Protein AF-0000000083166467 (afdb_homodimer)

Nearest PDB structures (foldseek):
  4i8d-assembly1_A  TM=9.258E-01  e=5.920E-82  Trichoderma reesei
  7ey2-assembly3_C  TM=8.945E-01  e=9.688E-78  Lentinula edodes
  6kj0-assembly1_A  TM=8.943E-01  e=7.332E-77  Lentinula edodes
  8gyy-assembly1_A  TM=9.068E-01  e=1.355E-75  Lentinula edodes
  4i3g-assembly2_B  TM=8.181E-01  e=1.938E-53  Streptomyces venezuelae

Foldseek 3Di:
DPPPPDDDPPDPPPPPPPPPVPCFLFACPPNADAVLLVVLLVVLLVLLVQDDPLQLLCLQQQHWHDGPSDTDHGAAEAFAQQAGPLFPQAFGFFALCLLLLLVALCLLLVSLLLRLLLCLQLAHAEYLDDEAPPQPQDLQAFALLRFNHFFLQSRQSSRLSSLLSNLQNLHAYAYDDQWDPNHQFQQDLDDPDDNDARFEEEEDPQLCPNTTCSSVLSNLVNHHAHYEYGLHHYNHHQRLLAQCRARPVPCFFLVHQAAYEYDDNSDDACLSNLVSHHLHDNDPRSDSVVVVVCDVVVSADPSSSSSSSSNSRSSNVSSPVVVVPGDHNHDRHDPDNSHPVCLVSLLVSLLSRKFWFFAQPCPQDDQWAEEEEEEQLQAADPDDDPPADDQVVDAFFDRHNFAFAHDSGGDDAPAADGQNNLVVVVCVVRVHHYHYDNHLQDDFDDDDPPDDADLVDPRHGDDLQSSLAPGQEYEYETETHGHNPRTHPDQEDPSSLVSQQNSLVRHQAYEYEYAYSGAHADLSPCPRNSDRIYMYRYRRTRCNNSSVNCPNNVVAWHAGFASFFHANDSVLADDDDDNDSYDYPPCRSQHGVLVCQQVVPDGPGHGLDHDTPFDKDKADKDKFADQEDAFFQDAGQYNSRRPQQFPQGIKIKIKMWGQTQAKHKAKKWKWKDAPVVLVGGRIGTQFIHIDTAGHGGMDMDMGTGGNNSQWGADSVVRGTTHDFFKMKMFIASGPPGTNDIDIDGYDYDD/DDDPDDDDPDDPPPPPPPPPVPCFLFACPPNADAVLLVVLLVVLLVLLVQDDPLQLLCLQQQQWHDGPSDTDHGAAEAFAQQAGPLFPQIFGFAALCLLLLLVALCLLLVSLLLRLLLCLQLAHAEYQDDEAPPQPQDLQAFALLRFNHFFLQSRQSSRLSSLLSNLQNLHAYEYDDQWDPNHQFQQDLDDPDPNDARFEEEEDPQLCPNTTCSSVLSNQVNHHAHYEYGLHHYNPHQRLLAQCRARPVPCFFLVHQAAYEYDDNSDDACLSNLVSHHLHDNDPRSDSVVVVVCPVVVSADPSSSSSSSSRSRSSNVSSPVVVVPRDHRHDRHDPDNSHPVCLVSLLVSLLSRKFWFFAQPCPQDDQWAEEEEEEQLQAADPDDDPPADPQDVPDFFDSHNFAFAHDSGGHDAPAADGQNNLVVVVCVVRVHHYHYDNHLQDDFDDDDPPDDADLVDPRHGDDLQSSLAPGQEYEYETETHGHNPRTHPDQEDPSSLVSQQNSLVRHQAYEYEYAYSGAHADLSPCPRNSDRIYMYRYRRTRCNNSSVNCPNNVVAWHAGFASFFHANDSVLADDDDDNDSYDYPPCRSQHGVLVCQQVVPDGPGHGLDHDTPFDKDKADKDKFADQEDAFFQDAGNYNSRRPQQFPQGIKIKIKMWGQTQAKHKAKKWKWKDAPVVLVGGRIGTLFIHIDTAGHGDMDMDMGTGGNNSQFGQDSVVRGTTHDFFKMKMFIASGPPGTNDIDIDGYDYDD

Organism: Aspergillus parasiticus (NCBI:txid5067)

Solvent-accessible surface area (backbone atoms only — not comparable to full-atom values): 73021 Å² total; per-residue (Å²): 136,79,77,72,82,72,85,80,83,75,78,76,74,75,74,71,73,74,76,73,81,69,60,69,40,39,81,62,36,96,61,36,42,54,70,90,44,45,66,17,45,51,53,24,46,56,49,54,71,65,48,52,71,70,46,39,45,26,46,28,38,61,36,58,35,84,50,97,77,48,70,45,76,47,81,46,79,41,45,31,65,18,14,55,50,36,26,47,53,38,48,22,36,36,28,36,39,14,44,51,10,29,56,34,73,65,59,41,24,50,50,24,25,51,43,19,39,35,35,26,65,40,28,38,40,30,37,52,17,42,37,49,35,19,37,42,72,23,69,43,27,9,43,30,33,48,3,42,30,54,46,30,55,62,22,9,52,52,32,14,38,29,16,34,14,14,35,75,34,40,17,28,15,19,34,24,33,40,57,74,43,47,54,42,62,49,33,40,32,66,78,92,38,87,72,39,73,36,23,18,34,34,62,54,69,45,30,41,51,67,38,68,43,36,24,51,35,32,20,36,53,37,54,35,21,27,35,26,20,18,42,30,17,44,65,76,32,46,33,29,37,21,36,67,56,35,17,44,42,41,26,45,53,28,20,43,70,35,24,30,34,59,34,87,79,15,69,88,46,44,66,50,16,53,72,8,45,38,26,38,38,77,44,86,64,38,30,64,68,56,54,48,50,31,45,74,72,55,75,40,47,70,68,55,51,50,41,26,33,28,17,69,36,24,28,49,46,62,31,53,56,77,71,71,72,65,45,72,64,58,60,36,64,48,96,58,78,52,38,85,71,48,64,58,55,25,23,53,47,31,32,34,12,25,13,29,77,43,66,75,68,66,64,51,46,75,66,51,63,29,38,21,40,32,15,16,31,24,25,73,44,57,52,27,60,41,44,52,59,50,38,62,85,41,59,60,57,57,76,13,44,70,32,60,52,23,48,65,46,24,34,15,48,32,50,71,43,28,42,47,53,42,49,50,56,48,23,76,72,59,67,24,26,45,38,37,30,47,40,54,80,70,73,62,70,90,55,33,81,74,54,74,62,34,80,62,30,45,32,30,64,53,39,61,53,52,50,20,38,87,28,62,33,32,40,37,28,45,56,42,50,42,13,58,77,15,46,43,92,62,50,64,52,73,55,54,50,50,44,52,46,48,30,28,74,36,14,74,36,18,32,39,38,38,34,29,40,53,57,59,52,47,64,92,46,62,80,40,84,18,43,32,29,30,42,39,33,32,31,22,10,34,32,32,9,52,12,52,50,30,38,48,49,45,79,37,51,30,39,2,25,37,57,53,42,28,42,58,46,80,82,72,55,89,47,74,87,57,89,54,56,70,36,71,49,80,61,54,76,44,53,61,53,30,31,31,58,66,65,71,50,80,52,68,41,45,26,33,36,44,40,49,84,40,45,73,45,80,44,72,78,42,79,48,64,53,64,59,46,63,24,56,77,80,43,58,45,18,47,34,14,42,53,45,41,70,36,71,57,30,38,40,32,35,33,43,29,25,76,33,86,41,59,37,44,46,54,52,33,32,29,38,21,63,28,76,91,53,73,60,56,68,45,42,70,58,39,69,48,61,46,78,33,46,49,68,33,70,48,76,48,75,34,66,30,29,41,52,70,60,35,42,65,36,74,86,77,68,43,58,28,39,63,52,38,57,30,38,38,33,34,18,54,27,80,77,44,64,76,43,78,52,70,52,56,33,44,50,48,132,140,76,80,76,80,73,85,82,82,74,79,76,72,74,76,73,72,74,76,74,80,69,61,69,39,41,81,61,39,96,62,36,42,53,69,89,44,44,67,18,42,52,52,23,46,54,49,53,70,66,48,52,71,67,46,40,46,28,46,29,40,61,34,60,35,82,50,99,79,47,71,44,77,48,80,46,80,40,45,30,68,20,13,57,49,37,26,47,53,37,47,22,38,37,29,39,40,15,44,52,10,30,58,33,71,66,61,42,24,52,50,25,26,52,42,18,38,34,35,25,65,40,28,37,41,31,37,52,16,40,36,49,34,18,35,43,73,24,72,44,24,9,44,30,32,49,2,40,30,56,45,33,56,61,21,9,52,51,32,15,36,28,17,34,15,15,35,76,34,39,17,28,15,19,34,26,34,40,58,74,46,46,55,43,62,49,34,40,33,66,78,93,38,89,70,42,73,36,22,18,36,30,63,54,69,48,30,39,50,68,35,70,43,37,23,50,36,33,20,34,53,37,54,34,19,27,35,26,19,17,42,29,18,44,66,79,31,46,32,29,37,21,36,66,58,35,17,45,43,42,26,44,53,26,20,43,71,35,23,30,35,59,34,88,78,16,71,90,44,42,65,50,16,53,71,7,45,37,27,38,38,76,44,86,65,38,31,64,68,56,53,50,51,32,45,74,71,54,76,41,46,70,68,56,52,50,42,25,33,28,18,67,36,22,29,48,45,61,32,53,55,77,70,71,73,66,45,73,65,56,61,37,63,48,96,58,77,52,38,84,70,48,65,58,56,24,23,51,48,27,32,34,11,26,13,28,76,43,68,75,68,67,63,52,47,75,66,50,63,30,37,21,42,33,15,17,32,23,25,72,44,59,53,27,60,40,45,53,59,48,38,62,83,41,58,62,57,56,76,12,46,72,32,60,52,22,51,66,50,23,33,14,46,33,49,70,43,27,42,46,53,41,50,51,56,48,24,76,71,58,68,24,27,46,36,38,32,47,39,54,80,70,72,63,70,88,57,31,82,73,51,75,63,33,84,61,30,45,32,29,62,54,39,60,53,54,50,19,41,88,27,62,32,31,40,38,27,45,56,40,50,43,13,58,77,15,46,41,93,62,50,64,52,73,55,56,51,50,44,52,46,48,28,28,76,37,14,75,35,20,33,39,39,38,34,29,39,54,58,59,52,47,62,92,45,62,79,40,85,20,44,32,30,30,41,40,34,32,30,24,10,32,31,33,8,52,12,52,51,31,39,48,48,44,80,36,51,31,41,2,25,36,57,54,42,28,41,59,47,80,82,71,56,90,46,72,88,57,90,54,57,71,35,71,49,80,62,53,75,42,51,61,53,30,32,30,58,67,64,71,53,81,53,68,41,44,26,33,36,43,40,50,85,40,44,72,46,79,45,74,78,43,80,49,63,52,63,58,46,64,26,57,77,80,42,58,45,18,48,33,14,43,54,44,42,70,36,70,56,30,40,40,33,35,34,42,30,25,76,32,84,42,60,39,43,48,53,52,32,31,30,38,21,62,31,75,90,52,72,60,55,68,46,43,70,58,38,69,51,59,46,78,31,47,49,69,32,68,49,75,47,74,35,66,31,29,41,50,69,63,35,40,65,36,72,89,77,69,42,59,28,39,64,52,38,57,31,39,37,34,35,19,54,27,80,75,43,64,76,42,78,52,69,52,55,33,43,48,49,132

InterPro domains:
  IPR001764 Glycoside hydrolase, family 3, N-terminal [PF00933] (92-265)
  IPR001764 Glycoside hydrolase, family 3, N-terminal [PR00133] (93-112)
  IPR001764 Glycoside hydrolase, family 3, N-terminal [PR00133] (140-156)
  IPR001764 Glycoside hydrolase, family 3, N-terminal [PR00133] (171-187)
  IPR001764 Glycoside hydrolase, family 3, N-terminal [PR00133] (249-267)
  IPR002772 Glycoside hydrolase family 3 C-terminal domain [PF01915] (355-613)
  IPR013783 Immunoglobulin-like fold [G3DSA:2.60.40.10] (616-746)
  IPR017853 Glycoside hydrolase superfamily [SSF51445] (35-353)
  IPR026891 Fibronectin type III-like domain [PF14310] (666-735)
  IPR026891 Fibronectin type III-like domain [SM01217] (666-735)
  IPR036881 Glycoside hydrolase family 3 C-terminal domain superfamily [G3DSA:3.40.50.1700] (339-615)
  IPR036881 Glycoside hydrolase family 3 C-terminal domain superfamily [SSF52279] (354-616)
  IPR036962 Glycoside hydrolase, family 3, N-terminal domain superfamily [G3DSA:3.20.20.300] (18-320)
  IPR050288 Cellulose-degrading glycosyl hydrolase 3 [PTHR42715] (30-744)

Secondary structure (DSSP, 8-state):
-----------------------TTSTTGGG-B-GGGHHHHHHHHHHHHT--HHHHHHHHTT--EEETTEEEPPP-EEE-BTB-TT-SS---PPPHHHHHTT--HHHHHHHHHHHHHHHHHTT--EEE--B--S--SSTT-TTGGGS--S-HHHHHHHHHHHHHHHHHHT-EEEEEEES----STT--SSSSS-SPPPPEEE--HHHIIIIISHHHHHHHHTT--EEEE-SSEETTEEGGG-HIIIIIIIIIIS---SEEEEPTT--S-HHHHHHHT-----SSTT-HHHHHHHHHTTSS-HHHHHHHHHHHHHHHHHTTGGGS-SPPPPPTT------TTHHHHHHHHHHHH-EEEEESS-PSP---SEEEEESGGGS--SEESS-----SS--S--SS---S-SGGG----S----HHHHHHHHHHHH--EEEEE--SS-------SSS---TTSS----SHHHHHTT-SEEEEEEEE--BTTB--S-SS-HHHHHHHHHHHHH-SSEEEEEEESS----TTTTT-TTEEEEEEE----TTHHHHHHHHHTTSS------SS-B-SSGGG-S-----SSEEE-TTTT--THHHHHHTT---SB-TT--B-SS-EEEEEEEEE--SEEESS--SPEETTEEGGGGSEEEEEEEEEEE-SSS-EEE--EEEEEPPGGG---S-EEEEE--EEE-TT-EEEEEEEEETGGGEEEETTTTEEEEPPEEEEEEEESSSS-EEEEEEEEEEEE-/-----------------------TTSTTGGG-B-GGGHHHHHHHHHHHHT--HHHHHHHHTT--EEETTEEEPPP-EEE-BTB-TT-SS------HHHHHTT--HHHHHHHHHHHHHHHHHHT--EEE--B--S--SSTT-TTGGGS--S-HHHHHHHHHHHHHHHHHHT-EEEEEEES----STT--SSSSS-SPPPPEEE--HHHIIIIISHHHHHHHHTT--EEEE-SSEETTEEGGG-HIIIIIIIIIIS---SEEEEPTT--S-HHHHHHHT-----SGGG-HHHHHHHHHTTSS-HHHHHHHHHHHHHHHHHTTGGGS-SPPPPPTT------TTHHHHHHHHHHHH-EEEEESS-PSP---SEEEEESGGGS--SEESS-----SS--S--SS---S-SGGG----S----HHHHHHHHHHHH--EEEEE--SS-------SSS---TTSS----SHHHHHTT-SEEEEEEE---BTTB--S-SS-HHHHHHHHHHHHH-S-EEEEEE-SS----TTTTT-TTEEEEEEE----TTHHHHHHHHHTTSS------SS-B-SSGGG-S-----SSEEE-TTTT--THHHHHHTT---SB-TT--B-SS-EEEEEEEEE--SEEESS--SPEETTEEGGGGSEEEEEEEEEEE-SSS-EEE--EEEEEPPGGG---S-EEEEE--EEE-TT-EEEEEEEEETGGGEEEETTTTEEEEPPEEEEEEEESSSS-EEEEEEEEEEEE-

Structure (mmCIF, N/CA/C/O backbone):
data_AF-0000000083166467-model_v1
#
loop_
_entity.id
_entity.type
_entity.pdbx_description
1 polymer 'Probable beta-glucosidase D'
#
loop_
_atom_site.group_PDB
_atom_site.id
_atom_site.type_symbol
_atom_site.label_atom_id
_atom_site.label_alt_id
_atom_site.label_comp_id
_atom_site.label_asym_id
_atom_site.label_entity_id
_atom_site.label_seq_id
_atom_site.pdbx_PDB_ins_code
_atom_site.Cartn_x
_atom_site.Cartn_y
_atom_site.Cartn_z
_atom_site.occupancy
_atom_site.B_iso_or_equiv
_atom_site.auth_seq_id
_atom_site.auth_comp_id
_atom_site.auth_asym_id
_atom_site.auth_atom_id
_atom_site.pdbx_PDB_model_num
ATOM 1 N N . MET A 1 1 ? -28.266 -46.938 -86.375 1 19.56 1 MET A N 1
ATOM 2 C CA . MET A 1 1 ? -27.062 -47.719 -86.188 1 19.56 1 MET A CA 1
ATOM 3 C C . MET A 1 1 ? -26.5 -47.531 -84.75 1 19.56 1 MET A C 1
ATOM 5 O O . MET A 1 1 ? -25.938 -46.5 -84.438 1 19.56 1 MET A O 1
ATOM 9 N N . ARG A 1 2 ? -27.469 -47.906 -83.938 1 22.45 2 ARG A N 1
ATOM 10 C CA . ARG A 1 2 ? -27.969 -47.844 -82.562 1 22.45 2 ARG A CA 1
ATOM 11 C C . ARG A 1 2 ? -26.969 -48.469 -81.562 1 22.45 2 ARG A C 1
ATOM 13 O O . ARG A 1 2 ? -26.734 -49.688 -81.625 1 22.45 2 ARG A O 1
ATOM 20 N N . PHE A 1 3 ? -25.672 -47.781 -81.5 1 20.52 3 PHE A N 1
ATOM 21 C CA . PHE A 1 3 ? -24.422 -48.219 -80.938 1 20.52 3 PHE A CA 1
ATOM 22 C C . PHE A 1 3 ? -24.609 -48.625 -79.438 1 20.52 3 PHE A C 1
ATOM 24 O O . PHE A 1 3 ? -24.891 -47.781 -78.625 1 20.52 3 PHE A O 1
ATOM 31 N N . VAL A 1 4 ? -25.359 -49.688 -79.312 1 26.12 4 VAL A N 1
ATOM 32 C CA . VAL A 1 4 ? -25.719 -50.156 -77.938 1 26.12 4 VAL A CA 1
ATOM 33 C C . VAL A 1 4 ? -24.453 -50.562 -77.188 1 26.12 4 VAL A C 1
ATOM 35 O O . VAL A 1 4 ? -23.672 -51.375 -77.625 1 26.12 4 VAL A O 1
ATOM 38 N N . SER A 1 5 ? -23.891 -49.562 -76.562 1 23.12 5 SER A N 1
ATOM 39 C CA . SER A 1 5 ? -22.719 -49.531 -75.688 1 23.12 5 SER A CA 1
ATOM 40 C C . SER A 1 5 ? -22.75 -50.656 -74.625 1 23.12 5 SER A C 1
ATOM 42 O O . SER A 1 5 ? -23.719 -50.781 -73.875 1 23.12 5 SER A O 1
ATOM 44 N N . LEU A 1 6 ? -22.094 -51.75 -75 1 22.7 6 LEU A N 1
ATOM 45 C CA . LEU A 1 6 ? -22.047 -53.062 -74.375 1 22.7 6 LEU A CA 1
ATOM 46 C C . LEU A 1 6 ? -21.703 -52.969 -72.938 1 22.7 6 LEU A C 1
ATOM 48 O O . LEU A 1 6 ? -22.359 -53.562 -72.062 1 22.7 6 LEU A O 1
ATOM 52 N N . ALA A 1 7 ? -20.391 -52.562 -72.562 1 21.91 7 ALA A N 1
ATOM 53 C CA . ALA A 1 7 ? -19.578 -53.594 -71.938 1 21.91 7 ALA A CA 1
ATOM 54 C C . ALA A 1 7 ? -20.016 -53.812 -70.5 1 21.91 7 ALA A C 1
ATOM 56 O O . ALA A 1 7 ? -20.719 -52.969 -69.938 1 21.91 7 ALA A O 1
ATOM 57 N N . VAL A 1 8 ? -19.016 -54.312 -69.562 1 21.34 8 VAL A N 1
ATOM 58 C CA . VAL A 1 8 ? -18.688 -55.375 -68.625 1 21.34 8 VAL A CA 1
ATOM 59 C C . VAL A 1 8 ? -19 -54.906 -67.188 1 21.34 8 VAL A C 1
ATOM 61 O O . VAL A 1 8 ? -18.562 -53.812 -66.812 1 21.34 8 VAL A O 1
ATOM 64 N N . ALA A 1 9 ? -20.031 -55.375 -66.75 1 23.66 9 ALA A N 1
ATOM 65 C CA . ALA A 1 9 ? -20.562 -55.375 -65.375 1 23.66 9 ALA A CA 1
ATOM 66 C C . ALA A 1 9 ? -19.531 -55.875 -64.375 1 23.66 9 ALA A C 1
ATOM 68 O O . ALA A 1 9 ? -19.219 -57.094 -64.375 1 23.66 9 ALA A O 1
ATOM 69 N N . ALA A 1 10 ? -18.266 -55.156 -64.375 1 23.27 10 ALA A N 1
ATOM 70 C CA . ALA A 1 10 ? -17.312 -55.625 -63.375 1 23.27 10 ALA A CA 1
ATOM 71 C C . ALA A 1 10 ? -17.984 -55.781 -62.031 1 23.27 10 ALA A C 1
ATOM 73 O O . ALA A 1 10 ? -18.781 -54.938 -61.625 1 23.27 10 ALA A O 1
ATOM 74 N N . ALA A 1 11 ? -18 -57.031 -61.5 1 26.05 11 ALA A N 1
ATOM 75 C CA . ALA A 1 11 ? -18.344 -57.656 -60.219 1 26.05 11 ALA A CA 1
ATOM 76 C C . ALA A 1 11 ? -17.75 -56.875 -59.062 1 26.05 11 ALA A C 1
ATOM 78 O O . ALA A 1 11 ? -16.531 -56.688 -59 1 26.05 11 ALA A O 1
ATOM 79 N N . LEU A 1 12 ? -18.516 -55.938 -58.625 1 24.64 12 LEU A N 1
ATOM 80 C CA . LEU A 1 12 ? -18.312 -55.188 -57.375 1 24.64 12 LEU A CA 1
ATOM 81 C C . LEU A 1 12 ? -18 -56.125 -56.219 1 24.64 12 LEU A C 1
ATOM 83 O O . LEU A 1 12 ? -18.844 -56.938 -55.812 1 24.64 12 LEU A O 1
ATOM 87 N N . LEU A 1 13 ? -16.766 -56.812 -56.281 1 25.53 13 LEU A N 1
ATOM 88 C CA . LEU A 1 13 ? -16.391 -57.594 -55.125 1 25.53 13 LEU A CA 1
ATOM 89 C C . LEU A 1 13 ? -16.609 -56.781 -53.844 1 25.53 13 LEU A C 1
ATOM 91 O O . LEU A 1 13 ? -16.188 -55.625 -53.75 1 25.53 13 LEU A O 1
ATOM 95 N N . GLY A 1 14 ? -17.656 -57.094 -53.156 1 25.47 14 GLY A N 1
ATOM 96 C CA . GLY A 1 14 ? -18.125 -56.688 -51.844 1 25.47 14 GLY A CA 1
ATOM 97 C C . GLY A 1 14 ? -17.047 -56.812 -50.781 1 25.47 14 GLY A C 1
ATOM 98 O O . GLY A 1 14 ? -16.703 -57.906 -50.375 1 25.47 14 GLY A O 1
ATOM 99 N N . CYS A 1 15 ? -15.867 -56.219 -51 1 27.38 15 CYS A N 1
ATOM 100 C CA . CYS A 1 15 ? -14.969 -56.281 -49.875 1 27.38 15 CYS A CA 1
ATOM 101 C C . CYS A 1 15 ? -15.633 -55.719 -48.625 1 27.38 15 CYS A C 1
ATOM 103 O O . CYS A 1 15 ? -15.953 -54.531 -48.562 1 27.38 15 CYS A O 1
ATOM 105 N N . ALA A 1 16 ? -16.484 -56.531 -48 1 33.28 16 ALA A N 1
ATOM 106 C CA . ALA A 1 16 ? -16.938 -56.312 -46.625 1 33.28 16 ALA A CA 1
ATOM 107 C C . ALA A 1 16 ? -15.758 -55.969 -45.719 1 33.28 16 ALA A C 1
ATOM 109 O O . ALA A 1 16 ? -14.805 -56.75 -45.594 1 33.28 16 ALA A O 1
ATOM 110 N N . GLY A 1 17 ? -15.383 -54.75 -45.781 1 26.7 17 GLY A N 1
ATOM 111 C CA . GLY A 1 17 ? -14.539 -54.219 -44.719 1 26.7 17 GLY A CA 1
ATOM 112 C C . GLY A 1 17 ? -14.883 -54.781 -43.344 1 26.7 17 GLY A C 1
ATOM 113 O O . GLY A 1 17 ? -15.984 -54.562 -42.844 1 26.7 17 GLY A O 1
ATOM 114 N N . ALA A 1 18 ? -14.562 -56.031 -43.094 1 39.47 18 ALA A N 1
ATOM 115 C CA . ALA A 1 18 ? -14.703 -56.625 -41.781 1 39.47 18 ALA A CA 1
ATOM 116 C C . ALA A 1 18 ? -14.344 -55.625 -40.688 1 39.47 18 ALA A C 1
ATOM 118 O O . ALA A 1 18 ? -13.211 -55.156 -40.625 1 39.47 18 ALA A O 1
ATOM 119 N N . SER A 1 19 ? -15.242 -54.688 -40.25 1 34.34 19 SER A N 1
ATOM 120 C CA . SER A 1 19 ? -15.125 -53.812 -39.094 1 34.34 19 SER A CA 1
ATOM 121 C C . SER A 1 19 ? -14.398 -54.5 -37.938 1 34.34 19 SER A C 1
ATOM 123 O O . SER A 1 19 ? -14.961 -55.375 -37.281 1 34.34 19 SER A O 1
ATOM 125 N N . HIS A 1 20 ? -13.328 -54.938 -37.938 1 38.69 20 HIS A N 1
ATOM 126 C CA . HIS A 1 20 ? -12.602 -55.469 -36.812 1 38.69 20 HIS A CA 1
ATOM 127 C C . HIS A 1 20 ? -12.711 -54.562 -35.594 1 38.69 20 HIS A C 1
ATOM 129 O O . HIS A 1 20 ? -12.242 -53.438 -35.625 1 38.69 20 HIS A O 1
ATOM 135 N N . SER A 1 21 ? -13.766 -54.594 -34.75 1 47.75 21 SER A N 1
ATOM 136 C CA . SER A 1 21 ? -14.078 -53.938 -33.5 1 47.75 21 SER A CA 1
ATOM 137 C C . SER A 1 21 ? -12.906 -54.031 -32.531 1 47.75 21 SER A C 1
ATOM 139 O O . SER A 1 21 ? -12.641 -55.094 -31.938 1 47.75 21 SER A O 1
ATOM 141 N N . SER A 1 22 ? -11.758 -53.438 -32.688 1 66.75 22 SER A N 1
ATOM 142 C CA . SER A 1 22 ? -10.578 -53.469 -31.828 1 66.75 22 SER A CA 1
ATOM 143 C C . SER A 1 22 ? -10.93 -53 -30.406 1 66.75 22 SER A C 1
ATOM 145 O O . SER A 1 22 ? -11.664 -52.031 -30.219 1 66.75 22 SER A O 1
ATOM 147 N N . ASN A 1 23 ? -10.945 -53.938 -29.391 1 81.38 23 ASN A N 1
ATOM 148 C CA . ASN A 1 23 ? -11.117 -53.656 -27.953 1 81.38 23 ASN A CA 1
ATOM 149 C C . ASN A 1 23 ? -10.016 -52.75 -27.422 1 81.38 23 ASN A C 1
ATOM 151 O O . ASN A 1 23 ? -9.938 -52.531 -26.203 1 81.38 23 ASN A O 1
ATOM 155 N N . LEU A 1 24 ? -9.336 -52.219 -28.328 1 87.38 24 LEU A N 1
ATOM 156 C CA . LEU A 1 24 ? -8.242 -51.344 -27.906 1 87.38 24 LEU A CA 1
ATOM 157 C C . LEU A 1 24 ? -8.773 -50.125 -27.156 1 87.38 24 LEU A C 1
ATOM 159 O O . LEU A 1 24 ? -9.68 -49.438 -27.641 1 87.38 24 LEU A O 1
ATOM 163 N N . GLY A 1 25 ? -8.242 -49.969 -25.969 1 91.44 25 GLY A N 1
ATOM 164 C CA . GLY A 1 25 ? -8.531 -48.75 -25.219 1 91.44 25 GLY A CA 1
ATOM 165 C C . GLY A 1 25 ? -9.766 -48.875 -24.344 1 91.44 25 GLY A C 1
ATOM 166 O O . GLY A 1 25 ? -10.008 -48 -23.484 1 91.44 25 GLY A O 1
ATOM 167 N N . LEU A 1 26 ? -10.578 -49.938 -24.562 1 91.38 26 LEU A N 1
ATOM 168 C CA . LEU A 1 26 ? -11.719 -50.125 -23.672 1 91.38 26 LEU A CA 1
ATOM 169 C C . LEU A 1 26 ? -11.25 -50.5 -22.266 1 91.38 26 LEU A C 1
ATOM 171 O O . LEU A 1 26 ? -10.258 -51.219 -22.109 1 91.38 26 LEU A O 1
ATOM 175 N N . LEU A 1 27 ? -11.891 -50.062 -21.312 1 91.69 27 LEU A N 1
ATOM 176 C CA . LEU A 1 27 ? -11.508 -50.25 -19.906 1 91.69 27 LEU A CA 1
ATOM 177 C C . LEU A 1 27 ? -11.352 -51.75 -19.609 1 91.69 27 LEU A C 1
ATOM 179 O O . LEU A 1 27 ? -12.234 -52.531 -19.938 1 91.69 27 LEU A O 1
ATOM 183 N N . LYS A 1 28 ? -10.266 -52.094 -19.047 1 81.75 28 LYS A N 1
ATOM 184 C CA . LYS A 1 28 ? -9.859 -53.438 -18.609 1 81.75 28 LYS A CA 1
ATOM 185 C C . LYS A 1 28 ? -9.539 -54.344 -19.812 1 81.75 28 LYS A C 1
ATOM 187 O O . LYS A 1 28 ? -9.094 -55.469 -19.625 1 81.75 28 LYS A O 1
ATOM 192 N N . ALA A 1 29 ? -9.766 -53.719 -20.859 1 81.69 29 ALA A N 1
ATOM 193 C CA . ALA A 1 29 ? -9.375 -54.5 -22.031 1 81.69 29 ALA A CA 1
ATOM 194 C C . ALA A 1 29 ? -7.859 -54.625 -22.125 1 81.69 29 ALA A C 1
ATOM 196 O O . ALA A 1 29 ? -7.129 -54 -21.375 1 81.69 29 ALA A O 1
ATOM 197 N N . ASN A 1 30 ? -7.41 -55.594 -22.75 1 78.56 30 ASN A N 1
ATOM 198 C CA . ASN A 1 30 ? -6 -55.75 -23.062 1 78.56 30 ASN A CA 1
ATOM 199 C C . ASN A 1 30 ? -5.172 -56.031 -21.812 1 78.56 30 ASN A C 1
ATOM 201 O O . ASN A 1 30 ? -3.986 -55.688 -21.766 1 78.56 30 ASN A O 1
ATOM 205 N N . GLY A 1 31 ? -5.754 -56.25 -20.688 1 85.5 31 GLY A N 1
ATOM 206 C CA . GLY A 1 31 ? -5.043 -56.781 -19.531 1 85.5 31 GLY A CA 1
ATOM 207 C C . GLY A 1 31 ? -4.645 -55.719 -18.531 1 85.5 31 GLY A C 1
ATOM 208 O O . GLY A 1 31 ? -3.773 -55.938 -17.688 1 85.5 31 GLY A O 1
ATOM 209 N N . VAL A 1 32 ? -5.141 -54.469 -18.594 1 91.12 32 VAL A N 1
ATOM 210 C CA . VAL A 1 32 ? -4.805 -53.438 -17.641 1 91.12 32 VAL A CA 1
ATOM 211 C C . VAL A 1 32 ? -5.426 -53.75 -16.281 1 91.12 32 VAL A C 1
ATOM 213 O O . VAL A 1 32 ? -6.648 -53.812 -16.156 1 91.12 32 VAL A O 1
ATOM 216 N N . ALA A 1 33 ? -4.578 -53.938 -15.289 1 94.69 33 ALA A N 1
ATOM 217 C CA . ALA A 1 33 ? -5.062 -54.094 -13.922 1 94.69 33 ALA A CA 1
ATOM 218 C C . ALA A 1 33 ? -5.383 -52.719 -13.297 1 94.69 33 ALA A C 1
ATOM 220 O O . ALA A 1 33 ? -4.52 -51.844 -13.234 1 94.69 33 ALA A O 1
ATOM 221 N N . LEU A 1 34 ? -6.508 -52.594 -12.789 1 96.44 34 LEU A N 1
ATOM 222 C CA . LEU A 1 34 ? -6.984 -51.281 -12.359 1 96.44 34 LEU A CA 1
ATOM 223 C C . LEU A 1 34 ? -6.531 -51 -10.93 1 96.44 34 LEU A C 1
ATOM 225 O O . LEU A 1 34 ? -6.57 -49.844 -10.484 1 96.44 34 LEU A O 1
ATOM 229 N N . GLY A 1 35 ? -6.102 -52.031 -10.156 1 95.44 35 GLY A N 1
ATOM 230 C CA . GLY A 1 35 ? -5.625 -51.812 -8.797 1 95.44 35 GLY A CA 1
ATOM 231 C C . GLY A 1 35 ? -6.609 -51.031 -7.938 1 95.44 35 GLY A C 1
ATOM 232 O O . GLY A 1 35 ? -7.777 -51.406 -7.824 1 95.44 35 GLY A O 1
ATOM 233 N N . ASN A 1 36 ? -6.289 -49.875 -7.438 1 95.69 36 ASN A N 1
ATOM 234 C CA . ASN A 1 36 ? -7.07 -49.031 -6.523 1 95.69 36 ASN A CA 1
ATOM 235 C C . ASN A 1 36 ? -8.328 -48.5 -7.195 1 95.69 36 ASN A C 1
ATOM 237 O O . ASN A 1 36 ? -9.227 -48 -6.523 1 95.69 36 ASN A O 1
ATOM 241 N N . TRP A 1 37 ? -8.453 -48.594 -8.508 1 97.88 37 TRP A N 1
ATOM 242 C CA . TRP A 1 37 ? -9.602 -48.094 -9.25 1 97.88 37 TRP A CA 1
ATOM 243 C C . TRP A 1 37 ? -10.695 -49.125 -9.352 1 97.88 37 TRP A C 1
ATOM 245 O O . TRP A 1 37 ? -11.797 -48.844 -9.828 1 97.88 37 TRP A O 1
ATOM 255 N N . GLU A 1 38 ? -10.398 -50.375 -8.906 1 97.38 38 GLU A N 1
ATOM 256 C CA . GLU A 1 38 ? -11.312 -51.5 -9.109 1 97.38 38 GLU A CA 1
ATOM 257 C C . GLU A 1 38 ? -12.664 -51.219 -8.445 1 97.38 38 GLU A C 1
ATOM 259 O O . GLU A 1 38 ? -13.711 -51.469 -9.047 1 97.38 38 GLU A O 1
ATOM 264 N N . ALA A 1 39 ? -12.609 -50.75 -7.234 1 97.94 39 ALA A N 1
ATOM 265 C CA . ALA A 1 39 ? -13.859 -50.5 -6.531 1 97.94 39 ALA A CA 1
ATOM 266 C C . ALA A 1 39 ? -14.68 -49.438 -7.258 1 97.94 39 ALA A C 1
ATOM 268 O O . ALA A 1 39 ? -15.906 -49.531 -7.359 1 97.94 39 ALA A O 1
ATOM 269 N N . ALA A 1 40 ? -14.047 -48.375 -7.68 1 98.44 40 ALA A N 1
ATOM 270 C CA . ALA A 1 40 ? -14.719 -47.312 -8.43 1 98.44 40 ALA A CA 1
ATOM 271 C C . ALA A 1 40 ? -15.297 -47.844 -9.734 1 98.44 40 ALA A C 1
ATOM 273 O O . ALA A 1 40 ? -16.406 -47.469 -10.133 1 98.44 40 ALA A O 1
ATOM 274 N N . TYR A 1 41 ? -14.555 -48.719 -10.359 1 97.56 41 TYR A N 1
ATOM 275 C CA . TYR A 1 41 ? -15.008 -49.344 -11.602 1 97.56 41 TYR A CA 1
ATOM 276 C C . TYR A 1 41 ? -16.266 -50.188 -11.367 1 97.56 41 TYR A C 1
ATOM 278 O O . TYR A 1 41 ? -17.203 -50.125 -12.156 1 97.56 41 TYR A O 1
ATOM 286 N N . GLU A 1 42 ? -16.25 -50.906 -10.352 1 97.5 42 GLU A N 1
ATOM 287 C CA . GLU A 1 42 ? -17.406 -51.75 -10.047 1 97.5 42 GLU A CA 1
ATOM 288 C C . GLU A 1 42 ? -18.656 -50.906 -9.781 1 97.5 42 GLU A C 1
ATOM 290 O O . GLU A 1 42 ? -19.734 -51.25 -10.281 1 97.5 42 GLU A O 1
ATOM 295 N N . LYS A 1 43 ? -18.453 -49.875 -9.062 1 97.31 43 LYS A N 1
ATOM 296 C CA . LYS A 1 43 ? -19.578 -49 -8.781 1 97.31 43 LYS A CA 1
ATOM 297 C C . LYS A 1 43 ? -20.109 -48.344 -10.062 1 97.31 43 LYS A C 1
ATOM 299 O O . LYS A 1 43 ? -21.312 -48.312 -10.305 1 97.31 43 LYS A O 1
ATOM 304 N N . ALA A 1 44 ? -19.188 -47.812 -10.828 1 97.81 44 ALA A N 1
ATOM 305 C CA . ALA A 1 44 ? -19.578 -47.156 -12.07 1 97.81 44 ALA A CA 1
ATOM 306 C C . ALA A 1 44 ? -20.25 -48.125 -13.031 1 97.81 44 ALA A C 1
ATOM 308 O O . ALA A 1 44 ? -21.266 -47.781 -13.641 1 97.81 44 ALA A O 1
ATOM 309 N N . SER A 1 45 ? -19.719 -49.344 -13.148 1 96.75 45 SER A N 1
ATOM 310 C CA . SER A 1 45 ? -20.25 -50.344 -14.047 1 96.75 45 SER A CA 1
ATOM 311 C C . SER A 1 45 ? -21.656 -50.781 -13.609 1 96.75 45 SER A C 1
ATOM 313 O O . SER A 1 45 ? -22.531 -50.969 -14.445 1 96.75 45 SER A O 1
ATOM 315 N N . ALA A 1 46 ? -21.75 -50.969 -12.359 1 97 46 ALA A N 1
ATOM 316 C CA . ALA A 1 46 ? -23.062 -51.344 -11.828 1 97 46 ALA A CA 1
ATOM 317 C C . ALA A 1 46 ? -24.109 -50.281 -12.117 1 97 46 ALA A C 1
ATOM 319 O O . ALA A 1 46 ? -25.25 -50.594 -12.484 1 97 46 ALA A O 1
ATOM 320 N N . PHE A 1 47 ? -23.781 -49.062 -11.883 1 97.19 47 PHE A N 1
ATOM 321 C CA . PHE A 1 47 ? -24.688 -47.969 -12.172 1 97.19 47 PHE A CA 1
ATOM 322 C C . PHE A 1 47 ? -25.062 -47.938 -13.648 1 97.19 47 PHE A C 1
ATOM 324 O O . PHE A 1 47 ? -26.25 -47.844 -14 1 97.19 47 PHE A O 1
ATOM 331 N N . VAL A 1 48 ? -24.062 -48.062 -14.531 1 97 48 VAL A N 1
ATOM 332 C CA . VAL A 1 48 ? -24.25 -47.969 -15.977 1 97 48 VAL A CA 1
ATOM 333 C C . VAL A 1 48 ? -25.094 -49.125 -16.484 1 97 48 VAL A C 1
ATOM 335 O O . VAL A 1 48 ? -25.891 -49 -17.406 1 97 48 VAL A O 1
ATOM 338 N N . ALA A 1 49 ? -24.922 -50.312 -15.883 1 95.56 49 ALA A N 1
ATOM 339 C CA . ALA A 1 49 ? -25.625 -51.531 -16.297 1 95.56 49 ALA A CA 1
ATOM 340 C C . ALA A 1 49 ? -27.141 -51.344 -16.141 1 95.56 49 ALA A C 1
ATOM 342 O O . ALA A 1 49 ? -27.922 -52 -16.844 1 95.56 49 ALA A O 1
ATOM 343 N N . GLY A 1 50 ? -27.516 -50.5 -15.266 1 95.19 50 GLY A N 1
ATOM 344 C CA . GLY A 1 50 ? -28.938 -50.25 -15.039 1 95.19 50 GLY A CA 1
ATOM 345 C C . GLY A 1 50 ? -29.5 -49.125 -15.859 1 95.19 50 GLY A C 1
ATOM 346 O O . GLY A 1 50 ? -30.672 -48.781 -15.727 1 95.19 50 GLY A O 1
ATOM 347 N N . LEU A 1 51 ? -28.766 -48.562 -16.781 1 97.19 51 LEU A N 1
ATOM 348 C CA . LEU A 1 51 ? -29.188 -47.375 -17.516 1 97.19 51 LEU A CA 1
ATOM 349 C C . LEU A 1 51 ? -29.688 -47.75 -18.906 1 97.19 51 LEU A C 1
ATOM 351 O O . LEU A 1 51 ? -29.188 -48.688 -19.516 1 97.19 51 LEU A O 1
ATOM 355 N N . THR A 1 52 ? -30.656 -46.969 -19.344 1 95.88 52 THR A N 1
ATOM 356 C CA . THR A 1 52 ? -31.078 -47.031 -20.75 1 95.88 52 THR A CA 1
ATOM 357 C C . THR A 1 52 ? -30.031 -46.375 -21.656 1 95.88 52 THR A C 1
ATOM 359 O O . THR A 1 52 ? -29.141 -45.688 -21.172 1 95.88 52 THR A O 1
ATOM 362 N N . THR A 1 53 ? -30.125 -46.688 -22.906 1 95.81 53 THR A N 1
ATOM 363 C CA . THR A 1 53 ? -29.25 -46.031 -23.875 1 95.81 53 THR A CA 1
ATOM 364 C C . THR A 1 53 ? -29.328 -44.531 -23.766 1 95.81 53 THR A C 1
ATOM 366 O O . THR A 1 53 ? -28.312 -43.844 -23.797 1 95.81 53 THR A O 1
ATOM 369 N N . ASP A 1 54 ? -30.547 -44.031 -23.578 1 95.31 54 ASP A N 1
ATOM 370 C CA . ASP A 1 54 ? -30.766 -42.594 -23.469 1 95.31 54 ASP A CA 1
ATOM 371 C C . ASP A 1 54 ? -30.047 -42.031 -22.25 1 95.31 54 ASP A C 1
ATOM 373 O O . ASP A 1 54 ? -29.469 -40.938 -22.297 1 95.31 54 ASP A O 1
ATOM 377 N N . GLN A 1 55 ? -30.094 -42.719 -21.219 1 96.44 55 GLN A N 1
ATOM 378 C CA . GLN A 1 55 ? -29.469 -42.281 -19.984 1 96.44 55 GLN A CA 1
ATOM 379 C C . GLN A 1 55 ? -27.938 -42.344 -20.094 1 96.44 55 GLN A C 1
ATOM 381 O O . GLN A 1 55 ? -27.234 -41.5 -19.547 1 96.44 55 GLN A O 1
ATOM 386 N N . LYS A 1 56 ? -27.422 -43.312 -20.781 1 97.12 56 LYS A N 1
ATOM 387 C CA . LYS A 1 56 ? -25.984 -43.375 -21.047 1 97.12 56 LYS A CA 1
ATOM 388 C C . LYS A 1 56 ? -25.547 -42.188 -21.906 1 97.12 56 LYS A C 1
ATOM 390 O O . LYS A 1 56 ? -24.484 -41.625 -21.672 1 97.12 56 LYS A O 1
ATOM 395 N N . LEU A 1 57 ? -26.297 -41.875 -22.891 1 96.19 57 LEU A N 1
ATOM 396 C CA . LEU A 1 57 ? -26.016 -40.719 -23.734 1 96.19 57 LEU A CA 1
ATOM 397 C C . LEU A 1 57 ? -26.047 -39.438 -22.922 1 96.19 57 LEU A C 1
ATOM 399 O O . LEU A 1 57 ? -25.25 -38.531 -23.172 1 96.19 57 LEU A O 1
ATOM 403 N N . ALA A 1 58 ? -26.922 -39.344 -21.969 1 95.44 58 ALA A N 1
ATOM 404 C CA . ALA A 1 58 ? -26.984 -38.188 -21.094 1 95.44 58 ALA A CA 1
ATOM 405 C C . ALA A 1 58 ? -25.688 -38 -20.312 1 95.44 58 ALA A C 1
ATOM 407 O O . ALA A 1 58 ? -25.188 -36.875 -20.141 1 95.44 58 ALA A O 1
ATOM 408 N N . LEU A 1 59 ? -25.094 -39.031 -19.875 1 95.62 59 LEU A N 1
ATOM 409 C CA . LEU A 1 59 ? -23.844 -39 -19.125 1 95.62 59 LEU A CA 1
ATOM 410 C C . LEU A 1 59 ? -22.719 -38.406 -19.984 1 95.62 59 LEU A C 1
ATOM 412 O O . LEU A 1 59 ? -21.984 -37.531 -19.547 1 95.62 59 LEU A O 1
ATOM 416 N N . ILE A 1 60 ? -22.578 -38.875 -21.25 1 96.56 60 ILE A N 1
ATOM 417 C CA . ILE A 1 60 ? -21.406 -38.531 -22.047 1 96.56 60 ILE A CA 1
ATOM 418 C C . ILE A 1 60 ? -21.609 -37.188 -22.703 1 96.56 60 ILE A C 1
ATOM 420 O O . ILE A 1 60 ? -20.719 -36.688 -23.391 1 96.56 60 ILE A O 1
ATOM 424 N N . THR A 1 61 ? -22.797 -36.562 -22.484 1 94.62 61 THR A N 1
ATOM 425 C CA . THR A 1 61 ? -23.062 -35.219 -22.984 1 94.62 61 THR A CA 1
ATOM 426 C C . THR A 1 61 ? -23.219 -34.219 -21.844 1 94.62 61 THR A C 1
ATOM 428 O O . THR A 1 61 ? -23.656 -33.094 -22.047 1 94.62 61 THR A O 1
ATOM 431 N N . GLY A 1 62 ? -22.969 -34.688 -20.625 1 93.19 62 GLY A N 1
ATOM 432 C CA . GLY A 1 62 ? -22.859 -33.781 -19.484 1 93.19 62 GLY A CA 1
ATOM 433 C C . GLY A 1 62 ? -24.188 -33.469 -18.844 1 93.19 62 GLY A C 1
ATOM 434 O O . GLY A 1 62 ? -24.375 -32.375 -18.297 1 93.19 62 GLY A O 1
ATOM 435 N N . SER A 1 63 ? -25.156 -34.344 -18.906 1 93.75 63 SER A N 1
ATOM 436 C CA . SER A 1 63 ? -26.469 -34.125 -18.328 1 93.75 63 SER A CA 1
ATOM 437 C C . SER A 1 63 ? -26.688 -34.969 -17.094 1 93.75 63 SER A C 1
ATOM 439 O O . SER A 1 63 ? -26.016 -36 -16.922 1 93.75 63 SER A O 1
ATOM 441 N N . ASN A 1 64 ? -27.594 -34.531 -16.297 1 95.38 64 ASN A N 1
ATOM 442 C CA . ASN A 1 64 ? -28.031 -35.344 -15.164 1 95.38 64 ASN A CA 1
ATOM 443 C C . ASN A 1 64 ? -28.719 -36.625 -15.617 1 95.38 64 ASN A C 1
ATOM 445 O O . ASN A 1 64 ? -29.266 -36.688 -16.719 1 95.38 64 ASN A O 1
ATOM 449 N N . VAL A 1 65 ? -28.609 -37.594 -14.773 1 96.31 65 VAL A N 1
ATOM 450 C CA . VAL A 1 65 ? -29.281 -38.844 -15.039 1 96.31 65 VAL A CA 1
ATOM 451 C C . VAL A 1 65 ? -30.156 -39.219 -13.844 1 96.31 65 VAL A C 1
ATOM 453 O O . VAL A 1 65 ? -29.688 -39.281 -12.711 1 96.31 65 VAL A O 1
ATOM 456 N N . GLU A 1 66 ? -31.406 -39.406 -14.086 1 94.19 66 GLU A N 1
ATOM 457 C CA . GLU A 1 66 ? -32.344 -40 -13.133 1 94.19 66 GLU A CA 1
ATOM 458 C C . GLU A 1 66 ? -32.75 -41.406 -13.539 1 94.19 66 GLU A C 1
ATOM 460 O O . GLU A 1 66 ? -33.188 -41.625 -14.656 1 94.19 66 GLU A O 1
ATOM 465 N N . SER A 1 67 ? -32.469 -42.312 -12.602 1 92.56 67 SER A N 1
ATOM 466 C CA . SER A 1 67 ? -32.75 -43.719 -12.93 1 92.56 67 SER A CA 1
ATOM 467 C C . SER A 1 67 ? -33.281 -44.469 -11.719 1 92.56 67 SER A C 1
ATOM 469 O O . SER A 1 67 ? -33.219 -43.969 -10.594 1 92.56 67 SER A O 1
ATOM 471 N N . THR A 1 68 ? -33.844 -45.656 -11.898 1 88 68 THR A N 1
ATOM 472 C CA . THR A 1 68 ? -34.312 -46.531 -10.828 1 88 68 THR A CA 1
ATOM 473 C C . THR A 1 68 ? -33.125 -47.031 -10 1 88 68 THR A C 1
ATOM 475 O O . THR A 1 68 ? -33.312 -47.469 -8.852 1 88 68 THR A O 1
ATOM 478 N N . ASN A 1 69 ? -31.938 -46.969 -10.617 1 86.06 69 ASN A N 1
ATOM 479 C CA . ASN A 1 69 ? -30.719 -47.438 -9.961 1 86.06 69 ASN A CA 1
ATOM 480 C C . ASN A 1 69 ? -29.969 -46.281 -9.281 1 86.06 69 ASN A C 1
ATOM 482 O O . ASN A 1 69 ? -28.828 -46.438 -8.852 1 86.06 69 ASN A O 1
ATOM 486 N N . GLY A 1 70 ? -30.703 -45.156 -9.188 1 90.69 70 GLY A N 1
ATOM 487 C CA . GLY A 1 70 ? -30.109 -43.969 -8.57 1 90.69 70 GLY A CA 1
ATOM 488 C C . GLY A 1 70 ? -30 -42.781 -9.508 1 90.69 70 GLY A C 1
ATOM 489 O O . GLY A 1 70 ? -30.297 -42.906 -10.695 1 90.69 70 GLY A O 1
ATOM 490 N N . ASN A 1 71 ? -29.641 -41.656 -8.945 1 93.69 71 ASN A N 1
ATOM 491 C CA . ASN A 1 71 ? -29.484 -40.438 -9.695 1 93.69 71 ASN A CA 1
ATOM 492 C C . ASN A 1 71 ? -28.031 -39.969 -9.727 1 93.69 71 ASN A C 1
ATOM 494 O O . ASN A 1 71 ? -27.266 -40.312 -8.828 1 93.69 71 ASN A O 1
ATOM 498 N N . PHE A 1 72 ? -27.672 -39.312 -10.781 1 95.69 72 PHE A N 1
ATOM 499 C CA . PHE A 1 72 ? -26.344 -38.75 -10.938 1 95.69 72 PHE A CA 1
ATOM 500 C C . PHE A 1 72 ? -26.438 -37.312 -11.445 1 95.69 72 PHE A C 1
ATOM 502 O O . PHE A 1 72 ? -27.109 -37.031 -12.445 1 95.69 72 PHE A O 1
ATOM 509 N N . THR A 1 73 ? -25.828 -36.406 -10.695 1 95.75 73 THR A N 1
ATOM 510 C CA . THR A 1 73 ? -25.703 -35.031 -11.133 1 95.75 73 THR A CA 1
ATOM 511 C C . THR A 1 73 ? -24.453 -34.844 -11.977 1 95.75 73 THR A C 1
ATOM 513 O O . THR A 1 73 ? -23.375 -35.281 -11.594 1 95.75 73 THR A O 1
ATOM 516 N N . ALA A 1 74 ? -24.594 -34.188 -13.102 1 95.19 74 ALA A N 1
ATOM 517 C CA . ALA A 1 74 ? -23.484 -33.969 -14.016 1 95.19 74 ALA A CA 1
ATOM 518 C C . ALA A 1 74 ? -22.328 -33.25 -13.305 1 95.19 74 ALA A C 1
ATOM 520 O O . ALA A 1 74 ? -22.547 -32.406 -12.453 1 95.19 74 ALA A O 1
ATOM 521 N N . LEU A 1 75 ? -21.141 -33.656 -13.672 1 96.5 75 LEU A N 1
ATOM 522 C CA . LEU A 1 75 ? -19.922 -33.062 -13.109 1 96.5 75 LEU A CA 1
ATOM 523 C C . LEU A 1 75 ? -19.734 -31.641 -13.648 1 96.5 75 LEU A C 1
ATOM 525 O O . LEU A 1 75 ? -20.094 -31.344 -14.789 1 96.5 75 LEU A O 1
ATOM 529 N N . TYR A 1 76 ? -19.203 -30.797 -12.797 1 96.31 76 TYR A N 1
ATOM 530 C CA . TYR A 1 76 ? -18.844 -29.438 -13.219 1 96.31 76 TYR A CA 1
ATOM 531 C C . TYR A 1 76 ? -17.328 -29.312 -13.328 1 96.31 76 TYR A C 1
ATOM 533 O O . TYR A 1 76 ? -16.594 -29.641 -12.391 1 96.31 76 TYR A O 1
ATOM 541 N N . PHE A 1 77 ? -16.828 -28.828 -14.555 1 95.44 77 PHE A N 1
ATOM 542 C CA . PHE A 1 77 ? -15.414 -28.609 -14.844 1 95.44 77 PHE A CA 1
ATOM 543 C C . PHE A 1 77 ? -15.039 -27.141 -14.695 1 95.44 77 PHE A C 1
ATOM 545 O O . PHE A 1 77 ? -15.758 -26.266 -15.18 1 95.44 77 PHE A O 1
ATOM 552 N N . LEU A 1 78 ? -13.984 -26.844 -13.992 1 95.25 78 LEU A N 1
ATOM 553 C CA . LEU A 1 78 ? -13.578 -25.453 -13.812 1 95.25 78 LEU A CA 1
ATOM 554 C C . LEU A 1 78 ? -12.062 -25.328 -13.867 1 95.25 78 LEU A C 1
ATOM 556 O O . LEU A 1 78 ? -11.344 -26.141 -13.297 1 95.25 78 LEU A O 1
ATOM 560 N N . ASP A 1 79 ? -11.602 -24.281 -14.555 1 91.81 79 ASP A N 1
ATOM 561 C CA . ASP A 1 79 ? -10.188 -23.938 -14.516 1 91.81 79 ASP A CA 1
ATOM 562 C C . ASP A 1 79 ? -9.766 -23.5 -13.117 1 91.81 79 ASP A C 1
ATOM 564 O O . ASP A 1 79 ? -10.547 -22.875 -12.391 1 91.81 79 ASP A O 1
ATOM 568 N N . GLY A 1 80 ? -8.406 -23.891 -12.828 1 85.56 80 GLY A N 1
ATOM 569 C CA . GLY A 1 80 ? -8.055 -23.469 -11.484 1 85.56 80 GLY A CA 1
ATOM 570 C C . GLY A 1 80 ? -6.703 -23.984 -11.023 1 85.56 80 GLY A C 1
ATOM 571 O O . GLY A 1 80 ? -6.586 -24.531 -9.93 1 85.56 80 GLY A O 1
ATOM 572 N N . ASP A 1 81 ? -5.625 -23.766 -11.719 1 80.56 81 ASP A N 1
ATOM 573 C CA . ASP A 1 81 ? -4.289 -24.141 -11.258 1 80.56 81 ASP A CA 1
ATOM 574 C C . ASP A 1 81 ? -3.891 -23.328 -10.031 1 80.56 81 ASP A C 1
ATOM 576 O O . ASP A 1 81 ? -3.154 -23.812 -9.172 1 80.56 81 ASP A O 1
ATOM 580 N N . MET A 1 82 ? -4.434 -22.125 -9.906 1 85.31 82 MET A N 1
ATOM 581 C CA . MET A 1 82 ? -4.086 -21.25 -8.789 1 85.31 82 MET A CA 1
ATOM 582 C C . MET A 1 82 ? -5.312 -20.953 -7.93 1 85.31 82 MET A C 1
ATOM 584 O O . MET A 1 82 ? -5.352 -19.938 -7.227 1 85.31 82 MET A O 1
ATOM 588 N N . GLY A 1 83 ? -6.254 -21.703 -8.102 1 93.88 83 GLY A N 1
ATOM 589 C CA . GLY A 1 83 ? -7.504 -21.469 -7.398 1 93.88 83 GLY A CA 1
ATOM 590 C C . GLY A 1 83 ? -8.688 -21.266 -8.328 1 93.88 83 GLY A C 1
ATOM 591 O O . GLY A 1 83 ? -8.508 -21 -9.516 1 93.88 83 GLY A O 1
ATOM 592 N N . LEU A 1 84 ? -9.875 -21.297 -7.777 1 95.69 84 LEU A N 1
ATOM 593 C CA . LEU A 1 84 ? -11.102 -21.234 -8.562 1 95.69 84 LEU A CA 1
ATOM 594 C C . LEU A 1 84 ? -11.172 -19.953 -9.383 1 95.69 84 LEU A C 1
ATOM 596 O O . LEU A 1 84 ? -11.047 -18.859 -8.828 1 95.69 84 LEU A O 1
ATOM 600 N N . GLN A 1 85 ? -11.375 -20.047 -10.648 1 92.12 85 GLN A N 1
ATOM 601 C CA . GLN A 1 85 ? -11.477 -18.906 -11.547 1 92.12 85 GLN A CA 1
ATOM 602 C C . GLN A 1 85 ? -12.836 -18.219 -11.406 1 92.12 85 GLN A C 1
ATOM 604 O O . GLN A 1 85 ? -13.875 -18.891 -11.398 1 92.12 85 GLN A O 1
ATOM 609 N N . ASP A 1 86 ? -12.836 -16.938 -11.18 1 90.62 86 ASP A N 1
ATOM 610 C CA . ASP A 1 86 ? -13.977 -16.031 -11.297 1 90.62 86 ASP A CA 1
ATOM 611 C C . ASP A 1 86 ? -14.906 -16.172 -10.086 1 90.62 86 ASP A C 1
ATOM 613 O O . ASP A 1 86 ? -16.078 -15.812 -10.164 1 90.62 86 ASP A O 1
ATOM 617 N N . TYR A 1 87 ? -14.461 -16.781 -9.008 1 94.38 87 TYR A N 1
ATOM 618 C CA . TYR A 1 87 ? -15.273 -16.969 -7.812 1 94.38 87 TYR A CA 1
ATOM 619 C C . TYR A 1 87 ? -14.914 -15.938 -6.746 1 94.38 87 TYR A C 1
ATOM 621 O O . TYR A 1 87 ? -13.734 -15.641 -6.539 1 94.38 87 TYR A O 1
ATOM 629 N N . TYR A 1 88 ? -15.898 -15.398 -6.086 1 94.88 88 TYR A N 1
ATOM 630 C CA . TYR A 1 88 ? -15.656 -14.641 -4.859 1 94.88 88 TYR A CA 1
ATOM 631 C C . TYR A 1 88 ? -15.305 -15.57 -3.705 1 94.88 88 TYR A C 1
ATOM 633 O O . TYR A 1 88 ? -15.695 -16.75 -3.701 1 94.88 88 TYR A O 1
ATOM 641 N N . TYR A 1 89 ? -14.555 -15.109 -2.738 1 97.12 89 TYR A N 1
ATOM 642 C CA . TYR A 1 89 ? -14.289 -15.727 -1.445 1 97.12 89 TYR A CA 1
ATOM 643 C C . TYR A 1 89 ? -13.477 -17 -1.609 1 97.12 89 TYR A C 1
ATOM 645 O O . TYR A 1 89 ? -13.758 -18.016 -0.968 1 97.12 89 TYR A O 1
ATOM 653 N N . VAL A 1 90 ? -12.602 -16.969 -2.523 1 97.81 90 VAL A N 1
ATOM 654 C CA . VAL A 1 90 ? -11.586 -17.984 -2.74 1 97.81 90 VAL A CA 1
ATOM 655 C C . VAL A 1 90 ? -10.195 -17.359 -2.662 1 97.81 90 VAL A C 1
ATOM 657 O O . VAL A 1 90 ? -10.062 -16.141 -2.607 1 97.81 90 VAL A O 1
ATOM 660 N N . SER A 1 91 ? -9.133 -18.188 -2.574 1 98.12 91 SER A N 1
ATOM 661 C CA . SER A 1 91 ? -7.754 -17.719 -2.506 1 98.12 91 SER A CA 1
ATOM 662 C C . SER A 1 91 ? -7.121 -17.672 -3.891 1 98.12 91 SER A C 1
ATOM 664 O O . SER A 1 91 ? -7.547 -18.375 -4.801 1 98.12 91 SER A O 1
ATOM 666 N N . ALA A 1 92 ? -6.188 -16.781 -4.043 1 97.69 92 ALA A N 1
ATOM 667 C CA . ALA A 1 92 ? -5.312 -16.781 -5.215 1 97.69 92 ALA A CA 1
ATOM 668 C C . ALA A 1 92 ? -3.932 -17.328 -4.867 1 97.69 92 ALA A C 1
ATOM 670 O O . ALA A 1 92 ? -3.078 -16.594 -4.355 1 97.69 92 ALA A O 1
ATOM 671 N N . PHE A 1 93 ? -3.721 -18.547 -5.191 1 98.12 93 PHE A N 1
ATOM 672 C CA . PHE A 1 93 ? -2.5 -19.266 -4.855 1 98.12 93 PHE A CA 1
ATOM 673 C C . PHE A 1 93 ? -1.396 -18.953 -5.859 1 98.12 93 PHE A C 1
ATOM 675 O O . PHE A 1 93 ? -1.633 -18.281 -6.863 1 98.12 93 PHE A O 1
ATOM 682 N N . SER A 1 94 ? -0.157 -19.453 -5.531 1 97.12 94 SER A N 1
ATOM 683 C CA . SER A 1 94 ? 0.944 -19.359 -6.484 1 97.12 94 SER A CA 1
ATOM 684 C C . SER A 1 94 ? 0.681 -20.219 -7.719 1 97.12 94 SER A C 1
ATOM 686 O O . SER A 1 94 ? 0.142 -21.312 -7.613 1 97.12 94 SER A O 1
ATOM 688 N N . LEU A 1 95 ? 1.046 -19.703 -8.875 1 95.75 95 LEU A N 1
ATOM 689 C CA . LEU A 1 95 ? 0.876 -20.484 -10.094 1 95.75 95 LEU A CA 1
ATOM 690 C C . LEU A 1 95 ? 1.86 -21.641 -10.133 1 95.75 95 LEU A C 1
ATOM 692 O O . LEU A 1 95 ? 2.836 -21.672 -9.383 1 95.75 95 LEU A O 1
ATOM 696 N N . SER A 1 96 ? 1.615 -22.578 -10.977 1 96.19 96 SER A N 1
ATOM 697 C CA . SER A 1 96 ? 2.395 -23.797 -11.07 1 96.19 96 SER A CA 1
ATOM 698 C C . SER A 1 96 ? 3.869 -23.5 -11.32 1 96.19 96 SER A C 1
ATOM 700 O O . SER A 1 96 ? 4.746 -24.172 -10.773 1 96.19 96 SER A O 1
ATOM 702 N N . SER A 1 97 ? 4.117 -22.531 -12.164 1 95.75 97 SER A N 1
ATOM 703 C CA . SER A 1 97 ? 5.504 -22.188 -12.477 1 95.75 97 SER A CA 1
ATOM 704 C C . SER A 1 97 ? 6.242 -21.688 -11.234 1 95.75 97 SER A C 1
ATOM 706 O O . SER A 1 97 ? 7.438 -21.953 -11.078 1 95.75 97 SER A O 1
ATOM 708 N N . ALA A 1 98 ? 5.551 -20.953 -10.391 1 97.5 98 ALA A N 1
ATOM 709 C CA . ALA A 1 98 ? 6.145 -20.531 -9.125 1 97.5 98 ALA A CA 1
ATOM 710 C C . ALA A 1 98 ? 6.262 -21.719 -8.156 1 97.5 98 ALA A C 1
ATOM 712 O O . ALA A 1 98 ? 7.297 -21.891 -7.516 1 97.5 98 ALA A O 1
ATOM 713 N N . LEU A 1 99 ? 5.27 -22.484 -8.078 1 97.75 99 LEU A N 1
ATOM 714 C CA . LEU A 1 99 ? 5.199 -23.578 -7.117 1 97.75 99 LEU A CA 1
ATOM 715 C C . LEU A 1 99 ? 6.328 -24.578 -7.355 1 97.75 99 LEU A C 1
ATOM 717 O O . LEU A 1 99 ? 6.969 -25.031 -6.406 1 97.75 99 LEU A O 1
ATOM 721 N N . VAL A 1 100 ? 6.582 -24.891 -8.586 1 98.25 100 VAL A N 1
ATOM 722 C CA . VAL A 1 100 ? 7.59 -25.891 -8.891 1 98.25 100 VAL A CA 1
ATOM 723 C C . VAL A 1 100 ? 8.984 -25.344 -8.578 1 98.25 100 VAL A C 1
ATOM 725 O O . VAL A 1 100 ? 9.914 -26.109 -8.328 1 98.25 100 VAL A O 1
ATOM 728 N N . MET A 1 101 ? 9.133 -24.078 -8.516 1 98.75 101 MET A N 1
ATOM 729 C CA . MET A 1 101 ? 10.422 -23.469 -8.195 1 98.75 101 MET A CA 1
ATOM 730 C C . MET A 1 101 ? 10.75 -23.625 -6.715 1 98.75 101 MET A C 1
ATOM 732 O O . MET A 1 101 ? 11.867 -23.328 -6.289 1 98.75 101 MET A O 1
ATOM 736 N N . THR A 1 102 ? 9.828 -24.078 -5.945 1 98.75 102 THR A N 1
ATOM 737 C CA . THR A 1 102 ? 10.125 -24.406 -4.551 1 98.75 102 THR A CA 1
ATOM 738 C C . THR A 1 102 ? 11.016 -25.641 -4.453 1 98.75 102 THR A C 1
ATOM 740 O O . THR A 1 102 ? 11.703 -25.844 -3.451 1 98.75 102 THR A O 1
ATOM 743 N N . TRP A 1 103 ? 10.875 -26.547 -5.465 1 98.75 103 TRP A N 1
ATOM 744 C CA . TRP A 1 103 ? 11.539 -27.844 -5.406 1 98.75 103 TRP A CA 1
ATOM 745 C C . TRP A 1 103 ? 11.25 -28.531 -4.082 1 98.75 103 TRP A C 1
ATOM 747 O O . TRP A 1 103 ? 12.156 -29.125 -3.477 1 98.75 103 TRP A O 1
ATOM 757 N N . ASP A 1 104 ? 10.094 -28.344 -3.611 1 98.75 104 ASP A N 1
ATOM 758 C CA . ASP A 1 104 ? 9.633 -28.875 -2.334 1 98.75 104 ASP A CA 1
ATOM 759 C C . ASP A 1 104 ? 8.391 -29.75 -2.518 1 98.75 104 ASP A C 1
ATOM 761 O O . ASP A 1 104 ? 7.289 -29.219 -2.701 1 98.75 104 ASP A O 1
ATOM 765 N N . ARG A 1 105 ? 8.586 -31.062 -2.369 1 98.44 105 ARG A N 1
ATOM 766 C CA . ARG A 1 105 ? 7.496 -32 -2.588 1 98.44 105 ARG A CA 1
ATOM 767 C C . ARG A 1 105 ? 6.324 -31.703 -1.656 1 98.44 105 ARG A C 1
ATOM 769 O O . ARG A 1 105 ? 5.164 -31.766 -2.072 1 98.44 105 ARG A O 1
ATOM 776 N N . ASP A 1 106 ? 6.602 -31.359 -0.432 1 98.44 106 ASP A N 1
ATOM 777 C CA . ASP A 1 106 ? 5.551 -31.078 0.544 1 98.44 106 ASP A CA 1
ATOM 778 C C . ASP A 1 106 ? 4.789 -29.812 0.18 1 98.44 106 ASP A C 1
ATOM 780 O O . ASP A 1 106 ? 3.568 -29.75 0.331 1 98.44 106 ASP A O 1
ATOM 784 N N . ALA A 1 107 ? 5.516 -28.781 -0.28 1 98.56 107 ALA A N 1
ATOM 785 C CA . ALA A 1 107 ? 4.875 -27.531 -0.669 1 98.56 107 ALA A CA 1
ATOM 786 C C . ALA A 1 107 ? 3.932 -27.734 -1.85 1 98.56 107 ALA A C 1
ATOM 788 O O . ALA A 1 107 ? 2.82 -27.203 -1.865 1 98.56 107 ALA A O 1
ATOM 789 N N . ILE A 1 108 ? 4.363 -28.516 -2.82 1 98.5 108 ILE A N 1
ATOM 790 C CA . ILE A 1 108 ? 3.572 -28.781 -4.016 1 98.5 108 ILE A CA 1
ATOM 791 C C . ILE A 1 108 ? 2.297 -29.531 -3.635 1 98.5 108 ILE A C 1
ATOM 793 O O . ILE A 1 108 ? 1.195 -29.125 -4.008 1 98.5 108 ILE A O 1
ATOM 797 N N . TYR A 1 109 ? 2.441 -30.531 -2.814 1 98.62 109 TYR A N 1
ATOM 798 C CA . TYR A 1 109 ? 1.301 -31.328 -2.371 1 98.62 109 TYR A CA 1
ATOM 799 C C . TYR A 1 109 ? 0.347 -30.5 -1.527 1 98.62 109 TYR A C 1
ATOM 801 O O . TYR A 1 109 ? -0.87 -30.547 -1.722 1 98.62 109 TYR A O 1
ATOM 809 N N . ALA A 1 110 ? 0.903 -29.719 -0.625 1 98.69 110 ALA A N 1
ATOM 810 C CA . ALA A 1 110 ? 0.084 -28.953 0.302 1 98.69 110 ALA A CA 1
ATOM 811 C C . ALA A 1 110 ? -0.762 -27.922 -0.442 1 98.69 110 ALA A C 1
ATOM 813 O O . ALA A 1 110 ? -1.93 -27.703 -0.107 1 98.69 110 ALA A O 1
ATOM 814 N N . GLN A 1 111 ? -0.193 -27.25 -1.388 1 98.44 111 GLN A N 1
ATOM 815 C CA . GLN A 1 111 ? -0.977 -26.281 -2.145 1 98.44 111 GLN A CA 1
ATOM 816 C C . GLN A 1 111 ? -2.066 -26.969 -2.959 1 98.44 111 GLN A C 1
ATOM 818 O O . GLN A 1 111 ? -3.191 -26.469 -3.047 1 98.44 111 GLN A O 1
ATOM 823 N N . ALA A 1 112 ? -1.713 -28.078 -3.555 1 98.31 112 ALA A N 1
ATOM 824 C CA . ALA A 1 112 ? -2.709 -28.812 -4.332 1 98.31 112 ALA A CA 1
ATOM 825 C C . ALA A 1 112 ? -3.893 -29.219 -3.461 1 98.31 112 ALA A C 1
ATOM 827 O O . ALA A 1 112 ? -5.047 -29.109 -3.877 1 98.31 112 ALA A O 1
ATOM 828 N N . LYS A 1 113 ? -3.58 -29.703 -2.314 1 98.56 113 LYS A N 1
ATOM 829 C CA . LYS A 1 113 ? -4.633 -30.094 -1.386 1 98.56 113 LYS A CA 1
ATOM 830 C C . LYS A 1 113 ? -5.492 -28.906 -0.979 1 98.56 113 LYS A C 1
ATOM 832 O O . LYS A 1 113 ? -6.715 -29.016 -0.874 1 98.56 113 LYS A O 1
ATOM 837 N N . ALA A 1 114 ? -4.871 -27.75 -0.791 1 98.62 114 ALA A N 1
ATOM 838 C CA . ALA A 1 114 ? -5.59 -26.531 -0.433 1 98.62 114 ALA A CA 1
ATOM 839 C C . ALA A 1 114 ? -6.5 -26.078 -1.57 1 98.62 114 ALA A C 1
ATOM 841 O O . ALA A 1 114 ? -7.668 -25.734 -1.346 1 98.62 114 ALA A O 1
ATOM 842 N N . VAL A 1 115 ? -5.996 -26.047 -2.777 1 98.31 115 VAL A N 1
ATOM 843 C CA . VAL A 1 115 ? -6.793 -25.688 -3.947 1 98.31 115 VAL A CA 1
ATOM 844 C C . VAL A 1 115 ? -7.969 -26.656 -4.082 1 98.31 115 VAL A C 1
ATOM 846 O O . VAL A 1 115 ? -9.117 -26.234 -4.242 1 98.31 115 VAL A O 1
ATOM 849 N N . GLY A 1 116 ? -7.684 -27.984 -3.973 1 98.38 116 GLY A N 1
ATOM 850 C CA . GLY A 1 116 ? -8.727 -28.984 -4.051 1 98.38 116 GLY A CA 1
ATOM 851 C C . GLY A 1 116 ? -9.805 -28.812 -2.996 1 98.38 116 GLY A C 1
ATOM 852 O O . GLY A 1 116 ? -10.992 -29 -3.277 1 98.38 116 GLY A O 1
ATOM 853 N N . SER A 1 117 ? -9.375 -28.406 -1.814 1 98.5 117 SER A N 1
ATOM 854 C CA . SER A 1 117 ? -10.336 -28.219 -0.732 1 98.5 117 SER A CA 1
ATOM 855 C C . SER A 1 117 ? -11.281 -27.062 -1.039 1 98.5 117 SER A C 1
ATOM 857 O O . SER A 1 117 ? -12.461 -27.109 -0.681 1 98.5 117 SER A O 1
ATOM 859 N N . GLU A 1 118 ? -10.766 -26.016 -1.646 1 98.56 118 GLU A N 1
ATOM 860 C CA . GLU A 1 118 ? -11.648 -24.906 -2.01 1 98.56 118 GLU A CA 1
ATOM 861 C C . GLU A 1 118 ? -12.625 -25.328 -3.113 1 98.56 118 GLU A C 1
ATOM 863 O O . GLU A 1 118 ? -13.797 -24.953 -3.08 1 98.56 118 GLU A O 1
ATOM 868 N N . PHE A 1 119 ? -12.172 -26.094 -4.086 1 98.44 119 PHE A N 1
ATOM 869 C CA . PHE A 1 119 ? -13.062 -26.656 -5.094 1 98.44 119 PHE A CA 1
ATOM 870 C C . PHE A 1 119 ? -14.148 -27.5 -4.449 1 98.44 119 PHE A C 1
ATOM 872 O O . PHE A 1 119 ? -15.336 -27.328 -4.742 1 98.44 119 PHE A O 1
ATOM 879 N N . TYR A 1 120 ? -13.742 -28.422 -3.566 1 98.62 120 TYR A N 1
ATOM 880 C CA . TYR A 1 120 ? -14.672 -29.312 -2.883 1 98.62 120 TYR A CA 1
ATOM 881 C C . TYR A 1 120 ? -15.742 -28.516 -2.146 1 98.62 120 TYR A C 1
ATOM 883 O O . TYR A 1 120 ? -16.938 -28.812 -2.275 1 98.62 120 TYR A O 1
ATOM 891 N N . ASN A 1 121 ? -15.328 -27.5 -1.507 1 98.56 121 ASN A N 1
ATOM 892 C CA . ASN A 1 121 ? -16.234 -26.766 -0.63 1 98.56 121 ASN A CA 1
ATOM 893 C C . ASN A 1 121 ? -17.109 -25.797 -1.417 1 98.56 121 ASN A C 1
ATOM 895 O O . ASN A 1 121 ? -18.141 -25.344 -0.914 1 98.56 121 ASN A O 1
ATOM 899 N N . LYS A 1 122 ? -16.75 -25.484 -2.639 1 98.19 122 LYS A N 1
ATOM 900 C CA . LYS A 1 122 ? -17.609 -24.719 -3.525 1 98.19 122 LYS A CA 1
ATOM 901 C C . LYS A 1 122 ? -18.516 -25.625 -4.344 1 98.19 122 LYS A C 1
ATOM 903 O O . LYS A 1 122 ? -19.344 -25.156 -5.137 1 98.19 122 LYS A O 1
ATOM 908 N N . GLY A 1 123 ? -18.406 -26.922 -4.191 1 98.31 123 GLY A N 1
ATOM 909 C CA . GLY A 1 123 ? -19.234 -27.906 -4.871 1 98.31 123 GLY A CA 1
ATOM 910 C C . GLY A 1 123 ? -18.781 -28.188 -6.289 1 98.31 123 GLY A C 1
ATOM 911 O O . GLY A 1 123 ? -19.562 -28.656 -7.113 1 98.31 123 GLY A O 1
ATOM 912 N N . VAL A 1 124 ? -17.562 -27.891 -6.605 1 98 124 VAL A N 1
ATOM 913 C CA . VAL A 1 124 ? -17 -28.156 -7.934 1 98 124 VAL A CA 1
ATOM 914 C C . VAL A 1 124 ? -16.234 -29.469 -7.926 1 98 124 VAL A C 1
ATOM 916 O O . VAL A 1 124 ? -15.398 -29.703 -7.051 1 98 124 VAL A O 1
ATOM 919 N N . GLN A 1 125 ? -16.469 -30.328 -8.906 1 98.12 125 GLN A N 1
ATOM 920 C CA . GLN A 1 125 ? -15.961 -31.703 -8.797 1 98.12 125 GLN A CA 1
ATOM 921 C C . GLN A 1 125 ? -14.656 -31.875 -9.57 1 98.12 125 GLN A C 1
ATOM 923 O O . GLN A 1 125 ? -13.797 -32.656 -9.172 1 98.12 125 GLN A O 1
ATOM 928 N N . VAL A 1 126 ? -14.516 -31.219 -10.727 1 97.75 126 VAL A N 1
ATOM 929 C CA . VAL A 1 126 ? -13.359 -31.484 -11.578 1 97.75 126 VAL A CA 1
ATOM 930 C C . VAL A 1 126 ? -12.508 -30.219 -11.688 1 97.75 126 VAL A C 1
ATOM 932 O O . VAL A 1 126 ? -12.992 -29.172 -12.102 1 97.75 126 VAL A O 1
ATOM 935 N N . VAL A 1 127 ? -11.281 -30.328 -11.352 1 97.44 127 VAL A N 1
ATOM 936 C CA . VAL A 1 127 ? -10.305 -29.266 -11.562 1 97.44 127 VAL A CA 1
ATOM 937 C C . VAL A 1 127 ? -9.656 -29.422 -12.938 1 97.44 127 VAL A C 1
ATOM 939 O O . VAL A 1 127 ? -9.086 -30.469 -13.242 1 97.44 127 VAL A O 1
ATOM 942 N N . ALA A 1 128 ? -9.773 -28.422 -13.758 1 96.25 128 ALA A N 1
ATOM 943 C CA . ALA A 1 128 ? -9.008 -28.453 -15 1 96.25 128 ALA A CA 1
ATOM 944 C C . ALA A 1 128 ? -7.527 -28.188 -14.734 1 96.25 128 ALA A C 1
ATOM 946 O O . ALA A 1 128 ? -6.992 -27.156 -15.141 1 96.25 128 ALA A O 1
ATOM 947 N N . GLY A 1 129 ? -6.887 -29.062 -14.102 1 93.94 129 GLY A N 1
ATOM 948 C CA . GLY A 1 129 ? -5.5 -29.125 -13.656 1 93.94 129 GLY A CA 1
ATOM 949 C C . GLY A 1 129 ? -5.129 -30.453 -13.023 1 93.94 129 GLY A C 1
ATOM 950 O O . GLY A 1 129 ? -6.008 -31.234 -12.664 1 93.94 129 GLY A O 1
ATOM 951 N N . PRO A 1 130 ? -3.904 -30.75 -12.922 1 96.44 130 PRO A N 1
ATOM 952 C CA . PRO A 1 130 ? -2.744 -29.875 -13.117 1 96.44 130 PRO A CA 1
ATOM 953 C C . PRO A 1 130 ? -2.438 -29.641 -14.594 1 96.44 130 PRO A C 1
ATOM 955 O O . PRO A 1 130 ? -2.824 -30.438 -15.453 1 96.44 130 PRO A O 1
ATOM 958 N N . THR A 1 131 ? -1.809 -28.547 -14.828 1 96.69 131 THR A N 1
ATOM 959 C CA . THR A 1 131 ? -1.359 -28.219 -16.172 1 96.69 131 THR A CA 1
ATOM 960 C C . THR A 1 131 ? 0.084 -28.672 -16.391 1 96.69 131 THR A C 1
ATOM 962 O O . THR A 1 131 ? 1.021 -27.969 -15.977 1 96.69 131 THR A O 1
ATOM 965 N N . SER A 1 132 ? 0.182 -29.703 -17.062 1 96.12 132 SER A N 1
ATOM 966 C CA . SER A 1 132 ? 1.51 -30.234 -17.359 1 96.12 132 SER A CA 1
ATOM 967 C C . SER A 1 132 ? 2.086 -29.609 -18.625 1 96.12 132 SER A C 1
ATOM 969 O O . SER A 1 132 ? 3.305 -29.484 -18.766 1 96.12 132 SER A O 1
ATOM 971 N N . GLN A 1 133 ? 1.192 -29.422 -19.578 1 95.12 133 GLN A N 1
ATOM 972 C CA . GLN A 1 133 ? 1.595 -28.828 -20.859 1 95.12 133 GLN A CA 1
ATOM 973 C C . GLN A 1 133 ? 0.814 -27.547 -21.141 1 95.12 133 GLN A C 1
ATOM 975 O O . GLN A 1 133 ? -0.376 -27.469 -20.828 1 95.12 133 GLN A O 1
ATOM 980 N N . PRO A 1 134 ? 1.521 -26.484 -21.625 1 95.5 134 PRO A N 1
ATOM 981 C CA . PRO A 1 134 ? 2.82 -26.594 -22.297 1 95.5 134 PRO A CA 1
ATOM 982 C C . PRO A 1 134 ? 3.949 -26.953 -21.344 1 95.5 134 PRO A C 1
ATOM 984 O O . PRO A 1 134 ? 3.961 -26.5 -20.188 1 95.5 134 PRO A O 1
ATOM 987 N N . LEU A 1 135 ? 4.797 -27.781 -21.875 1 96.38 135 LEU A N 1
ATOM 988 C CA . LEU A 1 135 ? 5.941 -28.234 -21.094 1 96.38 135 LEU A CA 1
ATOM 989 C C . LEU A 1 135 ? 7.035 -27.172 -21.078 1 96.38 135 LEU A C 1
ATOM 991 O O . LEU A 1 135 ? 7.805 -27.094 -20.109 1 96.38 135 LEU A O 1
ATOM 995 N N . GLY A 1 136 ? 7.125 -26.438 -22.031 1 96 136 GLY A N 1
ATOM 996 C CA . GLY A 1 136 ? 8.172 -25.422 -22.141 1 96 136 GLY A CA 1
ATOM 997 C C . GLY A 1 136 ? 9.125 -25.672 -23.297 1 96 136 GLY A C 1
ATOM 998 O O . GLY A 1 136 ? 10.336 -25.547 -23.141 1 96 136 GLY A O 1
ATOM 999 N N . ARG A 1 137 ? 8.57 -26.047 -24.422 1 97.31 137 ARG A N 1
ATOM 1000 C CA . ARG A 1 137 ? 9.352 -26.297 -25.625 1 97.31 137 ARG A CA 1
ATOM 1001 C C . ARG A 1 137 ? 10.156 -25.062 -26.031 1 97.31 137 ARG A C 1
ATOM 1003 O O . ARG A 1 137 ? 11.312 -25.188 -26.422 1 97.31 137 ARG A O 1
ATOM 1010 N N . THR A 1 138 ? 9.484 -23.969 -26 1 96.5 138 THR A N 1
ATOM 1011 C CA . THR A 1 138 ? 10.117 -22.703 -26.359 1 96.5 138 THR A CA 1
ATOM 1012 C C . THR A 1 138 ? 9.914 -21.672 -25.266 1 96.5 138 THR A C 1
ATOM 1014 O O . THR A 1 138 ? 8.852 -21.625 -24.641 1 96.5 138 THR A O 1
ATOM 1017 N N . PRO A 1 139 ? 10.953 -20.844 -25.031 1 95.69 139 PRO A N 1
ATOM 1018 C CA . PRO A 1 139 ? 10.805 -19.797 -24.016 1 95.69 139 PRO A CA 1
ATOM 1019 C C . PRO A 1 139 ? 9.812 -18.719 -24.406 1 95.69 139 PRO A C 1
ATOM 1021 O O . PRO A 1 139 ? 9.391 -17.922 -23.562 1 95.69 139 PRO A O 1
ATOM 1024 N N . TRP A 1 140 ? 9.383 -18.656 -25.641 1 94.62 140 TRP A N 1
ATOM 1025 C CA . TRP A 1 140 ? 8.438 -17.656 -26.125 1 94.62 140 TRP A CA 1
ATOM 1026 C C . TRP A 1 140 ? 7 -18.125 -25.938 1 94.62 140 TRP A C 1
ATOM 1028 O O . TRP A 1 140 ? 6.062 -17.328 -26.078 1 94.62 140 TRP A O 1
ATOM 1038 N N . GLY A 1 141 ? 6.785 -19.375 -25.578 1 93.62 141 GLY A N 1
ATOM 1039 C CA . GLY A 1 141 ? 5.438 -19.891 -25.391 1 93.62 141 GLY A CA 1
ATOM 1040 C C . GLY A 1 141 ? 4.641 -19.125 -24.344 1 93.62 141 GLY A C 1
ATOM 1041 O O . GLY A 1 141 ? 5.113 -18.906 -23.234 1 93.62 141 GLY A O 1
ATOM 1042 N N . GLY A 1 142 ? 3.494 -18.734 -24.688 1 90.5 142 GLY A N 1
ATOM 1043 C CA . GLY A 1 142 ? 2.699 -17.828 -23.875 1 90.5 142 GLY A CA 1
ATOM 1044 C C . GLY A 1 142 ? 2.152 -18.5 -22.625 1 90.5 142 GLY A C 1
ATOM 1045 O O . GLY A 1 142 ? 2.029 -17.844 -21.578 1 90.5 142 GLY A O 1
ATOM 1046 N N . ARG A 1 143 ? 1.812 -19.734 -22.641 1 92.5 143 ARG A N 1
ATOM 1047 C CA . ARG A 1 143 ? 1.134 -20.391 -21.531 1 92.5 143 ARG A CA 1
ATOM 1048 C C . ARG A 1 143 ? 2.107 -21.25 -20.734 1 92.5 143 ARG A C 1
ATOM 1050 O O . ARG A 1 143 ? 1.69 -22.047 -19.891 1 92.5 143 ARG A O 1
ATOM 1057 N N . GLY A 1 144 ? 3.4 -21.047 -21.016 1 92.5 144 GLY A N 1
ATOM 1058 C CA . GLY A 1 144 ? 4.395 -21.781 -20.25 1 92.5 144 GLY A CA 1
ATOM 1059 C C . GLY A 1 144 ? 4.277 -21.562 -18.75 1 92.5 144 GLY A C 1
ATOM 1060 O O . GLY A 1 144 ? 4.605 -22.453 -17.953 1 92.5 144 GLY A O 1
ATOM 1061 N N . VAL A 1 145 ? 3.693 -20.453 -18.375 1 92.38 145 VAL A N 1
ATOM 1062 C CA . VAL A 1 145 ? 3.576 -20.047 -16.969 1 92.38 145 VAL A CA 1
ATOM 1063 C C . VAL A 1 145 ? 2.621 -20.984 -16.25 1 92.38 145 VAL A C 1
ATOM 1065 O O . VAL A 1 145 ? 2.705 -21.141 -15.023 1 92.38 145 VAL A O 1
ATOM 1068 N N . GLU A 1 146 ? 1.801 -21.734 -16.953 1 94.31 146 GLU A N 1
ATOM 1069 C CA . GLU A 1 146 ? 0.796 -22.609 -16.344 1 94.31 146 GLU A CA 1
ATOM 1070 C C . GLU A 1 146 ? 1.379 -23.984 -16.031 1 94.31 146 GLU A C 1
ATOM 1072 O O . GLU A 1 146 ? 0.769 -24.766 -15.297 1 94.31 146 GLU A O 1
ATOM 1077 N N . GLY A 1 147 ? 2.562 -24.234 -16.531 1 94.94 147 GLY A N 1
ATOM 1078 C CA . GLY A 1 147 ? 3.133 -25.562 -16.375 1 94.94 147 GLY A CA 1
ATOM 1079 C C . GLY A 1 147 ? 4.215 -25.625 -15.312 1 94.94 147 GLY A C 1
ATOM 1080 O O . GLY A 1 147 ? 4.391 -24.672 -14.547 1 94.94 147 GLY A O 1
ATOM 1081 N N . PHE A 1 148 ? 4.941 -26.766 -15.273 1 97.44 148 PHE A N 1
ATOM 1082 C CA . PHE A 1 148 ? 5.93 -27.031 -14.234 1 97.44 148 PHE A CA 1
ATOM 1083 C C . PHE A 1 148 ? 7.34 -27 -14.812 1 97.44 148 PHE A C 1
ATOM 1085 O O . PHE A 1 148 ? 8.289 -27.453 -14.156 1 97.44 148 PHE A O 1
ATOM 1092 N N . GLY A 1 149 ? 7.504 -26.578 -16.047 1 96.81 149 GLY A N 1
ATOM 1093 C CA . GLY A 1 149 ? 8.828 -26.406 -16.625 1 96.81 149 GLY A CA 1
ATOM 1094 C C . GLY A 1 149 ? 9.203 -27.5 -17.609 1 96.81 149 GLY A C 1
ATOM 1095 O O . GLY A 1 149 ? 8.484 -28.484 -17.734 1 96.81 149 GLY A O 1
ATOM 1096 N N . PRO A 1 150 ? 10.328 -27.375 -18.234 1 97.75 150 PRO A N 1
ATOM 1097 C CA . PRO A 1 150 ? 10.656 -28.188 -19.406 1 97.75 150 PRO A CA 1
ATOM 1098 C C . PRO A 1 150 ? 11.312 -29.516 -19.031 1 97.75 150 PRO A C 1
ATOM 1100 O O . PRO A 1 150 ? 11.484 -30.391 -19.891 1 97.75 150 PRO A O 1
ATOM 1103 N N . ASP A 1 151 ? 11.75 -29.672 -17.844 1 98.56 151 ASP A N 1
ATOM 1104 C CA . ASP A 1 151 ? 12.336 -30.953 -17.453 1 98.56 151 ASP A CA 1
ATOM 1105 C C . ASP A 1 151 ? 11.25 -32 -17.188 1 98.56 151 ASP A C 1
ATOM 1107 O O . ASP A 1 151 ? 10.422 -31.828 -16.297 1 98.56 151 ASP A O 1
ATOM 1111 N N . PRO A 1 152 ? 11.258 -33.094 -17.922 1 98.19 152 PRO A N 1
ATOM 1112 C CA . PRO A 1 152 ? 10.156 -34.062 -17.812 1 98.19 152 PRO A CA 1
ATOM 1113 C C . PRO A 1 152 ? 10.086 -34.719 -16.438 1 98.19 152 PRO A C 1
ATOM 1115 O O . PRO A 1 152 ? 9 -35 -15.93 1 98.19 152 PRO A O 1
ATOM 1118 N N . TYR A 1 153 ? 11.211 -35 -15.797 1 98.5 153 TYR A N 1
ATOM 1119 C CA . TYR A 1 153 ? 11.227 -35.625 -14.477 1 98.5 153 TYR A CA 1
ATOM 1120 C C . TYR A 1 153 ? 10.594 -34.719 -13.438 1 98.5 153 TYR A C 1
ATOM 1122 O O . TYR A 1 153 ? 9.711 -35.125 -12.68 1 98.5 153 TYR A O 1
ATOM 1130 N N . LEU A 1 154 ? 11.062 -33.438 -13.406 1 98.69 154 LEU A N 1
ATOM 1131 C CA . LEU A 1 154 ? 10.539 -32.469 -12.461 1 98.69 154 LEU A CA 1
ATOM 1132 C C . LEU A 1 154 ? 9.062 -32.188 -12.734 1 98.69 154 LEU A C 1
ATOM 1134 O O . LEU A 1 154 ? 8.25 -32.156 -11.805 1 98.69 154 LEU A O 1
ATOM 1138 N N . ASN A 1 155 ? 8.75 -31.969 -14.008 1 98.56 155 ASN A N 1
ATOM 1139 C CA . ASN A 1 155 ? 7.359 -31.766 -14.406 1 98.56 155 ASN A CA 1
ATOM 1140 C C . ASN A 1 155 ? 6.48 -32.938 -14 1 98.56 155 ASN A C 1
ATOM 1142 O O . ASN A 1 155 ? 5.379 -32.75 -13.477 1 98.56 155 ASN A O 1
ATOM 1146 N N . GLY A 1 156 ? 6.98 -34.156 -14.234 1 98.62 156 GLY A N 1
ATOM 1147 C CA . GLY A 1 156 ? 6.23 -35.344 -13.875 1 98.62 156 GLY A CA 1
ATOM 1148 C C . GLY A 1 156 ? 5.98 -35.469 -12.383 1 98.62 156 GLY A C 1
ATOM 1149 O O . GLY A 1 156 ? 4.859 -35.75 -11.953 1 98.62 156 GLY A O 1
ATOM 1150 N N . LEU A 1 157 ? 7.02 -35.25 -11.641 1 98.19 157 LEU A N 1
ATOM 1151 C CA . LEU A 1 157 ? 6.887 -35.344 -10.188 1 98.19 157 LEU A CA 1
ATOM 1152 C C . LEU A 1 157 ? 5.879 -34.312 -9.688 1 98.19 157 LEU A C 1
ATOM 1154 O O . LEU A 1 157 ? 5.012 -34.625 -8.867 1 98.19 157 LEU A O 1
ATOM 1158 N N . ALA A 1 158 ? 5.992 -33.094 -10.164 1 98.44 158 ALA A N 1
ATOM 1159 C CA . ALA A 1 158 ? 5.09 -32 -9.742 1 98.44 158 ALA A CA 1
ATOM 1160 C C . ALA A 1 158 ? 3.656 -32.281 -10.188 1 98.44 158 ALA A C 1
ATOM 1162 O O . ALA A 1 158 ? 2.709 -32.094 -9.422 1 98.44 158 ALA A O 1
ATOM 1163 N N . THR A 1 159 ? 3.498 -32.75 -11.391 1 98.44 159 THR A N 1
ATOM 1164 C CA . THR A 1 159 ? 2.184 -33.125 -11.906 1 98.44 159 THR A CA 1
ATOM 1165 C C . THR A 1 159 ? 1.564 -34.25 -11.07 1 98.44 159 THR A C 1
ATOM 1167 O O . THR A 1 159 ? 0.382 -34.188 -10.727 1 98.44 159 THR A O 1
ATOM 1170 N N . GLY A 1 160 ? 2.355 -35.25 -10.75 1 98.62 160 GLY A N 1
ATOM 1171 C CA . GLY A 1 160 ? 1.884 -36.344 -9.93 1 98.62 160 GLY A CA 1
ATOM 1172 C C . GLY A 1 160 ? 1.465 -35.906 -8.531 1 98.62 160 GLY A C 1
ATOM 1173 O O . GLY A 1 160 ? 0.388 -36.281 -8.062 1 98.62 160 GLY A O 1
ATOM 1174 N N . LEU A 1 161 ? 2.318 -35.094 -7.875 1 98.56 161 LEU A N 1
ATOM 1175 C CA . LEU A 1 161 ? 2.045 -34.656 -6.516 1 98.56 161 LEU A CA 1
ATOM 1176 C C . LEU A 1 161 ? 0.814 -33.75 -6.48 1 98.56 161 LEU A C 1
ATOM 1178 O O . LEU A 1 161 ? 0.027 -33.812 -5.531 1 98.56 161 LEU A O 1
ATOM 1182 N N . THR A 1 162 ? 0.667 -32.875 -7.465 1 98.56 162 THR A N 1
ATOM 1183 C CA . THR A 1 162 ? -0.518 -32.031 -7.555 1 98.56 162 THR A CA 1
ATOM 1184 C C . THR A 1 162 ? -1.772 -32.875 -7.754 1 98.56 162 THR A C 1
ATOM 1186 O O . THR A 1 162 ? -2.803 -32.625 -7.121 1 98.56 162 THR A O 1
ATOM 1189 N N . THR A 1 163 ? -1.665 -33.875 -8.609 1 98.5 163 THR A N 1
ATOM 1190 C CA . THR A 1 163 ? -2.768 -34.812 -8.82 1 98.5 163 THR A CA 1
ATOM 1191 C C . THR A 1 163 ? -3.182 -35.469 -7.508 1 98.5 163 THR A C 1
ATOM 1193 O O . THR A 1 163 ? -4.363 -35.5 -7.16 1 98.5 163 THR A O 1
ATOM 1196 N N . LYS A 1 164 ? -2.223 -35.969 -6.812 1 98.69 164 LYS A N 1
ATOM 1197 C CA . LYS A 1 164 ? -2.488 -36.625 -5.539 1 98.69 164 LYS A CA 1
ATOM 1198 C C . LYS A 1 164 ? -3.158 -35.656 -4.555 1 98.69 164 LYS A C 1
ATOM 1200 O O . LYS A 1 164 ? -4.074 -36.062 -3.828 1 98.69 164 LYS A O 1
ATOM 1205 N N . GLY A 1 165 ? -2.65 -34.438 -4.504 1 98.38 165 GLY A N 1
ATOM 1206 C CA . GLY A 1 165 ? -3.26 -33.438 -3.631 1 98.38 165 GLY A CA 1
ATOM 1207 C C . GLY A 1 165 ? -4.73 -33.219 -3.922 1 98.38 165 GLY A C 1
ATOM 1208 O O . GLY A 1 165 ? -5.547 -33.125 -3 1 98.38 165 GLY A O 1
ATOM 1209 N N . TYR A 1 166 ? -5.094 -33.094 -5.16 1 98.44 166 TYR A N 1
ATOM 1210 C CA . TYR A 1 166 ? -6.488 -32.938 -5.559 1 98.44 166 TYR A CA 1
ATOM 1211 C C . TYR A 1 166 ? -7.312 -34.156 -5.129 1 98.44 166 TYR A C 1
ATOM 1213 O O . TYR A 1 166 ? -8.398 -34 -4.559 1 98.44 166 TYR A O 1
ATOM 1221 N N . VAL A 1 167 ? -6.812 -35.375 -5.402 1 98.69 167 VAL A N 1
ATOM 1222 C CA . VAL A 1 167 ? -7.512 -36.625 -5.059 1 98.69 167 VAL A CA 1
ATOM 1223 C C . VAL A 1 167 ? -7.766 -36.656 -3.553 1 98.69 167 VAL A C 1
ATOM 1225 O O . VAL A 1 167 ? -8.883 -36.969 -3.115 1 98.69 167 VAL A O 1
ATOM 1228 N N . ASP A 1 168 ? -6.699 -36.312 -2.812 1 98.69 168 ASP A N 1
ATOM 1229 C CA . ASP A 1 168 ? -6.797 -36.375 -1.356 1 98.69 168 ASP A CA 1
ATOM 1230 C C . ASP A 1 168 ? -7.762 -35.312 -0.823 1 98.69 168 ASP A C 1
ATOM 1232 O O . ASP A 1 168 ? -8.305 -35.469 0.275 1 98.69 168 ASP A O 1
ATOM 1236 N N . ALA A 1 169 ? -7.992 -34.281 -1.602 1 98.25 169 ALA A N 1
ATOM 1237 C CA . ALA A 1 169 ? -8.953 -33.25 -1.219 1 98.25 169 ALA A CA 1
ATOM 1238 C C . ALA A 1 169 ? -10.375 -33.625 -1.596 1 98.25 169 ALA A C 1
ATOM 1240 O O . ALA A 1 169 ? -11.336 -32.969 -1.202 1 98.25 169 ALA A O 1
ATOM 1241 N N . GLY A 1 170 ? -10.516 -34.688 -2.387 1 98.62 170 GLY A N 1
ATOM 1242 C CA . GLY A 1 170 ? -11.836 -35.188 -2.723 1 98.62 170 GLY A CA 1
ATOM 1243 C C . GLY A 1 170 ? -12.367 -34.656 -4.035 1 98.62 170 GLY A C 1
ATOM 1244 O O . GLY A 1 170 ? -13.586 -34.594 -4.238 1 98.62 170 GLY A O 1
ATOM 1245 N N . VAL A 1 171 ? -11.508 -34.219 -4.918 1 98.56 171 VAL A N 1
ATOM 1246 C CA . VAL A 1 171 ? -11.961 -33.719 -6.219 1 98.56 171 VAL A CA 1
ATOM 1247 C C . VAL A 1 171 ? -11.227 -34.469 -7.332 1 98.56 171 VAL A C 1
ATOM 1249 O O . VAL A 1 171 ? -10.242 -35.156 -7.074 1 98.56 171 VAL A O 1
ATOM 1252 N N . ILE A 1 172 ? -11.734 -34.406 -8.539 1 98.69 172 ILE A N 1
ATOM 1253 C CA . ILE A 1 172 ? -11.211 -35.156 -9.68 1 98.69 172 ILE A CA 1
ATOM 1254 C C . ILE A 1 172 ? -10.18 -34.312 -10.422 1 98.69 172 ILE A C 1
ATOM 1256 O O . ILE A 1 172 ? -10.508 -33.25 -10.977 1 98.69 172 ILE A O 1
ATOM 1260 N N . PRO A 1 173 ? -8.898 -34.75 -10.422 1 98.44 173 PRO A N 1
ATOM 1261 C CA . PRO A 1 173 ? -7.914 -34 -11.219 1 98.44 173 PRO A CA 1
ATOM 1262 C C . PRO A 1 173 ? -8.141 -34.156 -12.719 1 98.44 173 PRO A C 1
ATOM 1264 O O . PRO A 1 173 ? -8.352 -35.25 -13.211 1 98.44 173 PRO A O 1
ATOM 1267 N N . GLY A 1 174 ? -8.133 -33.031 -13.43 1 97.88 174 GLY A N 1
ATOM 1268 C CA . GLY A 1 174 ? -8.211 -33 -14.883 1 97.88 174 GLY A CA 1
ATOM 1269 C C . GLY A 1 174 ? -6.914 -32.562 -15.539 1 97.88 174 GLY A C 1
ATOM 1270 O O . GLY A 1 174 ? -6.754 -31.406 -15.898 1 97.88 174 GLY A O 1
ATOM 1271 N N . GLY A 1 175 ? -6.059 -33.5 -15.742 1 97.19 175 GLY A N 1
ATOM 1272 C CA . GLY A 1 175 ? -4.746 -33.188 -16.297 1 97.19 175 GLY A CA 1
ATOM 1273 C C . GLY A 1 175 ? -4.809 -32.594 -17.688 1 97.19 175 GLY A C 1
ATOM 1274 O O . GLY A 1 175 ? -5.594 -33.062 -18.531 1 97.19 175 GLY A O 1
ATOM 1275 N N . LYS A 1 176 ? -4.039 -31.547 -18 1 95.44 176 LYS A N 1
ATOM 1276 C CA . LYS A 1 176 ? -4.059 -30.875 -19.297 1 95.44 176 LYS A CA 1
ATOM 1277 C C . LYS A 1 176 ? -2.678 -30.328 -19.656 1 95.44 176 LYS A C 1
ATOM 1279 O O . LYS A 1 176 ? -1.834 -30.141 -18.766 1 95.44 176 LYS A O 1
ATOM 1284 N N . HIS A 1 177 ? -2.367 -30.062 -20.906 1 96 177 HIS A N 1
ATOM 1285 C CA . HIS A 1 177 ? -3.115 -30.5 -22.078 1 96 177 HIS A CA 1
ATOM 1286 C C . HIS A 1 177 ? -2.516 -31.766 -22.672 1 96 177 HIS A C 1
ATOM 1288 O O . HIS A 1 177 ? -1.295 -31.891 -22.797 1 96 177 HIS A O 1
ATOM 1294 N N . PHE A 1 178 ? -3.371 -32.562 -23.031 1 97.81 178 PHE A N 1
ATOM 1295 C CA . PHE A 1 178 ? -2.898 -33.812 -23.609 1 97.81 178 PHE A CA 1
ATOM 1296 C C . PHE A 1 178 ? -3.057 -33.812 -25.125 1 97.81 178 PHE A C 1
ATOM 1298 O O . PHE A 1 178 ? -4.18 -33.812 -25.625 1 97.81 178 PHE A O 1
ATOM 1305 N N . LEU A 1 179 ? -2.078 -33.781 -26 1 96.81 179 LEU A N 1
ATOM 1306 C CA . LEU A 1 179 ? -0.645 -33.719 -25.75 1 96.81 179 LEU A CA 1
ATOM 1307 C C . LEU A 1 179 ? 0.042 -32.781 -26.719 1 96.81 179 LEU A C 1
ATOM 1309 O O . LEU A 1 179 ? -0.534 -32.406 -27.75 1 96.81 179 LEU A O 1
ATOM 1313 N N . LEU A 1 180 ? 1.1 -32.25 -26.484 1 97.25 180 LEU A N 1
ATOM 1314 C CA . LEU A 1 180 ? 2.008 -31.516 -27.359 1 97.25 180 LEU A CA 1
ATOM 1315 C C . LEU A 1 180 ? 1.439 -30.141 -27.688 1 97.25 180 LEU A C 1
ATOM 1317 O O . LEU A 1 180 ? 1.558 -29.672 -28.812 1 97.25 180 LEU A O 1
ATOM 1321 N N . TYR A 1 181 ? 0.676 -29.594 -26.797 1 95.38 181 TYR A N 1
ATOM 1322 C CA . TYR A 1 181 ? 0.279 -28.188 -26.875 1 95.38 181 TYR A CA 1
ATOM 1323 C C . TYR A 1 181 ? 1.387 -27.281 -26.359 1 95.38 181 TYR A C 1
ATOM 1325 O O . TYR A 1 181 ? 1.557 -27.125 -25.141 1 95.38 181 TYR A O 1
ATOM 1333 N N . GLU A 1 182 ? 2.096 -26.578 -27.266 1 96.06 182 GLU A N 1
ATOM 1334 C CA . GLU A 1 182 ? 3.334 -25.969 -26.781 1 96.06 182 GLU A CA 1
ATOM 1335 C C . GLU A 1 182 ? 3.42 -24.5 -27.172 1 96.06 182 GLU A C 1
ATOM 1337 O O . GLU A 1 182 ? 4.379 -23.812 -26.812 1 96.06 182 GLU A O 1
ATOM 1342 N N . GLN A 1 183 ? 2.424 -23.922 -27.891 1 94.31 183 GLN A N 1
ATOM 1343 C CA . GLN A 1 183 ? 2.393 -22.5 -28.203 1 94.31 183 GLN A CA 1
ATOM 1344 C C . GLN A 1 183 ? 0.966 -22.016 -28.469 1 94.31 183 GLN A C 1
ATOM 1346 O O . GLN A 1 183 ? 0.074 -22.828 -28.719 1 94.31 183 GLN A O 1
ATOM 1351 N N . GLU A 1 184 ? 0.776 -20.734 -28.359 1 90.88 184 GLU A N 1
ATOM 1352 C CA . GLU A 1 184 ? -0.519 -20.109 -28.609 1 90.88 184 GLU A CA 1
ATOM 1353 C C . GLU A 1 184 ? -0.684 -19.75 -30.078 1 90.88 184 GLU A C 1
ATOM 1355 O O . GLU A 1 184 ? -1.794 -19.781 -30.625 1 90.88 184 GLU A O 1
ATOM 1360 N N . THR A 1 185 ? 0.415 -19.422 -30.703 1 90.5 185 THR A N 1
ATOM 1361 C CA . THR A 1 185 ? 0.386 -19.062 -32.125 1 90.5 185 THR A CA 1
ATOM 1362 C C . THR A 1 185 ? -0.208 -20.188 -32.969 1 90.5 185 THR A C 1
ATOM 1364 O O . THR A 1 185 ? 0.257 -21.328 -32.906 1 90.5 185 THR A O 1
ATOM 1367 N N . ASN A 1 186 ? -1.264 -19.953 -33.688 1 89.06 186 ASN A N 1
ATOM 1368 C CA . ASN A 1 186 ? -1.948 -20.875 -34.594 1 89.06 186 ASN A CA 1
ATOM 1369 C C . ASN A 1 186 ? -2.594 -22.031 -33.844 1 89.06 186 ASN A C 1
ATOM 1371 O O . ASN A 1 186 ? -2.734 -23.125 -34.406 1 89.06 186 ASN A O 1
ATOM 1375 N N . ARG A 1 187 ? -2.99 -21.844 -32.656 1 86.5 187 ARG A N 1
ATOM 1376 C CA . ARG A 1 187 ? -3.502 -22.953 -31.844 1 86.5 187 ARG A CA 1
ATOM 1377 C C . ARG A 1 187 ? -4.926 -23.312 -32.25 1 86.5 187 ARG A C 1
ATOM 1379 O O . ARG A 1 187 ? -5.402 -24.406 -31.953 1 86.5 187 ARG A O 1
ATOM 1386 N N . THR A 1 188 ? -5.766 -22.344 -32.656 1 76.75 188 THR A N 1
ATOM 1387 C CA . THR A 1 188 ? -7.133 -22.641 -33.062 1 76.75 188 THR A CA 1
ATOM 1388 C C . THR A 1 188 ? -7.438 -22.016 -34.438 1 76.75 188 THR A C 1
ATOM 1390 O O . THR A 1 188 ? -6.684 -21.172 -34.938 1 76.75 188 THR A O 1
ATOM 1393 N N . SER A 1 189 ? -8.383 -22.672 -3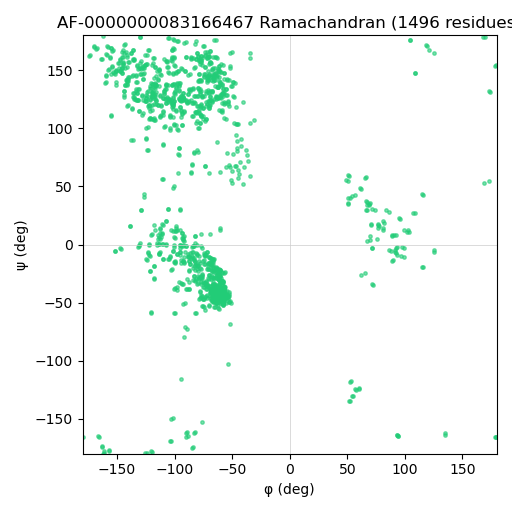5.219 1 57.72 189 SER A N 1
ATOM 1394 C CA . SER A 1 189 ? -8.859 -22.078 -36.469 1 57.72 189 SER A CA 1
ATOM 1395 C C . SER A 1 189 ? -9.531 -20.734 -36.219 1 57.72 189 SER A C 1
ATOM 1397 O O . SER A 1 189 ? -9.555 -19.859 -37.094 1 57.72 189 SER A O 1
ATOM 1399 N N . GLY A 1 190 ? -10.125 -20.609 -35.188 1 48.78 190 GLY A N 1
ATOM 1400 C CA . GLY A 1 190 ? -11.062 -19.516 -34.969 1 48.78 190 GLY A CA 1
ATOM 1401 C C . GLY A 1 190 ? -10.406 -18.281 -34.406 1 48.78 190 GLY A C 1
ATOM 1402 O O . GLY A 1 190 ? -10.523 -17.188 -34.969 1 48.78 190 GLY A O 1
ATOM 1403 N N . PHE A 1 191 ? -9.992 -18.297 -33.094 1 42 191 PHE A N 1
ATOM 1404 C CA . PHE A 1 191 ? -9.789 -17.062 -32.344 1 42 191 PHE A CA 1
ATOM 1405 C C . PHE A 1 191 ? -8.461 -16.406 -32.75 1 42 191 PHE A C 1
ATOM 1407 O O . PHE A 1 191 ? -7.402 -17.031 -32.625 1 42 191 PHE A O 1
ATOM 1414 N N . GLY A 1 192 ? -8.383 -15.18 -33.312 1 40.91 192 GLY A N 1
ATOM 1415 C CA . GLY A 1 192 ? -7.371 -14.242 -33.781 1 40.91 192 GLY A CA 1
ATOM 1416 C C . GLY A 1 192 ? -6.684 -14.68 -35.062 1 40.91 192 GLY A C 1
ATOM 1417 O O . GLY A 1 192 ? -5.855 -13.953 -35.594 1 40.91 192 GLY A O 1
ATOM 1418 N N . SER A 1 193 ? -6.512 -16.078 -35.188 1 42.56 193 SER A N 1
ATOM 1419 C CA . SER A 1 193 ? -5.727 -16.484 -36.344 1 42.56 193 SER A CA 1
ATOM 1420 C C . SER A 1 193 ? -6.562 -16.438 -37.625 1 42.56 193 SER A C 1
ATOM 1422 O O . SER A 1 193 ? -7.793 -16.484 -37.562 1 42.56 193 SER A O 1
ATOM 1424 N N . SER A 1 194 ? -5.965 -16.016 -38.688 1 40.72 194 SER A N 1
ATOM 1425 C CA . SER A 1 194 ? -6.336 -15.961 -40.125 1 40.72 194 SER A CA 1
ATOM 1426 C C . SER A 1 194 ? -6.977 -17.266 -40.562 1 40.72 194 SER A C 1
ATOM 1428 O O . SER A 1 194 ? -6.441 -17.953 -41.438 1 40.72 194 SER A O 1
ATOM 1430 N N . GLY A 1 195 ? -8.125 -17.766 -40.031 1 49.22 195 GLY A N 1
ATOM 1431 C CA . GLY A 1 195 ? -9.055 -18.703 -40.625 1 49.22 195 GLY A CA 1
ATOM 1432 C C . GLY A 1 195 ? -8.461 -20.094 -40.812 1 49.22 195 GLY A C 1
ATOM 1433 O O . GLY A 1 195 ? -9.055 -20.938 -41.5 1 49.22 195 GLY A O 1
ATOM 1434 N N . GLY A 1 196 ? -7.27 -20.375 -40.406 1 59.94 196 GLY A N 1
ATOM 1435 C CA . GLY A 1 196 ? -6.766 -21.672 -40.875 1 59.94 196 GLY A CA 1
ATOM 1436 C C . GLY A 1 196 ? -6.832 -22.75 -39.781 1 59.94 196 GLY A C 1
ATOM 1437 O O . GLY A 1 196 ? -7.219 -22.469 -38.656 1 59.94 196 GLY A O 1
ATOM 1438 N N . ALA A 1 197 ? -6.777 -24.047 -40.031 1 76.06 197 ALA A N 1
ATOM 1439 C CA . ALA A 1 197 ? -6.695 -25.25 -39.188 1 76.06 197 ALA A CA 1
ATOM 1440 C C . ALA A 1 197 ? -5.59 -25.109 -38.156 1 76.06 197 ALA A C 1
ATOM 1442 O O . ALA A 1 197 ? -4.57 -24.469 -38.406 1 76.06 197 ALA A O 1
ATOM 1443 N N . PRO A 1 198 ? -5.883 -25.609 -36.844 1 91.5 198 PRO A N 1
ATOM 1444 C CA . PRO A 1 198 ? -4.816 -25.594 -35.844 1 91.5 198 PRO A CA 1
ATOM 1445 C C . PRO A 1 198 ? -3.529 -26.25 -36.344 1 91.5 198 PRO A C 1
ATOM 1447 O O . PRO A 1 198 ? -3.568 -27.109 -37.219 1 91.5 198 PRO A O 1
ATOM 1450 N N . TYR A 1 199 ? -2.432 -25.812 -35.781 1 93.75 199 TYR A N 1
ATOM 1451 C CA . TYR A 1 199 ? -1.156 -26.391 -36.188 1 93.75 199 TYR A CA 1
ATOM 1452 C C . TYR A 1 199 ? -1.034 -27.844 -35.75 1 93.75 199 TYR A C 1
ATOM 1454 O O . TYR A 1 199 ? -1.788 -28.281 -34.875 1 93.75 199 TYR A O 1
ATOM 1462 N N . SER A 1 200 ? -0.176 -28.641 -36.438 1 96.81 200 SER A N 1
ATOM 1463 C CA . SER A 1 200 ? 0.161 -30 -36.031 1 96.81 200 SER A CA 1
ATOM 1464 C C . SER A 1 200 ? 1.525 -30.062 -35.344 1 96.81 200 SER A C 1
ATOM 1466 O O . SER A 1 200 ? 2.529 -29.641 -35.938 1 96.81 200 SER A O 1
ATOM 1468 N N . SER A 1 201 ? 1.545 -30.469 -34.188 1 97.69 201 SER A N 1
ATOM 1469 C CA . SER A 1 201 ? 2.797 -30.859 -33.562 1 97.69 201 SER A CA 1
ATOM 1470 C C . SER A 1 201 ? 3.24 -32.25 -34 1 97.69 201 SER A C 1
ATOM 1472 O O . SER A 1 201 ? 2.549 -33.25 -33.75 1 97.69 201 SER A O 1
ATOM 1474 N N . ASN A 1 202 ? 4.328 -32.281 -34.656 1 98.44 202 ASN A N 1
ATOM 1475 C CA . ASN A 1 202 ? 4.832 -33.531 -35.188 1 98.44 202 ASN A CA 1
ATOM 1476 C C . ASN A 1 202 ? 6.09 -33.969 -34.438 1 98.44 202 ASN A C 1
ATOM 1478 O O . ASN A 1 202 ? 7.141 -33.344 -34.562 1 98.44 202 ASN A O 1
ATOM 1482 N N . ALA A 1 203 ? 5.965 -35.094 -33.719 1 98.38 203 ALA A N 1
ATOM 1483 C CA . ALA A 1 203 ? 7.07 -35.594 -32.906 1 98.38 203 ALA A CA 1
ATOM 1484 C C . ALA A 1 203 ? 7.238 -37.094 -33.062 1 98.38 203 ALA A C 1
ATOM 1486 O O . ALA A 1 203 ? 6.262 -37.812 -33.312 1 98.38 203 ALA A O 1
ATOM 1487 N N . ASP A 1 204 ? 8.461 -37.562 -33 1 97.88 204 ASP A N 1
ATOM 1488 C CA . ASP A 1 204 ? 8.719 -39 -33.062 1 97.88 204 ASP A CA 1
ATOM 1489 C C . ASP A 1 204 ? 8.375 -39.688 -31.75 1 97.88 204 ASP A C 1
ATOM 1491 O O . ASP A 1 204 ? 8.117 -39 -30.75 1 97.88 204 ASP A O 1
ATOM 1495 N N . ASP A 1 205 ? 8.383 -40.969 -31.75 1 97.44 205 ASP A N 1
ATOM 1496 C CA . ASP A 1 205 ? 7.93 -41.781 -30.625 1 97.44 205 ASP A CA 1
ATOM 1497 C C . ASP A 1 205 ? 8.828 -41.594 -29.406 1 97.44 205 ASP A C 1
ATOM 1499 O O . ASP A 1 205 ? 8.344 -41.562 -28.281 1 97.44 205 ASP A O 1
ATOM 1503 N N . LYS A 1 206 ? 10.094 -41.531 -29.578 1 98.12 206 LYS A N 1
ATOM 1504 C CA . LYS A 1 206 ? 11.023 -41.312 -28.484 1 98.12 206 LYS A CA 1
ATOM 1505 C C . LYS A 1 206 ? 10.75 -39.969 -27.797 1 98.12 206 LYS A C 1
ATOM 1507 O O . LYS A 1 206 ? 10.68 -39.906 -26.562 1 98.12 206 LYS A O 1
ATOM 1512 N N . THR A 1 207 ? 10.664 -38.906 -28.609 1 98.44 207 THR A N 1
ATOM 1513 C CA . THR A 1 207 ? 10.367 -37.562 -28.109 1 98.44 207 THR A CA 1
ATOM 1514 C C . THR A 1 207 ? 9.062 -37.562 -27.312 1 98.44 207 THR A C 1
ATOM 1516 O O . THR A 1 207 ? 8.992 -37 -26.219 1 98.44 207 THR A O 1
ATOM 1519 N N . ILE A 1 208 ? 8.023 -38.188 -27.812 1 98.56 208 ILE A N 1
ATOM 1520 C CA . ILE A 1 208 ? 6.715 -38.219 -27.156 1 98.56 208 ILE A CA 1
ATOM 1521 C C . ILE A 1 208 ? 6.832 -38.906 -25.812 1 98.56 208 ILE A C 1
ATOM 1523 O O . ILE A 1 208 ? 6.398 -38.375 -24.781 1 98.56 208 ILE A O 1
ATOM 1527 N N . HIS A 1 209 ? 7.504 -40.094 -25.719 1 98.56 209 HIS A N 1
ATOM 1528 C CA . HIS A 1 209 ? 7.531 -40.875 -24.516 1 98.56 209 HIS A CA 1
ATOM 1529 C C . HIS A 1 209 ? 8.477 -40.281 -23.469 1 98.56 209 HIS A C 1
ATOM 1531 O O . HIS A 1 209 ? 8.125 -40.188 -22.297 1 98.56 209 HIS A O 1
ATOM 1537 N N . GLU A 1 210 ? 9.625 -39.875 -23.875 1 98.62 210 GLU A N 1
ATOM 1538 C CA . GLU A 1 210 ? 10.672 -39.469 -22.922 1 98.62 210 GLU A CA 1
ATOM 1539 C C . GLU A 1 210 ? 10.484 -38.031 -22.453 1 98.62 210 GLU A C 1
ATOM 1541 O O . GLU A 1 210 ? 11.07 -37.625 -21.438 1 98.62 210 GLU A O 1
ATOM 1546 N N . THR A 1 211 ? 9.695 -37.281 -23.203 1 98.38 211 THR A N 1
ATOM 1547 C CA . THR A 1 211 ? 9.594 -35.844 -22.859 1 98.38 211 THR A CA 1
ATOM 1548 C C . THR A 1 211 ? 8.148 -35.469 -22.547 1 98.38 211 THR A C 1
ATOM 1550 O O . THR A 1 211 ? 7.812 -35.188 -21.406 1 98.38 211 THR A O 1
ATOM 1553 N N . TYR A 1 212 ? 7.258 -35.656 -23.391 1 98.44 212 TYR A N 1
ATOM 1554 C CA . TYR A 1 212 ? 5.945 -35.031 -23.266 1 98.44 212 TYR A CA 1
ATOM 1555 C C . TYR A 1 212 ? 4.965 -35.938 -22.562 1 98.44 212 TYR A C 1
ATOM 1557 O O . TYR A 1 212 ? 4.062 -35.5 -21.859 1 98.44 212 TYR A O 1
ATOM 1565 N N . LEU A 1 213 ? 5.09 -37.25 -22.766 1 98.44 213 LEU A N 1
ATOM 1566 C CA . LEU A 1 213 ? 4.207 -38.219 -22.125 1 98.44 213 LEU A CA 1
ATOM 1567 C C . LEU A 1 213 ? 4.676 -38.562 -20.719 1 98.44 213 LEU A C 1
ATOM 1569 O O . LEU A 1 213 ? 3.887 -39 -19.891 1 98.44 213 LEU A O 1
ATOM 1573 N N . TRP A 1 214 ? 5.91 -38.312 -20.438 1 98.44 214 TRP A N 1
ATOM 1574 C CA . TRP A 1 214 ? 6.539 -38.656 -19.172 1 98.44 214 TRP A CA 1
ATOM 1575 C C . TRP A 1 214 ? 5.723 -38.156 -17.984 1 98.44 214 TRP A C 1
ATOM 1577 O O . TRP A 1 214 ? 5.398 -38.906 -17.078 1 98.44 214 TRP A O 1
ATOM 1587 N N . PRO A 1 215 ? 5.301 -36.844 -17.938 1 98.5 215 PRO A N 1
ATOM 1588 C CA . PRO A 1 215 ? 4.539 -36.344 -16.797 1 98.5 215 PRO A CA 1
ATOM 1589 C C . PRO A 1 215 ? 3.191 -37.031 -16.641 1 98.5 215 PRO A C 1
ATOM 1591 O O . PRO A 1 215 ? 2.697 -37.188 -15.516 1 98.5 215 PRO A O 1
ATOM 1594 N N . PHE A 1 216 ? 2.625 -37.469 -17.672 1 98.62 216 PHE A N 1
ATOM 1595 C CA . PHE A 1 216 ? 1.306 -38.094 -17.594 1 98.62 216 PHE A CA 1
ATOM 1596 C C . PHE A 1 216 ? 1.395 -39.5 -17.031 1 98.62 216 PHE A C 1
ATOM 1598 O O . PHE A 1 216 ? 0.42 -40.031 -16.484 1 98.62 216 PHE A O 1
ATOM 1605 N N . TYR A 1 217 ? 2.582 -40.188 -17.188 1 98.56 217 TYR A N 1
ATOM 1606 C CA . TYR A 1 217 ? 2.775 -41.406 -16.406 1 98.56 217 TYR A CA 1
ATOM 1607 C C . TYR A 1 217 ? 2.555 -41.156 -14.914 1 98.56 217 TYR A C 1
ATOM 1609 O O . TYR A 1 217 ? 1.863 -41.906 -14.242 1 98.56 217 TYR A O 1
ATOM 1617 N N . ASP A 1 218 ? 3.133 -40.062 -14.453 1 98.56 218 ASP A N 1
ATOM 1618 C CA . ASP A 1 218 ? 3.014 -39.688 -13.055 1 98.56 218 ASP A CA 1
ATOM 1619 C C . ASP A 1 218 ? 1.574 -39.312 -12.703 1 98.56 218 ASP A C 1
ATOM 1621 O O . ASP A 1 218 ? 1.07 -39.656 -11.641 1 98.56 218 ASP A O 1
ATOM 1625 N N . ALA A 1 219 ? 0.922 -38.531 -13.57 1 98.62 219 ALA A N 1
ATOM 1626 C CA . ALA A 1 219 ? -0.462 -38.125 -13.328 1 98.62 219 ALA A CA 1
ATOM 1627 C C . ALA A 1 219 ? -1.368 -39.375 -13.188 1 98.62 219 ALA A C 1
ATOM 1629 O O . ALA A 1 219 ? -2.146 -39.469 -12.234 1 98.62 219 ALA A O 1
ATOM 1630 N N . VAL A 1 220 ? -1.251 -40.281 -14.125 1 98.62 220 VAL A N 1
ATOM 1631 C CA . VAL A 1 220 ? -2.102 -41.469 -14.148 1 98.62 220 VAL A CA 1
ATOM 1632 C C . VAL A 1 220 ? -1.817 -42.344 -12.922 1 98.62 220 VAL A C 1
ATOM 1634 O O . VAL A 1 220 ? -2.744 -42.812 -12.25 1 98.62 220 VAL A O 1
ATOM 1637 N N . LYS A 1 221 ? -0.566 -42.5 -12.617 1 98.44 221 LYS A N 1
ATOM 1638 C CA . LYS A 1 221 ? -0.164 -43.281 -11.453 1 98.44 221 LYS A CA 1
ATOM 1639 C C . LYS A 1 221 ? -0.743 -42.719 -10.172 1 98.44 221 LYS A C 1
ATOM 1641 O O . LYS A 1 221 ? -1.07 -43.438 -9.242 1 98.44 221 LYS A O 1
ATOM 1646 N N . ASN A 1 222 ? -0.903 -41.375 -10.141 1 98.56 222 ASN A N 1
ATOM 1647 C CA . ASN A 1 222 ? -1.309 -40.719 -8.906 1 98.56 222 ASN A CA 1
ATOM 1648 C C . ASN A 1 222 ? -2.803 -40.406 -8.898 1 98.56 222 ASN A C 1
ATOM 1650 O O . ASN A 1 222 ? -3.297 -39.719 -8.008 1 98.56 222 ASN A O 1
ATOM 1654 N N . GLY A 1 223 ? -3.527 -40.844 -9.891 1 98.56 223 GLY A N 1
ATOM 1655 C CA . GLY A 1 223 ? -4.977 -40.875 -9.75 1 98.56 223 GLY A CA 1
ATOM 1656 C C . GLY A 1 223 ? -5.668 -39.812 -10.602 1 98.56 223 GLY A C 1
ATOM 1657 O O . GLY A 1 223 ? -6.781 -39.406 -10.289 1 98.56 223 GLY A O 1
ATOM 1658 N N . VAL A 1 224 ? -5.113 -39.375 -11.688 1 98.56 224 VAL A N 1
ATOM 1659 C CA . VAL A 1 224 ? -5.805 -38.438 -12.555 1 98.56 224 VAL A CA 1
ATOM 1660 C C . VAL A 1 224 ? -7.082 -39.094 -13.102 1 98.56 224 VAL A C 1
ATOM 1662 O O . VAL A 1 224 ? -7.051 -40.188 -13.633 1 98.56 224 VAL A O 1
ATOM 1665 N N . GLY A 1 225 ? -8.203 -38.375 -12.891 1 98.56 225 GLY A N 1
ATOM 1666 C CA . GLY A 1 225 ? -9.484 -38.969 -13.234 1 98.56 225 GLY A CA 1
ATOM 1667 C C . GLY A 1 225 ? -10.07 -38.406 -14.523 1 98.56 225 GLY A C 1
ATOM 1668 O O . GLY A 1 225 ? -11.078 -38.906 -15.023 1 98.56 225 GLY A O 1
ATOM 1669 N N . ALA A 1 226 ? -9.484 -37.375 -15.008 1 98.31 226 ALA A N 1
ATOM 1670 C CA . ALA A 1 226 ? -9.844 -36.75 -16.281 1 98.31 226 ALA A CA 1
ATOM 1671 C C . ALA A 1 226 ? -8.617 -36.188 -17 1 98.31 226 ALA A C 1
ATOM 1673 O O . ALA A 1 226 ? -7.648 -35.781 -16.344 1 98.31 226 ALA A O 1
ATOM 1674 N N . VAL A 1 227 ? -8.656 -36.219 -18.312 1 98.25 227 VAL A N 1
ATOM 1675 C CA . VAL A 1 227 ? -7.582 -35.656 -19.125 1 98.25 227 VAL A CA 1
ATOM 1676 C C . VAL A 1 227 ? -8.172 -34.812 -20.234 1 98.25 227 VAL A C 1
ATOM 1678 O O . VAL A 1 227 ? -9.094 -35.25 -20.938 1 98.25 227 VAL A O 1
ATOM 1681 N N . MET A 1 228 ? -7.629 -33.594 -20.406 1 97.62 228 MET A N 1
ATOM 1682 C CA . MET A 1 228 ? -8.078 -32.688 -21.453 1 97.62 228 MET A CA 1
ATOM 1683 C C . MET A 1 228 ? -7.227 -32.844 -22.719 1 97.62 228 MET A C 1
ATOM 1685 O O . MET A 1 228 ? -6.031 -32.562 -22.703 1 97.62 228 MET A O 1
ATOM 1689 N N . CYS A 1 229 ? -7.832 -33.344 -23.75 1 96.81 229 CYS A N 1
ATOM 1690 C CA . CYS A 1 229 ? -7.102 -33.406 -25.016 1 96.81 229 CYS A CA 1
ATOM 1691 C C . CYS A 1 229 ? -6.93 -32 -25.609 1 96.81 229 CYS A C 1
ATOM 1693 O O . CYS A 1 229 ? -7.824 -31.172 -25.5 1 96.81 229 CYS A O 1
ATOM 1695 N N . ALA A 1 230 ? -5.832 -31.766 -26.219 1 95.06 230 ALA A N 1
ATOM 1696 C CA . ALA A 1 230 ? -5.43 -30.438 -26.672 1 95.06 230 ALA A CA 1
ATOM 1697 C C . ALA A 1 230 ? -6.246 -30.016 -27.891 1 95.06 230 ALA A C 1
ATOM 1699 O O . ALA A 1 230 ? -6.891 -30.844 -28.531 1 95.06 230 ALA A O 1
ATOM 1700 N N . MET A 1 231 ? -6.18 -28.781 -28.203 1 91 231 MET A N 1
ATOM 1701 C CA . MET A 1 231 ? -6.949 -28.219 -29.297 1 91 231 MET A CA 1
ATOM 1702 C C . MET A 1 231 ? -6.195 -28.359 -30.625 1 91 231 MET A C 1
ATOM 1704 O O . MET A 1 231 ? -6.754 -28.125 -31.688 1 91 231 MET A O 1
ATOM 1708 N N . THR A 1 232 ? -4.965 -28.797 -30.547 1 93.75 232 THR A N 1
ATOM 1709 C CA . THR A 1 232 ? -4.121 -28.859 -31.75 1 93.75 232 THR A CA 1
ATOM 1710 C C . THR A 1 232 ? -4.039 -30.297 -32.281 1 93.75 232 THR A C 1
ATOM 1712 O O . THR A 1 232 ? -4.688 -31.203 -31.734 1 93.75 232 THR A O 1
ATOM 1715 N N . LYS A 1 233 ? -3.338 -30.375 -33.406 1 95.62 233 LYS A N 1
ATOM 1716 C CA . LYS A 1 233 ? -3.1 -31.688 -34 1 95.62 233 LYS A CA 1
ATOM 1717 C C . LYS A 1 233 ? -1.792 -32.281 -33.469 1 95.62 233 LYS A C 1
ATOM 1719 O O . LYS A 1 233 ? -0.863 -31.562 -33.125 1 95.62 233 LYS A O 1
ATOM 1724 N N . VAL A 1 234 ? -1.795 -33.594 -33.406 1 97.44 234 VAL A N 1
ATOM 1725 C CA . VAL A 1 234 ? -0.595 -34.375 -33.125 1 97.44 234 VAL A CA 1
ATOM 1726 C C . VAL A 1 234 ? -0.316 -35.344 -34.25 1 97.44 234 VAL A C 1
ATOM 1728 O O . VAL A 1 234 ? -1.117 -36.25 -34.531 1 97.44 234 VAL A O 1
ATOM 1731 N N . ASN A 1 235 ? 0.816 -35.094 -34.906 1 97.69 235 ASN A N 1
ATOM 1732 C CA . ASN A 1 235 ? 1.221 -35.906 -36.062 1 97.69 235 ASN A CA 1
ATOM 1733 C C . ASN A 1 235 ? 0.108 -36 -37.094 1 97.69 235 ASN A C 1
ATOM 1735 O O . ASN A 1 235 ? -0.222 -37.062 -37.562 1 97.69 235 ASN A O 1
ATOM 1739 N N . GLY A 1 236 ? -0.489 -34.938 -37.25 1 95.88 236 GLY A N 1
ATOM 1740 C CA . GLY A 1 236 ? -1.39 -34.75 -38.375 1 95.88 236 GLY A CA 1
ATOM 1741 C C . GLY A 1 236 ? -2.844 -35 -38 1 95.88 236 GLY A C 1
ATOM 1742 O O . GLY A 1 236 ? -3.738 -34.75 -38.812 1 95.88 236 GLY A O 1
ATOM 1743 N N . THR A 1 237 ? -3.104 -35.5 -36.875 1 96 237 THR A N 1
ATOM 1744 C CA . THR A 1 237 ? -4.461 -35.812 -36.438 1 96 237 THR A CA 1
ATOM 1745 C C . THR A 1 237 ? -4.855 -35 -35.219 1 96 237 THR A C 1
ATOM 1747 O O . THR A 1 237 ? -4.051 -34.812 -34.312 1 96 237 THR A O 1
ATOM 1750 N N . MET A 1 238 ? -6.102 -34.438 -35.25 1 95.31 238 MET A N 1
ATOM 1751 C CA . MET A 1 238 ? -6.559 -33.688 -34.094 1 95.31 238 MET A CA 1
ATOM 1752 C C . MET A 1 238 ? -6.359 -34.531 -32.812 1 95.31 238 MET A C 1
ATOM 1754 O O . MET A 1 238 ? -6.68 -35.719 -32.781 1 95.31 238 MET A O 1
ATOM 1758 N N . ALA A 1 239 ? -5.855 -33.875 -31.781 1 96.5 239 ALA A N 1
ATOM 1759 C CA . ALA A 1 239 ? -5.535 -34.562 -30.547 1 96.5 239 ALA A CA 1
ATOM 1760 C C . ALA A 1 239 ? -6.766 -35.281 -29.984 1 96.5 239 ALA A C 1
ATOM 1762 O O . ALA A 1 239 ? -6.668 -36.406 -29.469 1 96.5 239 ALA A O 1
ATOM 1763 N N . CYS A 1 240 ? -7.922 -34.688 -30.109 1 96 240 CYS A N 1
ATOM 1764 C CA . CYS A 1 240 ? -9.148 -35.219 -29.516 1 96 240 CYS A CA 1
ATOM 1765 C C . CYS A 1 240 ? -9.773 -36.281 -30.422 1 96 240 CYS A C 1
ATOM 1767 O O . CYS A 1 240 ? -10.773 -36.906 -30.047 1 96 240 CYS A O 1
ATOM 1769 N N . GLU A 1 241 ? -9.219 -36.562 -31.547 1 95.88 241 GLU A N 1
ATOM 1770 C CA . GLU A 1 241 ? -9.695 -37.531 -32.5 1 95.88 241 GLU A CA 1
ATOM 1771 C C . GLU A 1 241 ? -8.641 -38.625 -32.75 1 95.88 241 GLU A C 1
ATOM 1773 O O . GLU A 1 241 ? -8.805 -39.469 -33.625 1 95.88 241 GLU A O 1
ATOM 1778 N N . ASN A 1 242 ? -7.668 -38.625 -32.031 1 97.44 242 ASN A N 1
ATOM 1779 C CA . ASN A 1 242 ? -6.449 -39.375 -32.312 1 97.44 242 ASN A CA 1
ATOM 1780 C C . ASN A 1 242 ? -6.414 -40.719 -31.562 1 97.44 242 ASN A C 1
ATOM 1782 O O . ASN A 1 242 ? -5.918 -40.781 -30.438 1 97.44 242 ASN A O 1
ATOM 1786 N N . SER A 1 243 ? -6.758 -41.781 -32.219 1 96.88 243 SER A N 1
ATOM 1787 C CA . SER A 1 243 ? -6.855 -43.094 -31.578 1 96.88 243 SER A CA 1
ATOM 1788 C C . SER A 1 243 ? -5.492 -43.594 -31.109 1 96.88 243 SER A C 1
ATOM 1790 O O . SER A 1 243 ? -5.387 -44.25 -30.062 1 96.88 243 SER A O 1
ATOM 1792 N N . ASP A 1 244 ? -4.438 -43.281 -31.859 1 96.94 244 ASP A N 1
ATOM 1793 C CA . ASP A 1 244 ? -3.092 -43.688 -31.438 1 96.94 244 ASP A CA 1
ATOM 1794 C C . ASP A 1 244 ? -2.709 -43 -30.125 1 96.94 244 ASP A C 1
ATOM 1796 O O . ASP A 1 244 ? -2.105 -43.594 -29.25 1 96.94 244 ASP A O 1
ATOM 1800 N N . LEU A 1 245 ? -3.1 -41.781 -30.016 1 97.69 245 LEU A N 1
ATOM 1801 C CA . LEU A 1 245 ? -2.762 -40.969 -28.844 1 97.69 245 LEU A CA 1
ATOM 1802 C C . LEU A 1 245 ? -3.654 -41.344 -27.672 1 97.69 245 LEU A C 1
ATOM 1804 O O . LEU A 1 245 ? -3.162 -41.594 -26.562 1 97.69 245 LEU A O 1
ATOM 1808 N N . LEU A 1 246 ? -4.945 -41.469 -27.859 1 97.94 246 LEU A N 1
ATOM 1809 C CA . LEU A 1 246 ? -5.891 -41.594 -26.75 1 97.94 246 LEU A CA 1
ATOM 1810 C C . LEU A 1 246 ? -6.148 -43.062 -26.438 1 97.94 246 LEU A C 1
ATOM 1812 O O . LEU A 1 246 ? -5.977 -43.469 -25.297 1 97.94 246 LEU A O 1
ATOM 1816 N N . MET A 1 247 ? -6.48 -43.875 -27.406 1 97.19 247 MET A N 1
ATOM 1817 C CA . MET A 1 247 ? -6.836 -45.281 -27.156 1 97.19 247 MET A CA 1
ATOM 1818 C C . MET A 1 247 ? -5.59 -46.094 -26.875 1 97.19 247 MET A C 1
ATOM 1820 O O . MET A 1 247 ? -5.551 -46.875 -25.906 1 97.19 247 MET A O 1
ATOM 1824 N N . LYS A 1 248 ? -4.637 -45.906 -27.688 1 96.44 248 LYS A N 1
ATOM 1825 C CA . LYS A 1 248 ? -3.441 -46.75 -27.578 1 96.44 248 LYS A CA 1
ATOM 1826 C C . LYS A 1 248 ? -2.512 -46.25 -26.484 1 96.44 248 LYS A C 1
ATOM 1828 O O . LYS A 1 248 ? -2.223 -46.969 -25.516 1 96.44 248 LYS A O 1
ATOM 1833 N N . THR A 1 249 ? -2.057 -45.031 -26.594 1 97.38 249 THR A N 1
ATOM 1834 C CA . THR A 1 249 ? -1.031 -44.531 -25.703 1 97.38 249 THR A CA 1
ATOM 1835 C C . THR A 1 249 ? -1.621 -44.188 -24.328 1 97.38 249 THR A C 1
ATOM 1837 O O . THR A 1 249 ? -1.163 -44.719 -23.312 1 97.38 249 THR A O 1
ATOM 1840 N N . LEU A 1 250 ? -2.656 -43.406 -24.188 1 98.19 250 LEU A N 1
ATOM 1841 C CA . LEU A 1 250 ? -3.197 -42.938 -22.906 1 98.19 250 LEU A CA 1
ATOM 1842 C C . LEU A 1 250 ? -3.963 -44.062 -22.203 1 98.19 250 LEU A C 1
ATOM 1844 O O . LEU A 1 250 ? -3.611 -44.469 -21.094 1 98.19 250 LEU A O 1
ATOM 1848 N N . LYS A 1 251 ? -4.926 -44.719 -22.844 1 97.69 251 LYS A N 1
ATOM 1849 C CA . LYS A 1 251 ? -5.852 -45.625 -22.188 1 97.69 251 LYS A CA 1
ATOM 1850 C C . LYS A 1 251 ? -5.238 -47.031 -22.047 1 97.69 251 LYS A C 1
ATOM 1852 O O . LYS A 1 251 ? -5.516 -47.719 -21.062 1 97.69 251 LYS A O 1
ATOM 1857 N N . THR A 1 252 ? -4.391 -47.375 -23 1 96.56 252 THR A N 1
ATOM 1858 C CA . THR A 1 252 ? -3.842 -48.719 -22.938 1 96.56 252 THR A CA 1
ATOM 1859 C C . THR A 1 252 ? -2.436 -48.719 -22.344 1 96.56 252 THR A C 1
ATOM 1861 O O . THR A 1 252 ? -2.211 -49.25 -21.25 1 96.56 252 THR A O 1
ATOM 1864 N N . GLU A 1 253 ? -1.56 -48.031 -22.953 1 96.06 253 GLU A N 1
ATOM 1865 C CA . GLU A 1 253 ? -0.173 -48.031 -22.484 1 96.06 253 GLU A CA 1
ATOM 1866 C C . GLU A 1 253 ? -0.048 -47.469 -21.078 1 96.06 253 GLU A C 1
ATOM 1868 O O . GLU A 1 253 ? 0.594 -48.062 -20.219 1 96.06 253 GLU A O 1
ATOM 1873 N N . LEU A 1 254 ? -0.651 -46.312 -20.797 1 97.62 254 LEU A N 1
ATOM 1874 C CA . LEU A 1 254 ? -0.573 -45.688 -19.484 1 97.62 254 LEU A CA 1
ATOM 1875 C C . LEU A 1 254 ? -1.604 -46.312 -18.531 1 97.62 254 LEU A C 1
ATOM 1877 O O . LEU A 1 254 ? -1.549 -46.062 -17.328 1 97.62 254 LEU A O 1
ATOM 1881 N N . GLY A 1 255 ? -2.561 -47.062 -19.125 1 96.94 255 GLY A N 1
ATOM 1882 C CA . GLY A 1 255 ? -3.594 -47.688 -18.312 1 96.94 255 GLY A CA 1
ATOM 1883 C C . GLY A 1 255 ? -4.547 -46.688 -17.703 1 96.94 255 GLY A C 1
ATOM 1884 O O . GLY A 1 255 ? -5.004 -46.844 -16.562 1 96.94 255 GLY A O 1
ATOM 1885 N N . PHE A 1 256 ? -4.867 -45.594 -18.359 1 97.88 256 PHE A N 1
ATOM 1886 C CA . PHE A 1 256 ? -5.707 -44.531 -17.859 1 97.88 256 PHE A CA 1
ATOM 1887 C C . PHE A 1 256 ? -7.164 -44.969 -17.766 1 97.88 256 PHE A C 1
ATOM 1889 O O . PHE A 1 256 ? -7.781 -45.312 -18.766 1 97.88 256 PHE A O 1
ATOM 1896 N N . PRO A 1 257 ? -7.715 -44.844 -16.562 1 98 257 PRO A N 1
ATOM 1897 C CA . PRO A 1 257 ? -9.102 -45.281 -16.406 1 98 257 PRO A CA 1
ATOM 1898 C C . PRO A 1 257 ? -10.109 -44.156 -16.578 1 98 257 PRO A C 1
ATOM 1900 O O . PRO A 1 257 ? -11.297 -44.406 -16.781 1 98 257 PRO A O 1
ATOM 1903 N N . GLY A 1 258 ? -9.703 -42.969 -16.531 1 98.19 258 GLY A N 1
ATOM 1904 C CA . GLY A 1 258 ? -10.609 -41.844 -16.422 1 98.19 258 GLY A CA 1
ATOM 1905 C C . GLY A 1 258 ? -11.203 -41.406 -17.75 1 98.19 258 GLY A C 1
ATOM 1906 O O . GLY A 1 258 ? -11.25 -42.219 -18.688 1 98.19 258 GLY A O 1
ATOM 1907 N N . MET A 1 259 ? -11.703 -40.219 -17.797 1 97.94 259 MET A N 1
ATOM 1908 C CA . MET A 1 259 ? -12.383 -39.75 -19 1 97.94 259 MET A CA 1
ATOM 1909 C C . MET A 1 259 ? -11.516 -38.75 -19.75 1 97.94 259 MET A C 1
ATOM 1911 O O . MET A 1 259 ? -10.742 -38 -19.141 1 97.94 259 MET A O 1
ATOM 1915 N N . VAL A 1 260 ? -11.633 -38.719 -21.047 1 98.25 260 VAL A N 1
ATOM 1916 C CA . VAL A 1 260 ? -11.039 -37.688 -21.906 1 98.25 260 VAL A CA 1
ATOM 1917 C C . VAL A 1 260 ? -12.102 -36.688 -22.312 1 98.25 260 VAL A C 1
ATOM 1919 O O . VAL A 1 260 ? -13.148 -37.031 -22.859 1 98.25 260 VAL A O 1
ATOM 1922 N N . TRP A 1 261 ? -11.891 -35.438 -21.984 1 96.56 261 TRP A N 1
ATOM 1923 C CA . TRP A 1 261 ? -12.766 -34.375 -22.438 1 96.56 261 TRP A CA 1
ATOM 1924 C C . TRP A 1 261 ? -11.992 -33.344 -23.281 1 96.56 261 TRP A C 1
ATOM 1926 O O . TRP A 1 261 ? -10.773 -33.25 -23.156 1 96.56 261 TRP A O 1
ATOM 1936 N N . PRO A 1 262 ? -12.633 -32.625 -24.172 1 95.12 262 PRO A N 1
ATOM 1937 C CA . PRO A 1 262 ? -11.906 -31.719 -25.094 1 95.12 262 PRO A CA 1
ATOM 1938 C C . PRO A 1 262 ? -11.664 -30.344 -24.484 1 95.12 262 PRO A C 1
ATOM 1940 O O . PRO A 1 262 ? -12.5 -29.828 -23.75 1 95.12 262 PRO A O 1
ATOM 1943 N N . ASP A 1 263 ? -10.547 -29.781 -24.859 1 92.06 263 ASP A N 1
ATOM 1944 C CA . ASP A 1 263 ? -10.352 -28.359 -24.656 1 92.06 263 ASP A CA 1
ATOM 1945 C C . ASP A 1 263 ? -11.359 -27.547 -25.484 1 92.06 263 ASP A C 1
ATOM 1947 O O . ASP A 1 263 ? -11.992 -28.094 -26.406 1 92.06 263 ASP A O 1
ATOM 1951 N N . MET A 1 264 ? -11.477 -26.328 -25.031 1 82.56 264 MET A N 1
ATOM 1952 C CA . MET A 1 264 ? -12.359 -25.469 -25.797 1 82.56 264 MET A CA 1
ATOM 1953 C C . MET A 1 264 ? -11.961 -25.453 -27.266 1 82.56 264 MET A C 1
ATOM 1955 O O . MET A 1 264 ? -10.797 -25.234 -27.594 1 82.56 264 MET A O 1
ATOM 1959 N N . ASN A 1 265 ? -12.789 -25.828 -28.141 1 79.94 265 ASN A N 1
ATOM 1960 C CA . ASN A 1 265 ? -12.594 -25.844 -29.578 1 79.94 265 ASN A CA 1
ATOM 1961 C C . ASN A 1 265 ? -11.711 -27.016 -30.016 1 79.94 265 ASN A C 1
ATOM 1963 O O . ASN A 1 265 ? -11.156 -27 -31.109 1 79.94 265 ASN A O 1
ATOM 1967 N N . GLY A 1 266 ? -11.539 -27.953 -29.219 1 87.44 266 GLY A N 1
ATOM 1968 C CA . GLY A 1 266 ? -10.672 -29.094 -29.531 1 87.44 266 GLY A CA 1
ATOM 1969 C C . GLY A 1 266 ? -11.367 -30.172 -30.328 1 87.44 266 GLY A C 1
ATOM 1970 O O . GLY A 1 266 ? -10.719 -31.094 -30.844 1 87.44 266 GLY A O 1
ATOM 1971 N N . GLN A 1 267 ? -12.656 -30.016 -30.516 1 87 267 GLN A N 1
ATOM 1972 C CA . GLN A 1 267 ? -13.414 -31.016 -31.266 1 87 267 GLN A CA 1
ATOM 1973 C C . GLN A 1 267 ? -13.82 -30.484 -32.625 1 87 267 GLN A C 1
ATOM 1975 O O . GLN A 1 267 ? -14.312 -29.359 -32.75 1 87 267 GLN A O 1
ATOM 1980 N N . SER A 1 268 ? -13.609 -31.328 -33.625 1 86.69 268 SER A N 1
ATOM 1981 C CA . SER A 1 268 ? -14.039 -30.953 -34.969 1 86.69 268 SER A CA 1
ATOM 1982 C C . SER A 1 268 ? -15.023 -31.969 -35.531 1 86.69 268 SER A C 1
ATOM 1984 O O . SER A 1 268 ? -15.789 -31.641 -36.469 1 86.69 268 SER A O 1
ATOM 1986 N N . SER A 1 269 ? -15 -33.156 -35.031 1 92.19 269 SER A N 1
ATOM 1987 C CA . SER A 1 269 ? -15.875 -34.219 -35.5 1 92.19 269 SER A CA 1
ATOM 1988 C C . SER A 1 269 ? -16.312 -35.125 -34.344 1 92.19 269 SER A C 1
ATOM 1990 O O . SER A 1 269 ? -15.477 -35.656 -33.594 1 92.19 269 SER A O 1
ATOM 1992 N N . ALA A 1 270 ? -17.594 -35.281 -34.25 1 94.06 270 ALA A N 1
ATOM 1993 C CA . ALA A 1 270 ? -18.094 -36.156 -33.188 1 94.06 270 ALA A CA 1
ATOM 1994 C C . ALA A 1 270 ? -17.703 -37.625 -33.438 1 94.06 270 ALA A C 1
ATOM 1996 O O . ALA A 1 270 ? -17.359 -38.344 -32.531 1 94.06 270 ALA A O 1
ATOM 1997 N N . LYS A 1 271 ? -17.828 -38 -34.656 1 94.38 271 LYS A N 1
ATOM 1998 C CA . LYS A 1 271 ? -17.531 -39.406 -35.031 1 94.38 271 LYS A CA 1
ATOM 1999 C C . LYS A 1 271 ? -16.062 -39.719 -34.75 1 94.38 271 LYS A C 1
ATOM 2001 O O . LYS A 1 271 ? -15.781 -40.688 -34.031 1 94.38 271 LYS A O 1
ATOM 2006 N N . GLU A 1 272 ? -15.211 -38.906 -35.312 1 95.25 272 GLU A N 1
ATOM 2007 C CA . GLU A 1 272 ? -13.789 -39.188 -35.156 1 95.25 272 GLU A CA 1
ATOM 2008 C C . GLU A 1 272 ? -13.367 -39.062 -33.688 1 95.25 272 GLU A C 1
ATOM 2010 O O . GLU A 1 272 ? -12.469 -39.781 -33.219 1 95.25 272 GLU A O 1
ATOM 2015 N N . SER A 1 273 ? -13.977 -38.125 -32.969 1 96 273 SER A N 1
ATOM 2016 C CA . SER A 1 273 ? -13.68 -37.969 -31.547 1 96 273 SER A CA 1
ATOM 2017 C C . SER A 1 273 ? -14.117 -39.219 -30.75 1 96 273 SER A C 1
ATOM 2019 O O . SER A 1 273 ? -13.352 -39.719 -29.922 1 96 273 SER A O 1
ATOM 2021 N N . ALA A 1 274 ? -15.297 -39.719 -31 1 95.5 274 ALA A N 1
ATOM 2022 C CA . ALA A 1 274 ? -15.828 -40.875 -30.297 1 95.5 274 ALA A CA 1
ATOM 2023 C C . ALA A 1 274 ? -14.992 -42.125 -30.578 1 95.5 274 ALA A C 1
ATOM 2025 O O . ALA A 1 274 ? -14.703 -42.906 -29.672 1 95.5 274 ALA A O 1
ATOM 2026 N N . LEU A 1 275 ? -14.641 -42.25 -31.797 1 95.12 275 LEU A N 1
ATOM 2027 C CA . LEU A 1 275 ? -13.836 -43.406 -32.188 1 95.12 275 LEU A CA 1
ATOM 2028 C C . LEU A 1 275 ? -12.391 -43.219 -31.75 1 95.12 275 LEU A C 1
ATOM 2030 O O . LEU A 1 275 ? -11.688 -44.219 -31.516 1 95.12 275 LEU A O 1
ATOM 2034 N N . GLY A 1 276 ? -12 -41.969 -31.688 1 95.88 276 GLY A N 1
ATOM 2035 C CA . GLY A 1 276 ? -10.617 -41.656 -31.375 1 95.88 276 GLY A CA 1
ATOM 2036 C C . GLY A 1 276 ? -10.297 -41.75 -29.891 1 95.88 276 GLY A C 1
ATOM 2037 O O . GLY A 1 276 ? -9.133 -41.812 -29.5 1 95.88 276 GLY A O 1
ATOM 2038 N N . GLY A 1 277 ? -11.312 -41.812 -29.062 1 96.38 277 GLY A N 1
ATOM 2039 C CA . GLY A 1 277 ? -11.031 -42.031 -27.656 1 96.38 277 GLY A CA 1
ATOM 2040 C C . GLY A 1 277 ? -11.625 -41 -26.734 1 96.38 277 GLY A C 1
ATOM 2041 O O . GLY A 1 277 ? -11.523 -41.094 -25.516 1 96.38 277 GLY A O 1
ATOM 2042 N N . GLU A 1 278 ? -12.234 -39.906 -27.25 1 96.81 278 GLU A N 1
ATOM 2043 C CA . GLU A 1 278 ? -12.938 -38.938 -26.422 1 96.81 278 GLU A CA 1
ATOM 2044 C C . GLU A 1 278 ? -14.133 -39.562 -25.719 1 96.81 278 GLU A C 1
ATOM 2046 O O . GLU A 1 278 ? -14.781 -40.469 -26.266 1 96.81 278 GLU A O 1
ATOM 2051 N N . ASP A 1 279 ? -14.398 -39.156 -24.531 1 97.5 279 ASP A N 1
ATOM 2052 C CA . ASP A 1 279 ? -15.422 -39.812 -23.734 1 97.5 279 ASP A CA 1
ATOM 2053 C C . ASP A 1 279 ? -16.562 -38.844 -23.391 1 97.5 279 ASP A C 1
ATOM 2055 O O . ASP A 1 279 ? -17.641 -39.281 -22.953 1 97.5 279 ASP A O 1
ATOM 2059 N N . TYR A 1 280 ? -16.234 -37.594 -23.531 1 93.69 280 TYR A N 1
ATOM 2060 C CA . TYR A 1 280 ? -17.156 -36.531 -23.109 1 93.69 280 TYR A CA 1
ATOM 2061 C C . TYR A 1 280 ? -17.141 -35.375 -24.078 1 93.69 280 TYR A C 1
ATOM 2063 O O . TYR A 1 280 ? -16.078 -35 -24.594 1 93.69 280 TYR A O 1
ATOM 2071 N N . GLY A 1 281 ? -18.297 -34.812 -24.328 1 85.19 281 GLY A N 1
ATOM 2072 C CA . GLY A 1 281 ? -18.391 -33.562 -25.047 1 85.19 281 GLY A CA 1
ATOM 2073 C C . GLY A 1 281 ? -19.719 -32.844 -24.797 1 85.19 281 GLY A C 1
ATOM 2074 O O . GLY A 1 281 ? -20.719 -33.469 -24.5 1 85.19 281 GLY A O 1
ATOM 2075 N N . SER A 1 282 ? -19.609 -31.562 -24.797 1 71 282 SER A N 1
ATOM 2076 C CA . SER A 1 282 ? -20.859 -30.828 -24.594 1 71 282 SER A CA 1
ATOM 2077 C C . SER A 1 282 ? -21.047 -29.766 -25.672 1 71 282 SER A C 1
ATOM 2079 O O . SER A 1 282 ? -21.781 -28.797 -25.453 1 71 282 SER A O 1
ATOM 2081 N N . SER A 1 283 ? -20.547 -30.031 -26.734 1 78.69 283 SER A N 1
ATOM 2082 C CA . SER A 1 283 ? -20.688 -29.047 -27.812 1 78.69 283 SER A CA 1
ATOM 2083 C C . SER A 1 283 ? -21.781 -29.469 -28.781 1 78.69 283 SER A C 1
ATOM 2085 O O . SER A 1 283 ? -22.328 -30.562 -28.688 1 78.69 283 SER A O 1
ATOM 2087 N N . SER A 1 284 ? -22.141 -28.547 -29.656 1 81.06 284 SER A N 1
ATOM 2088 C CA . SER A 1 284 ? -23.125 -28.844 -30.703 1 81.06 284 SER A CA 1
ATOM 2089 C C . SER A 1 284 ? -22.641 -29.969 -31.609 1 81.06 284 SER A C 1
ATOM 2091 O O . SER A 1 284 ? -23.438 -30.656 -32.219 1 81.06 284 SER A O 1
ATOM 2093 N N . ILE A 1 285 ? -21.406 -30.172 -31.641 1 86.25 285 ILE A N 1
ATOM 2094 C CA . ILE A 1 285 ? -20.812 -31.219 -32.438 1 86.25 285 ILE A CA 1
ATOM 2095 C C . ILE A 1 285 ? -21.094 -32.594 -31.812 1 86.25 285 ILE A C 1
ATOM 2097 O O . ILE A 1 285 ? -21.359 -33.562 -32.5 1 86.25 285 ILE A O 1
ATOM 2101 N N . TRP A 1 286 ? -21.125 -32.625 -30.547 1 91.75 286 TRP A N 1
ATOM 2102 C CA . TRP A 1 286 ? -21.297 -33.844 -29.75 1 91.75 286 TRP A CA 1
ATOM 2103 C C . TRP A 1 286 ? -22.656 -33.844 -29.062 1 91.75 286 TRP A C 1
ATOM 2105 O O . TRP A 1 286 ? -22.75 -34.062 -27.844 1 91.75 286 TRP A O 1
ATOM 2115 N N . SER A 1 287 ? -23.719 -33.719 -29.859 1 91.69 287 SER A N 1
ATOM 2116 C CA . SER A 1 287 ? -25.062 -33.719 -29.297 1 91.69 287 SER A CA 1
ATOM 2117 C C . SER A 1 287 ? -25.594 -35.125 -29.078 1 91.69 287 SER A C 1
ATOM 2119 O O . SER A 1 287 ? -25.109 -36.062 -29.688 1 91.69 287 SER A O 1
ATOM 2121 N N . THR A 1 288 ? -26.578 -35.188 -28.234 1 92.25 288 THR A N 1
ATOM 2122 C CA . THR A 1 288 ? -27.234 -36.469 -27.984 1 92.25 288 THR A CA 1
ATOM 2123 C C . THR A 1 288 ? -27.75 -37.094 -29.281 1 92.25 288 THR A C 1
ATOM 2125 O O . THR A 1 288 ? -27.578 -38.281 -29.5 1 92.25 288 THR A O 1
ATOM 2128 N N . SER A 1 289 ? -28.328 -36.312 -30.094 1 93.25 289 SER A N 1
ATOM 2129 C CA . SER A 1 289 ? -28.891 -36.812 -31.344 1 93.25 289 SER A CA 1
ATOM 2130 C C . SER A 1 289 ? -27.812 -37.312 -32.281 1 93.25 289 SER A C 1
ATOM 2132 O O . SER A 1 289 ? -27.984 -38.344 -32.938 1 93.25 289 SER A O 1
ATOM 2134 N N . THR A 1 290 ? -26.734 -36.594 -32.312 1 94.69 290 THR A N 1
ATOM 2135 C CA . THR A 1 290 ? -25.625 -37 -33.156 1 94.69 290 THR A CA 1
ATOM 2136 C C . THR A 1 290 ? -25.078 -38.344 -32.688 1 94.69 290 THR A C 1
ATOM 2138 O O . THR A 1 290 ? -24.859 -39.25 -33.5 1 94.69 290 THR A O 1
ATOM 2141 N N . MET A 1 291 ? -24.875 -38.531 -31.453 1 94.62 291 MET A N 1
ATOM 2142 C CA . MET A 1 291 ? -24.312 -39.75 -30.891 1 94.62 291 MET A CA 1
ATOM 2143 C C . MET A 1 291 ? -25.297 -40.906 -31.062 1 94.62 291 MET A C 1
ATOM 2145 O O . MET A 1 291 ? -24.875 -42.062 -31.312 1 94.62 291 MET A O 1
ATOM 2149 N N . GLU A 1 292 ? -26.547 -40.656 -30.891 1 94.75 292 GLU A N 1
ATOM 2150 C CA . GLU A 1 292 ? -27.578 -41.656 -31.094 1 94.75 292 GLU A CA 1
ATOM 2151 C C . GLU A 1 292 ? -27.547 -42.219 -32.5 1 94.75 292 GLU A C 1
ATOM 2153 O O . GLU A 1 292 ? -27.734 -43.438 -32.719 1 94.75 292 GLU A O 1
ATOM 2158 N N . SER A 1 293 ? -27.375 -41.375 -33.406 1 95.81 293 SER A N 1
ATOM 2159 C CA . SER A 1 293 ? -27.312 -41.812 -34.781 1 95.81 293 SER A CA 1
ATOM 2160 C C . SER A 1 293 ? -26.141 -42.75 -35 1 95.81 293 SER A C 1
ATOM 2162 O O . SER A 1 293 ? -26.25 -43.719 -35.781 1 95.81 293 SER A O 1
ATOM 2164 N N . PHE A 1 294 ? -25.016 -42.5 -34.406 1 95.62 294 PHE A N 1
ATOM 2165 C CA . PHE A 1 294 ? -23.828 -43.344 -34.562 1 95.62 294 PHE A CA 1
ATOM 2166 C C . PHE A 1 294 ? -24.047 -44.719 -33.938 1 95.62 294 PHE A C 1
ATOM 2168 O O . PHE A 1 294 ? -23.516 -45.719 -34.375 1 95.62 294 PHE A O 1
ATOM 2175 N N . LEU A 1 295 ? -24.828 -44.781 -32.875 1 95.38 295 LEU A N 1
ATOM 2176 C CA . LEU A 1 295 ? -25.188 -46.031 -32.281 1 95.38 295 LEU A CA 1
ATOM 2177 C C . LEU A 1 295 ? -26.125 -46.844 -33.156 1 95.38 295 LEU A C 1
ATOM 2179 O O . LEU A 1 295 ? -25.953 -48.062 -33.344 1 95.38 295 LEU A O 1
ATOM 2183 N N . SER A 1 296 ? -27.094 -46.156 -33.688 1 95.19 296 SER A N 1
ATOM 2184 C CA . SER A 1 296 ? -28.125 -46.781 -34.5 1 95.19 296 SER A CA 1
ATOM 2185 C C . SER A 1 296 ? -27.531 -47.406 -35.781 1 95.19 296 SER A C 1
ATOM 2187 O O . SER A 1 296 ? -27.984 -48.438 -36.219 1 95.19 296 SER A O 1
ATOM 2189 N N . ASN A 1 297 ? -26.531 -46.719 -36.281 1 95.94 297 ASN A N 1
ATOM 2190 C CA . ASN A 1 297 ? -25.984 -47.188 -37.531 1 95.94 297 ASN A CA 1
ATOM 2191 C C . ASN A 1 297 ? -24.766 -48.094 -37.312 1 95.94 297 ASN A C 1
ATOM 2193 O O . ASN A 1 297 ? -24.078 -48.469 -38.25 1 95.94 297 ASN A O 1
ATOM 2197 N N . GLY A 1 298 ? -24.375 -48.25 -36.031 1 94.25 298 GLY A N 1
ATOM 2198 C CA . GLY A 1 298 ? -23.344 -49.219 -35.688 1 94.25 298 GLY A CA 1
ATOM 2199 C C . GLY A 1 298 ? -21.953 -48.625 -35.688 1 94.25 298 GLY A C 1
ATOM 2200 O O . GLY A 1 298 ? -20.969 -49.312 -35.438 1 94.25 298 GLY A O 1
ATOM 2201 N N . THR A 1 299 ? -21.844 -47.344 -36.094 1 94.75 299 THR A N 1
ATOM 2202 C CA . THR A 1 299 ? -20.547 -46.656 -36.062 1 94.75 299 THR A CA 1
ATOM 2203 C C . THR A 1 299 ? -19.922 -46.688 -34.688 1 94.75 299 THR A C 1
ATOM 2205 O O . THR A 1 299 ? -18.719 -46.906 -34.531 1 94.75 299 THR A O 1
ATOM 2208 N N . VAL A 1 300 ? -20.703 -46.406 -33.656 1 94.88 300 VAL A N 1
ATOM 2209 C CA . VAL A 1 300 ? -20.297 -46.562 -32.281 1 94.88 300 VAL A CA 1
ATOM 2210 C C . VAL A 1 300 ? -20.969 -47.812 -31.672 1 94.88 300 VAL A C 1
ATOM 2212 O O . VAL A 1 300 ? -22.188 -47.969 -31.766 1 94.88 300 VAL A O 1
ATOM 2215 N N . THR A 1 301 ? -20.172 -48.688 -31.141 1 94.5 301 THR A N 1
ATOM 2216 C CA . THR A 1 301 ? -20.703 -49.938 -30.578 1 94.5 301 THR A CA 1
ATOM 2217 C C . THR A 1 301 ? -21.281 -49.688 -29.188 1 94.5 301 THR A C 1
ATOM 2219 O O . THR A 1 301 ? -20.969 -48.688 -28.547 1 94.5 301 THR A O 1
ATOM 2222 N N . GLU A 1 302 ? -22.094 -50.594 -28.75 1 94.44 302 GLU A N 1
ATOM 2223 C CA . GLU A 1 302 ? -22.609 -50.562 -27.375 1 94.44 302 GLU A CA 1
ATOM 2224 C C . GLU A 1 302 ? -21.469 -50.656 -26.359 1 94.44 302 GLU A C 1
ATOM 2226 O O . GLU A 1 302 ? -21.547 -50.031 -25.297 1 94.44 302 GLU A O 1
ATOM 2231 N N . ALA A 1 303 ? -20.516 -51.438 -26.688 1 94.5 303 ALA A N 1
ATOM 2232 C CA . ALA A 1 303 ? -19.359 -51.562 -25.797 1 94.5 303 ALA A CA 1
ATOM 2233 C C . ALA A 1 303 ? -18.641 -50.25 -25.625 1 94.5 303 ALA A C 1
ATOM 2235 O O . ALA A 1 303 ? -18.219 -49.906 -24.516 1 94.5 303 ALA A O 1
ATOM 2236 N N . ARG A 1 304 ? -18.453 -49.531 -26.719 1 95.88 304 ARG A N 1
ATOM 2237 C CA . ARG A 1 304 ? -17.812 -48.219 -26.656 1 95.88 304 ARG A CA 1
ATOM 2238 C C . ARG A 1 304 ? -18.672 -47.219 -25.891 1 95.88 304 ARG A C 1
ATOM 2240 O O . ARG A 1 304 ? -18.156 -46.438 -25.109 1 95.88 304 ARG A O 1
ATOM 2247 N N . LEU A 1 305 ? -19.953 -47.219 -26.094 1 96.69 305 LEU A N 1
ATOM 2248 C CA . LEU A 1 305 ? -20.844 -46.344 -25.328 1 96.69 305 LEU A CA 1
ATOM 2249 C C . LEU A 1 305 ? -20.75 -46.656 -23.828 1 96.69 305 LEU A C 1
ATOM 2251 O O . LEU A 1 305 ? -20.672 -45.719 -23.016 1 96.69 305 LEU A O 1
ATOM 2255 N N . ASN A 1 306 ? -20.797 -47.938 -23.5 1 96.69 306 ASN A N 1
ATOM 2256 C CA . ASN A 1 306 ? -20.672 -48.312 -22.094 1 96.69 306 ASN A CA 1
ATOM 2257 C C . ASN A 1 306 ? -19.328 -47.844 -21.516 1 96.69 306 ASN A C 1
ATOM 2259 O O . ASN A 1 306 ? -19.281 -47.375 -20.375 1 96.69 306 ASN A O 1
ATOM 2263 N N . ASP A 1 307 ? -18.312 -48 -22.266 1 97.25 307 ASP A N 1
ATOM 2264 C CA . ASP A 1 307 ? -16.984 -47.562 -21.859 1 97.25 307 ASP A CA 1
ATOM 2265 C C . ASP A 1 307 ? -16.984 -46.062 -21.547 1 97.25 307 ASP A C 1
ATOM 2267 O O . ASP A 1 307 ? -16.5 -45.625 -20.5 1 97.25 307 ASP A O 1
ATOM 2271 N N . MET A 1 308 ? -17.484 -45.25 -22.469 1 97.62 308 MET A N 1
ATOM 2272 C CA . MET A 1 308 ? -17.562 -43.781 -22.266 1 97.62 308 MET A CA 1
ATOM 2273 C C . MET A 1 308 ? -18.391 -43.469 -21.031 1 97.62 308 MET A C 1
ATOM 2275 O O . MET A 1 308 ? -17.984 -42.625 -20.219 1 97.62 308 MET A O 1
ATOM 2279 N N . ALA A 1 309 ? -19.484 -44.094 -20.891 1 97.81 309 ALA A N 1
ATOM 2280 C CA . ALA A 1 309 ? -20.375 -43.844 -19.766 1 97.81 309 ALA A CA 1
ATOM 2281 C C . ALA A 1 309 ? -19.688 -44.156 -18.438 1 97.81 309 ALA A C 1
ATOM 2283 O O . ALA A 1 309 ? -19.75 -43.344 -17.5 1 97.81 309 ALA A O 1
ATOM 2284 N N . ILE A 1 310 ? -19.062 -45.281 -18.344 1 98 310 ILE A N 1
ATOM 2285 C CA . ILE A 1 310 ? -18.359 -45.688 -17.125 1 98 310 ILE A CA 1
ATOM 2286 C C . ILE A 1 310 ? -17.25 -44.656 -16.812 1 98 310 ILE A C 1
ATOM 2288 O O . ILE A 1 310 ? -17.109 -44.25 -15.664 1 98 310 ILE A O 1
ATOM 2292 N N . ARG A 1 311 ? -16.531 -44.219 -17.797 1 98.25 311 ARG A N 1
ATOM 2293 C CA . ARG A 1 311 ? -15.414 -43.312 -17.609 1 98.25 311 ARG A CA 1
ATOM 2294 C C . ARG A 1 311 ? -15.914 -41.938 -17.156 1 98.25 311 ARG A C 1
ATOM 2296 O O . ARG A 1 311 ? -15.18 -41.188 -16.5 1 98.25 311 ARG A O 1
ATOM 2303 N N . ASN A 1 312 ? -17.125 -41.562 -17.484 1 97.94 312 ASN A N 1
ATOM 2304 C CA . ASN A 1 312 ? -17.703 -40.312 -17 1 97.94 312 ASN A CA 1
ATOM 2305 C C . ASN A 1 312 ? -18.062 -40.375 -15.523 1 97.94 312 ASN A C 1
ATOM 2307 O O . ASN A 1 312 ? -18.328 -39.344 -14.898 1 97.94 312 ASN A O 1
ATOM 2311 N N . LEU A 1 313 ? -18 -41.594 -14.891 1 97.94 313 LEU A N 1
ATOM 2312 C CA . LEU A 1 313 ? -18.453 -41.781 -13.516 1 97.94 313 LEU A CA 1
ATOM 2313 C C . LEU A 1 313 ? -17.297 -42.219 -12.625 1 97.94 313 LEU A C 1
ATOM 2315 O O . LEU A 1 313 ? -17.297 -41.969 -11.422 1 97.94 313 LEU A O 1
ATOM 2319 N N . ILE A 1 314 ? -16.344 -42.906 -13.172 1 98.31 314 ILE A N 1
ATOM 2320 C CA . ILE A 1 314 ? -15.367 -43.656 -12.391 1 98.31 314 ILE A CA 1
ATOM 2321 C C . ILE A 1 314 ? -14.57 -42.719 -11.508 1 98.31 314 ILE A C 1
ATOM 2323 O O . ILE A 1 314 ? -14.25 -43.031 -10.359 1 98.31 314 ILE A O 1
ATOM 2327 N N . GLY A 1 315 ? -14.18 -41.531 -12.023 1 98.5 315 GLY A N 1
ATOM 2328 C CA . GLY A 1 315 ? -13.484 -40.562 -11.211 1 98.5 315 GLY A CA 1
ATOM 2329 C C . GLY A 1 315 ? -14.305 -40.094 -10.016 1 98.5 315 GLY A C 1
ATOM 2330 O O . GLY A 1 315 ? -13.758 -39.875 -8.93 1 98.5 315 GLY A O 1
ATOM 2331 N N . TYR A 1 316 ? -15.602 -39.875 -10.195 1 98.31 316 TYR A N 1
ATOM 2332 C CA . TYR A 1 316 ? -16.547 -39.5 -9.148 1 98.31 316 TYR A CA 1
ATOM 2333 C C . TYR A 1 316 ? -16.516 -40.469 -7.992 1 98.31 316 TYR A C 1
ATOM 2335 O O . TYR A 1 316 ? -16.422 -40.062 -6.828 1 98.31 316 TYR A O 1
ATOM 2343 N N . TYR A 1 317 ? -16.516 -41.719 -8.312 1 98.31 317 TYR A N 1
ATOM 2344 C CA . TYR A 1 317 ? -16.484 -42.75 -7.293 1 98.31 317 TYR A CA 1
ATOM 2345 C C . TYR A 1 317 ? -15.094 -42.875 -6.691 1 98.31 317 TYR A C 1
ATOM 2347 O O . TYR A 1 317 ? -14.953 -43.156 -5.492 1 98.31 317 TYR A O 1
ATOM 2355 N N . TYR A 1 318 ? -14.07 -42.719 -7.477 1 98.69 318 TYR A N 1
ATOM 2356 C CA . TYR A 1 318 ? -12.695 -42.906 -7.027 1 98.69 318 TYR A CA 1
ATOM 2357 C C . TYR A 1 318 ? -12.344 -41.938 -5.914 1 98.69 318 TYR A C 1
ATOM 2359 O O . TYR A 1 318 ? -11.664 -42.281 -4.953 1 98.69 318 TYR A O 1
ATOM 2367 N N . VAL A 1 319 ? -12.828 -40.656 -6.059 1 98.69 319 VAL A N 1
ATOM 2368 C CA . VAL A 1 319 ? -12.477 -39.656 -5.066 1 98.69 319 VAL A CA 1
ATOM 2369 C C . VAL A 1 319 ? -13.562 -39.594 -3.994 1 98.69 319 VAL A C 1
ATOM 2371 O O . VAL A 1 319 ? -13.625 -38.625 -3.217 1 98.69 319 VAL A O 1
ATOM 2374 N N . ASN A 1 320 ? -14.477 -40.5 -3.98 1 98.19 320 ASN A N 1
ATOM 2375 C CA . ASN A 1 320 ? -15.484 -40.719 -2.945 1 98.19 320 ASN A CA 1
ATOM 2376 C C . ASN A 1 320 ? -16.516 -39.594 -2.934 1 98.19 320 ASN A C 1
ATOM 2378 O O . ASN A 1 320 ? -16.953 -39.156 -1.867 1 98.19 320 ASN A O 1
ATOM 2382 N N . LEU A 1 321 ? -16.875 -39.062 -4.043 1 98.12 321 LEU A N 1
ATOM 2383 C CA . LEU A 1 321 ? -17.859 -37.969 -4.129 1 98.12 321 LEU A CA 1
ATOM 2384 C C . LEU A 1 321 ? -19.266 -38.5 -3.908 1 98.12 321 LEU A C 1
ATOM 2386 O O . LEU A 1 321 ? -20.203 -37.75 -3.686 1 98.12 321 LEU A O 1
ATOM 2390 N N . ASP A 1 322 ? -19.469 -39.812 -3.961 1 96.38 322 ASP A N 1
ATOM 2391 C CA . ASP A 1 322 ? -20.766 -40.406 -3.758 1 96.38 322 ASP A CA 1
ATOM 2392 C C . ASP A 1 322 ? -21.094 -40.562 -2.27 1 96.38 322 ASP A C 1
ATOM 2394 O O . ASP A 1 322 ? -22.141 -41.094 -1.898 1 96.38 322 ASP A O 1
ATOM 2398 N N . ASN A 1 323 ? -20.281 -40.031 -1.468 1 96.44 323 ASN A N 1
ATOM 2399 C CA . ASN A 1 323 ? -20.516 -40.125 -0.032 1 96.44 323 ASN A CA 1
ATOM 2400 C C . ASN A 1 323 ? -21.562 -39.125 0.435 1 96.44 323 ASN A C 1
ATOM 2402 O O . ASN A 1 323 ? -21.969 -39.125 1.599 1 96.44 323 ASN A O 1
ATOM 2406 N N . GLY A 1 324 ? -21.953 -38.25 -0.364 1 94.75 324 GLY A N 1
ATOM 2407 C CA . GLY A 1 324 ? -23.047 -37.344 -0.116 1 94.75 324 GLY A CA 1
ATOM 2408 C C . GLY A 1 324 ? -22.656 -36.156 0.736 1 94.75 324 GLY A C 1
ATOM 2409 O O . GLY A 1 324 ? -23.516 -35.375 1.159 1 94.75 324 GLY A O 1
ATOM 2410 N N . LEU A 1 325 ? -21.375 -35.906 0.919 1 97.06 325 LEU A N 1
ATOM 2411 C CA . LEU A 1 325 ? -20.953 -34.906 1.879 1 97.06 325 LEU A CA 1
ATOM 2412 C C . LEU A 1 325 ? -20.531 -33.625 1.166 1 97.06 325 LEU A C 1
ATOM 2414 O O . LEU A 1 325 ? -20.453 -32.562 1.788 1 97.06 325 LEU A O 1
ATOM 2418 N N . GLN A 1 326 ? -20.156 -33.656 -0.139 1 97.44 326 GLN A N 1
ATOM 2419 C CA . GLN A 1 326 ? -19.797 -32.406 -0.82 1 97.44 326 GLN A CA 1
ATOM 2420 C C . GLN A 1 326 ? -20.984 -31.453 -0.876 1 97.44 326 GLN A C 1
ATOM 2422 O O . GLN A 1 326 ? -22.094 -31.844 -1.211 1 97.44 326 GLN A O 1
ATOM 2427 N N . PRO A 1 327 ? -20.766 -30.156 -0.582 1 97.5 327 PRO A N 1
ATOM 2428 C CA . PRO A 1 327 ? -21.828 -29.172 -0.754 1 97.5 327 PRO A CA 1
ATOM 2429 C C . PRO A 1 327 ? -22.297 -29.047 -2.205 1 97.5 327 PRO A C 1
ATOM 2431 O O . PRO A 1 327 ? -21.547 -29.391 -3.125 1 97.5 327 PRO A O 1
ATOM 2434 N N . THR A 1 328 ? -23.578 -28.609 -2.371 1 96.56 328 THR A N 1
ATOM 2435 C CA . THR A 1 328 ? -24.062 -28.312 -3.717 1 96.56 328 THR A CA 1
ATOM 2436 C C . THR A 1 328 ? -23.219 -27.219 -4.367 1 96.56 328 THR A C 1
ATOM 2438 O O . THR A 1 328 ? -22.688 -26.344 -3.68 1 96.56 328 THR A O 1
ATOM 2441 N N . ARG A 1 329 ? -23.094 -27.297 -5.637 1 97.12 329 ARG A N 1
ATOM 2442 C CA . ARG A 1 329 ? -22.312 -26.312 -6.387 1 97.12 329 ARG A CA 1
ATOM 2443 C C . ARG A 1 329 ? -22.812 -24.891 -6.117 1 97.12 329 ARG A C 1
ATOM 2445 O O . ARG A 1 329 ? -24 -24.625 -6.242 1 97.12 329 ARG A O 1
ATOM 2452 N N . GLN A 1 330 ? -21.891 -24.031 -5.879 1 96.12 330 GLN A N 1
ATOM 2453 C CA . GLN A 1 330 ? -22.203 -22.641 -5.578 1 96.12 330 GLN A CA 1
ATOM 2454 C C . GLN A 1 330 ? -22.078 -21.766 -6.824 1 96.12 330 GLN A C 1
ATOM 2456 O O . GLN A 1 330 ? -21.266 -22.047 -7.707 1 96.12 330 GLN A O 1
ATOM 2461 N N . THR A 1 331 ? -22.891 -20.719 -6.871 1 94.69 331 THR A N 1
ATOM 2462 C CA . THR A 1 331 ? -22.672 -19.688 -7.883 1 94.69 331 THR A CA 1
ATOM 2463 C C . THR A 1 331 ? -21.438 -18.875 -7.555 1 94.69 331 THR A C 1
ATOM 2465 O O . THR A 1 331 ? -20.938 -18.891 -6.426 1 94.69 331 THR A O 1
ATOM 2468 N N . THR A 1 332 ? -20.906 -18.203 -8.555 1 94.06 332 THR A N 1
ATOM 2469 C CA . THR A 1 332 ? -19.625 -17.5 -8.43 1 94.06 332 THR A CA 1
ATOM 2470 C C . THR A 1 332 ? -19.719 -16.406 -7.359 1 94.06 332 THR A C 1
ATOM 2472 O O . THR A 1 332 ? -18.703 -16.062 -6.742 1 94.06 332 THR A O 1
ATOM 2475 N N . ASP A 1 333 ? -20.875 -15.891 -7.059 1 92.62 333 ASP A N 1
ATOM 2476 C CA . ASP A 1 333 ? -21.016 -14.758 -6.148 1 92.62 333 ASP A CA 1
ATOM 2477 C C . ASP A 1 333 ? -21.609 -15.203 -4.816 1 92.62 333 ASP A C 1
ATOM 2479 O O . ASP A 1 333 ? -21.844 -14.375 -3.926 1 92.62 333 ASP A O 1
ATOM 2483 N N . ALA A 1 334 ? -21.922 -16.516 -4.633 1 94.75 334 ALA A N 1
ATOM 2484 C CA . ALA A 1 334 ? -22.484 -16.984 -3.375 1 94.75 334 ALA A CA 1
ATOM 2485 C C . ALA A 1 334 ? -21.516 -16.75 -2.213 1 94.75 334 ALA A C 1
ATOM 2487 O O . ALA A 1 334 ? -20.312 -16.953 -2.35 1 94.75 334 ALA A O 1
ATOM 2488 N N . TYR A 1 335 ? -22.047 -16.359 -1.088 1 94.62 335 TYR A N 1
ATOM 2489 C CA . TYR A 1 335 ? -21.188 -16.109 0.07 1 94.62 335 TYR A CA 1
ATOM 2490 C C . TYR A 1 335 ? -20.891 -17.406 0.809 1 94.62 335 TYR A C 1
ATOM 2492 O O . TYR A 1 335 ? -21.469 -17.688 1.86 1 94.62 335 TYR A O 1
ATOM 2500 N N . VAL A 1 336 ? -20.031 -18.125 0.303 1 97.25 336 VAL A N 1
ATOM 2501 C CA . VAL A 1 336 ? -19.391 -19.297 0.895 1 97.25 336 VAL A CA 1
ATOM 2502 C C . VAL A 1 336 ? -17.875 -19.094 0.918 1 97.25 336 VAL A C 1
ATOM 2504 O O . VAL A 1 336 ? -17.203 -19.266 -0.103 1 97.25 336 VAL A O 1
ATOM 2507 N N . ASP A 1 337 ? -17.344 -18.734 2.094 1 97.62 337 ASP A N 1
ATOM 2508 C CA . ASP A 1 337 ? -15.93 -18.422 2.244 1 97.62 337 ASP A CA 1
ATOM 2509 C C . ASP A 1 337 ? -15.109 -19.688 2.473 1 97.62 337 ASP A C 1
ATOM 2511 O O . ASP A 1 337 ? -15.203 -20.312 3.533 1 97.62 337 ASP A O 1
ATOM 2515 N N . VAL A 1 338 ? -14.336 -20.016 1.473 1 98.38 338 VAL A N 1
ATOM 2516 C CA . VAL A 1 338 ? -13.594 -21.281 1.544 1 98.38 338 VAL A CA 1
ATOM 2517 C C . VAL A 1 338 ? -12.102 -20.984 1.702 1 98.38 338 VAL A C 1
ATOM 2519 O O . VAL A 1 338 ? -11.266 -21.891 1.55 1 98.38 338 VAL A O 1
ATOM 2522 N N . ARG A 1 339 ? -11.656 -19.875 2.068 1 97.94 339 ARG A N 1
ATOM 2523 C CA . ARG A 1 339 ? -10.273 -19.422 2.047 1 97.94 339 ARG A CA 1
ATOM 2524 C C . ARG A 1 339 ? -9.5 -19.953 3.246 1 97.94 339 ARG A C 1
ATOM 2526 O O . ARG A 1 339 ? -8.289 -20.188 3.16 1 97.94 339 ARG A O 1
ATOM 2533 N N . ALA A 1 340 ? -10.172 -20.078 4.328 1 97.06 340 ALA A N 1
ATOM 2534 C CA . ALA A 1 340 ? -9.516 -20.531 5.551 1 97.06 340 ALA A CA 1
ATOM 2535 C C . ALA A 1 340 ? -8.273 -19.703 5.852 1 97.06 340 ALA A C 1
ATOM 2537 O O . ALA A 1 340 ? -8.312 -18.484 5.82 1 97.06 340 ALA A O 1
ATOM 2538 N N . ASN A 1 341 ? -7.148 -20.359 6.215 1 97.06 341 ASN A N 1
ATOM 2539 C CA . ASN A 1 341 ? -5.891 -19.672 6.457 1 97.06 341 ASN A CA 1
ATOM 2540 C C . ASN A 1 341 ? -4.902 -19.891 5.312 1 97.06 341 ASN A C 1
ATOM 2542 O O . ASN A 1 341 ? -3.689 -19.875 5.523 1 97.06 341 ASN A O 1
ATOM 2546 N N . HIS A 1 342 ? -5.43 -20.062 4.121 1 98.62 342 HIS A N 1
ATOM 2547 C CA . HIS A 1 342 ? -4.59 -20.391 2.977 1 98.62 342 HIS A CA 1
ATOM 2548 C C . HIS A 1 342 ? -3.602 -19.281 2.676 1 98.62 342 HIS A C 1
ATOM 2550 O O . HIS A 1 342 ? -2.572 -19.5 2.033 1 98.62 342 HIS A O 1
ATOM 2556 N N . SER A 1 343 ? -3.885 -18.016 3.146 1 98.5 343 SER A N 1
ATOM 2557 C CA . SER A 1 343 ? -2.961 -16.906 2.932 1 98.5 343 SER A CA 1
ATOM 2558 C C . SER A 1 343 ? -1.588 -17.219 3.527 1 98.5 343 SER A C 1
ATOM 2560 O O . SER A 1 343 ? -0.564 -16.797 2.982 1 98.5 343 SER A O 1
ATOM 2562 N N . LYS A 1 344 ? -1.521 -17.938 4.574 1 98.5 344 LYS A N 1
ATOM 2563 C CA . LYS A 1 344 ? -0.252 -18.312 5.191 1 98.5 344 LYS A CA 1
ATOM 2564 C C . LYS A 1 344 ? 0.547 -19.25 4.273 1 98.5 344 LYS A C 1
ATOM 2566 O O . LYS A 1 344 ? 1.753 -19.062 4.098 1 98.5 344 LYS A O 1
ATOM 2571 N N . LEU A 1 345 ? -0.147 -20.219 3.734 1 98.69 345 LEU A N 1
ATOM 2572 C CA . LEU A 1 345 ? 0.482 -21.141 2.807 1 98.69 345 LEU A CA 1
ATOM 2573 C C . LEU A 1 345 ? 0.982 -20.422 1.562 1 98.69 345 LEU A C 1
ATOM 2575 O O . LEU A 1 345 ? 2.082 -20.703 1.076 1 98.69 345 LEU A O 1
ATOM 2579 N N . ILE A 1 346 ? 0.191 -19.516 1.035 1 98.75 346 ILE A N 1
ATOM 2580 C CA . ILE A 1 346 ? 0.535 -18.766 -0.164 1 98.75 346 ILE A CA 1
ATOM 2581 C C . ILE A 1 346 ? 1.792 -17.938 0.092 1 98.75 346 ILE A C 1
ATOM 2583 O O . ILE A 1 346 ? 2.707 -17.906 -0.735 1 98.75 346 ILE A O 1
ATOM 2587 N N . ARG A 1 347 ? 1.862 -17.25 1.229 1 98.81 347 ARG A N 1
ATOM 2588 C CA . ARG A 1 347 ? 3.029 -16.453 1.589 1 98.81 347 ARG A CA 1
ATOM 2589 C C . ARG A 1 347 ? 4.273 -17.328 1.716 1 98.81 347 ARG A C 1
ATOM 2591 O O . ARG A 1 347 ? 5.332 -16.984 1.189 1 98.81 347 ARG A O 1
ATOM 2598 N N . GLU A 1 348 ? 4.148 -18.438 2.371 1 98.69 348 GLU A N 1
ATOM 2599 C CA . GLU A 1 348 ? 5.273 -19.344 2.584 1 98.69 348 GLU A CA 1
ATOM 2600 C C . GLU A 1 348 ? 5.785 -19.922 1.262 1 98.69 348 GLU A C 1
ATOM 2602 O O . GLU A 1 348 ? 6.992 -19.938 1.013 1 98.69 348 GLU A O 1
ATOM 2607 N N . ASN A 1 349 ? 4.863 -20.375 0.416 1 98.69 349 ASN A N 1
ATOM 2608 C CA . ASN A 1 349 ? 5.262 -20.938 -0.872 1 98.69 349 ASN A CA 1
ATOM 2609 C C . ASN A 1 349 ? 5.871 -19.875 -1.781 1 98.69 349 ASN A C 1
ATOM 2611 O O . ASN A 1 349 ? 6.801 -20.156 -2.539 1 98.69 349 ASN A O 1
ATOM 2615 N N . GLY A 1 350 ? 5.246 -18.656 -1.69 1 98.75 350 GLY A N 1
ATOM 2616 C CA . GLY A 1 350 ? 5.828 -17.578 -2.463 1 98.75 350 GLY A CA 1
ATOM 2617 C C . GLY A 1 350 ? 7.285 -17.328 -2.135 1 98.75 350 GLY A C 1
ATOM 2618 O O . GLY A 1 350 ? 8.117 -17.219 -3.035 1 98.75 350 GLY A O 1
ATOM 2619 N N . ALA A 1 351 ? 7.621 -17.297 -0.891 1 98.75 351 ALA A N 1
ATOM 2620 C CA . ALA A 1 351 ? 9 -17.062 -0.462 1 98.75 351 ALA A CA 1
ATOM 2621 C C . ALA A 1 351 ? 9.891 -18.25 -0.834 1 98.75 351 ALA A C 1
ATOM 2623 O O . ALA A 1 351 ? 10.992 -18.078 -1.352 1 98.75 351 ALA A O 1
ATOM 2624 N N . LYS A 1 352 ? 9.398 -19.469 -0.708 1 98.56 352 LYS A N 1
ATOM 2625 C CA . LYS A 1 352 ? 10.148 -20.688 -1.005 1 98.56 352 LYS A CA 1
ATOM 2626 C C . LYS A 1 352 ? 10.453 -20.781 -2.496 1 98.56 352 LYS A C 1
ATOM 2628 O O . LYS A 1 352 ? 11.422 -21.438 -2.891 1 98.56 352 LYS A O 1
ATOM 2633 N N . SER A 1 353 ? 9.664 -20.109 -3.285 1 98.56 353 SER A N 1
ATOM 2634 C CA . SER A 1 353 ? 9.695 -20.359 -4.723 1 98.56 353 SER A CA 1
ATOM 2635 C C . SER A 1 353 ? 10.656 -19.406 -5.426 1 98.56 353 SER A C 1
ATOM 2637 O O . SER A 1 353 ? 11.008 -19.625 -6.586 1 98.56 353 SER A O 1
ATOM 2639 N N . MET A 1 354 ? 11.078 -18.391 -4.797 1 98.69 354 MET A N 1
ATOM 2640 C CA . MET A 1 354 ? 11.93 -17.422 -5.484 1 98.69 354 MET A CA 1
ATOM 2641 C C . MET A 1 354 ? 13.398 -17.828 -5.391 1 98.69 354 MET A C 1
ATOM 2643 O O . MET A 1 354 ? 13.875 -18.219 -4.316 1 98.69 354 MET A O 1
ATOM 2647 N N . ALA A 1 355 ? 14.133 -17.781 -6.473 1 98.88 355 ALA A N 1
ATOM 2648 C CA . ALA A 1 355 ? 15.555 -18.109 -6.531 1 98.88 355 ALA A CA 1
ATOM 2649 C C . ALA A 1 355 ? 16.406 -16.859 -6.379 1 98.88 355 ALA A C 1
ATOM 2651 O O . ALA A 1 355 ? 16.172 -15.836 -7.031 1 98.88 355 ALA A O 1
ATOM 2652 N N . LEU A 1 356 ? 17.344 -16.875 -5.453 1 98.88 356 LEU A N 1
ATOM 2653 C CA . LEU A 1 356 ? 18.406 -15.875 -5.414 1 98.88 356 LEU A CA 1
ATOM 2654 C C . LEU A 1 356 ? 19.484 -16.188 -6.457 1 98.88 356 LEU A C 1
ATOM 2656 O O . LEU A 1 356 ? 20.188 -17.188 -6.348 1 98.88 356 LEU A O 1
ATOM 2660 N N . LEU A 1 357 ? 19.578 -15.352 -7.453 1 98.88 357 LEU A N 1
ATOM 2661 C CA . LEU A 1 357 ? 20.484 -15.641 -8.562 1 98.88 357 LEU A CA 1
ATOM 2662 C C . LEU A 1 357 ? 21.875 -15.078 -8.297 1 98.88 357 LEU A C 1
ATOM 2664 O O . LEU A 1 357 ? 22.875 -15.648 -8.734 1 98.88 357 LEU A O 1
ATOM 2668 N N . LYS A 1 358 ? 21.891 -13.945 -7.715 1 98.69 358 LYS A N 1
ATOM 2669 C CA . LYS A 1 358 ? 23.094 -13.18 -7.438 1 98.69 358 LYS A CA 1
ATOM 2670 C C . LYS A 1 358 ? 22.984 -12.461 -6.094 1 98.69 358 LYS A C 1
ATOM 2672 O O . LYS A 1 358 ? 21.922 -11.945 -5.738 1 98.69 358 LYS A O 1
ATOM 2677 N N . ASN A 1 359 ? 24.047 -12.5 -5.355 1 98.69 359 ASN A N 1
ATOM 2678 C CA . ASN A 1 359 ? 24.125 -11.742 -4.113 1 98.69 359 ASN A CA 1
ATOM 2679 C C . ASN A 1 359 ? 25.562 -11.438 -3.736 1 98.69 359 ASN A C 1
ATOM 2681 O O . ASN A 1 359 ? 26.344 -12.352 -3.424 1 98.69 359 ASN A O 1
ATOM 2685 N N . GLU A 1 360 ? 25.969 -10.25 -3.799 1 98 360 GLU A N 1
ATOM 2686 C CA . GLU A 1 360 ? 27.312 -9.836 -3.443 1 98 360 GLU A CA 1
ATOM 2687 C C . GLU A 1 360 ? 27.375 -9.336 -2.002 1 98 360 GLU A C 1
ATOM 2689 O O . GLU A 1 360 ? 28.047 -8.344 -1.71 1 98 360 GLU A O 1
ATOM 2694 N N . GLY A 1 361 ? 26.5 -9.914 -1.191 1 96.5 361 GLY A N 1
ATOM 2695 C CA . GLY A 1 361 ? 26.562 -9.664 0.24 1 96.5 361 GLY A CA 1
ATOM 2696 C C . GLY A 1 361 ? 25.594 -8.602 0.706 1 96.5 361 GLY A C 1
ATOM 2697 O O . GLY A 1 361 ? 25.438 -8.375 1.908 1 96.5 361 GLY A O 1
ATOM 2698 N N . VAL A 1 362 ? 24.875 -8.016 -0.217 1 97.81 362 VAL A N 1
ATOM 2699 C CA . VAL A 1 362 ? 24 -6.902 0.141 1 97.81 362 VAL A CA 1
ATOM 2700 C C . VAL A 1 362 ? 22.75 -7.434 0.862 1 97.81 362 VAL A C 1
ATOM 2702 O O . VAL A 1 362 ? 22.188 -6.746 1.717 1 97.81 362 VAL A O 1
ATOM 2705 N N . LEU A 1 363 ? 22.234 -8.633 0.556 1 98.38 363 LEU A N 1
ATOM 2706 C CA . LEU A 1 363 ? 21.094 -9.258 1.219 1 98.38 363 LEU A CA 1
ATOM 2707 C C . LEU A 1 363 ? 21.562 -10.273 2.252 1 98.38 363 LEU A C 1
ATOM 2709 O O . LEU A 1 363 ? 22.594 -10.914 2.076 1 98.38 363 LEU A O 1
ATOM 2713 N N . PRO A 1 364 ? 20.797 -10.43 3.318 1 98.31 364 PRO A N 1
ATOM 2714 C CA . PRO A 1 364 ? 19.516 -9.766 3.607 1 98.31 364 PRO A CA 1
ATOM 2715 C C . PRO A 1 364 ? 19.703 -8.328 4.086 1 98.31 364 PRO A C 1
ATOM 2717 O O . PRO A 1 364 ? 20.75 -7.973 4.617 1 98.31 364 PRO A O 1
ATOM 2720 N N . LEU A 1 365 ? 18.641 -7.574 3.904 1 98.5 365 LEU A N 1
ATOM 2721 C CA . LEU A 1 365 ? 18.641 -6.18 4.332 1 98.5 365 LEU A CA 1
ATOM 2722 C C . LEU A 1 365 ? 18.547 -6.074 5.848 1 98.5 365 LEU A C 1
ATOM 2724 O O . LEU A 1 365 ? 17.906 -6.914 6.488 1 98.5 365 LEU A O 1
ATOM 2728 N N . SER A 1 366 ? 19.141 -5.129 6.379 1 96.88 366 SER A N 1
ATOM 2729 C CA . SER A 1 366 ? 19.047 -4.801 7.797 1 96.88 366 SER A CA 1
ATOM 2730 C C . SER A 1 366 ? 18.891 -3.299 8.008 1 96.88 366 SER A C 1
ATOM 2732 O O . SER A 1 366 ? 19.875 -2.596 8.227 1 96.88 366 SER A O 1
ATOM 2734 N N . LYS A 1 367 ? 17.75 -2.785 8.039 1 94.31 367 LYS A N 1
ATOM 2735 C CA . LYS A 1 367 ? 17.328 -1.421 8.359 1 94.31 367 LYS A CA 1
ATOM 2736 C C . LYS A 1 367 ? 18.141 -0.402 7.555 1 94.31 367 LYS A C 1
ATOM 2738 O O . LYS A 1 367 ? 18.797 0.471 8.125 1 94.31 367 LYS A O 1
ATOM 2743 N N . PRO A 1 368 ? 18.047 -0.515 6.227 1 97.56 368 PRO A N 1
ATOM 2744 C CA . PRO A 1 368 ? 18.703 0.555 5.473 1 97.56 368 PRO A CA 1
ATOM 2745 C C . PRO A 1 368 ? 18.188 1.942 5.844 1 97.56 368 PRO A C 1
ATOM 2747 O O . PRO A 1 368 ? 17.031 2.086 6.258 1 97.56 368 PRO A O 1
ATOM 2750 N N . ARG A 1 369 ? 19.109 2.967 5.777 1 96.94 369 ARG A N 1
ATOM 2751 C CA . ARG A 1 369 ? 18.688 4.32 6.117 1 96.94 369 ARG A CA 1
ATOM 2752 C C . ARG A 1 369 ? 17.75 4.879 5.059 1 96.94 369 ARG A C 1
ATOM 2754 O O . ARG A 1 369 ? 16.672 5.383 5.387 1 96.94 369 ARG A O 1
ATOM 2761 N N . VAL A 1 370 ? 18.141 4.828 3.775 1 96.75 370 VAL A N 1
ATOM 2762 C CA . VAL A 1 370 ? 17.328 5.285 2.654 1 96.75 370 VAL A CA 1
ATOM 2763 C C . VAL A 1 370 ? 17.172 4.16 1.634 1 96.75 370 VAL A C 1
ATOM 2765 O O . VAL A 1 370 ? 18.172 3.588 1.176 1 96.75 370 VAL A O 1
ATOM 2768 N N . MET A 1 371 ? 15.984 3.797 1.318 1 98.44 371 MET A N 1
ATOM 2769 C CA . MET A 1 371 ? 15.648 2.793 0.313 1 98.44 371 MET A CA 1
ATOM 2770 C C . MET A 1 371 ? 14.805 3.398 -0.802 1 98.44 371 MET A C 1
ATOM 2772 O O . MET A 1 371 ? 13.797 4.059 -0.535 1 98.44 371 MET A O 1
ATOM 2776 N N . SER A 1 372 ? 15.156 3.258 -2.039 1 98.31 372 SER A N 1
ATOM 2777 C CA . SER A 1 372 ? 14.375 3.701 -3.191 1 98.31 372 SER A CA 1
ATOM 2778 C C . SER A 1 372 ? 13.797 2.518 -3.957 1 98.31 372 SER A C 1
ATOM 2780 O O . SER A 1 372 ? 14.492 1.523 -4.188 1 98.31 372 SER A O 1
ATOM 2782 N N . ILE A 1 373 ? 12.523 2.582 -4.262 1 98.88 373 ILE A N 1
ATOM 2783 C CA . ILE A 1 373 ? 11.773 1.534 -4.953 1 98.88 373 ILE A CA 1
ATOM 2784 C C . ILE A 1 373 ? 11.438 1.992 -6.367 1 98.88 373 ILE A C 1
ATOM 2786 O O . ILE A 1 373 ? 10.891 3.08 -6.559 1 98.88 373 ILE A O 1
ATOM 2790 N N . PHE A 1 374 ? 11.719 1.163 -7.352 1 98.69 374 PHE A N 1
ATOM 2791 C CA . PHE A 1 374 ? 11.492 1.551 -8.742 1 98.69 374 PHE A CA 1
ATOM 2792 C C . PHE A 1 374 ? 10.711 0.474 -9.477 1 98.69 374 PHE A C 1
ATOM 2794 O O . PHE A 1 374 ? 10.867 -0.717 -9.203 1 98.69 374 PHE A O 1
ATOM 2801 N N . GLY A 1 375 ? 9.836 0.926 -10.477 1 98.25 375 GLY A N 1
ATOM 2802 C CA . GLY A 1 375 ? 9.195 0.042 -11.43 1 98.25 375 GLY A CA 1
ATOM 2803 C C . GLY A 1 375 ? 7.707 -0.127 -11.18 1 98.25 375 GLY A C 1
ATOM 2804 O O . GLY A 1 375 ? 7.27 -0.195 -10.031 1 98.25 375 GLY A O 1
ATOM 2805 N N . ALA A 1 376 ? 6.953 -0.309 -12.289 1 96.5 376 ALA A N 1
ATOM 2806 C CA . ALA A 1 376 ? 5.512 -0.51 -12.203 1 96.5 376 ALA A CA 1
ATOM 2807 C C . ALA A 1 376 ? 5.176 -1.776 -11.422 1 96.5 376 ALA A C 1
ATOM 2809 O O . ALA A 1 376 ? 4.16 -1.833 -10.719 1 96.5 376 ALA A O 1
ATOM 2810 N N . HIS A 1 377 ? 6.086 -2.746 -11.492 1 97.44 377 HIS A N 1
ATOM 2811 C CA . HIS A 1 377 ? 5.867 -4.055 -10.891 1 97.44 377 HIS A CA 1
ATOM 2812 C C . HIS A 1 377 ? 5.945 -3.982 -9.367 1 97.44 377 HIS A C 1
ATOM 2814 O O . HIS A 1 377 ? 5.625 -4.953 -8.68 1 97.44 377 HIS A O 1
ATOM 2820 N N . ALA A 1 378 ? 6.332 -2.809 -8.812 1 98.56 378 ALA A N 1
ATOM 2821 C CA . ALA A 1 378 ? 6.41 -2.668 -7.359 1 98.56 378 ALA A CA 1
ATOM 2822 C C . ALA A 1 378 ? 5.039 -2.354 -6.766 1 98.56 378 ALA A C 1
ATOM 2824 O O . ALA A 1 378 ? 4.785 -2.643 -5.594 1 98.56 378 ALA A O 1
ATOM 2825 N N . GLY A 1 379 ? 4.199 -1.749 -7.516 1 97.69 379 GLY A N 1
ATOM 2826 C CA . GLY A 1 379 ? 2.949 -1.227 -6.984 1 97.69 379 GLY A CA 1
ATOM 2827 C C . GLY A 1 379 ? 1.722 -1.83 -7.637 1 97.69 379 GLY A C 1
ATOM 2828 O O . GLY A 1 379 ? 1.836 -2.721 -8.484 1 97.69 379 GLY A O 1
ATOM 2829 N N . PRO A 1 380 ? 0.515 -1.366 -7.215 1 95.75 380 PRO A N 1
ATOM 2830 C CA . PRO A 1 380 ? -0.739 -1.878 -7.773 1 95.75 380 PRO A CA 1
ATOM 2831 C C . PRO A 1 380 ? -1.042 -1.309 -9.156 1 95.75 380 PRO A C 1
ATOM 2833 O O . PRO A 1 380 ? -0.565 -0.224 -9.5 1 95.75 380 PRO A O 1
ATOM 2836 N N . ILE A 1 381 ? -1.862 -2 -9.898 1 92.25 381 ILE A N 1
ATOM 2837 C CA . ILE A 1 381 ? -2.467 -1.425 -11.094 1 92.25 381 ILE A CA 1
ATOM 2838 C C . ILE A 1 381 ? -3.475 -0.349 -10.695 1 92.25 381 ILE A C 1
ATOM 2840 O O . ILE A 1 381 ? -3.99 -0.357 -9.57 1 92.25 381 ILE A O 1
ATOM 2844 N N . MET A 1 382 ? -3.787 0.61 -11.586 1 92.25 382 MET A N 1
ATOM 2845 C CA . MET A 1 382 ? -4.668 1.735 -11.289 1 92.25 382 MET A CA 1
ATOM 2846 C C . MET A 1 382 ? -6.09 1.256 -11.016 1 92.25 382 MET A C 1
ATOM 2848 O O . MET A 1 382 ? -6.781 1.804 -10.156 1 92.25 382 MET A O 1
ATOM 2852 N N . GLY A 1 383 ? -6.59 0.308 -11.781 1 92.69 383 GLY A N 1
ATOM 2853 C CA . GLY A 1 383 ? -7.871 -0.353 -11.586 1 92.69 383 GLY A CA 1
ATOM 2854 C C . GLY A 1 383 ? -7.75 -1.855 -11.414 1 92.69 383 GLY A C 1
ATOM 2855 O O . GLY A 1 383 ? -7.309 -2.553 -12.336 1 92.69 383 GLY A O 1
ATOM 2856 N N . GLY A 1 384 ? -7.992 -2.355 -10.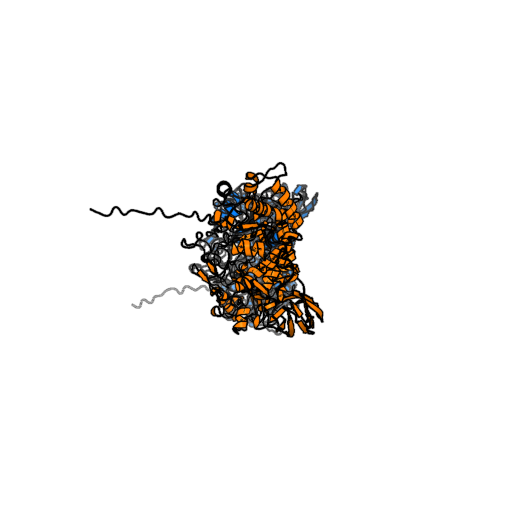156 1 91.38 384 GLY A N 1
ATOM 2857 C CA . GLY A 1 384 ? -7.859 -3.779 -9.891 1 91.38 384 GLY A CA 1
ATOM 2858 C C . GLY A 1 384 ? -8.547 -4.211 -8.602 1 91.38 384 GLY A C 1
ATOM 2859 O O . GLY A 1 384 ? -9.352 -3.471 -8.047 1 91.38 384 GLY A O 1
ATOM 2860 N N . PRO A 1 385 ? -8.43 -5.383 -8.18 1 89.56 385 PRO A N 1
ATOM 2861 C CA . PRO A 1 385 ? -7.723 -6.461 -8.867 1 89.56 385 PRO A CA 1
ATOM 2862 C C . PRO A 1 385 ? -8.594 -7.176 -9.898 1 89.56 385 PRO A C 1
ATOM 2864 O O . PRO A 1 385 ? -9.734 -6.77 -10.141 1 89.56 385 PRO A O 1
ATOM 2867 N N . ASN A 1 386 ? -8.086 -8.266 -10.531 1 87.06 386 ASN A N 1
ATOM 2868 C CA . ASN A 1 386 ? -8.797 -9.25 -11.352 1 87.06 386 ASN A CA 1
ATOM 2869 C C . ASN A 1 386 ? -9.234 -8.656 -12.688 1 87.06 386 ASN A C 1
ATOM 2871 O O . ASN A 1 386 ? -10.172 -9.156 -13.312 1 87.06 386 ASN A O 1
ATOM 2875 N N . SER A 1 387 ? -8.602 -7.492 -13.023 1 77.62 387 SER A N 1
ATOM 2876 C CA . SER A 1 387 ? -8.836 -7.016 -14.383 1 77.62 387 SER A CA 1
ATOM 2877 C C . SER A 1 387 ? -8.297 -8 -15.422 1 77.62 387 SER A C 1
ATOM 2879 O O . SER A 1 387 ? -7.242 -8.602 -15.219 1 77.62 387 SER A O 1
ATOM 2881 N N . ASN A 1 388 ? -9.133 -8.203 -16.422 1 71.5 388 ASN A N 1
ATOM 2882 C CA . ASN A 1 388 ? -8.672 -9.109 -17.469 1 71.5 388 ASN A CA 1
ATOM 2883 C C . ASN A 1 388 ? -7.387 -8.609 -18.125 1 71.5 388 ASN A C 1
ATOM 2885 O O . ASN A 1 388 ? -7.371 -7.52 -18.703 1 71.5 388 ASN A O 1
ATOM 2889 N N . VAL A 1 389 ? -6.348 -9.344 -17.953 1 65.94 389 VAL A N 1
ATOM 2890 C CA . VAL A 1 389 ? -5.043 -8.969 -18.484 1 65.94 389 VAL A CA 1
ATOM 2891 C C . VAL A 1 389 ? -5.012 -9.203 -19.984 1 65.94 389 VAL A C 1
ATOM 2893 O O . VAL A 1 389 ? -5.309 -10.305 -20.453 1 65.94 389 VAL A O 1
ATOM 2896 N N . ASP A 1 390 ? -4.973 -8.148 -20.766 1 62.81 390 ASP A N 1
ATOM 2897 C CA . ASP A 1 390 ? -4.859 -8.273 -22.219 1 62.81 390 ASP A CA 1
ATOM 2898 C C . ASP A 1 390 ? -3.439 -8.656 -22.625 1 62.81 390 ASP A C 1
ATOM 2900 O O . ASP A 1 390 ? -2.504 -7.871 -22.453 1 62.81 390 ASP A O 1
ATOM 2904 N N . VAL A 1 391 ? -3.295 -9.922 -23.062 1 64.31 391 VAL A N 1
ATOM 2905 C CA . VAL A 1 391 ? -1.968 -10.367 -23.469 1 64.31 391 VAL A CA 1
ATOM 2906 C C . VAL A 1 391 ? -1.818 -10.219 -24.984 1 64.31 391 VAL A C 1
ATOM 2908 O O . VAL A 1 391 ? -0.727 -10.406 -25.531 1 64.31 391 VAL A O 1
ATOM 2911 N N . THR A 1 392 ? -3.088 -9.883 -25.625 1 57.12 392 THR A N 1
ATOM 2912 C CA . THR A 1 392 ? -3.01 -9.781 -27.078 1 57.12 392 THR A CA 1
ATOM 2913 C C . THR A 1 392 ? -2.27 -8.516 -27.5 1 57.12 392 THR A C 1
ATOM 2915 O O . THR A 1 392 ? -2.66 -7.406 -27.125 1 57.12 392 THR A O 1
ATOM 2918 N N . GLY A 1 393 ? -1.418 -8.547 -28.312 1 49.5 393 GLY A N 1
ATOM 2919 C CA . GLY A 1 393 ? -0.665 -7.367 -28.719 1 49.5 393 GLY A CA 1
ATOM 2920 C C . GLY A 1 393 ? 0.119 -6.738 -27.578 1 49.5 393 GLY A C 1
ATOM 2921 O O . GLY A 1 393 ? 0.745 -5.691 -27.75 1 49.5 393 GLY A O 1
ATOM 2922 N N . SER A 1 394 ? -0.442 -7.012 -26.391 1 49.97 394 SER A N 1
ATOM 2923 C CA . SER A 1 394 ? 0.138 -6.402 -25.203 1 49.97 394 SER A CA 1
ATOM 2924 C C . SER A 1 394 ? 1.659 -6.508 -25.203 1 49.97 394 SER A C 1
ATOM 2926 O O . SER A 1 394 ? 2.215 -7.484 -25.719 1 49.97 394 SER A O 1
ATOM 2928 N N . GLY A 1 395 ? 2.094 -5.527 -25.469 1 55.59 395 GLY A N 1
ATOM 2929 C CA . GLY A 1 395 ? 3.514 -5.438 -25.156 1 55.59 395 GLY A CA 1
ATOM 2930 C C . GLY A 1 395 ? 3.904 -6.203 -23.906 1 55.59 395 GLY A C 1
ATOM 2931 O O . GLY A 1 395 ? 3.039 -6.656 -23.156 1 55.59 395 GLY A O 1
ATOM 2932 N N . PRO A 1 396 ? 5.145 -6.492 -23.625 1 63.72 396 PRO A N 1
ATOM 2933 C CA . PRO A 1 396 ? 5.914 -7.484 -22.875 1 63.72 396 PRO A CA 1
ATOM 2934 C C . PRO A 1 396 ? 5.883 -7.238 -21.359 1 63.72 396 PRO A C 1
ATOM 2936 O O . PRO A 1 396 ? 6.445 -8.023 -20.594 1 63.72 396 PRO A O 1
ATOM 2939 N N . THR A 1 397 ? 4.871 -6.137 -20.953 1 75.38 397 THR A N 1
ATOM 2940 C CA . THR A 1 397 ? 4.996 -5.914 -19.516 1 75.38 397 THR A CA 1
ATOM 2941 C C . THR A 1 397 ? 3.645 -5.559 -18.906 1 75.38 397 THR A C 1
ATOM 2943 O O . THR A 1 397 ? 2.709 -5.195 -19.625 1 75.38 397 THR A O 1
ATOM 2946 N N . TYR A 1 398 ? 3.334 -5.836 -17.703 1 84.81 398 TYR A N 1
ATOM 2947 C CA . TYR A 1 398 ? 2.166 -5.523 -16.891 1 84.81 398 TYR A CA 1
ATOM 2948 C C . TYR A 1 398 ? 2.408 -4.273 -16.047 1 84.81 398 TYR A C 1
ATOM 2950 O O . TYR A 1 398 ? 3.414 -4.176 -15.344 1 84.81 398 TYR A O 1
ATOM 2958 N N . GLN A 1 399 ? 1.539 -3.238 -16.156 1 87.56 399 GLN A N 1
ATOM 2959 C CA . GLN A 1 399 ? 1.713 -1.978 -15.445 1 87.56 399 GLN A CA 1
ATOM 2960 C C . GLN A 1 399 ? 1.113 -2.051 -14.047 1 87.56 399 GLN A C 1
ATOM 2962 O O . GLN A 1 399 ? 0.208 -1.284 -13.711 1 87.56 399 GLN A O 1
ATOM 2967 N N . GLY A 1 400 ? 1.556 -2.828 -13.25 1 93.44 400 GLY A N 1
ATOM 2968 C CA . GLY A 1 400 ? 1.191 -3.211 -11.898 1 93.44 400 GLY A CA 1
ATOM 2969 C C . GLY A 1 400 ? 1.906 -4.461 -11.422 1 93.44 400 GLY A C 1
ATOM 2970 O O . GLY A 1 400 ? 2.713 -5.039 -12.148 1 93.44 400 GLY A O 1
ATOM 2971 N N . HIS A 1 401 ? 1.661 -4.848 -10.227 1 96.12 401 HIS A N 1
ATOM 2972 C CA . HIS A 1 401 ? 2.311 -6.047 -9.703 1 96.12 401 HIS A CA 1
ATOM 2973 C C . HIS A 1 401 ? 1.679 -7.312 -10.281 1 96.12 401 HIS A C 1
ATOM 2975 O O . HIS A 1 401 ? 0.485 -7.555 -10.094 1 96.12 401 HIS A O 1
ATOM 2981 N N . LEU A 1 402 ? 2.418 -8.062 -10.992 1 94 402 LEU A N 1
ATOM 2982 C CA . LEU A 1 402 ? 1.972 -9.312 -11.602 1 94 402 LEU A CA 1
ATOM 2983 C C . LEU A 1 402 ? 1.912 -10.43 -10.562 1 94 402 LEU A C 1
ATOM 2985 O O . LEU A 1 402 ? 2.951 -10.906 -10.094 1 94 402 LEU A O 1
ATOM 2989 N N . ALA A 1 403 ? 0.615 -10.844 -10.258 1 94.31 403 ALA A N 1
ATOM 2990 C CA . ALA A 1 403 ? 0.454 -11.844 -9.203 1 94.31 403 ALA A CA 1
ATOM 2991 C C . ALA A 1 403 ? -0.461 -12.977 -9.648 1 94.31 403 ALA A C 1
ATOM 2993 O O . ALA A 1 403 ? -0.67 -13.945 -8.914 1 94.31 403 ALA A O 1
ATOM 2994 N N . THR A 1 404 ? -0.988 -12.914 -10.82 1 90.88 404 THR A N 1
ATOM 2995 C CA . THR A 1 404 ? -1.829 -13.953 -11.398 1 90.88 404 THR A CA 1
ATOM 2996 C C . THR A 1 404 ? -1.592 -14.062 -12.906 1 90.88 404 THR A C 1
ATOM 2998 O O . THR A 1 404 ? -0.924 -13.211 -13.492 1 90.88 404 THR A O 1
ATOM 3001 N N . GLY A 1 405 ? -2.127 -15.164 -13.438 1 87.12 405 GLY A N 1
ATOM 3002 C CA . GLY A 1 405 ? -2.002 -15.359 -14.875 1 87.12 405 GLY A CA 1
ATOM 3003 C C . GLY A 1 405 ? -3.152 -14.773 -15.664 1 87.12 405 GLY A C 1
ATOM 3004 O O . GLY A 1 405 ? -3.838 -13.859 -15.188 1 87.12 405 GLY A O 1
ATOM 3005 N N . SER A 1 406 ? -3.297 -15.148 -16.953 1 83.94 406 SER A N 1
ATOM 3006 C CA . SER A 1 406 ? -4.375 -14.727 -17.844 1 83.94 406 SER A CA 1
ATOM 3007 C C . SER A 1 406 ? -5.207 -15.914 -18.297 1 83.94 406 SER A C 1
ATOM 3009 O O . SER A 1 406 ? -4.77 -17.062 -18.188 1 83.94 406 SER A O 1
ATOM 3011 N N . GLY A 1 407 ? -6.402 -15.648 -18.75 1 83.56 407 GLY A N 1
ATOM 3012 C CA . GLY A 1 407 ? -7.246 -16.719 -19.266 1 83.56 407 GLY A CA 1
ATOM 3013 C C . GLY A 1 407 ? -7.492 -17.812 -18.25 1 83.56 407 GLY A C 1
ATOM 3014 O O . GLY A 1 407 ? -7.887 -17.547 -17.109 1 83.56 407 GLY A O 1
ATOM 3015 N N . SER A 1 408 ? -7.18 -19.016 -18.656 1 84.38 408 SER A N 1
ATOM 3016 C CA . SER A 1 408 ? -7.426 -20.172 -17.797 1 84.38 408 SER A CA 1
ATOM 3017 C C . SER A 1 408 ? -6.473 -20.188 -16.609 1 84.38 408 SER A C 1
ATOM 3019 O O . SER A 1 408 ? -6.699 -20.906 -15.625 1 84.38 408 SER A O 1
ATOM 3021 N N . GLY A 1 409 ? -5.402 -19.406 -16.672 1 85.06 409 GLY A N 1
ATOM 3022 C CA . GLY A 1 409 ? -4.445 -19.328 -15.578 1 85.06 409 GLY A CA 1
ATOM 3023 C C . GLY A 1 409 ? -4.742 -18.203 -14.602 1 85.06 409 GLY A C 1
ATOM 3024 O O . GLY A 1 409 ? -4.004 -18.016 -13.641 1 85.06 409 GLY A O 1
ATOM 3025 N N . MET A 1 410 ? -5.848 -17.531 -14.836 1 88 410 MET A N 1
ATOM 3026 C CA . MET A 1 410 ? -6.195 -16.406 -13.977 1 88 410 MET A CA 1
ATOM 3027 C C . MET A 1 410 ? -6.805 -16.891 -12.664 1 88 410 MET A C 1
ATOM 3029 O O . MET A 1 410 ? -7.641 -17.797 -12.656 1 88 410 MET A O 1
ATOM 3033 N N . ALA A 1 411 ? -6.332 -16.344 -11.578 1 90.5 411 ALA A N 1
ATOM 3034 C CA . ALA A 1 411 ? -6.926 -16.594 -10.266 1 90.5 411 ALA A CA 1
ATOM 3035 C C . ALA A 1 411 ? -7.793 -15.422 -9.82 1 90.5 411 ALA A C 1
ATOM 3037 O O . ALA A 1 411 ? -7.812 -14.375 -10.477 1 90.5 411 ALA A O 1
ATOM 3038 N N . SER A 1 412 ? -8.562 -15.695 -8.773 1 94.25 412 SER A N 1
ATOM 3039 C CA . SER A 1 412 ? -9.438 -14.672 -8.203 1 94.25 412 SER A CA 1
ATOM 3040 C C . SER A 1 412 ? -8.828 -14.055 -6.949 1 94.25 412 SER A C 1
ATOM 3042 O O . SER A 1 412 ? -8.914 -14.641 -5.867 1 94.25 412 SER A O 1
ATOM 3044 N N . LEU A 1 413 ? -8.32 -12.891 -7.082 1 96.25 413 LEU A N 1
ATOM 3045 C CA . LEU A 1 413 ? -7.676 -12.211 -5.965 1 96.25 413 LEU A CA 1
ATOM 3046 C C . LEU A 1 413 ? -8.711 -11.578 -5.039 1 96.25 413 LEU A C 1
ATOM 3048 O O . LEU A 1 413 ? -9.469 -10.703 -5.461 1 96.25 413 LEU A O 1
ATOM 3052 N N . PRO A 1 414 ? -8.734 -12.016 -3.729 1 97.38 414 PRO A N 1
ATOM 3053 C CA . PRO A 1 414 ? -9.57 -11.266 -2.793 1 97.38 414 PRO A CA 1
ATOM 3054 C C . PRO A 1 414 ? -8.969 -9.914 -2.412 1 97.38 414 PRO A C 1
ATOM 3056 O O . PRO A 1 414 ? -9.695 -8.984 -2.043 1 97.38 414 PRO A O 1
ATOM 3059 N N . TYR A 1 415 ? -7.684 -9.844 -2.352 1 97.81 415 TYR A N 1
ATOM 3060 C CA . TYR A 1 415 ? -6.809 -8.688 -2.18 1 97.81 415 TYR A CA 1
ATOM 3061 C C . TYR A 1 415 ? -5.426 -8.969 -2.756 1 97.81 415 TYR A C 1
ATOM 3063 O O . TYR A 1 415 ? -5.129 -10.086 -3.172 1 97.81 415 TYR A O 1
ATOM 3071 N N . LEU A 1 416 ? -4.602 -7.953 -2.869 1 98.12 416 LEU A N 1
ATOM 3072 C CA . LEU A 1 416 ? -3.23 -8.148 -3.326 1 98.12 416 LEU A CA 1
ATOM 3073 C C . LEU A 1 416 ? -2.256 -7.332 -2.486 1 98.12 416 LEU A C 1
ATOM 3075 O O . LEU A 1 416 ? -2.338 -6.102 -2.453 1 98.12 416 LEU A O 1
ATOM 3079 N N . ILE A 1 417 ? -1.354 -8.008 -1.784 1 98.69 417 ILE A N 1
ATOM 3080 C CA . ILE A 1 417 ? -0.222 -7.34 -1.146 1 98.69 417 ILE A CA 1
ATOM 3081 C C . ILE A 1 417 ? 0.889 -7.117 -2.17 1 98.69 417 ILE A C 1
ATOM 3083 O O . ILE A 1 417 ? 1.471 -8.078 -2.684 1 98.69 417 ILE A O 1
ATOM 3087 N N . THR A 1 418 ? 1.201 -5.879 -2.521 1 98.69 418 THR A N 1
ATOM 3088 C CA . THR A 1 418 ? 2.268 -5.551 -3.463 1 98.69 418 THR A CA 1
ATOM 3089 C C . THR A 1 418 ? 3.592 -5.355 -2.732 1 98.69 418 THR A C 1
ATOM 3091 O O . THR A 1 418 ? 3.613 -5.148 -1.517 1 98.69 418 THR A O 1
ATOM 3094 N N . PRO A 1 419 ? 4.73 -5.426 -3.457 1 98.81 419 PRO A N 1
ATOM 3095 C CA . PRO A 1 419 ? 6.02 -5.129 -2.826 1 98.81 419 PRO A CA 1
ATOM 3096 C C . PRO A 1 419 ? 6.078 -3.727 -2.229 1 98.81 419 PRO A C 1
ATOM 3098 O O . PRO A 1 419 ? 6.562 -3.547 -1.108 1 98.81 419 PRO A O 1
ATOM 3101 N N . TYR A 1 420 ? 5.531 -2.775 -2.953 1 98.69 420 TYR A N 1
ATOM 3102 C CA . TYR A 1 420 ? 5.5 -1.41 -2.439 1 98.69 420 TYR A CA 1
ATOM 3103 C C . TYR A 1 420 ? 4.77 -1.347 -1.104 1 98.69 420 TYR A C 1
ATOM 3105 O O . TYR A 1 420 ? 5.262 -0.743 -0.147 1 98.69 420 TYR A O 1
ATOM 3113 N N . GLY A 1 421 ? 3.588 -1.885 -1.051 1 98.5 421 GLY A N 1
ATOM 3114 C CA . GLY A 1 421 ? 2.818 -1.896 0.183 1 98.5 421 GLY A CA 1
ATOM 3115 C C . GLY A 1 421 ? 3.545 -2.566 1.333 1 98.5 421 GLY A C 1
ATOM 3116 O O . GLY A 1 421 ? 3.602 -2.023 2.439 1 98.5 421 GLY A O 1
ATOM 3117 N N . ALA A 1 422 ? 4.109 -3.766 1.088 1 98.75 422 ALA A N 1
ATOM 3118 C CA . ALA A 1 422 ? 4.801 -4.527 2.125 1 98.75 422 ALA A CA 1
ATOM 3119 C C . ALA A 1 422 ? 6.047 -3.793 2.607 1 98.75 422 ALA A C 1
ATOM 3121 O O . ALA A 1 422 ? 6.355 -3.799 3.801 1 98.75 422 ALA A O 1
ATOM 3122 N N . LEU A 1 423 ? 6.797 -3.17 1.716 1 98.81 423 LEU A N 1
ATOM 3123 C CA . LEU A 1 423 ? 8.008 -2.43 2.057 1 98.81 423 LEU A CA 1
ATOM 3124 C C . LEU A 1 423 ? 7.668 -1.167 2.844 1 98.81 423 LEU A C 1
ATOM 3126 O O . LEU A 1 423 ? 8.422 -0.761 3.73 1 98.81 423 LEU A O 1
ATOM 3130 N N . THR A 1 424 ? 6.562 -0.478 2.477 1 98.69 424 THR A N 1
ATOM 3131 C CA . THR A 1 424 ? 6.117 0.69 3.229 1 98.69 424 THR A CA 1
ATOM 3132 C C . THR A 1 424 ? 5.805 0.315 4.676 1 98.69 424 THR A C 1
ATOM 3134 O O . THR A 1 424 ? 6.184 1.032 5.602 1 98.69 424 THR A O 1
ATOM 3137 N N . ASN A 1 425 ? 5.105 -0.811 4.875 1 97.88 425 ASN A N 1
ATOM 3138 C CA . ASN A 1 425 ? 4.84 -1.303 6.223 1 97.88 425 ASN A CA 1
ATOM 3139 C C . ASN A 1 425 ? 6.133 -1.58 6.984 1 97.88 425 ASN A C 1
ATOM 3141 O O . ASN A 1 425 ? 6.246 -1.239 8.164 1 97.88 425 ASN A O 1
ATOM 3145 N N . LYS A 1 426 ? 7.074 -2.217 6.281 1 98.19 426 LYS A N 1
ATOM 3146 C CA . LYS A 1 426 ? 8.352 -2.518 6.918 1 98.19 426 LYS A CA 1
ATOM 3147 C C . LYS A 1 426 ? 9.102 -1.236 7.285 1 98.19 426 LYS A C 1
ATOM 3149 O O . LYS A 1 426 ? 9.695 -1.143 8.359 1 98.19 426 LYS A O 1
ATOM 3154 N N . ALA A 1 427 ? 9.102 -0.26 6.387 1 98 427 ALA A N 1
ATOM 3155 C CA . ALA A 1 427 ? 9.75 1.022 6.633 1 98 427 ALA A CA 1
ATOM 3156 C C . ALA A 1 427 ? 9.172 1.709 7.863 1 98 427 ALA A C 1
ATOM 3158 O O . ALA A 1 427 ? 9.898 2.307 8.656 1 98 427 ALA A O 1
ATOM 3159 N N . SER A 1 428 ? 7.879 1.681 8.055 1 97.44 428 SER A N 1
ATOM 3160 C CA . SER A 1 428 ? 7.219 2.285 9.203 1 97.44 428 SER A CA 1
ATOM 3161 C C . SER A 1 428 ? 7.641 1.605 10.5 1 97.44 428 SER A C 1
ATOM 3163 O O . SER A 1 428 ? 7.535 2.193 11.578 1 97.44 428 SER A O 1
ATOM 3165 N N . GLN A 1 429 ? 8.172 0.397 10.422 1 96.62 429 GLN A N 1
ATOM 3166 C CA . GLN A 1 429 ? 8.531 -0.375 11.602 1 96.62 429 GLN A CA 1
ATOM 3167 C C . GLN A 1 429 ? 10.016 -0.199 11.938 1 96.62 429 GLN A C 1
ATOM 3169 O O . GLN A 1 429 ? 10.391 -0.22 13.109 1 96.62 429 GLN A O 1
ATOM 3174 N N . ASP A 1 430 ? 10.867 -0.011 10.875 1 96.81 430 ASP A N 1
ATOM 3175 C CA . ASP A 1 430 ? 12.289 -0.128 11.18 1 96.81 430 ASP A CA 1
ATOM 3176 C C . ASP A 1 430 ? 13.008 1.202 10.969 1 96.81 430 ASP A C 1
ATOM 3178 O O . ASP A 1 430 ? 14.219 1.297 11.164 1 96.81 430 ASP A O 1
ATOM 3182 N N . GLY A 1 431 ? 12.344 2.213 10.57 1 96.69 431 GLY A N 1
ATOM 3183 C CA . GLY A 1 431 ? 12.906 3.551 10.508 1 96.69 431 GLY A CA 1
ATOM 3184 C C . GLY A 1 431 ? 13.516 3.879 9.156 1 96.69 431 GLY A C 1
ATOM 3185 O O . GLY A 1 431 ? 14.094 4.949 8.977 1 96.69 431 GLY A O 1
ATOM 3186 N N . THR A 1 432 ? 13.336 2.996 8.133 1 98.06 432 THR A N 1
ATOM 3187 C CA . THR A 1 432 ? 13.828 3.232 6.785 1 98.06 432 THR A CA 1
ATOM 3188 C C . THR A 1 432 ? 13.078 4.387 6.129 1 98.06 432 THR A C 1
ATOM 3190 O O . THR A 1 432 ? 11.852 4.492 6.258 1 98.06 432 THR A O 1
ATOM 3193 N N . VAL A 1 433 ? 13.844 5.359 5.5 1 97.5 433 VAL A N 1
ATOM 3194 C CA . VAL A 1 433 ? 13.234 6.395 4.676 1 97.5 433 VAL A CA 1
ATOM 3195 C C . VAL A 1 433 ? 13 5.863 3.264 1 97.5 433 VAL A C 1
ATOM 3197 O O . VAL A 1 433 ? 13.898 5.273 2.66 1 97.5 433 VAL A O 1
ATOM 3200 N N . LEU A 1 434 ? 11.812 6.121 2.734 1 97.75 434 LEU A N 1
ATOM 3201 C CA . LEU A 1 434 ? 11.445 5.516 1.457 1 97.75 434 LEU A CA 1
ATOM 3202 C C . LEU A 1 434 ? 11.281 6.582 0.377 1 97.75 434 LEU A C 1
ATOM 3204 O O . LEU A 1 434 ? 10.742 7.66 0.638 1 97.75 434 LEU A O 1
ATOM 3208 N N . ARG A 1 435 ? 11.711 6.258 -0.822 1 96.44 435 ARG A N 1
ATOM 3209 C CA . ARG A 1 435 ? 11.367 6.91 -2.08 1 96.44 435 ARG A CA 1
ATOM 3210 C C . ARG A 1 435 ? 10.852 5.902 -3.1 1 96.44 435 ARG A C 1
ATOM 3212 O O . ARG A 1 435 ? 11.148 4.711 -3.008 1 96.44 435 ARG A O 1
ATOM 3219 N N . TRP A 1 436 ? 9.977 6.398 -4.039 1 97.62 436 TRP A N 1
ATOM 3220 C CA . TRP A 1 436 ? 9.516 5.406 -5.004 1 97.62 436 TRP A CA 1
ATOM 3221 C C . TRP A 1 436 ? 9.18 6.059 -6.34 1 97.62 436 TRP A C 1
ATOM 3223 O O . TRP A 1 436 ? 8.852 7.25 -6.391 1 97.62 436 TRP A O 1
ATOM 3233 N N . ILE A 1 437 ? 9.344 5.371 -7.379 1 97.06 437 ILE A N 1
ATOM 3234 C CA . ILE A 1 437 ? 8.758 5.59 -8.695 1 97.06 437 ILE A CA 1
ATOM 3235 C C . ILE A 1 437 ? 8.086 4.309 -9.18 1 97.06 437 ILE A C 1
ATOM 3237 O O . ILE A 1 437 ? 8.766 3.328 -9.5 1 97.06 437 ILE A O 1
ATOM 3241 N N . LEU A 1 438 ? 6.75 4.277 -9.281 1 97.12 438 LEU A N 1
ATOM 3242 C CA . LEU A 1 438 ? 5.977 3.082 -9.594 1 97.12 438 LEU A CA 1
ATOM 3243 C C . LEU A 1 438 ? 5.57 3.061 -11.062 1 97.12 438 LEU A C 1
ATOM 3245 O O . LEU A 1 438 ? 4.402 2.83 -11.383 1 97.12 438 LEU A O 1
ATOM 3249 N N . ASN A 1 439 ? 6.57 3.275 -11.867 1 94.62 439 ASN A N 1
ATOM 3250 C CA . ASN A 1 439 ? 6.434 3.369 -13.312 1 94.62 439 ASN A CA 1
ATOM 3251 C C . ASN A 1 439 ? 7.734 3.02 -14.023 1 94.62 439 ASN A C 1
ATOM 3253 O O . ASN A 1 439 ? 8.82 3.377 -13.562 1 94.62 439 ASN A O 1
ATOM 3257 N N . ASP A 1 440 ? 7.66 2.4 -15.227 1 94.75 440 ASP A N 1
ATOM 3258 C CA . ASP A 1 440 ? 8.859 1.925 -15.906 1 94.75 440 ASP A CA 1
ATOM 3259 C C . ASP A 1 440 ? 9.477 3.025 -16.766 1 94.75 440 ASP A C 1
ATOM 3261 O O . ASP A 1 440 ? 10.641 2.932 -17.172 1 94.75 440 ASP A O 1
ATOM 3265 N N . THR A 1 441 ? 8.68 4.051 -17.172 1 93 441 THR A N 1
ATOM 3266 C CA . THR A 1 441 ? 9.125 5.102 -18.078 1 93 441 THR A CA 1
ATOM 3267 C C . THR A 1 441 ? 8.867 6.48 -17.484 1 93 441 THR A C 1
ATOM 3269 O O . THR A 1 441 ? 8.461 7.406 -18.188 1 93 441 THR A O 1
ATOM 3272 N N . TYR A 1 442 ? 9.086 6.68 -16.281 1 88.62 442 TYR A N 1
ATOM 3273 C CA . TYR A 1 442 ? 8.68 7.867 -15.539 1 88.62 442 TYR A CA 1
ATOM 3274 C C . TYR A 1 442 ? 9.5 9.086 -15.969 1 88.62 442 TYR A C 1
ATOM 3276 O O . TYR A 1 442 ? 10.719 9 -16.094 1 88.62 442 TYR A O 1
ATOM 3284 N N . SER A 1 443 ? 8.828 10.172 -16.266 1 78.94 443 SER A N 1
ATOM 3285 C CA . SER A 1 443 ? 9.406 11.5 -16.469 1 78.94 443 SER A CA 1
ATOM 3286 C C . SER A 1 443 ? 8.656 12.555 -15.656 1 78.94 443 SER A C 1
ATOM 3288 O O . SER A 1 443 ? 7.422 12.578 -15.648 1 78.94 443 SER A O 1
ATOM 3290 N N . SER A 1 444 ? 9.383 13.141 -14.68 1 70.75 444 SER A N 1
ATOM 3291 C CA . SER A 1 444 ? 8.711 14.117 -13.836 1 70.75 444 SER A CA 1
ATOM 3292 C C . SER A 1 444 ? 8.367 15.383 -14.609 1 70.75 444 SER A C 1
ATOM 3294 O O . SER A 1 444 ? 9.117 15.789 -15.516 1 70.75 444 SER A O 1
ATOM 3296 N N . GLY A 1 445 ? 7.145 15.773 -14.555 1 59.38 445 GLY A N 1
ATOM 3297 C CA . GLY A 1 445 ? 6.871 17.125 -15.016 1 59.38 445 GLY A CA 1
ATOM 3298 C C . GLY A 1 445 ? 7.398 18.188 -14.078 1 59.38 445 GLY A C 1
ATOM 3299 O O . GLY A 1 445 ? 7.734 17.906 -12.93 1 59.38 445 GLY A O 1
ATOM 3300 N N . GLY A 1 446 ? 7.922 19.297 -14.539 1 56.19 446 GLY A N 1
ATOM 3301 C CA . GLY A 1 446 ? 8.477 20.438 -13.812 1 56.19 446 GLY A CA 1
ATOM 3302 C C . GLY A 1 446 ? 7.754 20.719 -12.5 1 56.19 446 GLY A C 1
ATOM 3303 O O . GLY A 1 446 ? 6.523 20.688 -12.453 1 56.19 446 GLY A O 1
ATOM 3304 N N . GLY A 1 447 ? 8.258 20.406 -11.25 1 55.59 447 GLY A N 1
ATOM 3305 C CA . GLY A 1 447 ? 7.762 20.656 -9.906 1 55.59 447 GLY A CA 1
ATOM 3306 C C . GLY A 1 447 ? 7.727 22.141 -9.562 1 55.59 447 GLY A C 1
ATOM 3307 O O . GLY A 1 447 ? 8.039 22.984 -10.398 1 55.59 447 GLY A O 1
ATOM 3308 N N . SER A 1 448 ? 7.184 22.5 -8.328 1 58.66 448 SER A N 1
ATOM 3309 C CA . SER A 1 448 ? 7.105 23.844 -7.789 1 58.66 448 SER A CA 1
ATOM 3310 C C . SER A 1 448 ? 8.492 24.453 -7.625 1 58.66 448 SER A C 1
ATOM 3312 O O . SER A 1 448 ? 9.445 23.766 -7.277 1 58.66 448 SER A O 1
ATOM 3314 N N . SER A 1 449 ? 8.617 25.672 -7.957 1 57.31 449 SER A N 1
ATOM 3315 C CA . SER A 1 449 ? 9.844 26.438 -7.781 1 57.31 449 SER A CA 1
ATOM 3316 C C . SER A 1 449 ? 9.961 26.969 -6.355 1 57.31 449 SER A C 1
ATOM 3318 O O . SER A 1 449 ? 10.992 27.531 -5.98 1 57.31 449 SER A O 1
ATOM 3320 N N . LEU A 1 450 ? 9.07 26.688 -5.551 1 55.41 450 LEU A N 1
ATOM 3321 C CA . LEU A 1 450 ? 9.055 27.328 -4.242 1 55.41 450 LEU A CA 1
ATOM 3322 C C . LEU A 1 450 ? 10.016 26.625 -3.287 1 55.41 450 LEU A C 1
ATOM 3324 O O . LEU A 1 450 ? 10.539 27.266 -2.361 1 55.41 450 LEU A O 1
ATOM 3328 N N . VAL A 1 451 ? 10.203 25.391 -3.477 1 55.78 451 VAL A N 1
ATOM 3329 C CA . VAL A 1 451 ? 11.18 24.625 -2.709 1 55.78 451 VAL A CA 1
ATOM 3330 C C . VAL A 1 451 ? 12.258 24.078 -3.643 1 55.78 451 VAL A C 1
ATOM 3332 O O . VAL A 1 451 ? 11.977 23.234 -4.496 1 55.78 451 VAL A O 1
ATOM 3335 N N . PRO A 1 452 ? 13.43 24.719 -3.514 1 61.5 452 PRO A N 1
ATOM 3336 C CA . PRO A 1 452 ? 14.484 24.219 -4.402 1 61.5 452 PRO A CA 1
ATOM 3337 C C . PRO A 1 452 ? 14.773 22.734 -4.211 1 61.5 452 PRO A C 1
ATOM 3339 O O . PRO A 1 452 ? 14.867 22.266 -3.074 1 61.5 452 PRO A O 1
ATOM 3342 N N . SER A 1 453 ? 14.789 22.094 -5.266 1 69.44 453 SER A N 1
ATOM 3343 C CA . SER A 1 453 ? 15.086 20.656 -5.227 1 69.44 453 SER A CA 1
ATOM 3344 C C . SER A 1 453 ? 16.578 20.406 -5.062 1 69.44 453 SER A C 1
ATOM 3346 O O . SER A 1 453 ? 17.406 21.156 -5.594 1 69.44 453 SER A O 1
ATOM 3348 N N . SER A 1 454 ? 16.906 19.562 -4.078 1 70.25 454 SER A N 1
ATOM 3349 C CA . SER A 1 454 ? 18.281 19.141 -3.859 1 70.25 454 SER A CA 1
ATOM 3350 C C . SER A 1 454 ? 18.344 17.656 -3.473 1 70.25 454 SER A C 1
ATOM 3352 O O . SER A 1 454 ? 17.484 17.172 -2.742 1 70.25 454 SER A O 1
ATOM 3354 N N . THR A 1 455 ? 19.391 17.031 -3.996 1 66.75 455 THR A N 1
ATOM 3355 C CA . THR A 1 455 ? 19.578 15.625 -3.633 1 66.75 455 THR A CA 1
ATOM 3356 C C . THR A 1 455 ? 20.109 15.508 -2.205 1 66.75 455 THR A C 1
ATOM 3358 O O . THR A 1 455 ? 20.125 14.414 -1.634 1 66.75 455 THR A O 1
ATOM 3361 N N . SER A 1 456 ? 20.422 16.641 -1.671 1 73.5 456 SER A N 1
ATOM 3362 C CA . SER A 1 456 ? 20.922 16.641 -0.299 1 73.5 456 SER A CA 1
ATOM 3363 C C . SER A 1 456 ? 19.812 17 0.689 1 73.5 456 SER A C 1
ATOM 3365 O O . SER A 1 456 ? 20.094 17.422 1.812 1 73.5 456 SER A O 1
ATOM 3367 N N . SER A 1 457 ? 18.609 16.922 0.13 1 83.69 457 SER A N 1
ATOM 3368 C CA . SER A 1 457 ? 17.422 17.094 0.967 1 83.69 457 SER A CA 1
ATOM 3369 C C . SER A 1 457 ? 16.297 16.188 0.531 1 83.69 457 SER A C 1
ATOM 3371 O O . SER A 1 457 ? 16.422 15.453 -0.456 1 83.69 457 SER A O 1
ATOM 3373 N N . THR A 1 458 ? 15.234 16.141 1.296 1 85.25 458 THR A N 1
ATOM 3374 C CA . THR A 1 458 ? 14.102 15.297 0.924 1 85.25 458 THR A CA 1
ATOM 3375 C C . THR A 1 458 ? 13.328 15.922 -0.235 1 85.25 458 THR A C 1
ATOM 3377 O O . THR A 1 458 ? 12.508 15.25 -0.871 1 85.25 458 THR A O 1
ATOM 3380 N N . ALA A 1 459 ? 13.523 17.188 -0.512 1 81.88 459 ALA A N 1
ATOM 3381 C CA . ALA A 1 459 ? 12.883 17.844 -1.646 1 81.88 459 ALA A CA 1
ATOM 3382 C C . ALA A 1 459 ? 13.617 17.531 -2.947 1 81.88 459 ALA A C 1
ATOM 3384 O O . ALA A 1 459 ? 14.367 18.359 -3.457 1 81.88 459 ALA A O 1
ATOM 3385 N N . VAL A 1 460 ? 13.383 16.422 -3.477 1 81.75 460 VAL A N 1
ATOM 3386 C CA . VAL A 1 460 ? 14.07 15.938 -4.664 1 81.75 460 VAL A CA 1
ATOM 3387 C C . VAL A 1 460 ? 13.078 15.781 -5.816 1 81.75 460 VAL A C 1
ATOM 3389 O O . VAL A 1 460 ? 11.969 15.281 -5.625 1 81.75 460 VAL A O 1
ATOM 3392 N N . GLU A 1 461 ? 13.477 16.328 -6.961 1 84.56 461 GLU A N 1
ATOM 3393 C CA . GLU A 1 461 ? 12.648 16.062 -8.133 1 84.56 461 GLU A CA 1
ATOM 3394 C C . GLU A 1 461 ? 12.641 14.578 -8.484 1 84.56 461 GLU A C 1
ATOM 3396 O O . GLU A 1 461 ? 13.695 13.977 -8.672 1 84.56 461 GLU A O 1
ATOM 3401 N N . PRO A 1 462 ? 11.492 13.992 -8.625 1 89.5 462 PRO A N 1
ATOM 3402 C CA . PRO A 1 462 ? 11.445 12.555 -8.883 1 89.5 462 PRO A CA 1
ATOM 3403 C C . PRO A 1 462 ? 12 12.18 -10.25 1 89.5 462 PRO A C 1
ATOM 3405 O O . PRO A 1 462 ? 11.562 12.727 -11.266 1 89.5 462 PRO A O 1
ATOM 3408 N N . SER A 1 463 ? 12.883 11.43 -10.359 1 93.06 463 SER A N 1
ATOM 3409 C CA . SER A 1 463 ? 13.469 10.727 -11.5 1 93.06 463 SER A CA 1
ATOM 3410 C C . SER A 1 463 ? 14.242 9.492 -11.055 1 93.06 463 SER A C 1
ATOM 3412 O O . SER A 1 463 ? 14.547 9.344 -9.867 1 93.06 463 SER A O 1
ATOM 3414 N N . PHE A 1 464 ? 14.523 8.602 -11.992 1 96.62 464 PHE A N 1
ATOM 3415 C CA . PHE A 1 464 ? 15.289 7.414 -11.625 1 96.62 464 PHE A CA 1
ATOM 3416 C C . PHE A 1 464 ? 16.656 7.805 -11.055 1 96.62 464 PHE A C 1
ATOM 3418 O O . PHE A 1 464 ? 17.078 7.266 -10.031 1 96.62 464 PHE A O 1
ATOM 3425 N N . GLU A 1 465 ? 17.328 8.789 -11.672 1 95.31 465 GLU A N 1
ATOM 3426 C CA . GLU A 1 465 ? 18.641 9.234 -11.266 1 95.31 465 GLU A CA 1
ATOM 3427 C C . GLU A 1 465 ? 18.609 9.875 -9.875 1 95.31 465 GLU A C 1
ATOM 3429 O O . GLU A 1 465 ? 19.391 9.508 -8.992 1 95.31 465 GLU A O 1
ATOM 3434 N N . ASN A 1 466 ? 17.688 10.797 -9.664 1 92.81 466 ASN A N 1
ATOM 3435 C CA . ASN A 1 466 ? 17.641 11.578 -8.43 1 92.81 466 ASN A CA 1
ATOM 3436 C C . ASN A 1 466 ? 17.266 10.711 -7.23 1 92.81 466 ASN A C 1
ATOM 3438 O O . ASN A 1 466 ? 17.844 10.867 -6.148 1 92.81 466 ASN A O 1
ATOM 3442 N N . PHE A 1 467 ? 16.328 9.82 -7.406 1 94.94 467 PHE A N 1
ATOM 3443 C CA . PHE A 1 467 ? 15.891 8.984 -6.293 1 94.94 467 PHE A CA 1
ATOM 3444 C C . PHE A 1 467 ? 16.906 7.883 -6.012 1 94.94 467 PHE A C 1
ATOM 3446 O O . PHE A 1 467 ? 17.016 7.406 -4.879 1 94.94 467 PHE A O 1
ATOM 3453 N N . ALA A 1 468 ? 17.672 7.453 -7.027 1 96.81 468 ALA A N 1
ATOM 3454 C CA . ALA A 1 468 ? 18.719 6.461 -6.828 1 96.81 468 ALA A CA 1
ATOM 3455 C C . ALA A 1 468 ? 19.906 7.062 -6.082 1 96.81 468 ALA A C 1
ATOM 3457 O O . ALA A 1 468 ? 20.5 6.41 -5.219 1 96.81 468 ALA A O 1
ATOM 3458 N N . THR A 1 469 ? 20.234 8.297 -6.395 1 94.75 469 THR A N 1
ATOM 3459 C CA . THR A 1 469 ? 21.375 8.969 -5.801 1 94.75 469 THR A CA 1
ATOM 3460 C C . THR A 1 469 ? 21.188 9.141 -4.297 1 94.75 469 THR A C 1
ATOM 3462 O O . THR A 1 469 ? 20.156 9.625 -3.844 1 94.75 469 THR A O 1
ATOM 3465 N N . GLY A 1 470 ? 22.156 8.688 -3.537 1 91.44 470 GLY A N 1
ATOM 3466 C CA . GLY A 1 470 ? 22.125 8.867 -2.094 1 91.44 470 GLY A CA 1
ATOM 3467 C C . GLY A 1 470 ? 21.391 7.75 -1.372 1 91.44 470 GLY A C 1
ATOM 3468 O O . GLY A 1 470 ? 21.359 7.715 -0.141 1 91.44 470 GLY A O 1
ATOM 3469 N N . SER A 1 471 ? 20.781 6.828 -2.094 1 95.69 471 SER A N 1
ATOM 3470 C CA . SER A 1 471 ? 20.094 5.699 -1.469 1 95.69 471 SER A CA 1
ATOM 3471 C C . SER A 1 471 ? 21.094 4.617 -1.056 1 95.69 471 SER A C 1
ATOM 3473 O O . SER A 1 471 ? 22.062 4.348 -1.771 1 95.69 471 SER A O 1
ATOM 3475 N N . ASP A 1 472 ? 20.828 3.998 0.167 1 97.06 472 ASP A N 1
ATOM 3476 C CA . ASP A 1 472 ? 21.625 2.854 0.597 1 97.06 472 ASP A CA 1
ATOM 3477 C C . ASP A 1 472 ? 21.344 1.63 -0.27 1 97.06 472 ASP A C 1
ATOM 3479 O O . ASP A 1 472 ? 22.234 0.811 -0.508 1 97.06 472 ASP A O 1
ATOM 3483 N N . ILE A 1 473 ? 20.125 1.503 -0.663 1 98.5 473 ILE A N 1
ATOM 3484 C CA . ILE A 1 473 ? 19.672 0.353 -1.436 1 98.5 473 ILE A CA 1
ATOM 3485 C C . ILE A 1 473 ? 18.625 0.798 -2.455 1 98.5 473 ILE A C 1
ATOM 3487 O O . ILE A 1 473 ? 17.766 1.637 -2.154 1 98.5 473 ILE A O 1
ATOM 3491 N N . CYS A 1 474 ? 18.75 0.409 -3.648 1 98.88 474 CYS A N 1
ATOM 3492 C CA . CYS A 1 474 ? 17.766 0.597 -4.707 1 98.88 474 CYS A CA 1
ATOM 3493 C C . CYS A 1 474 ? 17.156 -0.734 -5.125 1 98.88 474 CYS A C 1
ATOM 3495 O O . CYS A 1 474 ? 17.875 -1.666 -5.488 1 98.88 474 CYS A O 1
ATOM 3497 N N . LEU A 1 475 ? 15.867 -0.864 -4.98 1 98.94 475 LEU A N 1
ATOM 3498 C CA . LEU A 1 475 ? 15.133 -2.041 -5.438 1 98.94 475 LEU A CA 1
ATOM 3499 C C . LEU A 1 475 ? 14.43 -1.768 -6.762 1 98.94 475 LEU A C 1
ATOM 3501 O O . LEU A 1 475 ? 13.641 -0.824 -6.867 1 98.94 475 LEU A O 1
ATOM 3505 N N . VAL A 1 476 ? 14.672 -2.512 -7.762 1 98.94 476 VAL A N 1
ATOM 3506 C CA . VAL A 1 476 ? 14.023 -2.381 -9.062 1 98.94 476 VAL A CA 1
ATOM 3507 C C . VAL A 1 476 ? 13.172 -3.617 -9.344 1 98.94 476 VAL A C 1
ATOM 3509 O O . VAL A 1 476 ? 13.688 -4.738 -9.391 1 98.94 476 VAL A O 1
ATOM 3512 N N . PHE A 1 477 ? 11.875 -3.381 -9.523 1 98.81 477 PHE A N 1
ATOM 3513 C CA . PHE A 1 477 ? 10.93 -4.461 -9.781 1 98.81 477 PHE A CA 1
ATOM 3514 C C . PHE A 1 477 ? 10.547 -4.504 -11.258 1 98.81 477 PHE A C 1
ATOM 3516 O O . PHE A 1 477 ? 10.023 -3.529 -11.797 1 98.81 477 PHE A O 1
ATOM 3523 N N . ILE A 1 478 ? 10.742 -5.637 -11.898 1 97.75 478 ILE A N 1
ATOM 3524 C CA . ILE A 1 478 ? 10.383 -5.777 -13.305 1 97.75 478 ILE A CA 1
ATOM 3525 C C . ILE A 1 478 ? 9.602 -7.078 -13.508 1 97.75 478 ILE A C 1
ATOM 3527 O O . ILE A 1 478 ? 9.664 -7.98 -12.672 1 97.75 478 ILE A O 1
ATOM 3531 N N . ASN A 1 479 ? 8.758 -7.125 -14.547 1 95 479 ASN A N 1
ATOM 3532 C CA . ASN A 1 479 ? 7.961 -8.305 -14.867 1 95 479 ASN A CA 1
ATOM 3533 C C . ASN A 1 479 ? 7.949 -8.578 -16.375 1 95 479 ASN A C 1
ATOM 3535 O O . ASN A 1 479 ? 8.469 -7.781 -17.156 1 95 479 ASN A O 1
ATOM 3539 N N . ALA A 1 480 ? 7.539 -9.75 -16.734 1 91.94 480 ALA A N 1
ATOM 3540 C CA . ALA A 1 480 ? 7.199 -10.148 -18.109 1 91.94 480 ALA A CA 1
ATOM 3541 C C . ALA A 1 480 ? 5.855 -10.867 -18.141 1 91.94 480 ALA A C 1
ATOM 3543 O O . ALA A 1 480 ? 5.578 -11.734 -17.312 1 91.94 480 ALA A O 1
ATOM 3544 N N . LEU A 1 481 ? 5.055 -10.422 -19.141 1 86.38 481 LEU A N 1
ATOM 3545 C CA . LEU A 1 481 ? 3.697 -10.953 -19.188 1 86.38 481 LEU A CA 1
ATOM 3546 C C . LEU A 1 481 ? 3.447 -11.68 -20.5 1 86.38 481 LEU A C 1
ATOM 3548 O O . LEU A 1 481 ? 3.818 -11.188 -21.562 1 86.38 481 LEU A O 1
ATOM 3552 N N . SER A 1 482 ? 2.916 -12.844 -20.375 1 86.25 482 SER A N 1
ATOM 3553 C CA . SER A 1 482 ? 2.262 -13.609 -21.438 1 86.25 482 SER A CA 1
ATOM 3554 C C . SER A 1 482 ? 1.232 -14.578 -20.859 1 86.25 482 SER A C 1
ATOM 3556 O O . SER A 1 482 ? 1.151 -14.75 -19.641 1 86.25 482 SER A O 1
ATOM 3558 N N . GLY A 1 483 ? 0.409 -15.102 -21.672 1 86.88 483 GLY A N 1
ATOM 3559 C CA . GLY A 1 483 ? -0.594 -16.062 -21.234 1 86.88 483 GLY A CA 1
ATOM 3560 C C . GLY A 1 483 ? -1.465 -16.562 -22.375 1 86.88 483 GLY A C 1
ATOM 3561 O O . GLY A 1 483 ? -1.07 -16.5 -23.547 1 86.88 483 GLY A O 1
ATOM 3562 N N . GLU A 1 484 ? -2.504 -17.156 -21.938 1 84.81 484 GLU A N 1
ATOM 3563 C CA . GLU A 1 484 ? -3.451 -17.656 -22.938 1 84.81 484 GLU A CA 1
ATOM 3564 C C . GLU A 1 484 ? -3.879 -16.562 -23.891 1 84.81 484 GLU A C 1
ATOM 3566 O O . GLU A 1 484 ? -4.289 -15.477 -23.469 1 84.81 484 GLU A O 1
ATOM 3571 N N . GLY A 1 485 ? -3.658 -16.844 -25.062 1 80.25 485 GLY A N 1
ATOM 3572 C CA . GLY A 1 485 ? -4.086 -15.898 -26.094 1 80.25 485 GLY A CA 1
ATOM 3573 C C . GLY A 1 485 ? -2.932 -15.297 -26.859 1 80.25 485 GLY A C 1
ATOM 3574 O O . GLY A 1 485 ? -3.119 -14.789 -27.969 1 80.25 485 GLY A O 1
ATOM 3575 N N . ALA A 1 486 ? -1.728 -15.383 -26.234 1 83.88 486 ALA A N 1
ATOM 3576 C CA . ALA A 1 486 ? -0.608 -14.797 -26.953 1 83.88 486 ALA A CA 1
ATOM 3577 C C . ALA A 1 486 ? 0.724 -15.336 -26.453 1 83.88 486 ALA A C 1
ATOM 3579 O O . ALA A 1 486 ? 0.92 -15.5 -25.25 1 83.88 486 ALA A O 1
ATOM 3580 N N . ASP A 1 487 ? 1.615 -15.586 -27.469 1 91.81 487 ASP A N 1
ATOM 3581 C CA . ASP A 1 487 ? 3.006 -15.898 -27.156 1 91.81 487 ASP A CA 1
ATOM 3582 C C . ASP A 1 487 ? 3.828 -14.617 -26.984 1 91.81 487 ASP A C 1
ATOM 3584 O O . ASP A 1 487 ? 3.385 -13.531 -27.359 1 91.81 487 ASP A O 1
ATOM 3588 N N . ARG A 1 488 ? 4.961 -14.75 -26.344 1 91.31 488 ARG A N 1
ATOM 3589 C CA . ARG A 1 488 ? 5.84 -13.609 -26.125 1 91.31 488 ARG A CA 1
ATOM 3590 C C . ARG A 1 488 ? 6.559 -13.219 -27.406 1 91.31 488 ARG A C 1
ATOM 3592 O O . ARG A 1 488 ? 6.969 -14.086 -28.188 1 91.31 488 ARG A O 1
ATOM 3599 N N . THR A 1 489 ? 6.758 -11.914 -27.578 1 88.56 489 THR A N 1
ATOM 3600 C CA . THR A 1 489 ? 7.457 -11.414 -28.766 1 88.56 489 THR A CA 1
ATOM 3601 C C . THR A 1 489 ? 8.914 -11.102 -28.422 1 88.56 489 THR A C 1
ATOM 3603 O O . THR A 1 489 ? 9.734 -10.922 -29.328 1 88.56 489 THR A O 1
ATOM 3606 N N . GLU A 1 490 ? 9.188 -11.039 -27.156 1 91.31 490 GLU A N 1
ATOM 3607 C CA . GLU A 1 490 ? 10.531 -10.734 -26.672 1 91.31 490 GLU A CA 1
ATOM 3608 C C . GLU A 1 490 ? 10.812 -11.422 -25.344 1 91.31 490 GLU A C 1
ATOM 3610 O O . GLU A 1 490 ? 9.883 -11.789 -24.609 1 91.31 490 GLU A O 1
ATOM 3615 N N . LEU A 1 491 ? 12.102 -11.609 -25.109 1 94.88 491 LEU A N 1
ATOM 3616 C CA . LEU A 1 491 ? 12.477 -12.234 -23.844 1 94.88 491 LEU A CA 1
ATOM 3617 C C . LEU A 1 491 ? 13.172 -11.234 -22.922 1 94.88 491 LEU A C 1
ATOM 3619 O O . LEU A 1 491 ? 13.695 -11.617 -21.875 1 94.88 491 LEU A O 1
ATOM 3623 N N . TYR A 1 492 ? 13.344 -10.008 -23.328 1 94.56 492 TYR A N 1
ATOM 3624 C CA . TYR A 1 492 ? 13.766 -8.859 -22.547 1 94.56 492 TYR A CA 1
ATOM 3625 C C . TYR A 1 492 ? 12.914 -7.633 -22.875 1 94.56 492 TYR A C 1
ATOM 3627 O O . TYR A 1 492 ? 12.078 -7.672 -23.781 1 94.56 492 TYR A O 1
ATOM 3635 N N . ASN A 1 493 ? 12.953 -6.562 -22.125 1 94.81 493 ASN A N 1
ATOM 3636 C CA . ASN A 1 493 ? 12.227 -5.332 -22.406 1 94.81 493 ASN A CA 1
ATOM 3637 C C . ASN A 1 493 ? 13.133 -4.109 -22.297 1 94.81 493 ASN A C 1
ATOM 3639 O O . ASN A 1 493 ? 13.734 -3.863 -21.25 1 94.81 493 ASN A O 1
ATOM 3643 N N . ALA A 1 494 ? 13.133 -3.393 -23.391 1 95.25 494 ALA A N 1
ATOM 3644 C CA . ALA A 1 494 ? 14.086 -2.291 -23.516 1 95.25 494 ALA A CA 1
ATOM 3645 C C . ALA A 1 494 ? 13.844 -1.239 -22.438 1 95.25 494 ALA A C 1
ATOM 3647 O O . ALA A 1 494 ? 14.797 -0.698 -21.859 1 95.25 494 ALA A O 1
ATOM 3648 N N . ASP A 1 495 ? 12.633 -0.879 -22.125 1 94.69 495 ASP A N 1
ATOM 3649 C CA . ASP A 1 495 ? 12.305 0.151 -21.141 1 94.69 495 ASP A CA 1
ATOM 3650 C C . ASP A 1 495 ? 12.703 -0.289 -19.734 1 94.69 495 ASP A C 1
ATOM 3652 O O . ASP A 1 495 ? 13.312 0.478 -18.984 1 94.69 495 ASP A O 1
ATOM 3656 N N . GLN A 1 496 ? 12.328 -1.459 -19.359 1 96.75 496 GLN A N 1
ATOM 3657 C CA . GLN A 1 496 ? 12.68 -1.99 -18.047 1 96.75 496 GLN A CA 1
ATOM 3658 C C . GLN A 1 496 ? 14.188 -2.094 -17.891 1 96.75 496 GLN A C 1
ATOM 3660 O O . GLN A 1 496 ? 14.727 -1.772 -16.828 1 96.75 496 GLN A O 1
ATOM 3665 N N . ASP A 1 497 ? 14.875 -2.572 -18.953 1 97.88 497 ASP A N 1
ATOM 3666 C CA . ASP A 1 497 ? 16.328 -2.725 -18.891 1 97.88 497 ASP A CA 1
ATOM 3667 C C . ASP A 1 497 ? 17.016 -1.367 -18.781 1 97.88 497 ASP A C 1
ATOM 3669 O O . ASP A 1 497 ? 18 -1.224 -18.047 1 97.88 497 ASP A O 1
ATOM 3673 N N . ALA A 1 498 ? 16.484 -0.394 -19.547 1 97.94 498 ALA A N 1
ATOM 3674 C CA . ALA A 1 498 ? 17 0.963 -19.422 1 97.94 498 ALA A CA 1
ATOM 3675 C C . ALA A 1 498 ? 16.844 1.495 -18 1 97.94 498 ALA A C 1
ATOM 3677 O O . ALA A 1 498 ? 17.719 2.166 -17.469 1 97.94 498 ALA A O 1
ATOM 3678 N N . MET A 1 499 ? 15.688 1.255 -17.375 1 97.88 499 MET A N 1
ATOM 3679 C CA . MET A 1 499 ? 15.438 1.65 -15.992 1 97.88 499 MET A CA 1
ATOM 3680 C C . MET A 1 499 ? 16.438 1.007 -15.047 1 97.88 499 MET A C 1
ATOM 3682 O O . MET A 1 499 ? 17.031 1.688 -14.211 1 97.88 499 MET A O 1
ATOM 3686 N N . VAL A 1 500 ? 16.719 -0.315 -15.172 1 98.75 500 VAL A N 1
ATOM 3687 C CA . VAL A 1 500 ? 17.672 -1.014 -14.312 1 98.75 500 VAL A CA 1
ATOM 3688 C C . VAL A 1 500 ? 19.047 -0.377 -14.445 1 98.75 500 VAL A C 1
ATOM 3690 O O . VAL A 1 500 ? 19.719 -0.091 -13.445 1 98.75 500 VAL A O 1
ATOM 3693 N N . ASN A 1 501 ? 19.469 -0.168 -15.672 1 98.81 501 ASN A N 1
ATOM 3694 C CA . ASN A 1 501 ? 20.797 0.404 -15.914 1 98.81 501 ASN A CA 1
ATOM 3695 C C . ASN A 1 501 ? 20.906 1.813 -15.336 1 98.81 501 ASN A C 1
ATOM 3697 O O . ASN A 1 501 ? 21.922 2.158 -14.719 1 98.81 501 ASN A O 1
ATOM 3701 N N . THR A 1 502 ? 19.906 2.678 -15.531 1 98.38 502 THR A N 1
ATOM 3702 C CA . THR A 1 502 ? 19.922 4.043 -15.016 1 98.38 502 THR A CA 1
ATOM 3703 C C . THR A 1 502 ? 20.016 4.047 -13.492 1 98.38 502 THR A C 1
ATOM 3705 O O . THR A 1 502 ? 20.781 4.816 -12.922 1 98.38 502 THR A O 1
ATOM 3708 N N . VAL A 1 503 ? 19.203 3.227 -12.852 1 98.69 503 VAL A N 1
ATOM 3709 C CA . VAL A 1 503 ? 19.234 3.125 -11.391 1 98.69 503 VAL A CA 1
ATOM 3710 C C . VAL A 1 503 ? 20.594 2.623 -10.93 1 98.69 503 VAL A C 1
ATOM 3712 O O . VAL A 1 503 ? 21.203 3.201 -10.023 1 98.69 503 VAL A O 1
ATOM 3715 N N . ALA A 1 504 ? 21.141 1.591 -11.547 1 98.88 504 ALA A N 1
ATOM 3716 C CA . ALA A 1 504 ? 22.422 1.008 -11.164 1 98.88 504 ALA A CA 1
ATOM 3717 C C . ALA A 1 504 ? 23.562 2.002 -11.375 1 98.88 504 ALA A C 1
ATOM 3719 O O . ALA A 1 504 ? 24.547 2.012 -10.617 1 98.88 504 ALA A O 1
ATOM 3720 N N . ASP A 1 505 ? 23.469 2.801 -12.414 1 98.75 505 ASP A N 1
ATOM 3721 C CA . ASP A 1 505 ? 24.484 3.824 -12.672 1 98.75 505 ASP A CA 1
ATOM 3722 C C . ASP A 1 505 ? 24.562 4.824 -11.523 1 98.75 505 ASP A C 1
ATOM 3724 O O . ASP A 1 505 ? 25.578 5.5 -11.352 1 98.75 505 ASP A O 1
ATOM 3728 N N . ASN A 1 506 ? 23.531 4.941 -10.727 1 98.19 506 ASN A N 1
ATOM 3729 C CA . ASN A 1 506 ? 23.438 6.023 -9.75 1 98.19 506 ASN A CA 1
ATOM 3730 C C . ASN A 1 506 ? 23.281 5.484 -8.328 1 98.19 506 ASN A C 1
ATOM 3732 O O . ASN A 1 506 ? 23.125 6.258 -7.383 1 98.19 506 ASN A O 1
ATOM 3736 N N . CYS A 1 507 ? 23.234 4.207 -8.109 1 98.19 507 CYS A N 1
ATOM 3737 C CA . CYS A 1 507 ? 23.094 3.547 -6.816 1 98.19 507 CYS A CA 1
ATOM 3738 C C . CYS A 1 507 ? 24.078 2.393 -6.684 1 98.19 507 CYS A C 1
ATOM 3740 O O . CYS A 1 507 ? 24.047 1.448 -7.477 1 98.19 507 CYS A O 1
ATOM 3742 N N . ASN A 1 508 ? 24.906 2.352 -5.645 1 97.94 508 ASN A N 1
ATOM 3743 C CA . ASN A 1 508 ? 25.984 1.375 -5.504 1 97.94 508 ASN A CA 1
ATOM 3744 C C . ASN A 1 508 ? 25.438 -0.027 -5.25 1 97.94 508 ASN A C 1
ATOM 3746 O O . ASN A 1 508 ? 26.094 -1.021 -5.551 1 97.94 508 ASN A O 1
ATOM 3750 N N . ASN A 1 509 ? 24.266 -0.137 -4.684 1 98.56 509 ASN A N 1
ATOM 3751 C CA . ASN A 1 509 ? 23.609 -1.411 -4.402 1 98.56 509 ASN A CA 1
ATOM 3752 C C . ASN A 1 509 ? 22.219 -1.474 -5.023 1 98.56 509 ASN A C 1
ATOM 3754 O O . ASN A 1 509 ? 21.234 -1.093 -4.387 1 98.56 509 ASN A O 1
ATOM 3758 N N . THR A 1 510 ? 22.172 -1.968 -6.191 1 98.88 510 THR A N 1
ATOM 3759 C CA . THR A 1 510 ? 20.906 -2.174 -6.902 1 98.88 510 THR A CA 1
ATOM 3760 C C . THR A 1 510 ? 20.5 -3.641 -6.848 1 98.88 510 THR A C 1
ATOM 3762 O O . THR A 1 510 ? 21.234 -4.52 -7.293 1 98.88 510 THR A O 1
ATOM 3765 N N . VAL A 1 511 ? 19.359 -3.914 -6.234 1 98.94 511 VAL A N 1
ATOM 3766 C CA . VAL A 1 511 ? 18.75 -5.238 -6.188 1 98.94 511 VAL A CA 1
ATOM 3767 C C . VAL A 1 511 ? 17.594 -5.316 -7.191 1 98.94 511 VAL A C 1
ATOM 3769 O O . VAL A 1 511 ? 16.672 -4.504 -7.148 1 98.94 511 VAL A O 1
ATOM 3772 N N . VAL A 1 512 ? 17.641 -6.203 -8.109 1 98.94 512 VAL A N 1
ATOM 3773 C CA . VAL A 1 512 ? 16.562 -6.379 -9.086 1 98.94 512 VAL A CA 1
ATOM 3774 C C . VAL A 1 512 ? 15.695 -7.57 -8.695 1 98.94 512 VAL A C 1
ATOM 3776 O O . VAL A 1 512 ? 16.203 -8.656 -8.406 1 98.94 512 VAL A O 1
ATOM 3779 N N . VAL A 1 513 ? 14.406 -7.363 -8.594 1 98.94 513 VAL A N 1
ATOM 3780 C CA . VAL A 1 513 ? 13.422 -8.414 -8.336 1 98.94 513 VAL A CA 1
ATOM 3781 C C . VAL A 1 513 ? 12.602 -8.672 -9.594 1 98.94 513 VAL A C 1
ATOM 3783 O O . VAL A 1 513 ? 11.961 -7.758 -10.125 1 98.94 513 VAL A O 1
ATOM 3786 N N . VAL A 1 514 ? 12.562 -9.875 -10.031 1 98.38 514 VAL A N 1
ATOM 3787 C CA . VAL A 1 514 ? 11.93 -10.242 -11.297 1 98.38 514 VAL A CA 1
ATOM 3788 C C . VAL A 1 514 ? 10.836 -11.281 -11.055 1 98.38 514 VAL A C 1
ATOM 3790 O O . VAL A 1 514 ? 11.102 -12.344 -10.492 1 98.38 514 VAL A O 1
ATOM 3793 N N . ASN A 1 515 ? 9.633 -11.008 -11.391 1 97.19 515 ASN A N 1
ATOM 3794 C CA . ASN A 1 515 ? 8.586 -12.008 -11.578 1 97.19 515 ASN A CA 1
ATOM 3795 C C . ASN A 1 515 ? 8.195 -12.148 -13.047 1 97.19 515 ASN A C 1
ATOM 3797 O O . ASN A 1 515 ? 7.828 -11.164 -13.688 1 97.19 515 ASN A O 1
ATOM 3801 N N . THR A 1 516 ? 8.258 -13.328 -13.508 1 93.69 516 THR A N 1
ATOM 3802 C CA . THR A 1 516 ? 8.117 -13.531 -14.945 1 93.69 516 THR A CA 1
ATOM 3803 C C . THR A 1 516 ? 7.305 -14.789 -15.234 1 93.69 516 THR A C 1
ATOM 3805 O O . THR A 1 516 ? 7.18 -15.664 -14.375 1 93.69 516 THR A O 1
ATOM 3808 N N . VAL A 1 517 ? 6.773 -14.93 -16.422 1 90.94 517 VAL A N 1
ATOM 3809 C CA . VAL A 1 517 ? 5.941 -16.047 -16.859 1 90.94 517 VAL A CA 1
ATOM 3810 C C . VAL A 1 517 ? 6.809 -17.094 -17.547 1 90.94 517 VAL A C 1
ATOM 3812 O O . VAL A 1 517 ? 6.305 -18.141 -17.984 1 90.94 517 VAL A O 1
ATOM 3815 N N . GLY A 1 518 ? 8.047 -16.953 -17.703 1 93.12 518 GLY A N 1
ATOM 3816 C CA . GLY A 1 518 ? 9.062 -17.781 -18.328 1 93.12 518 GLY A CA 1
ATOM 3817 C C . GLY A 1 518 ? 10.453 -17.172 -18.281 1 93.12 518 GLY A C 1
ATOM 3818 O O . GLY A 1 518 ? 10.672 -16.172 -17.578 1 93.12 518 GLY A O 1
ATOM 3819 N N . PRO A 1 519 ? 11.344 -17.703 -19.047 1 96.06 519 PRO A N 1
ATOM 3820 C CA . PRO A 1 519 ? 12.703 -17.141 -19.016 1 96.06 519 PRO A CA 1
ATOM 3821 C C . PRO A 1 519 ? 12.75 -15.672 -19.422 1 96.06 519 PRO A C 1
ATOM 3823 O O . PRO A 1 519 ? 12.164 -15.289 -20.438 1 96.06 519 PRO A O 1
ATOM 3826 N N . ARG A 1 520 ? 13.336 -14.898 -18.656 1 96.06 520 ARG A N 1
ATOM 3827 C CA . ARG A 1 520 ? 13.633 -13.492 -18.922 1 96.06 520 ARG A CA 1
ATOM 3828 C C . ARG A 1 520 ? 15.141 -13.242 -18.938 1 96.06 520 ARG A C 1
ATOM 3830 O O . ARG A 1 520 ? 15.844 -13.539 -17.969 1 96.06 520 ARG A O 1
ATOM 3837 N N . LEU A 1 521 ? 15.625 -12.719 -20.125 1 97.88 521 LEU A N 1
ATOM 3838 C CA . LEU A 1 521 ? 17.047 -12.461 -20.25 1 97.88 521 LEU A CA 1
ATOM 3839 C C . LEU A 1 521 ? 17.5 -11.344 -19.312 1 97.88 521 LEU A C 1
ATOM 3841 O O . LEU A 1 521 ? 16.766 -10.367 -19.125 1 97.88 521 LEU A O 1
ATOM 3845 N N . LEU A 1 522 ? 18.719 -11.5 -18.781 1 98.56 522 LEU A N 1
ATOM 3846 C CA . LEU A 1 522 ? 19.234 -10.578 -17.781 1 98.56 522 LEU A CA 1
ATOM 3847 C C . LEU A 1 522 ? 20.547 -9.953 -18.219 1 98.56 522 LEU A C 1
ATOM 3849 O O . LEU A 1 522 ? 21.062 -9.039 -17.562 1 98.56 522 LEU A O 1
ATOM 3853 N N . ASP A 1 523 ? 21.125 -10.367 -19.312 1 98.44 523 ASP A N 1
ATOM 3854 C CA . ASP A 1 523 ? 22.484 -10 -19.703 1 98.44 523 ASP A CA 1
ATOM 3855 C C . ASP A 1 523 ? 22.578 -8.516 -20.047 1 98.44 523 ASP A C 1
ATOM 3857 O O . ASP A 1 523 ? 23.672 -7.953 -20.125 1 98.44 523 ASP A O 1
ATOM 3861 N N . GLN A 1 524 ? 21.453 -7.898 -20.234 1 98 524 GLN A N 1
ATOM 3862 C CA . GLN A 1 524 ? 21.438 -6.469 -20.516 1 98 524 GLN A CA 1
ATOM 3863 C C . GLN A 1 524 ? 21.969 -5.664 -19.344 1 98 524 GLN A C 1
ATOM 3865 O O . GLN A 1 524 ? 22.375 -4.512 -19.5 1 98 524 GLN A O 1
ATOM 3870 N N . TRP A 1 525 ? 21.969 -6.25 -18.094 1 98.75 525 TRP A N 1
ATOM 3871 C CA . TRP A 1 525 ? 22.375 -5.449 -16.953 1 98.75 525 TRP A CA 1
ATOM 3872 C C . TRP A 1 525 ? 22.984 -6.324 -15.859 1 98.75 525 TRP A C 1
ATOM 3874 O O . TRP A 1 525 ? 23.516 -5.816 -14.867 1 98.75 525 TRP A O 1
ATOM 3884 N N . ILE A 1 526 ? 23.016 -7.656 -15.93 1 98.81 526 ILE A N 1
ATOM 3885 C CA . ILE A 1 526 ? 23.344 -8.578 -14.852 1 98.81 526 ILE A CA 1
ATOM 3886 C C . ILE A 1 526 ? 24.812 -8.406 -14.453 1 98.81 526 ILE A C 1
ATOM 3888 O O . ILE A 1 526 ? 25.188 -8.648 -13.305 1 98.81 526 ILE A O 1
ATOM 3892 N N . GLU A 1 527 ? 25.688 -8.008 -15.336 1 98.38 527 GLU A N 1
ATOM 3893 C CA . GLU A 1 527 ? 27.109 -7.875 -15.078 1 98.38 527 GLU A CA 1
ATOM 3894 C C . GLU A 1 527 ? 27.469 -6.457 -14.641 1 98.38 527 GLU A C 1
ATOM 3896 O O . GLU A 1 527 ? 28.641 -6.137 -14.445 1 98.38 527 GLU A O 1
ATOM 3901 N N . HIS A 1 528 ? 26.453 -5.562 -14.57 1 98.69 528 HIS A N 1
ATOM 3902 C CA . HIS A 1 528 ? 26.703 -4.23 -14.031 1 98.69 528 HIS A CA 1
ATOM 3903 C C . HIS A 1 528 ? 27.234 -4.301 -12.609 1 98.69 528 HIS A C 1
ATOM 3905 O O . HIS A 1 528 ? 26.656 -4.973 -11.758 1 98.69 528 HIS A O 1
ATOM 3911 N N . ASP A 1 529 ? 28.297 -3.619 -12.289 1 98.38 529 ASP A N 1
ATOM 3912 C CA . ASP A 1 529 ? 29 -3.736 -11.023 1 98.38 529 ASP A CA 1
ATOM 3913 C C . ASP A 1 529 ? 28.094 -3.369 -9.852 1 98.38 529 ASP A C 1
ATOM 3915 O O . ASP A 1 529 ? 28.25 -3.889 -8.742 1 98.38 529 ASP A O 1
ATOM 3919 N N . ASN A 1 530 ? 27.094 -2.504 -10.156 1 98.75 530 ASN A N 1
ATOM 3920 C CA . ASN A 1 530 ? 26.234 -2.012 -9.078 1 98.75 530 ASN A CA 1
ATOM 3921 C C . ASN A 1 530 ? 24.969 -2.834 -8.953 1 98.75 530 ASN A C 1
ATOM 3923 O O . ASN A 1 530 ? 24.125 -2.568 -8.078 1 98.75 530 ASN A O 1
ATOM 3927 N N . VAL A 1 531 ? 24.719 -3.758 -9.859 1 98.88 531 VAL A N 1
ATOM 3928 C CA . VAL A 1 531 ? 23.703 -4.777 -9.617 1 98.88 531 VAL A CA 1
ATOM 3929 C C . VAL A 1 531 ? 24.266 -5.852 -8.688 1 98.88 531 VAL A C 1
ATOM 3931 O O . VAL A 1 531 ? 25.031 -6.711 -9.117 1 98.88 531 VAL A O 1
ATOM 3934 N N . THR A 1 532 ? 23.844 -5.82 -7.445 1 98.81 532 THR A N 1
ATOM 3935 C CA . THR A 1 532 ? 24.578 -6.574 -6.438 1 98.81 532 THR A CA 1
ATOM 3936 C C . THR A 1 532 ? 23.766 -7.77 -5.949 1 98.81 532 THR A C 1
ATOM 3938 O O . THR A 1 532 ? 24.297 -8.664 -5.297 1 98.81 532 THR A O 1
ATOM 3941 N N . ALA A 1 533 ? 22.469 -7.828 -6.277 1 98.88 533 ALA A N 1
ATOM 3942 C CA . ALA A 1 533 ? 21.641 -9 -5.996 1 98.88 533 ALA A CA 1
ATOM 3943 C C . ALA A 1 533 ? 20.469 -9.102 -6.969 1 98.88 533 ALA A C 1
ATOM 3945 O O . ALA A 1 533 ? 20.016 -8.086 -7.496 1 98.88 533 ALA A O 1
ATOM 3946 N N . VAL A 1 534 ? 20 -10.258 -7.215 1 98.94 534 VAL A N 1
ATOM 3947 C CA . VAL A 1 534 ? 18.844 -10.508 -8.078 1 98.94 534 VAL A CA 1
ATOM 3948 C C . VAL A 1 534 ? 17.984 -11.617 -7.484 1 98.94 534 VAL A C 1
ATOM 3950 O O . VAL A 1 534 ? 18.469 -12.719 -7.227 1 98.94 534 VAL A O 1
ATOM 3953 N N . LEU A 1 535 ? 16.734 -11.312 -7.18 1 98.88 535 LEU A N 1
ATOM 3954 C CA . LEU A 1 535 ? 15.703 -12.297 -6.863 1 98.88 535 LEU A CA 1
ATOM 3955 C C . LEU A 1 535 ? 14.828 -12.57 -8.086 1 98.88 535 LEU A C 1
ATOM 3957 O O . LEU A 1 535 ? 14.414 -11.641 -8.781 1 98.88 535 LEU A O 1
ATOM 3961 N N . TYR A 1 536 ? 14.578 -13.828 -8.32 1 98.75 536 TYR A N 1
ATOM 3962 C CA . TYR A 1 536 ? 13.914 -14.266 -9.547 1 98.75 536 TYR A CA 1
ATOM 3963 C C . TYR A 1 536 ? 12.836 -15.305 -9.25 1 98.75 536 TYR A C 1
ATOM 3965 O O . TYR A 1 536 ? 13.094 -16.281 -8.555 1 98.75 536 TYR A O 1
ATOM 3973 N N . GLY A 1 537 ? 11.648 -15.055 -9.719 1 97.88 537 GLY A N 1
ATOM 3974 C CA . GLY A 1 537 ? 10.562 -16 -9.547 1 97.88 537 GLY A CA 1
ATOM 3975 C C . GLY A 1 537 ? 9.406 -15.773 -10.5 1 97.88 537 GLY A C 1
ATOM 3976 O O . GLY A 1 537 ? 9.5 -14.922 -11.391 1 97.88 537 GLY A O 1
ATOM 3977 N N . SER A 1 538 ? 8.406 -16.578 -10.375 1 97.25 538 SER A N 1
ATOM 3978 C CA . SER A 1 538 ? 7.211 -16.469 -11.203 1 97.25 538 SER A CA 1
ATOM 3979 C C . SER A 1 538 ? 6.074 -15.789 -10.461 1 97.25 538 SER A C 1
ATOM 3981 O O . SER A 1 538 ? 6.305 -14.852 -9.688 1 97.25 538 SER A O 1
ATOM 3983 N N . VAL A 1 539 ? 4.84 -16.125 -10.742 1 95.56 539 VAL A N 1
ATOM 3984 C CA . VAL A 1 539 ? 3.646 -15.453 -10.234 1 95.56 539 VAL A CA 1
ATOM 3985 C C . VAL A 1 539 ? 3.277 -16.016 -8.867 1 95.56 539 VAL A C 1
ATOM 3987 O O . VAL A 1 539 ? 2.893 -17.188 -8.75 1 95.56 539 VAL A O 1
ATOM 3990 N N . LEU A 1 540 ? 3.205 -15.156 -7.766 1 98.12 540 LEU A N 1
ATOM 3991 C CA . LEU A 1 540 ? 3.301 -15.656 -6.398 1 98.12 540 LEU A CA 1
ATOM 3992 C C . LEU A 1 540 ? 1.936 -15.648 -5.719 1 98.12 540 LEU A C 1
ATOM 3994 O O . LEU A 1 540 ? 1.778 -16.203 -4.625 1 98.12 540 LEU A O 1
ATOM 3998 N N . GLY A 1 541 ? 0.926 -15.008 -6.27 1 97.62 541 GLY A N 1
ATOM 3999 C CA . GLY A 1 541 ? -0.393 -14.992 -5.656 1 97.62 541 GLY A CA 1
ATOM 4000 C C . GLY A 1 541 ? -0.624 -13.781 -4.777 1 97.62 541 GLY A C 1
ATOM 4001 O O . GLY A 1 541 ? 0.106 -12.789 -4.871 1 97.62 541 GLY A O 1
ATOM 4002 N N . GLN A 1 542 ? -1.694 -13.859 -3.924 1 98.31 542 GLN A N 1
ATOM 4003 C CA . GLN A 1 542 ? -2.264 -12.695 -3.262 1 98.31 542 GLN A CA 1
ATOM 4004 C C . GLN A 1 542 ? -1.312 -12.148 -2.201 1 98.31 542 GLN A C 1
ATOM 4006 O O . GLN A 1 542 ? -1.429 -10.984 -1.797 1 98.31 542 GLN A O 1
ATOM 4011 N N . GLU A 1 543 ? -0.287 -12.922 -1.761 1 98.69 543 GLU A N 1
ATOM 4012 C CA . GLU A 1 543 ? 0.627 -12.531 -0.694 1 98.69 543 GLU A CA 1
ATOM 4013 C C . GLU A 1 543 ? 2.006 -12.18 -1.25 1 98.69 543 GLU A C 1
ATOM 4015 O O . GLU A 1 543 ? 2.986 -12.133 -0.504 1 98.69 543 GLU A O 1
ATOM 4020 N N . SER A 1 544 ? 2.09 -11.883 -2.51 1 98.62 544 SER A N 1
ATOM 4021 C CA . SER A 1 544 ? 3.34 -11.734 -3.246 1 98.62 544 SER A CA 1
ATOM 4022 C C . SER A 1 544 ? 4.273 -10.75 -2.551 1 98.62 544 SER A C 1
ATOM 4024 O O . SER A 1 544 ? 5.449 -11.055 -2.324 1 98.62 544 SER A O 1
ATOM 4026 N N . GLY A 1 545 ? 3.77 -9.578 -2.193 1 98.81 545 GLY A N 1
ATOM 4027 C CA . GLY A 1 545 ? 4.594 -8.57 -1.543 1 98.81 545 GLY A CA 1
ATOM 4028 C C . GLY A 1 545 ? 5.215 -9.055 -0.245 1 98.81 545 GLY A C 1
ATOM 4029 O O . GLY A 1 545 ? 6.395 -8.82 0.012 1 98.81 545 GLY A O 1
ATOM 4030 N N . ASN A 1 546 ? 4.457 -9.727 0.588 1 98.81 546 ASN A N 1
ATOM 4031 C CA . ASN A 1 546 ? 4.957 -10.266 1.849 1 98.81 546 ASN A CA 1
ATOM 4032 C C . ASN A 1 546 ? 6.039 -11.32 1.62 1 98.81 546 ASN A C 1
ATOM 4034 O O . ASN A 1 546 ? 7.039 -11.352 2.338 1 98.81 546 ASN A O 1
ATOM 4038 N N . SER A 1 547 ? 5.797 -12.18 0.629 1 98.88 547 SER A N 1
ATOM 4039 C CA . SER A 1 547 ? 6.777 -13.211 0.304 1 98.88 547 SER A CA 1
ATOM 4040 C C . SER A 1 547 ? 8.125 -12.594 -0.07 1 98.88 547 SER A C 1
ATOM 4042 O O . SER A 1 547 ? 9.172 -13.039 0.402 1 98.88 547 SER A O 1
ATOM 4044 N N . ILE A 1 548 ? 8.102 -11.609 -0.869 1 98.94 548 ILE A N 1
ATOM 4045 C CA . ILE A 1 548 ? 9.312 -10.961 -1.373 1 98.94 548 ILE A CA 1
ATOM 4046 C C . ILE A 1 548 ? 10.031 -10.258 -0.229 1 98.94 548 ILE A C 1
ATOM 4048 O O . ILE A 1 548 ? 11.258 -10.359 -0.101 1 98.94 548 ILE A O 1
ATOM 4052 N N . VAL A 1 549 ? 9.297 -9.547 0.622 1 98.88 549 VAL A N 1
ATOM 4053 C CA . VAL A 1 549 ? 9.898 -8.805 1.725 1 98.88 549 VAL A CA 1
ATOM 4054 C C . VAL A 1 549 ? 10.5 -9.773 2.736 1 98.88 549 VAL A C 1
ATOM 4056 O O . VAL A 1 549 ? 11.539 -9.484 3.336 1 98.88 549 VAL A O 1
ATOM 4059 N N . ASP A 1 550 ? 9.867 -10.961 2.945 1 98.75 550 ASP A N 1
ATOM 4060 C CA . ASP A 1 550 ? 10.438 -11.984 3.816 1 98.75 550 ASP A CA 1
ATOM 4061 C C . ASP A 1 550 ? 11.836 -12.383 3.348 1 98.75 550 ASP A C 1
ATOM 4063 O O . ASP A 1 550 ? 12.727 -12.625 4.168 1 98.75 550 ASP A O 1
ATOM 4067 N N . LEU A 1 551 ? 12.016 -12.453 2.074 1 98.88 551 LEU A N 1
ATOM 4068 C CA . LEU A 1 551 ? 13.312 -12.82 1.514 1 98.88 551 LEU A CA 1
ATOM 4069 C C . LEU A 1 551 ? 14.297 -11.656 1.619 1 98.88 551 LEU A C 1
ATOM 4071 O O . LEU A 1 551 ? 15.438 -11.844 2.051 1 98.88 551 LEU A O 1
ATOM 4075 N N . LEU A 1 552 ? 13.852 -10.445 1.226 1 98.88 552 LEU A N 1
ATOM 4076 C CA . LEU A 1 552 ? 14.727 -9.281 1.212 1 98.88 552 LEU A CA 1
ATOM 4077 C C . LEU A 1 552 ? 15.32 -9.031 2.596 1 98.88 552 LEU A C 1
ATOM 4079 O O . LEU A 1 552 ? 16.484 -8.656 2.717 1 98.88 552 LEU A O 1
ATOM 4083 N N . TYR A 1 553 ? 14.562 -9.266 3.629 1 98.62 553 TYR A N 1
ATOM 4084 C CA . TYR A 1 553 ? 15 -8.93 4.98 1 98.62 553 TYR A CA 1
ATOM 4085 C C . TYR A 1 553 ? 15.5 -10.164 5.715 1 98.62 553 TYR A C 1
ATOM 4087 O O . TYR A 1 553 ? 15.945 -10.078 6.863 1 98.62 553 TYR A O 1
ATOM 4095 N N . GLY A 1 554 ? 15.391 -11.391 5.152 1 98.44 554 GLY A N 1
ATOM 4096 C CA . GLY A 1 554 ? 16.016 -12.586 5.691 1 98.44 554 GLY A CA 1
ATOM 4097 C C . GLY A 1 554 ? 15.141 -13.32 6.695 1 98.44 554 GLY A C 1
ATOM 4098 O O . GLY A 1 554 ? 15.609 -14.219 7.387 1 98.44 554 GLY A O 1
ATOM 4099 N N . ASN A 1 555 ? 13.867 -12.836 6.789 1 98 555 ASN A N 1
ATOM 4100 C CA . ASN A 1 555 ? 12.953 -13.648 7.582 1 98 555 ASN A CA 1
ATOM 4101 C C . ASN A 1 555 ? 12.844 -15.07 7.027 1 98 555 ASN A C 1
ATOM 4103 O O . ASN A 1 555 ? 12.578 -16.016 7.773 1 98 555 ASN A O 1
ATOM 4107 N N . VAL A 1 556 ? 12.977 -15.18 5.742 1 98.56 556 VAL A N 1
ATOM 4108 C CA . VAL A 1 556 ? 13.109 -16.469 5.051 1 98.56 556 VAL A CA 1
ATOM 4109 C C . VAL A 1 556 ? 14.422 -16.5 4.27 1 98.56 556 VAL A C 1
ATOM 4111 O O . VAL A 1 556 ? 14.75 -15.547 3.559 1 98.56 556 VAL A O 1
ATOM 4114 N N . ASN A 1 557 ? 15.227 -17.5 4.523 1 98.75 557 ASN A N 1
ATOM 4115 C CA . ASN A 1 557 ? 16.406 -17.75 3.707 1 98.75 557 ASN A CA 1
ATOM 4116 C C . ASN A 1 557 ? 16.047 -18.297 2.336 1 98.75 557 ASN A C 1
ATOM 4118 O O . ASN A 1 557 ? 15.352 -19.312 2.24 1 98.75 557 ASN A O 1
ATOM 4122 N N . PRO A 1 558 ? 16.422 -17.625 1.247 1 98.75 558 PRO A N 1
ATOM 4123 C CA . PRO A 1 558 ? 16.062 -18.109 -0.085 1 98.75 558 PRO A CA 1
ATOM 4124 C C . PRO A 1 558 ? 16.469 -19.562 -0.326 1 98.75 558 PRO A C 1
ATOM 4126 O O . PRO A 1 558 ? 17.562 -19.969 0.096 1 98.75 558 PRO A O 1
ATOM 4129 N N . SER A 1 559 ? 15.625 -20.281 -1.001 1 98.69 559 SER A N 1
ATOM 4130 C CA . SER A 1 559 ? 15.891 -21.688 -1.277 1 98.69 559 SER A CA 1
ATOM 4131 C C . SER A 1 559 ? 15.312 -22.109 -2.625 1 98.69 559 SER A C 1
ATOM 4133 O O . SER A 1 559 ? 15.43 -23.266 -3.021 1 98.69 559 SER A O 1
ATOM 4135 N N . GLY A 1 560 ? 14.594 -21.203 -3.344 1 98.81 560 GLY A N 1
ATOM 4136 C CA . GLY A 1 560 ? 14.047 -21.531 -4.652 1 98.81 560 GLY A CA 1
ATOM 4137 C C . GLY A 1 560 ? 15.109 -21.859 -5.676 1 98.81 560 GLY A C 1
ATOM 4138 O O . GLY A 1 560 ? 16.25 -21.438 -5.559 1 98.81 560 GLY A O 1
ATOM 4139 N N . ARG A 1 561 ? 14.789 -22.688 -6.633 1 98.88 561 ARG A N 1
ATOM 4140 C CA . ARG A 1 561 ? 15.68 -23.062 -7.723 1 98.88 561 ARG A CA 1
ATOM 4141 C C . ARG A 1 561 ? 15.008 -22.859 -9.078 1 98.88 561 ARG A C 1
ATOM 4143 O O . ARG A 1 561 ? 13.797 -23.031 -9.211 1 98.88 561 ARG A O 1
ATOM 4150 N N . LEU A 1 562 ? 15.789 -22.516 -10.031 1 98.81 562 LEU A N 1
ATOM 4151 C CA . LEU A 1 562 ? 15.281 -22.328 -11.391 1 98.81 562 LEU A CA 1
ATOM 4152 C C . LEU A 1 562 ? 14.742 -23.641 -11.953 1 98.81 562 LEU A C 1
ATOM 4154 O O . LEU A 1 562 ? 15.305 -24.703 -11.711 1 98.81 562 LEU A O 1
ATOM 4158 N N . VAL A 1 563 ? 13.734 -23.516 -12.773 1 98.62 563 VAL A N 1
ATOM 4159 C CA . VAL A 1 563 ? 13.148 -24.672 -13.422 1 98.62 563 VAL A CA 1
ATOM 4160 C C . VAL A 1 563 ? 13.391 -24.609 -14.93 1 98.62 563 VAL A C 1
ATOM 4162 O O . VAL A 1 563 ? 12.922 -25.469 -15.68 1 98.62 563 VAL A O 1
ATOM 4165 N N . HIS A 1 564 ? 14.047 -23.609 -15.375 1 98.44 564 HIS A N 1
ATOM 4166 C CA . HIS A 1 564 ? 14.516 -23.422 -16.734 1 98.44 564 HIS A CA 1
ATOM 4167 C C . HIS A 1 564 ? 15.867 -22.703 -16.766 1 98.44 564 HIS A C 1
ATOM 4169 O O . HIS A 1 564 ? 16.25 -22.062 -15.789 1 98.44 564 HIS A O 1
ATOM 4175 N N . THR A 1 565 ? 16.562 -22.922 -17.844 1 98.56 565 THR A N 1
ATOM 4176 C CA . THR A 1 565 ? 17.844 -22.25 -18.078 1 98.56 565 THR A CA 1
ATOM 4177 C C . THR A 1 565 ? 17.609 -20.797 -18.531 1 98.56 565 THR A C 1
ATOM 4179 O O . THR A 1 565 ? 16.734 -20.531 -19.344 1 98.56 565 THR A O 1
ATOM 4182 N N . ILE A 1 566 ? 18.312 -19.859 -17.922 1 98.69 566 ILE A N 1
ATOM 4183 C CA . ILE A 1 566 ? 18.344 -18.5 -18.438 1 98.69 566 ILE A CA 1
ATOM 4184 C C . ILE A 1 566 ? 19.562 -18.312 -19.344 1 98.69 566 ILE A C 1
ATOM 4186 O O . ILE A 1 566 ? 20.703 -18.406 -18.875 1 98.69 566 ILE A O 1
ATOM 4190 N N . ALA A 1 567 ? 19.312 -18.078 -20.578 1 98.69 567 ALA A N 1
ATOM 4191 C CA . ALA A 1 567 ? 20.375 -17.922 -21.562 1 98.69 567 ALA A CA 1
ATOM 4192 C C . ALA A 1 567 ? 20.969 -16.516 -21.5 1 98.69 567 ALA A C 1
ATOM 4194 O O . ALA A 1 567 ? 20.406 -15.617 -20.891 1 98.69 567 ALA A O 1
ATOM 4195 N N . LYS A 1 568 ? 22.141 -16.391 -22.125 1 98.44 568 LYS A N 1
ATOM 4196 C CA . LYS A 1 568 ? 22.734 -15.062 -22.266 1 98.44 568 LYS A CA 1
ATOM 4197 C C . LYS A 1 568 ? 22.047 -14.281 -23.391 1 98.44 568 LYS A C 1
ATOM 4199 O O . LYS A 1 568 ? 21.828 -13.078 -23.266 1 98.44 568 LYS A O 1
ATOM 4204 N N . ASN A 1 569 ? 21.766 -14.992 -24.469 1 97.5 569 ASN A N 1
ATOM 4205 C CA . ASN A 1 569 ? 21.156 -14.398 -25.656 1 97.5 569 ASN A CA 1
ATOM 4206 C C . ASN A 1 569 ? 19.953 -15.195 -26.141 1 97.5 569 ASN A C 1
ATOM 4208 O O . ASN A 1 569 ? 19.859 -16.406 -25.891 1 97.5 569 ASN A O 1
ATOM 4212 N N . GLU A 1 570 ? 19.047 -14.484 -26.781 1 96.62 570 GLU A N 1
ATOM 4213 C CA . GLU A 1 570 ? 17.891 -15.164 -27.359 1 96.62 570 GLU A CA 1
ATOM 4214 C C . GLU A 1 570 ? 18.328 -16.266 -28.312 1 96.62 570 GLU A C 1
ATOM 4216 O O . GLU A 1 570 ? 17.719 -17.344 -28.359 1 96.62 570 GLU A O 1
ATOM 4221 N N . SER A 1 571 ? 19.422 -16.016 -29.047 1 97.19 571 SER A N 1
ATOM 4222 C CA . SER A 1 571 ? 19.875 -16.922 -30.094 1 97.19 571 SER A CA 1
ATOM 4223 C C . SER A 1 571 ? 20.422 -18.219 -29.5 1 97.19 571 SER A C 1
ATOM 4225 O O . SER A 1 571 ? 20.625 -19.203 -30.219 1 97.19 571 SER A O 1
ATOM 4227 N N . ASP A 1 572 ? 20.609 -18.234 -28.188 1 98.12 572 ASP A N 1
ATOM 4228 C CA . ASP A 1 572 ? 21.141 -19.438 -27.547 1 98.12 572 ASP A CA 1
ATOM 4229 C C . ASP A 1 572 ? 20.062 -20.516 -27.406 1 98.12 572 ASP A C 1
ATOM 4231 O O . ASP A 1 572 ? 20.375 -21.688 -27.188 1 98.12 572 ASP A O 1
ATOM 4235 N N . TYR A 1 573 ? 18.859 -20.125 -27.453 1 97.94 573 TYR A N 1
ATOM 4236 C CA . TYR A 1 573 ? 17.781 -21.094 -27.391 1 97.94 573 TYR A CA 1
ATOM 4237 C C . TYR A 1 573 ? 17.578 -21.766 -28.75 1 97.94 573 TYR A C 1
ATOM 4239 O O . TYR A 1 573 ? 17.719 -21.125 -29.797 1 97.94 573 TYR A O 1
ATOM 4247 N N . ASN A 1 574 ? 17.203 -23 -28.797 1 97 574 ASN A N 1
ATOM 4248 C CA . ASN A 1 574 ? 17.219 -23.766 -30.031 1 97 574 ASN A CA 1
ATOM 4249 C C . ASN A 1 574 ? 15.836 -23.844 -30.672 1 97 574 ASN A C 1
ATOM 4251 O O . ASN A 1 574 ? 15.703 -24.266 -31.828 1 97 574 ASN A O 1
ATOM 4255 N N . VAL A 1 575 ? 14.789 -23.531 -29.969 1 97.19 575 VAL A N 1
ATOM 4256 C CA . VAL A 1 575 ? 13.453 -23.703 -30.531 1 97.19 575 VAL A CA 1
ATOM 4257 C C . VAL A 1 575 ? 12.719 -22.359 -30.484 1 97.19 575 VAL A C 1
ATOM 4259 O O . VAL A 1 575 ? 12.477 -21.797 -29.406 1 97.19 575 VAL A O 1
ATOM 4262 N N . GLU A 1 576 ? 12.336 -21.828 -31.578 1 95.31 576 GLU A N 1
ATOM 4263 C CA . GLU A 1 576 ? 11.531 -20.625 -31.719 1 95.31 576 GLU A CA 1
ATOM 4264 C C . GLU A 1 576 ? 10.055 -20.969 -31.938 1 95.31 576 GLU A C 1
ATOM 4266 O O . GLU A 1 576 ? 9.688 -22.141 -31.969 1 95.31 576 GLU A O 1
ATOM 4271 N N . LEU A 1 577 ? 9.227 -20 -31.984 1 95 577 LEU A N 1
ATOM 4272 C CA . LEU A 1 577 ? 7.82 -20.219 -32.281 1 95 577 LEU A CA 1
ATOM 4273 C C . LEU A 1 577 ? 7.656 -20.734 -33.719 1 95 577 LEU A C 1
ATOM 4275 O O . LEU A 1 577 ? 8.398 -20.328 -34.625 1 95 577 LEU A O 1
ATOM 4279 N N . CYS A 1 578 ? 6.746 -21.609 -33.812 1 95.62 578 CYS A N 1
ATOM 4280 C CA . CYS A 1 578 ? 6.355 -22.109 -35.125 1 95.62 578 CYS A CA 1
ATOM 4281 C C . CYS A 1 578 ? 5.195 -21.312 -35.688 1 95.62 578 CYS A C 1
ATOM 4283 O O . CYS A 1 578 ? 4.141 -21.203 -35.062 1 95.62 578 CYS A O 1
ATOM 4285 N N . TYR A 1 579 ? 5.34 -20.875 -36.938 1 92.94 579 TYR A N 1
ATOM 4286 C CA . TYR A 1 579 ? 4.312 -20.031 -37.5 1 92.94 579 TYR A CA 1
ATOM 4287 C C . TYR A 1 579 ? 3.594 -20.734 -38.656 1 92.94 579 TYR A C 1
ATOM 4289 O O . TYR A 1 579 ? 2.691 -20.172 -39.281 1 92.94 579 TYR A O 1
ATOM 4297 N N . THR A 1 580 ? 3.953 -21.953 -38.844 1 92.75 580 THR A N 1
ATOM 4298 C CA . THR A 1 580 ? 3.332 -22.719 -39.938 1 92.75 580 THR A CA 1
ATOM 4299 C C . THR A 1 580 ? 2.324 -23.719 -39.375 1 92.75 580 THR A C 1
ATOM 4301 O O . THR A 1 580 ? 2.191 -23.859 -38.156 1 92.75 580 THR A O 1
ATOM 4304 N N . SER A 1 581 ? 1.666 -24.438 -40.312 1 93.25 581 SER A N 1
ATOM 4305 C CA . SER A 1 581 ? 0.663 -25.422 -39.906 1 93.25 581 SER A CA 1
ATOM 4306 C C . SER A 1 581 ? 1.313 -26.719 -39.469 1 93.25 581 SER A C 1
ATOM 4308 O O . SER A 1 581 ? 0.667 -27.562 -38.844 1 93.25 581 SER A O 1
ATOM 4310 N N . GLN A 1 582 ? 2.506 -26.906 -39.906 1 95.88 582 GLN A N 1
ATOM 4311 C CA . GLN A 1 582 ? 3.271 -28.078 -39.5 1 95.88 582 GLN A CA 1
ATOM 4312 C C . GLN A 1 582 ? 4.445 -27.688 -38.625 1 95.88 582 GLN A C 1
ATOM 4314 O O . GLN A 1 582 ? 5.391 -27.047 -39.062 1 95.88 582 GLN A O 1
ATOM 4319 N N . CYS A 1 583 ? 4.422 -28.016 -37.406 1 97.31 583 CYS A N 1
ATOM 4320 C CA . CYS A 1 583 ? 5.484 -27.734 -36.438 1 97.31 583 CYS A CA 1
ATOM 4321 C C . CYS A 1 583 ? 6.219 -29.016 -36.062 1 97.31 583 CYS A C 1
ATOM 4323 O O . CYS A 1 583 ? 5.723 -29.797 -35.25 1 97.31 583 CYS A O 1
ATOM 4325 N N . ASN A 1 584 ? 7.367 -29.188 -36.625 1 98.12 584 ASN A N 1
ATOM 4326 C CA . ASN A 1 584 ? 8.156 -30.406 -36.406 1 98.12 584 ASN A CA 1
ATOM 4327 C C . ASN A 1 584 ? 9.039 -30.281 -35.188 1 98.12 584 ASN A C 1
ATOM 4329 O O . ASN A 1 584 ? 9.82 -29.328 -35.062 1 98.12 584 ASN A O 1
ATOM 4333 N N . PHE A 1 585 ? 8.859 -31.203 -34.281 1 98.19 585 PHE A N 1
ATOM 4334 C CA . PHE A 1 585 ? 9.641 -31.234 -33.062 1 98.19 585 PHE A CA 1
ATOM 4335 C C . PHE A 1 585 ? 10.969 -31.953 -33.281 1 98.19 585 PHE A C 1
ATOM 4337 O O . PHE A 1 585 ? 11.25 -32.969 -32.656 1 98.19 585 PHE A O 1
ATOM 4344 N N . THR A 1 586 ? 11.836 -31.359 -34.031 1 97.25 586 THR A N 1
ATOM 4345 C CA . THR A 1 586 ? 13.07 -31.984 -34.469 1 97.25 586 THR A CA 1
ATOM 4346 C C . THR A 1 586 ? 14.125 -31.953 -33.375 1 97.25 586 THR A C 1
ATOM 4348 O O . THR A 1 586 ? 15.102 -32.719 -33.406 1 97.25 586 THR A O 1
ATOM 4351 N N . GLU A 1 587 ? 13.961 -31.094 -32.344 1 97.56 587 GLU A N 1
ATOM 4352 C CA . GLU A 1 587 ? 14.898 -31.016 -31.234 1 97.56 587 GLU A CA 1
ATOM 4353 C C . GLU A 1 587 ? 14.836 -32.281 -30.375 1 97.56 587 GLU A C 1
ATOM 4355 O O . GLU A 1 587 ? 15.734 -32.531 -29.562 1 97.56 587 GLU A O 1
ATOM 4360 N N . GLY A 1 588 ? 13.789 -33.094 -30.531 1 97.62 588 GLY A N 1
ATOM 4361 C CA . GLY A 1 588 ? 13.664 -34.344 -29.797 1 97.62 588 GLY A CA 1
ATOM 4362 C C . GLY A 1 588 ? 13.641 -34.156 -28.281 1 97.62 588 GLY A C 1
ATOM 4363 O O . GLY A 1 588 ? 12.867 -33.344 -27.781 1 97.62 588 GLY A O 1
ATOM 4364 N N . VAL A 1 589 ? 14.602 -34.844 -27.625 1 97.94 589 VAL A N 1
ATOM 4365 C CA . VAL A 1 589 ? 14.617 -34.812 -26.172 1 97.94 589 VAL A CA 1
ATOM 4366 C C . VAL A 1 589 ? 15.531 -33.719 -25.672 1 97.94 589 VAL A C 1
ATOM 4368 O O . VAL A 1 589 ? 15.766 -33.562 -24.469 1 97.94 589 VAL A O 1
ATOM 4371 N N . TYR A 1 590 ? 16.078 -32.906 -26.562 1 98.25 590 TYR A N 1
ATOM 4372 C CA . TYR A 1 590 ? 17.062 -31.875 -26.234 1 98.25 590 TYR A CA 1
ATOM 4373 C C . TYR A 1 590 ? 16.391 -30.516 -26.047 1 98.25 590 TYR A C 1
ATOM 4375 O O . TYR A 1 590 ? 16.531 -29.625 -26.906 1 98.25 590 TYR A O 1
ATOM 4383 N N . LEU A 1 591 ? 15.789 -30.375 -24.938 1 97.31 591 LEU A N 1
ATOM 4384 C CA . LEU A 1 591 ? 15.195 -29.109 -24.516 1 97.31 591 LEU A CA 1
ATOM 4385 C C . LEU A 1 591 ? 15.961 -28.516 -23.328 1 97.31 591 LEU A C 1
ATOM 4387 O O . LEU A 1 591 ? 16.484 -29.266 -22.5 1 97.31 591 LEU A O 1
ATOM 4391 N N . ASP A 1 592 ? 16.031 -27.203 -23.281 1 97.94 592 ASP A N 1
ATOM 4392 C CA . ASP A 1 592 ? 16.578 -26.484 -22.141 1 97.94 592 ASP A CA 1
ATOM 4393 C C . ASP A 1 592 ? 17.984 -26.953 -21.812 1 97.94 592 ASP A C 1
ATOM 4395 O O . ASP A 1 592 ? 18.844 -27.016 -22.703 1 97.94 592 ASP A O 1
ATOM 4399 N N . TYR A 1 593 ? 18.312 -27.297 -20.484 1 98.44 593 TYR A N 1
ATOM 4400 C CA . TYR A 1 593 ? 19.688 -27.578 -20.109 1 98.44 593 TYR A CA 1
ATOM 4401 C C . TYR A 1 593 ? 20.219 -28.797 -20.844 1 98.44 593 TYR A C 1
ATOM 4403 O O . TYR A 1 593 ? 21.422 -28.922 -21.078 1 98.44 593 TYR A O 1
ATOM 4411 N N . ARG A 1 594 ? 19.328 -29.719 -21.25 1 98.56 594 ARG A N 1
ATOM 4412 C CA . ARG A 1 594 ? 19.766 -30.906 -21.984 1 98.56 594 ARG A CA 1
ATOM 4413 C C . ARG A 1 594 ? 20.328 -30.516 -23.359 1 98.56 594 ARG A C 1
ATOM 4415 O O . ARG A 1 594 ? 21.312 -31.109 -23.812 1 98.56 594 ARG A O 1
ATOM 4422 N N . TYR A 1 595 ? 19.688 -29.562 -23.984 1 98.25 595 TYR A N 1
ATOM 4423 C CA . TYR A 1 595 ? 20.234 -29.016 -25.234 1 98.25 595 TYR A CA 1
ATOM 4424 C C . TYR A 1 595 ? 21.516 -28.25 -24.969 1 98.25 595 TYR A C 1
ATOM 4426 O O . TYR A 1 595 ? 22.516 -28.438 -25.672 1 98.25 595 TYR A O 1
ATOM 4434 N N . PHE A 1 596 ? 21.484 -27.359 -23.953 1 98.62 596 PHE A N 1
ATOM 4435 C CA . PHE A 1 596 ? 22.656 -26.531 -23.641 1 98.62 596 PHE A CA 1
ATOM 4436 C C . PHE A 1 596 ? 23.859 -27.391 -23.344 1 98.62 596 PHE A C 1
ATOM 4438 O O . PHE A 1 596 ? 24.969 -27.109 -23.812 1 98.62 596 PHE A O 1
ATOM 4445 N N . ASP A 1 597 ? 23.672 -28.438 -22.609 1 97.88 597 ASP A N 1
ATOM 4446 C CA . ASP A 1 597 ? 24.766 -29.344 -22.266 1 97.88 597 ASP A CA 1
ATOM 4447 C C . ASP A 1 597 ? 25.266 -30.094 -23.516 1 97.88 597 ASP A C 1
ATOM 4449 O O . ASP A 1 597 ? 26.469 -30.219 -23.719 1 97.88 597 ASP A O 1
ATOM 4453 N N . ALA A 1 598 ? 24.344 -30.609 -24.281 1 97.81 598 ALA A N 1
ATOM 4454 C CA . ALA A 1 598 ? 24.688 -31.375 -25.469 1 97.81 598 ALA A CA 1
ATOM 4455 C C . ALA A 1 598 ? 25.5 -30.531 -26.453 1 97.81 598 ALA A C 1
ATOM 4457 O O . ALA A 1 598 ? 26.344 -31.062 -27.188 1 97.81 598 ALA A O 1
ATOM 4458 N N . HIS A 1 599 ? 25.281 -29.25 -26.422 1 97.94 599 HIS A N 1
ATOM 4459 C CA . HIS A 1 599 ? 25.938 -28.375 -27.406 1 97.94 599 HIS A CA 1
ATOM 4460 C C . HIS A 1 599 ? 26.969 -27.484 -26.734 1 97.94 599 HIS A C 1
ATOM 4462 O O . HIS A 1 599 ? 27.453 -26.516 -27.344 1 97.94 599 HIS A O 1
ATOM 4468 N N . ASN A 1 600 ? 27.234 -27.672 -25.516 1 97.25 600 ASN A N 1
ATOM 4469 C CA . ASN A 1 600 ? 28.25 -26.953 -24.75 1 97.25 600 ASN A CA 1
ATOM 4470 C C . ASN A 1 600 ? 28.031 -25.438 -24.781 1 97.25 600 ASN A C 1
ATOM 4472 O O . ASN A 1 600 ? 28.969 -24.688 -25.047 1 97.25 600 ASN A O 1
ATOM 4476 N N . ILE A 1 601 ? 26.781 -25.016 -24.641 1 98.31 601 ILE A N 1
ATOM 4477 C CA . ILE A 1 601 ? 26.438 -23.594 -24.562 1 98.31 601 ILE A CA 1
ATOM 4478 C C . ILE A 1 601 ? 26.422 -23.156 -23.109 1 98.31 601 ILE A C 1
ATOM 4480 O O . ILE A 1 601 ? 25.734 -23.766 -22.281 1 98.31 601 ILE A O 1
ATOM 4484 N N . THR A 1 602 ? 27.172 -22.141 -22.797 1 98.06 602 THR A N 1
ATOM 4485 C CA . THR A 1 602 ? 27.219 -21.641 -21.422 1 98.06 602 THR A CA 1
ATOM 4486 C C . THR A 1 602 ? 26.031 -20.719 -21.141 1 98.06 602 THR A C 1
ATOM 4488 O O . THR A 1 602 ? 25.906 -19.656 -21.75 1 98.06 602 THR A O 1
ATOM 4491 N N . PRO A 1 603 ? 25.141 -21.125 -20.266 1 98.44 603 PRO A N 1
ATOM 4492 C CA . PRO A 1 603 ? 24.016 -20.25 -19.922 1 98.44 603 PRO A CA 1
ATOM 4493 C C . PRO A 1 603 ? 24.406 -19.125 -18.969 1 98.44 603 PRO A C 1
ATOM 4495 O O . PRO A 1 603 ? 25.5 -19.141 -18.406 1 98.44 603 PRO A O 1
ATOM 4498 N N . ARG A 1 604 ? 23.594 -18.078 -18.859 1 98.69 604 ARG A N 1
ATOM 4499 C CA . ARG A 1 604 ? 23.734 -17.109 -17.781 1 98.69 604 ARG A CA 1
ATOM 4500 C C . ARG A 1 604 ? 23.516 -17.766 -16.422 1 98.69 604 ARG A C 1
ATOM 4502 O O . ARG A 1 604 ? 24.344 -17.625 -15.516 1 98.69 604 ARG A O 1
ATOM 4509 N N . TYR A 1 605 ? 22.438 -18.469 -16.25 1 98.81 605 TYR A N 1
ATOM 4510 C CA . TYR A 1 605 ? 22.156 -19.297 -15.07 1 98.81 605 TYR A CA 1
ATOM 4511 C C . TYR A 1 605 ? 21.594 -20.656 -15.477 1 98.81 605 TYR A C 1
ATOM 4513 O O . TYR A 1 605 ? 20.672 -20.734 -16.281 1 98.81 605 TYR A O 1
ATOM 4521 N N . PRO A 1 606 ? 22.156 -21.734 -14.945 1 98.75 606 PRO A N 1
ATOM 4522 C CA . PRO A 1 606 ? 21.734 -23.078 -15.352 1 98.75 606 PRO A CA 1
ATOM 4523 C C . PRO A 1 606 ? 20.469 -23.547 -14.648 1 98.75 606 PRO A C 1
ATOM 4525 O O . PRO A 1 606 ? 20.094 -23 -13.609 1 98.75 606 PRO A O 1
ATOM 4528 N N . PHE A 1 607 ? 19.828 -24.516 -15.242 1 98.62 607 PHE A N 1
ATOM 4529 C CA . PHE A 1 607 ? 18.719 -25.234 -14.625 1 98.62 607 PHE A CA 1
ATOM 4530 C C . PHE A 1 607 ? 19.094 -25.688 -13.219 1 98.62 607 PHE A C 1
ATOM 4532 O O . PHE A 1 607 ? 20.188 -26.203 -12.992 1 98.62 607 PHE A O 1
ATOM 4539 N N . GLY A 1 608 ? 18.219 -25.344 -12.242 1 98.75 608 GLY A N 1
ATOM 4540 C CA . GLY A 1 608 ? 18.406 -25.781 -10.875 1 98.75 608 GLY A CA 1
ATOM 4541 C C . GLY A 1 608 ? 19.172 -24.797 -10.023 1 98.75 608 GLY A C 1
ATOM 4542 O O . GLY A 1 608 ? 19.328 -25 -8.812 1 98.75 608 GLY A O 1
ATOM 4543 N N . HIS A 1 609 ? 19.609 -23.719 -10.625 1 98.81 609 HIS A N 1
ATOM 4544 C CA . HIS A 1 609 ? 20.406 -22.734 -9.906 1 98.81 609 HIS A CA 1
ATOM 4545 C C . HIS A 1 609 ? 19.578 -21.969 -8.883 1 98.81 609 HIS A C 1
ATOM 4547 O O . HIS A 1 609 ? 18.406 -21.656 -9.133 1 98.81 609 HIS A O 1
ATOM 4553 N N . GLY A 1 610 ? 20.125 -21.594 -7.766 1 98.81 610 GLY A N 1
ATOM 4554 C CA . GLY A 1 610 ? 19.609 -20.75 -6.699 1 98.81 610 GLY A CA 1
ATOM 4555 C C . GLY A 1 610 ? 20.531 -20.688 -5.492 1 98.81 610 GLY A C 1
ATOM 4556 O O . GLY A 1 610 ? 20.984 -21.719 -4.996 1 98.81 610 GLY A O 1
ATOM 4557 N N . LEU A 1 611 ? 20.781 -19.516 -5.059 1 98.56 611 LEU A N 1
ATOM 4558 C CA . LEU A 1 611 ? 21.688 -19.297 -3.934 1 98.56 611 LEU A CA 1
ATOM 4559 C C . LEU A 1 611 ? 20.922 -19.312 -2.613 1 98.56 611 LEU A C 1
ATOM 4561 O O . LEU A 1 611 ? 19.719 -19.547 -2.59 1 98.56 611 LEU A O 1
ATOM 4565 N N . SER A 1 612 ? 21.641 -19.25 -1.559 1 98.5 612 SER A N 1
ATOM 4566 C CA . SER A 1 612 ? 21.188 -19.141 -0.177 1 98.5 612 SER A CA 1
ATOM 4567 C C . SER A 1 612 ? 22.016 -18.109 0.592 1 98.5 612 SER A C 1
ATOM 4569 O O . SER A 1 612 ? 23.078 -17.703 0.133 1 98.5 612 SER A O 1
ATOM 4571 N N . TYR A 1 613 ? 21.469 -17.578 1.726 1 98.31 613 TYR A N 1
ATOM 4572 C CA . TYR A 1 613 ? 22.234 -16.672 2.576 1 98.31 613 TYR A CA 1
ATOM 4573 C C . TYR A 1 613 ? 23.25 -17.453 3.416 1 98.31 613 TYR A C 1
ATOM 4575 O O . TYR A 1 613 ? 24.062 -16.875 4.133 1 98.31 613 TYR A O 1
ATOM 4583 N N . THR A 1 614 ? 23.234 -18.781 3.295 1 97.94 614 THR A N 1
ATOM 4584 C CA . THR A 1 614 ? 24.219 -19.656 3.93 1 97.94 614 THR A CA 1
ATOM 4585 C C . THR A 1 614 ? 24.906 -20.547 2.896 1 97.94 614 THR A C 1
ATOM 4587 O O . THR A 1 614 ? 24.734 -20.344 1.69 1 97.94 614 THR A O 1
ATOM 4590 N N . THR A 1 615 ? 25.812 -21.391 3.336 1 97.69 615 THR A N 1
ATOM 4591 C CA . THR A 1 615 ? 26.562 -22.25 2.426 1 97.69 615 THR A CA 1
ATOM 4592 C C . THR A 1 615 ? 26.406 -23.719 2.818 1 97.69 615 THR A C 1
ATOM 4594 O O . THR A 1 615 ? 26.141 -24.031 3.98 1 97.69 615 THR A O 1
ATOM 4597 N N . PHE A 1 616 ? 26.578 -24.578 1.876 1 98.5 616 PHE A N 1
ATOM 4598 C CA . PHE A 1 616 ? 26.422 -26 2.098 1 98.5 616 PHE A CA 1
ATOM 4599 C C . PHE A 1 616 ? 27.578 -26.781 1.494 1 98.5 616 PHE A C 1
ATOM 4601 O O . PHE A 1 616 ? 28.125 -26.391 0.457 1 98.5 616 PHE A O 1
ATOM 4608 N N . HIS A 1 617 ? 27.906 -27.797 2.135 1 98.5 617 HIS A N 1
ATOM 4609 C CA . HIS A 1 617 ? 28.969 -28.703 1.69 1 98.5 617 HIS A CA 1
ATOM 4610 C C . HIS A 1 617 ? 28.422 -30.094 1.405 1 98.5 617 HIS A C 1
ATOM 4612 O O . HIS A 1 617 ? 27.594 -30.609 2.158 1 98.5 617 HIS A O 1
ATOM 4618 N N . TYR A 1 618 ? 28.859 -30.734 0.261 1 98.69 618 TYR A N 1
ATOM 4619 C CA . TYR A 1 618 ? 28.453 -32.062 -0.161 1 98.69 618 TYR A CA 1
ATOM 4620 C C . TYR A 1 618 ? 29.594 -33.062 0.045 1 98.69 618 TYR A C 1
ATOM 4622 O O . TYR A 1 618 ? 30.75 -32.781 -0.237 1 98.69 618 TYR A O 1
ATOM 4630 N N . SER A 1 619 ? 29.219 -34.219 0.551 1 98.44 619 SER A N 1
ATOM 4631 C CA . SER A 1 619 ? 30.234 -35.25 0.714 1 98.44 619 SER A CA 1
ATOM 4632 C C . SER A 1 619 ? 29.609 -36.656 0.785 1 98.44 619 SER A C 1
ATOM 4634 O O . SER A 1 619 ? 28.391 -36.781 0.77 1 98.44 619 SER A O 1
ATOM 4636 N N . SER A 1 620 ? 30.406 -37.75 0.735 1 98 620 SER A N 1
ATOM 4637 C CA . SER A 1 620 ? 30.062 -39.125 1.06 1 98 620 SER A CA 1
ATOM 4638 C C . SER A 1 620 ? 29.031 -39.688 0.078 1 98 620 SER A C 1
ATOM 4640 O O . SER A 1 620 ? 27.984 -40.188 0.488 1 98 620 SER A O 1
ATOM 4642 N N . LEU A 1 621 ? 29.422 -39.656 -1.2 1 98.56 621 LEU A N 1
ATOM 4643 C CA . LEU A 1 621 ? 28.547 -40.219 -2.215 1 98.56 621 LEU A CA 1
ATOM 4644 C C . LEU A 1 621 ? 28.484 -41.75 -2.068 1 98.56 621 LEU A C 1
ATOM 4646 O O . LEU A 1 621 ? 29.516 -42.406 -1.988 1 98.56 621 LEU A O 1
ATOM 4650 N N . ALA A 1 622 ? 27.266 -42.25 -1.927 1 98.56 622 ALA A N 1
ATOM 4651 C CA . ALA A 1 622 ? 27.031 -43.688 -1.884 1 98.56 622 ALA A CA 1
ATOM 4652 C C . ALA A 1 622 ? 26.031 -44.094 -2.945 1 98.56 622 ALA A C 1
ATOM 4654 O O . ALA A 1 622 ? 24.953 -43.5 -3.074 1 98.56 622 ALA A O 1
ATOM 4655 N N . ILE A 1 623 ? 26.406 -45.094 -3.754 1 98.31 623 ILE A N 1
ATOM 4656 C CA . ILE A 1 623 ? 25.547 -45.625 -4.824 1 98.31 623 ILE A CA 1
ATOM 4657 C C . ILE A 1 623 ? 25.266 -47.094 -4.59 1 98.31 623 ILE A C 1
ATOM 4659 O O . ILE A 1 623 ? 26.188 -47.906 -4.465 1 98.31 623 ILE A O 1
ATOM 4663 N N . LYS A 1 624 ? 24.031 -47.406 -4.457 1 97.62 624 LYS A N 1
ATOM 4664 C CA . LYS A 1 624 ? 23.594 -48.781 -4.324 1 97.62 624 LYS A CA 1
ATOM 4665 C C . LYS A 1 624 ? 22.672 -49.188 -5.465 1 97.62 624 LYS A C 1
ATOM 4667 O O . LYS A 1 624 ? 21.547 -48.688 -5.555 1 97.62 624 LYS A O 1
ATOM 4672 N N . THR A 1 625 ? 23.078 -50 -6.383 1 93.31 625 THR A N 1
ATOM 4673 C CA . THR A 1 625 ? 22.297 -50.531 -7.504 1 93.31 625 THR A CA 1
ATOM 4674 C C . THR A 1 625 ? 22.516 -52.031 -7.68 1 93.31 625 THR A C 1
ATOM 4676 O O . THR A 1 625 ? 23.5 -52.562 -7.18 1 93.31 625 THR A O 1
ATOM 4679 N N . PRO A 1 626 ? 21.562 -52.656 -8.344 1 88.56 626 PRO A N 1
ATOM 4680 C CA . PRO A 1 626 ? 21.859 -54.062 -8.648 1 88.56 626 PRO A CA 1
ATOM 4681 C C . PRO A 1 626 ? 22.953 -54.219 -9.703 1 88.56 626 PRO A C 1
ATOM 4683 O O . PRO A 1 626 ? 23.266 -53.281 -10.422 1 88.56 626 PRO A O 1
ATOM 4686 N N . SER A 1 627 ? 23.438 -55.438 -9.648 1 89 627 SER A N 1
ATOM 4687 C CA . SER A 1 627 ? 24.453 -55.719 -10.664 1 89 627 SER A CA 1
ATOM 4688 C C . SER A 1 627 ? 23.812 -56.031 -12.008 1 89 627 SER A C 1
ATOM 4690 O O . SER A 1 627 ? 24.422 -55.812 -13.062 1 89 627 SER A O 1
ATOM 4692 N N . SER A 1 628 ? 22.594 -56.531 -11.844 1 93.19 628 SER A N 1
ATOM 4693 C CA . SER A 1 628 ? 21.891 -56.875 -13.07 1 93.19 628 SER A CA 1
ATOM 4694 C C . SER A 1 628 ? 20.406 -56.531 -12.961 1 93.19 628 SER A C 1
ATOM 4696 O O . SER A 1 628 ? 19.844 -56.531 -11.859 1 93.19 628 SER A O 1
ATOM 4698 N N . ILE A 1 629 ? 19.875 -56.281 -14.086 1 94.75 629 ILE A N 1
ATOM 4699 C CA . ILE A 1 629 ? 18.453 -55.969 -14.18 1 94.75 629 ILE A CA 1
ATOM 4700 C C . ILE A 1 629 ? 17.922 -56.375 -15.555 1 94.75 629 ILE A C 1
ATOM 4702 O O . ILE A 1 629 ? 18.688 -56.469 -16.516 1 94.75 629 ILE A O 1
ATOM 4706 N N . THR A 1 630 ? 16.672 -56.781 -15.641 1 95.44 630 THR A N 1
ATOM 4707 C CA . THR A 1 630 ? 16.094 -57.156 -16.922 1 95.44 630 THR A CA 1
ATOM 4708 C C . THR A 1 630 ? 16.062 -55.969 -17.875 1 95.44 630 THR A C 1
ATOM 4710 O O . THR A 1 630 ? 15.828 -54.844 -17.453 1 95.44 630 THR A O 1
ATOM 4713 N N . LYS A 1 631 ? 16.25 -56.25 -19.125 1 96.12 631 LYS A N 1
ATOM 4714 C CA . LYS A 1 631 ? 16.266 -55.188 -20.141 1 96.12 631 LYS A CA 1
ATOM 4715 C C . LYS A 1 631 ? 14.898 -54.531 -20.266 1 96.12 631 LYS A C 1
ATOM 4717 O O . LYS A 1 631 ? 14.789 -53.281 -20.219 1 96.12 631 LYS A O 1
ATOM 4722 N N . ALA A 1 632 ? 13.859 -55.344 -20.484 1 96.56 632 ALA A N 1
ATOM 4723 C CA . ALA A 1 632 ? 12.492 -54.844 -20.625 1 96.56 632 ALA A CA 1
ATOM 4724 C C . ALA A 1 632 ? 11.711 -55.031 -19.312 1 96.56 632 ALA A C 1
ATOM 4726 O O . ALA A 1 632 ? 12.07 -55.844 -18.469 1 96.56 632 ALA A O 1
ATOM 4727 N N . PRO A 1 633 ? 10.719 -54.188 -19.156 1 95.94 633 PRO A N 1
ATOM 4728 C CA . PRO A 1 633 ? 9.867 -54.406 -17.984 1 95.94 633 PRO A CA 1
ATOM 4729 C C . PRO A 1 633 ? 9.164 -55.781 -18.016 1 95.94 633 PRO A C 1
ATOM 4731 O O . PRO A 1 633 ? 8.797 -56.25 -19.078 1 95.94 633 PRO A O 1
ATOM 4734 N N . LYS A 1 634 ? 8.906 -56.344 -16.828 1 95 634 LYS A N 1
ATOM 4735 C CA . LYS A 1 634 ? 8.25 -57.625 -16.719 1 95 634 LYS A CA 1
ATOM 4736 C C . LYS A 1 634 ? 6.965 -57.531 -15.906 1 95 634 LYS A C 1
ATOM 4738 O O . LYS A 1 634 ? 6.195 -58.5 -15.828 1 95 634 LYS A O 1
ATOM 4743 N N . GLY A 1 635 ? 6.812 -56.406 -15.305 1 95.19 635 GLY A N 1
ATOM 4744 C CA . GLY A 1 635 ? 5.609 -56.219 -14.508 1 95.19 635 GLY A CA 1
ATOM 4745 C C . GLY A 1 635 ? 4.34 -56.219 -15.344 1 95.19 635 GLY A C 1
ATOM 4746 O O . GLY A 1 635 ? 4.383 -55.969 -16.547 1 95.19 635 GLY A O 1
ATOM 4747 N N . ASN A 1 636 ? 3.219 -56.438 -14.672 1 95 636 ASN A N 1
ATOM 4748 C CA . ASN A 1 636 ? 1.919 -56.375 -15.336 1 95 636 ASN A CA 1
ATOM 4749 C C . ASN A 1 636 ? 1.577 -54.969 -15.773 1 95 636 ASN A C 1
ATOM 4751 O O . ASN A 1 636 ? 2.1 -54 -15.219 1 95 636 ASN A O 1
ATOM 4755 N N . LEU A 1 637 ? 0.809 -54.875 -16.812 1 95.06 637 LEU A N 1
ATOM 4756 C CA . LEU A 1 637 ? 0.268 -53.562 -17.203 1 95.06 637 LEU A CA 1
ATOM 4757 C C . LEU A 1 637 ? -0.782 -53.094 -16.203 1 95.06 637 LEU A C 1
ATOM 4759 O O . LEU A 1 637 ? -1.762 -53.812 -15.945 1 95.06 637 LEU A O 1
ATOM 4763 N N . THR A 1 638 ? -0.575 -52 -15.586 1 96.38 638 THR A N 1
ATOM 4764 C CA . THR A 1 638 ? -1.436 -51.406 -14.57 1 96.38 638 THR A CA 1
ATOM 4765 C C . THR A 1 638 ? -1.711 -49.938 -14.875 1 96.38 638 THR A C 1
ATOM 4767 O O . THR A 1 638 ? -1.284 -49.406 -15.914 1 96.38 638 THR A O 1
ATOM 4770 N N . VAL A 1 639 ? -2.543 -49.25 -14.023 1 97.44 639 VAL A N 1
ATOM 4771 C CA . VAL A 1 639 ? -2.68 -47.812 -14.062 1 97.44 639 VAL A CA 1
ATOM 4772 C C . VAL A 1 639 ? -1.321 -47.156 -13.82 1 97.44 639 VAL A C 1
ATOM 4774 O O . VAL A 1 639 ? -0.721 -47.344 -12.758 1 97.44 639 VAL A O 1
ATOM 4777 N N . GLY A 1 640 ? -0.797 -46.438 -14.805 1 97.25 640 GLY A N 1
ATOM 4778 C CA . GLY A 1 640 ? 0.527 -45.844 -14.75 1 97.25 640 GLY A CA 1
ATOM 4779 C C . GLY A 1 640 ? 1.566 -46.625 -15.539 1 97.25 640 GLY A C 1
ATOM 4780 O O . GLY A 1 640 ? 2.766 -46.375 -15.414 1 97.25 640 GLY A O 1
ATOM 4781 N N . GLY A 1 641 ? 1.122 -47.594 -16.344 1 97 641 GLY A N 1
ATOM 4782 C CA . GLY A 1 641 ? 2.035 -48.406 -17.125 1 97 641 GLY A CA 1
ATOM 4783 C C . GLY A 1 641 ? 2.447 -49.688 -16.422 1 97 641 GLY A C 1
ATOM 4784 O O . GLY A 1 641 ? 1.781 -50.125 -15.484 1 97 641 GLY A O 1
ATOM 4785 N N . HIS A 1 642 ? 3.529 -50.312 -16.922 1 97.25 642 HIS A N 1
ATOM 4786 C CA . HIS A 1 642 ? 4.02 -51.531 -16.281 1 97.25 642 HIS A CA 1
ATOM 4787 C C . HIS A 1 642 ? 4.371 -51.281 -14.82 1 97.25 642 HIS A C 1
ATOM 4789 O O . HIS A 1 642 ? 5.039 -50.281 -14.492 1 97.25 642 HIS A O 1
ATOM 4795 N N . SER A 1 643 ? 3.932 -52.156 -13.969 1 97.56 643 SER A N 1
ATOM 4796 C CA . SER A 1 643 ? 4.016 -51.969 -12.531 1 97.56 643 SER A CA 1
ATOM 4797 C C . SER A 1 643 ? 5.465 -51.781 -12.078 1 97.56 643 SER A C 1
ATOM 4799 O O . SER A 1 643 ? 5.75 -51 -11.172 1 97.56 643 SER A O 1
ATOM 4801 N N . ASP A 1 644 ? 6.379 -52.438 -12.711 1 97.62 644 ASP A N 1
ATOM 4802 C CA . ASP A 1 644 ? 7.758 -52.438 -12.242 1 97.62 644 ASP A CA 1
ATOM 4803 C C . ASP A 1 644 ? 8.5 -51.188 -12.688 1 97.62 644 ASP A C 1
ATOM 4805 O O . ASP A 1 644 ? 9.625 -50.938 -12.258 1 97.62 644 ASP A O 1
ATOM 4809 N N . LEU A 1 645 ? 7.895 -50.344 -13.555 1 98.12 645 LEU A N 1
ATOM 4810 C CA . LEU A 1 645 ? 8.461 -49.031 -13.852 1 98.12 645 LEU A CA 1
ATOM 4811 C C . LEU A 1 645 ? 8.594 -48.188 -12.578 1 98.12 645 LEU A C 1
ATOM 4813 O O . LEU A 1 645 ? 9.422 -47.281 -12.516 1 98.12 645 LEU A O 1
ATOM 4817 N N . TRP A 1 646 ? 7.785 -48.5 -11.602 1 98.12 646 TRP A N 1
ATOM 4818 C CA . TRP A 1 646 ? 7.699 -47.688 -10.391 1 98.12 646 TRP A CA 1
ATOM 4819 C C . TRP A 1 646 ? 8.5 -48.312 -9.258 1 98.12 646 TRP A C 1
ATOM 4821 O O . TRP A 1 646 ? 8.586 -47.75 -8.164 1 98.12 646 TRP A O 1
ATOM 4831 N N . ASP A 1 647 ? 9.141 -49.469 -9.484 1 97.94 647 ASP A N 1
ATOM 4832 C CA . ASP A 1 647 ? 9.953 -50.125 -8.469 1 97.94 647 ASP A CA 1
ATOM 4833 C C . ASP A 1 647 ? 11.25 -49.344 -8.219 1 97.94 647 ASP A C 1
ATOM 4835 O O . ASP A 1 647 ? 11.898 -48.906 -9.172 1 97.94 647 ASP A O 1
ATOM 4839 N N . VAL A 1 648 ? 11.539 -49.156 -6.969 1 98.06 648 VAL A N 1
ATOM 4840 C CA . VAL A 1 648 ? 12.852 -48.625 -6.637 1 98.06 648 VAL A CA 1
ATOM 4841 C C . VAL A 1 648 ? 13.914 -49.688 -6.848 1 98.06 648 VAL A C 1
ATOM 4843 O O . VAL A 1 648 ? 13.891 -50.75 -6.195 1 98.06 648 VAL A O 1
ATOM 4846 N N . VAL A 1 649 ? 14.828 -49.438 -7.711 1 97.5 649 VAL A N 1
ATOM 4847 C CA . VAL A 1 649 ? 15.781 -50.469 -8.078 1 97.5 649 VAL A CA 1
ATOM 4848 C C . VAL A 1 649 ? 17.172 -50.094 -7.586 1 97.5 649 VAL A C 1
ATOM 4850 O O . VAL A 1 649 ? 18.109 -50.875 -7.684 1 97.5 649 VAL A O 1
ATOM 4853 N N . GLY A 1 650 ? 17.297 -48.906 -7.066 1 97.81 650 GLY A N 1
ATOM 4854 C CA . GLY A 1 650 ? 18.562 -48.438 -6.535 1 97.81 650 GLY A CA 1
ATOM 4855 C C . GLY A 1 650 ? 18.422 -47.125 -5.762 1 97.81 650 GLY A C 1
ATOM 4856 O O . GLY A 1 650 ? 17.344 -46.531 -5.746 1 97.81 650 GLY A O 1
ATOM 4857 N N . THR A 1 651 ? 19.516 -46.812 -5.098 1 98.44 651 THR A N 1
ATOM 4858 C CA . THR A 1 651 ? 19.531 -45.562 -4.348 1 98.44 651 THR A CA 1
ATOM 4859 C C . THR A 1 651 ? 20.875 -44.844 -4.488 1 98.44 651 THR A C 1
ATOM 4861 O O . THR A 1 651 ? 21.906 -45.5 -4.695 1 98.44 651 THR A O 1
ATOM 4864 N N . VAL A 1 652 ? 20.859 -43.562 -4.527 1 98.62 652 VAL A N 1
ATOM 4865 C CA . VAL A 1 652 ? 22.047 -42.719 -4.438 1 98.62 652 VAL A CA 1
ATOM 4866 C C . VAL A 1 652 ? 21.938 -41.812 -3.211 1 98.62 652 VAL A C 1
ATOM 4868 O O . VAL A 1 652 ? 20.891 -41.188 -2.977 1 98.62 652 VAL A O 1
ATOM 4871 N N . SER A 1 653 ? 22.953 -41.75 -2.398 1 98.56 653 SER A N 1
ATOM 4872 C CA . SER A 1 653 ? 22.906 -40.906 -1.208 1 98.56 653 SER A CA 1
ATOM 4873 C C . SER A 1 653 ? 24.125 -40 -1.132 1 98.56 653 SER A C 1
ATOM 4875 O O . SER A 1 653 ? 25.188 -40.312 -1.68 1 98.56 653 SER A O 1
ATOM 4877 N N . ALA A 1 654 ? 23.969 -38.906 -0.503 1 98.75 654 ALA A N 1
ATOM 4878 C CA . ALA A 1 654 ? 25.031 -37.938 -0.248 1 98.75 654 ALA A CA 1
ATOM 4879 C C . ALA A 1 654 ? 24.812 -37.219 1.089 1 98.75 654 ALA A C 1
ATOM 4881 O O . ALA A 1 654 ? 23.672 -37.062 1.533 1 98.75 654 ALA A O 1
ATOM 4882 N N . ARG A 1 655 ? 25.844 -36.844 1.721 1 98.62 655 ARG A N 1
ATOM 4883 C CA . ARG A 1 655 ? 25.781 -36.062 2.949 1 98.62 655 ARG A CA 1
ATOM 4884 C C . ARG A 1 655 ? 25.859 -34.562 2.648 1 98.62 655 ARG A C 1
ATOM 4886 O O . ARG A 1 655 ? 26.75 -34.125 1.925 1 98.62 655 ARG A O 1
ATOM 4893 N N . ILE A 1 656 ? 24.906 -33.844 3.152 1 98.75 656 ILE A N 1
ATOM 4894 C CA . ILE A 1 656 ? 24.844 -32.375 2.996 1 98.75 656 ILE A CA 1
ATOM 4895 C C . ILE A 1 656 ? 25.062 -31.703 4.348 1 98.75 656 ILE A C 1
ATOM 4897 O O . ILE A 1 656 ? 24.391 -32.031 5.328 1 98.75 656 ILE A O 1
ATOM 4901 N N . ALA A 1 657 ? 25.938 -30.781 4.441 1 98.69 657 ALA A N 1
ATOM 4902 C CA . ALA A 1 657 ? 26.219 -30.047 5.672 1 98.69 657 ALA A CA 1
ATOM 4903 C C . ALA A 1 657 ? 26.062 -28.547 5.457 1 98.69 657 ALA A C 1
ATOM 4905 O O . ALA A 1 657 ? 26.516 -28.016 4.441 1 98.69 657 ALA A O 1
ATOM 4906 N N . ASN A 1 658 ? 25.328 -27.906 6.375 1 98.62 658 ASN A N 1
ATOM 4907 C CA . ASN A 1 658 ? 25.328 -26.438 6.41 1 98.62 658 ASN A CA 1
ATOM 4908 C C . ASN A 1 658 ? 26.578 -25.891 7.094 1 98.62 658 ASN A C 1
ATOM 4910 O O . ASN A 1 658 ? 26.641 -25.828 8.328 1 98.62 658 ASN A O 1
ATOM 4914 N N . ASN A 1 659 ? 27.469 -25.5 6.367 1 98.19 659 ASN A N 1
ATOM 4915 C CA . ASN A 1 659 ? 28.719 -25.016 6.938 1 98.19 659 ASN A CA 1
ATOM 4916 C C . ASN A 1 659 ? 28.75 -23.484 7 1 98.19 659 ASN A C 1
ATOM 4918 O O . ASN A 1 659 ? 29.828 -22.891 7.098 1 98.19 659 ASN A O 1
ATOM 4922 N N . GLY A 1 660 ? 27.641 -22.875 6.773 1 97.56 660 GLY A N 1
ATOM 4923 C CA . GLY A 1 660 ? 27.5 -21.438 6.969 1 97.56 660 GLY A CA 1
ATOM 4924 C C . GLY A 1 660 ? 27.062 -21.062 8.367 1 97.56 660 GLY A C 1
ATOM 4925 O O . GLY A 1 660 ? 27.234 -21.844 9.312 1 97.56 660 GLY A O 1
ATOM 4926 N N . THR A 1 661 ? 26.516 -19.797 8.617 1 96.69 661 THR A N 1
ATOM 4927 C CA . THR A 1 661 ? 26.234 -19.266 9.953 1 96.69 661 THR A CA 1
ATOM 4928 C C . THR A 1 661 ? 24.734 -19.109 10.156 1 96.69 661 THR A C 1
ATOM 4930 O O . THR A 1 661 ? 24.281 -18.797 11.266 1 96.69 661 THR A O 1
ATOM 4933 N N . LEU A 1 662 ? 23.953 -19.297 9.078 1 97.94 662 LEU A N 1
ATOM 4934 C CA . LEU A 1 662 ? 22.5 -19.141 9.164 1 97.94 662 LEU A CA 1
ATOM 4935 C C . LEU A 1 662 ? 21.797 -20.469 8.852 1 97.94 662 LEU A C 1
ATOM 4937 O O . LEU A 1 662 ? 22.359 -21.328 8.18 1 97.94 662 LEU A O 1
ATOM 4941 N N . SER A 1 663 ? 20.562 -20.594 9.453 1 98.25 663 SER A N 1
ATOM 4942 C CA . SER A 1 663 ? 19.719 -21.703 9.016 1 98.25 663 SER A CA 1
ATOM 4943 C C . SER A 1 663 ? 19.266 -21.516 7.574 1 98.25 663 SER A C 1
ATOM 4945 O O . SER A 1 663 ? 19.109 -20.375 7.113 1 98.25 663 SER A O 1
ATOM 4947 N N . GLY A 1 664 ? 19.125 -22.547 6.816 1 98.31 664 GLY A N 1
ATOM 4948 C CA . GLY A 1 664 ? 18.656 -22.484 5.441 1 98.31 664 GLY A CA 1
ATOM 4949 C C . GLY A 1 664 ? 18.312 -23.844 4.875 1 98.31 664 GLY A C 1
ATOM 4950 O O . GLY A 1 664 ? 18.547 -24.875 5.512 1 98.31 664 GLY A O 1
ATOM 4951 N N . ALA A 1 665 ? 17.688 -23.812 3.766 1 98.69 665 ALA A N 1
ATOM 4952 C CA . ALA A 1 665 ? 17.328 -25.047 3.059 1 98.69 665 ALA A CA 1
ATOM 4953 C C . ALA A 1 665 ? 18.203 -25.234 1.82 1 98.69 665 ALA A C 1
ATOM 4955 O O . ALA A 1 665 ? 18.516 -24.266 1.117 1 98.69 665 ALA A O 1
ATOM 4956 N N . GLU A 1 666 ? 18.641 -26.484 1.631 1 98.56 666 GLU A N 1
ATOM 4957 C CA . GLU A 1 666 ? 19.359 -26.891 0.429 1 98.56 666 GLU A CA 1
ATOM 4958 C C . GLU A 1 666 ? 18.547 -27.875 -0.398 1 98.56 666 GLU A C 1
ATOM 4960 O O . GLU A 1 666 ? 17.656 -28.547 0.131 1 98.56 666 GLU A O 1
ATOM 4965 N N . VAL A 1 667 ? 18.781 -27.828 -1.762 1 98.75 667 VAL A N 1
ATOM 4966 C CA . VAL A 1 667 ? 18.109 -28.766 -2.664 1 98.75 667 VAL A CA 1
ATOM 4967 C C . VAL A 1 667 ? 19.141 -29.547 -3.459 1 98.75 667 VAL A C 1
ATOM 4969 O O . VAL A 1 667 ? 19.422 -29.234 -4.621 1 98.75 667 VAL A O 1
ATOM 4972 N N . PRO A 1 668 ? 19.703 -30.609 -2.82 1 98.81 668 PRO A N 1
ATOM 4973 C CA . PRO A 1 668 ? 20.562 -31.484 -3.631 1 98.81 668 PRO A CA 1
ATOM 4974 C C . PRO A 1 668 ? 19.812 -32.094 -4.812 1 98.81 668 PRO A C 1
ATOM 4976 O O . PRO A 1 668 ? 18.672 -32.531 -4.668 1 98.81 668 PRO A O 1
ATOM 4979 N N . GLN A 1 669 ? 20.5 -32.125 -5.961 1 98.88 669 GLN A N 1
ATOM 4980 C CA . GLN A 1 669 ? 19.953 -32.625 -7.215 1 98.88 669 GLN A CA 1
ATOM 4981 C C . GLN A 1 669 ? 20.781 -33.781 -7.766 1 98.88 669 GLN A C 1
ATOM 4983 O O . GLN A 1 669 ? 22.016 -33.688 -7.789 1 98.88 669 GLN A O 1
ATOM 4988 N N . LEU A 1 670 ? 20.141 -34.812 -8.195 1 98.88 670 LEU A N 1
ATOM 4989 C CA . LEU A 1 670 ? 20.781 -35.969 -8.805 1 98.88 670 LEU A CA 1
ATOM 4990 C C . LEU A 1 670 ? 20.578 -36 -10.32 1 98.88 670 LEU A C 1
ATOM 4992 O O . LEU A 1 670 ? 19.453 -35.938 -10.797 1 98.88 670 LEU A O 1
ATOM 4996 N N . TYR A 1 671 ? 21.656 -36.031 -11.055 1 98.81 671 TYR A N 1
ATOM 4997 C CA . TYR A 1 671 ? 21.641 -36.188 -12.508 1 98.81 671 TYR A CA 1
ATOM 4998 C C . TYR A 1 671 ? 22.312 -37.469 -12.945 1 98.81 671 TYR A C 1
ATOM 5000 O O . TYR A 1 671 ? 23.312 -37.875 -12.352 1 98.81 671 TYR A O 1
ATOM 5008 N N . LEU A 1 672 ? 21.812 -38.094 -14 1 98.69 672 LEU A N 1
ATOM 5009 C CA . LEU A 1 672 ? 22.375 -39.344 -14.523 1 98.69 672 LEU A CA 1
ATOM 5010 C C . LEU A 1 672 ? 22.812 -39.156 -15.977 1 98.69 672 LEU A C 1
ATOM 5012 O O . LEU A 1 672 ? 22.125 -38.469 -16.75 1 98.69 672 LEU A O 1
ATOM 5016 N N . GLY A 1 673 ? 23.906 -39.688 -16.297 1 98.38 673 GLY A N 1
ATOM 5017 C CA . GLY A 1 673 ? 24.312 -39.969 -17.672 1 98.38 673 GLY A CA 1
ATOM 5018 C C . GLY A 1 673 ? 24.156 -41.438 -18.047 1 98.38 673 GLY A C 1
ATOM 5019 O O . GLY A 1 673 ? 24.469 -42.312 -17.234 1 98.38 673 GLY A O 1
ATOM 5020 N N . PHE A 1 674 ? 23.672 -41.688 -19.188 1 98.19 674 PHE A N 1
ATOM 5021 C CA . PHE A 1 674 ? 23.344 -43.062 -19.625 1 98.19 674 PHE A CA 1
ATOM 5022 C C . PHE A 1 674 ? 24.438 -43.625 -20.531 1 98.19 674 PHE A C 1
ATOM 5024 O O . PHE A 1 674 ? 25.234 -42.844 -21.078 1 98.19 674 PHE A O 1
ATOM 5031 N N . PRO A 1 675 ? 24.438 -44.938 -20.641 1 97 675 PRO A N 1
ATOM 5032 C CA . PRO A 1 675 ? 25.297 -45.5 -21.688 1 97 675 PRO A CA 1
ATOM 5033 C C . PRO A 1 675 ? 24.969 -45 -23.078 1 97 675 PRO A C 1
ATOM 5035 O O . PRO A 1 675 ? 23.797 -44.688 -23.359 1 97 675 PRO A O 1
ATOM 5038 N N . ASP A 1 676 ? 25.906 -45 -23.984 1 95.69 676 ASP A N 1
ATOM 5039 C CA . ASP A 1 676 ? 25.75 -44.438 -25.328 1 95.69 676 ASP A CA 1
ATOM 5040 C C . ASP A 1 676 ? 24.641 -45.156 -26.094 1 95.69 676 ASP A C 1
ATOM 5042 O O . ASP A 1 676 ? 23.969 -44.531 -26.922 1 95.69 676 ASP A O 1
ATOM 5046 N N . SER A 1 677 ? 24.453 -46.375 -25.781 1 94.5 677 SER A N 1
ATOM 5047 C CA . SER A 1 677 ? 23.469 -47.156 -26.516 1 94.5 677 SER A CA 1
ATOM 5048 C C . SER A 1 677 ? 22.062 -46.656 -26.266 1 94.5 677 SER A C 1
ATOM 5050 O O . SER A 1 677 ? 21.141 -46.938 -27.047 1 94.5 677 SER A O 1
ATOM 5052 N N . ALA A 1 678 ? 21.875 -45.938 -25.219 1 95.81 678 ALA A N 1
ATOM 5053 C CA . ALA A 1 678 ? 20.562 -45.375 -24.891 1 95.81 678 ALA A CA 1
ATOM 5054 C C . ALA A 1 678 ? 20.297 -44.094 -25.641 1 95.81 678 ALA A C 1
ATOM 5056 O O . ALA A 1 678 ? 19.156 -43.625 -25.719 1 95.81 678 ALA A O 1
ATOM 5057 N N . ASP A 1 679 ? 21.25 -43.438 -26.234 1 95.5 679 ASP A N 1
ATOM 5058 C CA . ASP A 1 679 ? 21.141 -42.188 -26.984 1 95.5 679 ASP A CA 1
ATOM 5059 C C . ASP A 1 679 ? 20.391 -41.125 -26.172 1 95.5 679 ASP A C 1
ATOM 5061 O O . ASP A 1 679 ? 19.375 -40.594 -26.641 1 95.5 679 ASP A O 1
ATOM 5065 N N . GLN A 1 680 ? 20.891 -40.875 -24.953 1 97.25 680 GLN A N 1
ATOM 5066 C CA . GLN A 1 680 ? 20.297 -39.938 -24.031 1 97.25 680 GLN A CA 1
ATOM 5067 C C . GLN A 1 680 ? 21.125 -38.656 -23.922 1 97.25 680 GLN A C 1
ATOM 5069 O O . GLN A 1 680 ? 22.297 -38.656 -24.297 1 97.25 680 GLN A O 1
ATOM 5074 N N . PRO A 1 681 ? 20.547 -37.5 -23.484 1 97.56 681 PRO A N 1
ATOM 5075 C CA . PRO A 1 681 ? 21.312 -36.281 -23.203 1 97.56 681 PRO A CA 1
ATOM 5076 C C . PRO A 1 681 ? 22.484 -36.531 -22.266 1 97.56 681 PRO A C 1
ATOM 5078 O O . PRO A 1 681 ? 22.531 -37.562 -21.578 1 97.56 681 PRO A O 1
ATOM 5081 N N . VAL A 1 682 ? 23.438 -35.562 -22.188 1 97.69 682 VAL A N 1
ATOM 5082 C CA . VAL A 1 682 ? 24.672 -35.656 -21.422 1 97.69 682 VAL A CA 1
ATOM 5083 C C . VAL A 1 682 ? 24.359 -36.031 -19.969 1 97.69 682 VAL A C 1
ATOM 5085 O O . VAL A 1 682 ? 25.031 -36.875 -19.375 1 97.69 682 VAL A O 1
ATOM 5088 N N . ARG A 1 683 ? 23.406 -35.469 -19.422 1 97.31 683 ARG A N 1
ATOM 5089 C CA . ARG A 1 683 ? 22.875 -35.75 -18.094 1 97.31 683 ARG A CA 1
ATOM 5090 C C . ARG A 1 683 ? 21.438 -35.281 -17.953 1 97.31 683 ARG A C 1
ATOM 5092 O O . ARG A 1 683 ? 21.016 -34.375 -18.641 1 97.31 683 ARG A O 1
ATOM 5099 N N . GLN A 1 684 ? 20.672 -35.938 -17.125 1 97.56 684 GLN A N 1
ATOM 5100 C CA . GLN A 1 684 ? 19.266 -35.594 -16.891 1 97.56 684 GLN A CA 1
ATOM 5101 C C . GLN A 1 684 ? 18.891 -35.75 -15.422 1 97.56 684 GLN A C 1
ATOM 5103 O O . GLN A 1 684 ? 19.359 -36.656 -14.75 1 97.56 684 GLN A O 1
ATOM 5108 N N . LEU A 1 685 ? 18.078 -34.812 -14.898 1 98.81 685 LEU A N 1
ATOM 5109 C CA . LEU A 1 685 ? 17.594 -34.844 -13.523 1 98.81 685 LEU A CA 1
ATOM 5110 C C . LEU A 1 685 ? 16.828 -36.125 -13.234 1 98.81 685 LEU A C 1
ATOM 5112 O O . LEU A 1 685 ? 15.93 -36.5 -14 1 98.81 685 LEU A O 1
ATOM 5116 N N . ARG A 1 686 ? 17.172 -36.844 -12.172 1 98.62 686 ARG A N 1
ATOM 5117 C CA . ARG A 1 686 ? 16.469 -38.094 -11.797 1 98.62 686 ARG A CA 1
ATOM 5118 C C . ARG A 1 686 ? 16.281 -38.156 -10.289 1 98.62 686 ARG A C 1
ATOM 5120 O O . ARG A 1 686 ? 15.984 -39.25 -9.75 1 98.62 686 ARG A O 1
ATOM 5127 N N . GLY A 1 687 ? 16.453 -37.031 -9.633 1 98.56 687 GLY A N 1
ATOM 5128 C CA . GLY A 1 687 ? 16.188 -36.969 -8.203 1 98.56 687 GLY A CA 1
ATOM 5129 C C . GLY A 1 687 ? 16.453 -35.594 -7.602 1 98.56 687 GLY A C 1
ATOM 5130 O O . GLY A 1 687 ? 17.297 -34.844 -8.109 1 98.56 687 GLY A O 1
ATOM 5131 N N . PHE A 1 688 ? 15.82 -35.25 -6.535 1 98.5 688 PHE A N 1
ATOM 5132 C CA . PHE A 1 688 ? 16.094 -34.094 -5.688 1 98.5 688 PHE A CA 1
ATOM 5133 C C . PHE A 1 688 ? 15.406 -34.25 -4.336 1 98.5 688 PHE A C 1
ATOM 5135 O O . PHE A 1 688 ? 14.492 -35.062 -4.18 1 98.5 688 PHE A O 1
ATOM 5142 N N . ASP A 1 689 ? 15.891 -33.531 -3.432 1 97.62 689 ASP A N 1
ATOM 5143 C CA . ASP A 1 689 ? 15.258 -33.406 -2.123 1 97.62 689 ASP A CA 1
ATOM 5144 C C . ASP A 1 689 ? 15.539 -32.062 -1.492 1 97.62 689 ASP A C 1
ATOM 5146 O O . ASP A 1 689 ? 16.609 -31.484 -1.686 1 97.62 689 ASP A O 1
ATOM 5150 N N . ARG A 1 690 ? 14.562 -31.484 -0.869 1 98.12 690 ARG A N 1
ATOM 5151 C CA . ARG A 1 690 ? 14.766 -30.25 -0.113 1 98.12 690 ARG A CA 1
ATOM 5152 C C . ARG A 1 690 ? 15 -30.547 1.365 1 98.12 690 ARG A C 1
ATOM 5154 O O . ARG A 1 690 ? 14.172 -31.188 2.012 1 98.12 690 ARG A O 1
ATOM 5161 N N . VAL A 1 691 ? 16.078 -30.078 1.942 1 98.31 691 VAL A N 1
ATOM 5162 C CA . VAL A 1 691 ? 16.406 -30.359 3.338 1 98.31 691 VAL A CA 1
ATOM 5163 C C . VAL A 1 691 ? 16.703 -29.047 4.07 1 98.31 691 VAL A C 1
ATOM 5165 O O . VAL A 1 691 ? 17.438 -28.203 3.559 1 98.31 691 VAL A O 1
ATOM 5168 N N . GLU A 1 692 ? 16.062 -28.828 5.172 1 98.25 692 GLU A N 1
ATOM 5169 C CA . GLU A 1 692 ? 16.328 -27.672 6.027 1 98.25 692 GLU A CA 1
ATOM 5170 C C . GLU A 1 692 ? 17.344 -28 7.105 1 98.25 692 GLU A C 1
ATOM 5172 O O . GLU A 1 692 ? 17.188 -28.984 7.844 1 98.25 692 GLU A O 1
ATOM 5177 N N . LEU A 1 693 ? 18.406 -27.188 7.191 1 98.69 693 LEU A N 1
ATOM 5178 C CA . LEU A 1 693 ? 19.5 -27.453 8.125 1 98.69 693 LEU A CA 1
ATOM 5179 C C . LEU A 1 693 ? 19.875 -26.203 8.898 1 98.69 693 LEU A C 1
ATOM 5181 O O . LEU A 1 693 ? 20.047 -25.125 8.312 1 98.69 693 LEU A O 1
ATOM 5185 N N . SER A 1 694 ? 19.969 -26.312 10.148 1 98.38 694 SER A N 1
ATOM 5186 C CA . SER A 1 694 ? 20.547 -25.234 10.945 1 98.38 694 SER A CA 1
ATOM 5187 C C . SER A 1 694 ? 22.047 -25.094 10.695 1 98.38 694 SER A C 1
ATOM 5189 O O . SER A 1 694 ? 22.672 -26 10.125 1 98.38 694 SER A O 1
ATOM 5191 N N . ALA A 1 695 ? 22.578 -23.984 11.148 1 98 695 ALA A N 1
ATOM 5192 C CA . ALA A 1 695 ? 24.031 -23.797 11.039 1 98 695 ALA A CA 1
ATOM 5193 C C . ALA A 1 695 ? 24.781 -24.938 11.711 1 98 695 ALA A C 1
ATOM 5195 O O . ALA A 1 695 ? 24.516 -25.266 12.875 1 98 695 ALA A O 1
ATOM 5196 N N . GLY A 1 696 ? 25.562 -25.594 11.008 1 98.12 696 GLY A N 1
ATOM 5197 C CA . GLY A 1 696 ? 26.391 -26.656 11.562 1 98.12 696 GLY A CA 1
ATOM 5198 C C . GLY A 1 696 ? 25.766 -28.031 11.469 1 98.12 696 GLY A C 1
ATOM 5199 O O . GLY A 1 696 ? 26.422 -29.047 11.672 1 98.12 696 GLY A O 1
ATOM 5200 N N . GLN A 1 697 ? 24.562 -28.078 11.094 1 98.56 697 GLN A N 1
ATOM 5201 C CA . GLN A 1 697 ? 23.844 -29.344 11.023 1 98.56 697 GLN A CA 1
ATOM 5202 C C . GLN A 1 697 ? 24.141 -30.078 9.719 1 98.56 697 GLN A C 1
ATOM 5204 O O . GLN A 1 697 ? 24.469 -29.453 8.711 1 98.56 697 GLN A O 1
ATOM 5209 N N . GLU A 1 698 ? 24.047 -31.406 9.727 1 98.19 698 GLU A N 1
ATOM 5210 C CA . GLU A 1 698 ? 24.203 -32.25 8.539 1 98.19 698 GLU A CA 1
ATOM 5211 C C . GLU A 1 698 ? 23.047 -33.219 8.406 1 98.19 698 GLU A C 1
ATOM 5213 O O . GLU A 1 698 ? 22.359 -33.531 9.383 1 98.19 698 GLU A O 1
ATOM 5218 N N . ALA A 1 699 ? 22.844 -33.688 7.219 1 98.44 699 ALA A N 1
ATOM 5219 C CA . ALA A 1 699 ? 21.828 -34.688 6.926 1 98.44 699 ALA A CA 1
ATOM 5220 C C . ALA A 1 699 ? 22.25 -35.562 5.727 1 98.44 699 ALA A C 1
ATOM 5222 O O . ALA A 1 699 ? 23 -35.094 4.871 1 98.44 699 ALA A O 1
ATOM 5223 N N . VAL A 1 700 ? 21.812 -36.75 5.727 1 98.56 700 VAL A N 1
ATOM 5224 C CA . VAL A 1 700 ? 21.984 -37.594 4.559 1 98.56 700 VAL A CA 1
ATOM 5225 C C . VAL A 1 700 ? 20.734 -37.531 3.68 1 98.56 700 VAL A C 1
ATOM 5227 O O . VAL A 1 700 ? 19.625 -37.75 4.156 1 98.56 700 VAL A O 1
ATOM 5230 N N . VAL A 1 701 ? 20.953 -37.188 2.467 1 98.5 701 VAL A N 1
ATOM 5231 C CA . VAL A 1 701 ? 19.891 -37.188 1.477 1 98.5 701 VAL A CA 1
ATOM 5232 C C . VAL A 1 701 ? 19.969 -38.438 0.618 1 98.5 701 VAL A C 1
ATOM 5234 O O . VAL A 1 701 ? 21.047 -38.781 0.112 1 98.5 701 VAL A O 1
ATOM 5237 N N . THR A 1 702 ? 18.859 -39.094 0.483 1 98.62 702 THR A N 1
ATOM 5238 C CA . THR A 1 702 ? 18.797 -40.312 -0.321 1 98.62 702 THR A CA 1
ATOM 5239 C C . THR A 1 702 ? 17.812 -40.125 -1.485 1 98.62 702 THR A C 1
ATOM 5241 O O . THR A 1 702 ? 16.656 -39.781 -1.283 1 98.62 702 THR A O 1
ATOM 5244 N N . PHE A 1 703 ? 18.328 -40.438 -2.674 1 98.5 703 PHE A N 1
ATOM 5245 C CA . PHE A 1 703 ? 17.516 -40.438 -3.887 1 98.5 703 PHE A CA 1
ATOM 5246 C C . PHE A 1 703 ? 17.141 -41.844 -4.289 1 98.5 703 PHE A C 1
ATOM 5248 O O . PHE A 1 703 ? 18.016 -42.688 -4.504 1 98.5 703 PHE A O 1
ATOM 5255 N N . ASN A 1 704 ? 15.891 -42.125 -4.363 1 98.25 704 ASN A N 1
ATOM 5256 C CA . ASN A 1 704 ? 15.406 -43.406 -4.867 1 98.25 704 ASN A CA 1
ATOM 5257 C C . ASN A 1 704 ? 15.352 -43.438 -6.395 1 98.25 704 ASN A C 1
ATOM 5259 O O . ASN A 1 704 ? 14.781 -42.531 -7.008 1 98.25 704 ASN A O 1
ATOM 5263 N N . LEU A 1 705 ? 15.938 -44.406 -6.98 1 98.25 705 LEU A N 1
ATOM 5264 C CA . LEU A 1 705 ? 15.891 -44.594 -8.43 1 98.25 705 LEU A CA 1
ATOM 5265 C C . LEU A 1 705 ? 14.852 -45.625 -8.805 1 98.25 705 LEU A C 1
ATOM 5267 O O . LEU A 1 705 ? 15.039 -46.812 -8.523 1 98.25 705 LEU A O 1
ATOM 5271 N N . ARG A 1 706 ? 13.836 -45.25 -9.477 1 98.38 706 ARG A N 1
ATOM 5272 C CA . ARG A 1 706 ? 12.875 -46.188 -10.039 1 98.38 706 ARG A CA 1
ATOM 5273 C C . ARG A 1 706 ? 13.422 -46.812 -11.305 1 98.38 706 ARG A C 1
ATOM 5275 O O . ARG A 1 706 ? 14.344 -46.281 -11.93 1 98.38 706 ARG A O 1
ATOM 5282 N N . ARG A 1 707 ? 12.859 -47.938 -11.641 1 98.12 707 ARG A N 1
ATOM 5283 C CA . ARG A 1 707 ? 13.242 -48.562 -12.906 1 98.12 707 ARG A CA 1
ATOM 5284 C C . ARG A 1 707 ? 13.094 -47.562 -14.062 1 98.12 707 ARG A C 1
ATOM 5286 O O . ARG A 1 707 ? 13.953 -47.5 -14.938 1 98.12 707 ARG A O 1
ATOM 5293 N N . ARG A 1 708 ? 11.953 -46.812 -14.078 1 98.12 708 ARG A N 1
ATOM 5294 C CA . ARG A 1 708 ? 11.68 -45.844 -15.148 1 98.12 708 ARG A CA 1
ATOM 5295 C C . ARG A 1 708 ? 12.781 -44.781 -15.227 1 98.12 708 ARG A C 1
ATOM 5297 O O . ARG A 1 708 ? 13.125 -44.344 -16.312 1 98.12 708 ARG A O 1
ATOM 5304 N N . ASP A 1 709 ? 13.406 -44.438 -14.102 1 97.94 709 ASP A N 1
ATOM 5305 C CA . ASP A 1 709 ? 14.391 -43.375 -14.016 1 97.94 709 ASP A CA 1
ATOM 5306 C C . ASP A 1 709 ? 15.695 -43.781 -14.703 1 97.94 709 ASP A C 1
ATOM 5308 O O . ASP A 1 709 ? 16.484 -42.906 -15.102 1 97.94 709 ASP A O 1
ATOM 5312 N N . ILE A 1 710 ? 15.93 -45.031 -14.883 1 97.69 710 ILE A N 1
ATOM 5313 C CA . ILE A 1 710 ? 17.156 -45.5 -15.531 1 97.69 710 ILE A CA 1
ATOM 5314 C C . ILE A 1 710 ? 16.828 -46.125 -16.875 1 97.69 710 ILE A C 1
ATOM 5316 O O . ILE A 1 710 ? 17.625 -46.875 -17.438 1 97.69 710 ILE A O 1
ATOM 5320 N N . SER A 1 711 ? 15.617 -45.906 -17.344 1 98 711 SER A N 1
ATOM 5321 C CA . SER A 1 711 ? 15.172 -46.469 -18.609 1 98 711 SER A CA 1
ATOM 5322 C C . SER A 1 711 ? 15.18 -45.438 -19.734 1 98 711 SER A C 1
ATOM 5324 O O . SER A 1 711 ? 15.203 -44.219 -19.453 1 98 711 SER A O 1
ATOM 5326 N N . TYR A 1 712 ? 15.234 -45.812 -20.969 1 98.06 712 TYR A N 1
ATOM 5327 C CA . TYR A 1 712 ? 15.008 -45.062 -22.188 1 98.06 712 TYR A CA 1
ATOM 5328 C C . TYR A 1 712 ? 13.961 -45.719 -23.078 1 98.06 712 TYR A C 1
ATOM 5330 O O . TYR A 1 712 ? 13.695 -46.906 -22.938 1 98.06 712 TYR A O 1
ATOM 5338 N N . TRP A 1 713 ? 13.297 -45 -23.906 1 98.19 713 TRP A N 1
ATOM 5339 C CA . TRP A 1 713 ? 12.281 -45.531 -24.797 1 98.19 713 TRP A CA 1
ATOM 5340 C C . TRP A 1 713 ? 12.914 -46.125 -26.047 1 98.19 713 TRP A C 1
ATOM 5342 O O . TRP A 1 713 ? 13.57 -45.438 -26.812 1 98.19 713 TRP A O 1
ATOM 5352 N N . ASN A 1 714 ? 12.648 -47.344 -26.25 1 97.44 714 ASN A N 1
ATOM 5353 C CA . ASN A 1 714 ? 13.109 -48 -27.469 1 97.44 714 ASN A CA 1
ATOM 5354 C C . ASN A 1 714 ? 12.023 -48 -28.547 1 97.44 714 ASN A C 1
ATOM 5356 O O . ASN A 1 714 ? 10.977 -48.625 -28.375 1 97.44 714 ASN A O 1
ATOM 5360 N N . VAL A 1 715 ? 12.281 -47.406 -29.609 1 96.38 715 VAL A N 1
ATOM 5361 C CA . VAL A 1 715 ? 11.281 -47.156 -30.656 1 96.38 715 VAL A CA 1
ATOM 5362 C C . VAL A 1 715 ? 10.969 -48.469 -31.359 1 96.38 715 VAL A C 1
ATOM 5364 O O . VAL A 1 715 ? 9.836 -48.719 -31.781 1 96.38 715 VAL A O 1
ATOM 5367 N N . LYS A 1 716 ? 11.883 -49.344 -31.484 1 95.81 716 LYS A N 1
ATOM 5368 C CA . LYS A 1 716 ? 11.703 -50.594 -32.188 1 95.81 716 LYS A CA 1
ATOM 5369 C C . LYS A 1 716 ? 10.805 -51.562 -31.422 1 95.81 716 LYS A C 1
ATOM 5371 O O . LYS A 1 716 ? 9.867 -52.125 -31.984 1 95.81 716 LYS A O 1
ATOM 5376 N N . THR A 1 717 ? 11.047 -51.688 -30.172 1 95.19 717 THR A N 1
ATOM 5377 C CA . THR A 1 717 ? 10.297 -52.625 -29.359 1 95.19 717 THR A CA 1
ATOM 5378 C C . THR A 1 717 ? 9.086 -51.969 -28.719 1 95.19 717 THR A C 1
ATOM 5380 O O . THR A 1 717 ? 8.219 -52.656 -28.172 1 95.19 717 THR A O 1
ATOM 5383 N N . GLN A 1 718 ? 9.086 -50.656 -28.734 1 95.5 718 GLN A N 1
ATOM 5384 C CA . GLN A 1 718 ? 8 -49.875 -28.141 1 95.5 718 GLN A CA 1
ATOM 5385 C C . GLN A 1 718 ? 7.879 -50.156 -26.641 1 95.5 718 GLN A C 1
ATOM 5387 O O . GLN A 1 718 ? 6.785 -50.438 -26.156 1 95.5 718 GLN A O 1
ATOM 5392 N N . GLN A 1 719 ? 9.055 -50.094 -25.938 1 96.38 719 GLN A N 1
ATOM 5393 C CA . GLN A 1 719 ? 9.109 -50.375 -24.5 1 96.38 719 GLN A CA 1
ATOM 5394 C C . GLN A 1 719 ? 10.164 -49.5 -23.812 1 96.38 719 GLN A C 1
ATOM 5396 O O . GLN A 1 719 ? 11.102 -49.031 -24.469 1 96.38 719 GLN A O 1
ATOM 5401 N N . TRP A 1 720 ? 9.922 -49.25 -22.578 1 98 720 TRP A N 1
ATOM 5402 C CA . TRP A 1 720 ? 10.953 -48.656 -21.734 1 98 720 TRP A CA 1
ATOM 5403 C C . TRP A 1 720 ? 12.039 -49.688 -21.406 1 98 720 TRP A C 1
ATOM 5405 O O . TRP A 1 720 ? 11.828 -50.562 -20.578 1 98 720 TRP A O 1
ATOM 5415 N N . LEU A 1 721 ? 13.195 -49.531 -22 1 97.81 721 LEU A N 1
ATOM 5416 C CA . LEU A 1 721 ? 14.273 -50.469 -21.781 1 97.81 721 LEU A CA 1
ATOM 5417 C C . LEU A 1 721 ? 15.359 -49.875 -20.875 1 97.81 721 LEU A C 1
ATOM 5419 O O . LEU A 1 721 ? 15.508 -48.656 -20.812 1 97.81 721 LEU A O 1
ATOM 5423 N N . VAL A 1 722 ? 16.078 -50.75 -20.156 1 97.44 722 VAL A N 1
ATOM 5424 C CA . VAL A 1 722 ? 17.281 -50.375 -19.422 1 97.44 722 VAL A CA 1
ATOM 5425 C C . VAL A 1 722 ? 18.516 -50.688 -20.281 1 97.44 722 VAL A C 1
ATOM 5427 O O . VAL A 1 722 ? 18.625 -51.781 -20.844 1 97.44 722 VAL A O 1
ATOM 5430 N N . ALA A 1 723 ? 19.328 -49.688 -20.469 1 97.06 723 ALA A N 1
ATOM 5431 C CA . ALA A 1 723 ? 20.562 -49.906 -21.234 1 97.06 723 ALA A CA 1
ATOM 5432 C C . ALA A 1 723 ? 21.625 -50.562 -20.359 1 97.06 723 ALA A C 1
ATOM 5434 O O . ALA A 1 723 ? 21.812 -50.156 -19.203 1 97.06 723 ALA A O 1
ATOM 5435 N N . GLY A 1 724 ? 22.25 -51.531 -20.906 1 95.94 724 GLY A N 1
ATOM 5436 C CA . GLY A 1 724 ? 23.422 -52.062 -20.234 1 95.94 724 GLY A CA 1
ATOM 5437 C C . GLY A 1 724 ? 24.656 -51.188 -20.391 1 95.94 724 GLY A C 1
ATOM 5438 O O . GLY A 1 724 ? 24.875 -50.625 -21.453 1 95.94 724 GLY A O 1
ATOM 5439 N N . GLY A 1 725 ? 25.406 -51.125 -19.297 1 96.75 725 GLY A N 1
ATOM 5440 C CA . GLY A 1 725 ? 26.641 -50.344 -19.375 1 96.75 725 GLY A CA 1
ATOM 5441 C C . GLY A 1 725 ? 26.844 -49.438 -18.188 1 96.75 725 GLY A C 1
ATOM 5442 O O . GLY A 1 725 ? 26.281 -49.656 -17.109 1 96.75 725 GLY A O 1
ATOM 5443 N N . LYS A 1 726 ? 27.75 -48.531 -18.422 1 97.31 726 LYS A N 1
ATOM 5444 C CA . LYS A 1 726 ? 28.172 -47.625 -17.359 1 97.31 726 LYS A CA 1
ATOM 5445 C C . LYS A 1 726 ? 27.281 -46.375 -17.297 1 97.31 726 LYS A C 1
ATOM 5447 O O . LYS A 1 726 ? 27.141 -45.688 -18.297 1 97.31 726 LYS A O 1
ATOM 5452 N N . TYR A 1 727 ? 26.688 -46.125 -16.203 1 98.06 727 TYR A N 1
ATOM 5453 C CA . TYR A 1 727 ? 25.953 -44.906 -15.914 1 98.06 727 TYR A CA 1
ATOM 5454 C C . TYR A 1 727 ? 26.812 -43.938 -15.117 1 98.06 727 TYR A C 1
ATOM 5456 O O . TYR A 1 727 ? 27.562 -44.344 -14.242 1 98.06 727 TYR A O 1
ATOM 5464 N N . LYS A 1 728 ? 26.734 -42.719 -15.445 1 98.5 728 LYS A N 1
ATOM 5465 C CA . LYS A 1 728 ? 27.375 -41.656 -14.672 1 98.5 728 LYS A CA 1
ATOM 5466 C C . LYS A 1 728 ? 26.406 -41 -13.688 1 98.5 728 LYS A C 1
ATOM 5468 O O . LYS A 1 728 ? 25.219 -40.844 -13.992 1 98.5 728 LYS A O 1
ATOM 5473 N N . VAL A 1 729 ? 26.891 -40.75 -12.477 1 98.62 729 VAL A N 1
ATOM 5474 C CA . VAL A 1 729 ? 26.094 -40.188 -11.398 1 98.62 729 VAL A CA 1
ATOM 5475 C C . VAL A 1 729 ? 26.688 -38.812 -11 1 98.62 729 VAL A C 1
ATOM 5477 O O . VAL A 1 729 ? 27.875 -38.719 -10.719 1 98.62 729 VAL A O 1
ATOM 5480 N N . PHE A 1 730 ? 25.875 -37.781 -11.016 1 98.75 730 PHE A N 1
ATOM 5481 C CA . PHE A 1 730 ? 26.266 -36.469 -10.562 1 98.75 730 PHE A CA 1
ATOM 5482 C C . PHE A 1 730 ? 25.312 -35.938 -9.492 1 98.75 730 PHE A C 1
ATOM 5484 O O . PHE A 1 730 ? 24.094 -36 -9.656 1 98.75 730 PHE A O 1
ATOM 5491 N N . VAL A 1 731 ? 25.797 -35.531 -8.328 1 98.81 731 VAL A N 1
ATOM 5492 C CA . VAL A 1 731 ? 25 -34.875 -7.305 1 98.81 731 VAL A CA 1
ATOM 5493 C C . VAL A 1 731 ? 25.531 -33.469 -7.074 1 98.81 731 VAL A C 1
ATOM 5495 O O . VAL A 1 731 ? 26.734 -33.25 -6.934 1 98.81 731 VAL A O 1
ATOM 5498 N N . GLY A 1 732 ? 24.672 -32.5 -7.133 1 98.5 732 GLY A N 1
ATOM 5499 C CA . GLY A 1 732 ? 25.094 -31.109 -6.953 1 98.5 732 GLY A CA 1
ATOM 5500 C C . GLY A 1 732 ? 23.938 -30.156 -6.707 1 98.5 732 GLY A C 1
ATOM 5501 O O . GLY A 1 732 ? 22.859 -30.594 -6.285 1 98.5 732 GLY A O 1
ATOM 5502 N N . GLY A 1 733 ? 24.266 -28.875 -6.844 1 98.19 733 GLY A N 1
ATOM 5503 C CA . GLY A 1 733 ? 23.281 -27.859 -6.523 1 98.19 733 GLY A CA 1
ATOM 5504 C C . GLY A 1 733 ? 22.547 -27.328 -7.746 1 98.19 733 GLY A C 1
ATOM 5505 O O . GLY A 1 733 ? 21.609 -26.547 -7.621 1 98.19 733 GLY A O 1
ATOM 5506 N N . SER A 1 734 ? 22.969 -27.688 -8.969 1 98.56 734 SER A N 1
ATOM 5507 C CA . SER A 1 734 ? 22.328 -27.375 -10.242 1 98.56 734 SER A CA 1
ATOM 5508 C C . SER A 1 734 ? 22.828 -28.281 -11.352 1 98.56 734 SER A C 1
ATOM 5510 O O . SER A 1 734 ? 23.656 -29.172 -11.117 1 98.56 734 SER A O 1
ATOM 5512 N N . SER A 1 735 ? 22.281 -28.047 -12.555 1 98.5 735 SER A N 1
ATOM 5513 C CA . SER A 1 735 ? 22.672 -28.859 -13.695 1 98.5 735 SER A CA 1
ATOM 5514 C C . SER A 1 735 ? 24.125 -28.625 -14.07 1 98.5 735 SER A C 1
ATOM 5516 O O . SER A 1 735 ? 24.719 -29.406 -14.812 1 98.5 735 SER A O 1
ATOM 5518 N N . ARG A 1 736 ? 24.766 -27.547 -13.492 1 97.62 736 ARG A N 1
ATOM 5519 C CA . ARG A 1 736 ? 26.156 -27.25 -13.828 1 97.62 736 ARG A CA 1
ATOM 5520 C C . ARG A 1 736 ? 27.031 -27.172 -12.578 1 97.62 736 ARG A C 1
ATOM 5522 O O . ARG A 1 736 ? 28.25 -27.016 -12.672 1 97.62 736 ARG A O 1
ATOM 5529 N N . ASP A 1 737 ? 26.438 -27.125 -11.43 1 98.06 737 ASP A N 1
ATOM 5530 C CA . ASP A 1 737 ? 27.156 -27.219 -10.164 1 98.06 737 ASP A CA 1
ATOM 5531 C C . ASP A 1 737 ? 27.141 -28.656 -9.633 1 98.06 737 ASP A C 1
ATOM 5533 O O . ASP A 1 737 ? 26.344 -28.984 -8.758 1 98.06 737 ASP A O 1
ATOM 5537 N N . LEU A 1 738 ? 28.031 -29.453 -10.109 1 98.25 738 LEU A N 1
ATOM 5538 C CA . LEU A 1 738 ? 28.125 -30.875 -9.805 1 98.25 738 LEU A CA 1
ATOM 5539 C C . LEU A 1 738 ? 29.266 -31.156 -8.82 1 98.25 738 LEU A C 1
ATOM 5541 O O . LEU A 1 738 ? 30.438 -31.141 -9.195 1 98.25 738 LEU A O 1
ATOM 5545 N N . ARG A 1 739 ? 28.969 -31.5 -7.648 1 98.38 739 ARG A N 1
ATOM 5546 C CA . ARG A 1 739 ? 29.906 -31.531 -6.535 1 98.38 739 ARG A CA 1
ATOM 5547 C C . ARG A 1 739 ? 30.438 -32.938 -6.305 1 98.38 739 ARG A C 1
ATOM 5549 O O . ARG A 1 739 ? 31.547 -33.125 -5.816 1 98.38 739 ARG A O 1
ATOM 5556 N N . LEU A 1 740 ? 29.562 -33.875 -6.445 1 98.75 740 LEU A N 1
ATOM 5557 C CA . LEU A 1 740 ? 29.922 -35.281 -6.293 1 98.75 740 LEU A CA 1
ATOM 5558 C C . LEU A 1 740 ? 29.703 -36.031 -7.594 1 98.75 740 LEU A C 1
ATOM 5560 O O . LEU A 1 740 ? 28.719 -35.812 -8.297 1 98.75 740 LEU A O 1
ATOM 5564 N N . ASN A 1 741 ? 30.656 -36.938 -7.945 1 98.19 741 ASN A N 1
ATOM 5565 C CA . ASN A 1 741 ? 30.578 -37.719 -9.164 1 98.19 741 ASN A CA 1
ATOM 5566 C C . ASN A 1 741 ? 30.891 -39.188 -8.898 1 98.19 741 ASN A C 1
ATOM 5568 O O . ASN A 1 741 ? 31.75 -39.5 -8.078 1 98.19 741 ASN A O 1
ATOM 5572 N N . GLY A 1 742 ? 30.141 -40.062 -9.547 1 98.31 742 GLY A N 1
ATOM 5573 C CA . GLY A 1 742 ? 30.328 -41.5 -9.477 1 98.31 742 GLY A CA 1
ATOM 5574 C C . GLY A 1 742 ? 29.766 -42.25 -10.664 1 98.31 742 GLY A C 1
ATOM 5575 O O . GLY A 1 742 ? 29.406 -41.625 -11.672 1 98.31 742 GLY A O 1
ATOM 5576 N N . THR A 1 743 ? 29.875 -43.531 -10.594 1 97.94 743 THR A N 1
ATOM 5577 C CA . THR A 1 743 ? 29.328 -44.375 -11.656 1 97.94 743 THR A CA 1
ATOM 5578 C C . THR A 1 743 ? 28.781 -45.688 -11.086 1 97.94 743 THR A C 1
ATOM 5580 O O . THR A 1 743 ? 29.109 -46.062 -9.961 1 97.94 743 THR A O 1
ATOM 5583 N N . PHE A 1 744 ? 27.984 -46.281 -11.836 1 97.31 744 PHE A N 1
ATOM 5584 C CA . PHE A 1 744 ? 27.594 -47.688 -11.617 1 97.31 744 PHE A CA 1
ATOM 5585 C C . PHE A 1 744 ? 27.391 -48.406 -12.938 1 97.31 744 PHE A C 1
ATOM 5587 O O . PHE A 1 744 ? 27.234 -47.781 -13.984 1 97.31 744 PHE A O 1
ATOM 5594 N N . PHE A 1 745 ? 27.562 -49.656 -12.891 1 96.62 745 PHE A N 1
ATOM 5595 C CA . PHE A 1 745 ? 27.453 -50.5 -14.086 1 96.62 745 PHE A CA 1
ATOM 5596 C C . PHE A 1 745 ? 26.266 -51.438 -13.969 1 96.62 745 PHE A C 1
ATOM 5598 O O . PHE A 1 745 ? 26.062 -52.062 -12.922 1 96.62 745 PHE A O 1
ATOM 5605 N N . LEU A 1 746 ? 25.484 -51.594 -15.023 1 96.25 746 LEU A N 1
ATOM 5606 C CA . LEU A 1 746 ? 24.375 -52.531 -15.07 1 96.25 746 LEU A CA 1
ATOM 5607 C C . LEU A 1 746 ? 24.578 -53.562 -16.188 1 96.25 746 LEU A C 1
ATOM 5609 O O . LEU A 1 746 ? 24.797 -53.188 -17.344 1 96.25 746 LEU A O 1
ATOM 5613 N N . TRP A 1 747 ? 24.469 -54.812 -15.797 1 94.44 747 TRP A N 1
ATOM 5614 C CA . TRP A 1 747 ? 24.344 -55.875 -16.781 1 94.44 747 TRP A CA 1
ATOM 5615 C C . TRP A 1 747 ? 22.875 -56.094 -17.141 1 94.44 747 TRP A C 1
ATOM 5617 O O . TRP A 1 747 ? 22.016 -56.094 -16.266 1 94.44 747 TRP A O 1
ATOM 5627 N N . VAL A 1 748 ? 22.672 -56.094 -18.438 1 90.06 748 VAL A N 1
ATOM 5628 C CA . VAL A 1 748 ? 21.281 -56.281 -18.812 1 90.06 748 VAL A CA 1
ATOM 5629 C C . VAL A 1 748 ? 21.109 -57.625 -19.5 1 90.06 748 VAL A C 1
ATOM 5631 O O . VAL A 1 748 ? 21.891 -58 -20.391 1 90.06 748 VAL A O 1
ATOM 5634 N N . GLY A 1 749 ? 20.438 -58.562 -18.844 1 76.69 749 GLY A N 1
ATOM 5635 C CA . GLY A 1 749 ? 20.109 -59.844 -19.422 1 76.69 749 GLY A CA 1
ATOM 5636 C C . GLY A 1 749 ? 18.938 -59.812 -20.375 1 76.69 749 GLY A C 1
ATOM 5637 O O . GLY A 1 749 ? 18.234 -58.781 -20.453 1 76.69 749 GLY A O 1
ATOM 5638 N N . SER A 1 750 ? 18.781 -60.844 -21.375 1 65.44 750 SER A N 1
ATOM 5639 C CA . SER A 1 750 ? 17.672 -60.938 -22.312 1 65.44 750 SER A CA 1
ATOM 5640 C C . SER A 1 750 ? 16.328 -60.969 -21.578 1 65.44 750 SER A C 1
ATOM 5642 O O . SER A 1 750 ? 16.25 -61.406 -20.438 1 65.44 750 SER A O 1
ATOM 5644 N N . MET B 1 1 ? 15.219 97.312 -21.078 1 17.22 1 MET B N 1
ATOM 5645 C CA . MET B 1 1 ? 14.422 97.688 -19.922 1 17.22 1 MET B CA 1
ATOM 5646 C C . MET B 1 1 ? 14.82 96.938 -18.688 1 17.22 1 MET B C 1
ATOM 5648 O O . MET B 1 1 ? 15.516 95.875 -18.797 1 17.22 1 MET B O 1
ATOM 5652 N N . ARG B 1 2 ? 13.711 96.625 -17.953 1 18.16 2 ARG B N 1
ATOM 5653 C CA . ARG B 1 2 ? 13.25 97.125 -16.672 1 18.16 2 ARG B CA 1
ATOM 5654 C C . ARG B 1 2 ? 13.766 96.25 -15.523 1 18.16 2 ARG B C 1
ATOM 5656 O O . ARG B 1 2 ? 14.312 96.812 -14.547 1 18.16 2 ARG B O 1
ATOM 5663 N N . PHE B 1 3 ? 13.25 95.188 -15.227 1 19 3 PHE B N 1
ATOM 5664 C CA . PHE B 1 3 ? 12.625 95 -13.914 1 19 3 PHE B CA 1
ATOM 5665 C C . PHE B 1 3 ? 13.578 94.312 -12.953 1 19 3 PHE B C 1
ATOM 5667 O O . PHE B 1 3 ? 13.844 93.125 -13.094 1 19 3 PHE B O 1
ATOM 5674 N N . VAL B 1 4 ? 14.695 94.875 -12.633 1 26.44 4 VAL B N 1
ATOM 5675 C CA . VAL B 1 4 ? 15.625 94 -11.875 1 26.44 4 VAL B CA 1
ATOM 5676 C C . VAL B 1 4 ? 15.078 93.75 -10.469 1 26.44 4 VAL B C 1
ATOM 5678 O O . VAL B 1 4 ? 14.984 94.688 -9.664 1 26.44 4 VAL B O 1
ATOM 5681 N N . SER B 1 5 ? 13.898 93.125 -10.445 1 22.5 5 SER B N 1
ATOM 5682 C CA . SER B 1 5 ? 13.18 92.938 -9.195 1 22.5 5 SER B CA 1
ATOM 5683 C C . SER B 1 5 ? 14.125 92.562 -8.07 1 22.5 5 SER B C 1
ATOM 5685 O O . SER B 1 5 ? 15.023 91.688 -8.273 1 22.5 5 SER B O 1
ATOM 5687 N N . LEU B 1 6 ? 14.102 93.312 -7.094 1 23.34 6 LEU B N 1
ATOM 5688 C CA . LEU B 1 6 ? 14.805 93.562 -5.832 1 23.34 6 LEU B CA 1
ATOM 5689 C C . LEU B 1 6 ? 14.875 92.312 -5.016 1 23.34 6 LEU B C 1
ATOM 5691 O O . LEU B 1 6 ? 15.961 91.875 -4.594 1 23.34 6 LEU B O 1
ATOM 5695 N N . ALA B 1 7 ? 13.992 92.188 -3.934 1 21.14 7 ALA B N 1
ATOM 5696 C CA . ALA B 1 7 ? 14.305 92.375 -2.516 1 21.14 7 ALA B CA 1
ATOM 5697 C C . ALA B 1 7 ? 14.633 91 -1.876 1 21.14 7 ALA B C 1
ATOM 5699 O O . ALA B 1 7 ? 15.695 90.438 -2.117 1 21.14 7 ALA B O 1
ATOM 5700 N N . VAL B 1 8 ? 13.766 90.562 -0.889 1 22.7 8 VAL B N 1
ATOM 5701 C CA . VAL B 1 8 ? 13.945 90.312 0.541 1 22.7 8 VAL B CA 1
ATOM 5702 C C . VAL B 1 8 ? 14.25 88.875 0.793 1 22.7 8 VAL B C 1
ATOM 5704 O O . VAL B 1 8 ? 13.562 88 0.272 1 22.7 8 VAL B O 1
ATOM 5707 N N . ALA B 1 9 ? 15.422 88.688 1.165 1 24.12 9 ALA B N 1
ATOM 5708 C CA . ALA B 1 9 ? 16.094 87.5 1.708 1 24.12 9 ALA B CA 1
ATOM 5709 C C . ALA B 1 9 ? 15.305 86.938 2.887 1 24.12 9 ALA B C 1
ATOM 5711 O O . ALA B 1 9 ? 15.25 87.5 3.959 1 24.12 9 ALA B O 1
ATOM 5712 N N . ALA B 1 10 ? 14.008 86.375 2.58 1 22.41 10 ALA B N 1
ATOM 5713 C CA . ALA B 1 10 ? 13.25 85.812 3.689 1 22.41 10 ALA B CA 1
ATOM 5714 C C . ALA B 1 10 ? 14.117 84.875 4.496 1 22.41 10 ALA B C 1
ATOM 5716 O O . ALA B 1 10 ? 15.008 84.188 3.951 1 22.41 10 ALA B O 1
ATOM 5717 N N . ALA B 1 11 ? 13.953 84.938 5.867 1 24.92 11 ALA B N 1
ATOM 5718 C CA . ALA B 1 11 ? 14.336 84.312 7.133 1 24.92 11 ALA B CA 1
ATOM 5719 C C . ALA B 1 11 ? 14.07 82.812 7.113 1 24.92 11 ALA B C 1
ATOM 5721 O O . ALA B 1 11 ? 12.914 82.375 7.078 1 24.92 11 ALA B O 1
ATOM 5722 N N . LEU B 1 12 ? 14.844 82.125 6.309 1 25.27 12 LEU B N 1
ATOM 5723 C CA . LEU B 1 12 ? 14.703 80.688 6.348 1 25.27 12 LEU B CA 1
ATOM 5724 C C . LEU B 1 12 ? 14.766 80.188 7.781 1 25.27 12 LEU B C 1
ATOM 5726 O O . LEU B 1 12 ? 15.82 80.25 8.422 1 25.27 12 LEU B O 1
ATOM 5730 N N . LEU B 1 13 ? 13.75 80.625 8.617 1 25.03 13 LEU B N 1
ATOM 5731 C CA . LEU B 1 13 ? 13.805 80 9.938 1 25.03 13 LEU B CA 1
ATOM 5732 C C . LEU B 1 13 ? 13.953 78.5 9.82 1 25.03 13 LEU B C 1
ATOM 5734 O O . LEU B 1 13 ? 13.242 77.875 9.039 1 25.03 13 LEU B O 1
ATOM 5738 N N . GLY B 1 14 ? 15.109 78.062 10.07 1 25.83 14 GLY B N 1
ATOM 5739 C CA . GLY B 1 14 ? 15.57 76.688 10.273 1 25.83 14 GLY B CA 1
ATOM 5740 C C . GLY B 1 14 ? 14.664 75.875 11.18 1 25.83 14 GLY B C 1
ATOM 5741 O O . GLY B 1 14 ? 14.562 76.188 12.375 1 25.83 14 GLY B O 1
ATOM 5742 N N . CYS B 1 15 ? 13.391 75.625 10.773 1 25.84 15 CYS B N 1
ATOM 5743 C CA . CYS B 1 15 ? 12.617 74.688 11.609 1 25.84 15 CYS B CA 1
ATOM 5744 C C . CYS B 1 15 ? 13.398 73.438 11.891 1 25.84 15 CYS B C 1
ATOM 5746 O O . CYS B 1 15 ? 13.711 72.688 10.961 1 25.84 15 CYS B O 1
ATOM 5748 N N . ALA B 1 16 ? 14.336 73.5 12.828 1 32.66 16 ALA B N 1
ATOM 5749 C CA . ALA B 1 16 ? 14.922 72.312 13.492 1 32.66 16 ALA B CA 1
ATOM 5750 C C . ALA B 1 16 ? 13.852 71.312 13.852 1 32.66 16 ALA B C 1
ATOM 5752 O O . ALA B 1 16 ? 12.984 71.562 14.688 1 32.66 16 ALA B O 1
ATOM 5753 N N . GLY B 1 17 ? 13.312 70.688 12.875 1 30 17 GLY B N 1
ATOM 5754 C CA . GLY B 1 17 ? 12.477 69.562 13.227 1 30 17 GLY B CA 1
ATOM 5755 C C . GLY B 1 17 ? 13.062 68.688 14.336 1 30 17 GLY B C 1
ATOM 5756 O O . GLY B 1 17 ? 14.195 68.188 14.227 1 30 17 GLY B O 1
ATOM 5757 N N . ALA B 1 18 ? 12.781 68.938 15.594 1 33 18 ALA B N 1
ATOM 5758 C CA . ALA B 1 18 ? 13.055 68.125 16.781 1 33 18 ALA B CA 1
ATOM 5759 C C . ALA B 1 18 ? 12.758 66.625 16.516 1 33 18 ALA B C 1
ATOM 5761 O O . ALA B 1 18 ? 11.633 66.312 16.141 1 33 18 ALA B O 1
ATOM 5762 N N . SER B 1 19 ? 13.688 66 15.984 1 35.28 19 SER B N 1
ATOM 5763 C CA . SER B 1 19 ? 13.641 64.5 15.945 1 35.28 19 SER B CA 1
ATOM 5764 C C . SER B 1 19 ? 13.117 63.938 17.266 1 35.28 19 SER B C 1
ATOM 5766 O O . SER B 1 19 ? 13.812 64 18.281 1 35.28 19 SER B O 1
ATOM 5768 N N . HIS B 1 20 ? 12.031 64.312 17.812 1 37.72 20 HIS B N 1
ATOM 5769 C CA . HIS B 1 20 ? 11.477 63.656 19 1 37.72 20 HIS B CA 1
ATOM 5770 C C . HIS B 1 20 ? 11.695 62.156 18.984 1 37.72 20 HIS B C 1
ATOM 5772 O O . HIS B 1 20 ? 11.164 61.438 18.109 1 37.72 20 HIS B O 1
ATOM 5778 N N . SER B 1 21 ? 12.875 61.594 19.281 1 47.12 21 SER B N 1
ATOM 5779 C CA . SER B 1 21 ? 13.305 60.188 19.5 1 47.12 21 SER B CA 1
ATOM 5780 C C . SER B 1 21 ? 12.258 59.406 20.297 1 47.12 21 SER B C 1
ATOM 5782 O O . SER B 1 21 ? 12.148 59.594 21.516 1 47.12 21 SER B O 1
ATOM 5784 N N . SER B 1 22 ? 11.086 59.125 19.844 1 66.44 22 SER B N 1
ATOM 5785 C CA . SER B 1 22 ? 10.016 58.406 20.516 1 66.44 22 SER B CA 1
ATOM 5786 C C . SER B 1 22 ? 10.508 57.031 21 1 66.44 22 SER B C 1
ATOM 5788 O O . SER B 1 22 ? 11.203 56.344 20.281 1 66.44 22 SER B O 1
ATOM 5790 N N . ASN B 1 23 ? 10.695 56.812 22.297 1 81.19 23 ASN B N 1
ATOM 5791 C CA . ASN B 1 23 ? 11.016 55.562 22.953 1 81.19 23 ASN B CA 1
ATOM 5792 C C . ASN B 1 23 ? 9.938 54.5 22.734 1 81.19 23 ASN B C 1
ATOM 5794 O O . ASN B 1 23 ? 9.977 53.406 23.312 1 81.19 23 ASN B O 1
ATOM 5798 N N . LEU B 1 24 ? 9.133 54.812 21.797 1 87.12 24 LEU B N 1
ATOM 5799 C CA . LEU B 1 24 ? 8.047 53.875 21.516 1 87.12 24 LEU B CA 1
ATOM 5800 C C . LEU B 1 24 ? 8.594 52.562 20.984 1 87.12 24 LEU B C 1
ATOM 5802 O O . LEU B 1 24 ? 9.391 52.562 20.031 1 87.12 24 LEU B O 1
ATOM 5806 N N . GLY B 1 25 ? 8.195 51.531 21.656 1 91.44 25 GLY B N 1
ATOM 5807 C CA . GLY B 1 25 ? 8.492 50.188 21.141 1 91.44 25 GLY B CA 1
ATOM 5808 C C . GLY B 1 25 ? 9.828 49.656 21.625 1 91.44 25 GLY B C 1
ATOM 5809 O O . GLY B 1 25 ? 10.117 48.469 21.469 1 91.44 25 GLY B O 1
ATOM 5810 N N . LEU B 1 26 ? 10.68 50.531 22.188 1 91.38 26 LEU B N 1
ATOM 5811 C CA . LEU B 1 26 ? 11.922 50.031 22.766 1 91.38 26 LEU B CA 1
ATOM 5812 C C . LEU B 1 26 ? 11.641 49.156 23.984 1 91.38 26 LEU B C 1
ATOM 5814 O O . LEU B 1 26 ? 10.727 49.438 24.766 1 91.38 26 LEU B O 1
ATOM 5818 N N . LEU B 1 27 ? 12.359 48.156 24.141 1 91.62 27 LEU B N 1
ATOM 5819 C CA . LEU B 1 27 ? 12.156 47.188 25.219 1 91.62 27 LEU B CA 1
ATOM 5820 C C . LEU B 1 27 ? 12.133 47.875 26.578 1 91.62 27 LEU B C 1
ATOM 5822 O O . LEU B 1 27 ? 13.016 48.688 26.891 1 91.62 27 LEU B O 1
ATOM 5826 N N . LYS B 1 28 ? 11.133 47.594 27.328 1 81.88 28 LYS B N 1
ATOM 5827 C CA . LYS B 1 28 ? 10.875 48.094 28.672 1 81.88 28 LYS B CA 1
ATOM 5828 C C . LYS B 1 28 ? 10.477 49.562 28.672 1 81.88 28 LYS B C 1
ATOM 5830 O O . LYS B 1 28 ? 10.102 50.094 29.719 1 81.88 28 LYS B O 1
ATOM 5835 N N . ALA B 1 29 ? 10.539 50 27.484 1 80.56 29 ALA B N 1
ATOM 5836 C CA . ALA B 1 29 ? 10.078 51.375 27.422 1 80.56 29 ALA B CA 1
ATOM 5837 C C . ALA B 1 29 ? 8.57 51.469 27.625 1 80.56 29 ALA B C 1
ATOM 5839 O O . ALA B 1 29 ? 7.875 50.438 27.625 1 80.56 29 ALA B O 1
ATOM 5840 N N . ASN B 1 30 ? 8.125 52.469 28.141 1 78.94 30 ASN B N 1
ATOM 5841 C CA . ASN B 1 30 ? 6.703 52.75 28.25 1 78.94 30 ASN B CA 1
ATOM 5842 C C . ASN B 1 30 ? 6.043 51.906 29.359 1 78.94 30 ASN B C 1
ATOM 5844 O O . ASN B 1 30 ? 4.844 51.656 29.297 1 78.94 30 ASN B O 1
ATOM 5848 N N . GLY B 1 31 ? 6.766 51.156 30.094 1 85.44 31 GLY B N 1
ATOM 5849 C CA . GLY B 1 31 ? 6.227 50.562 31.312 1 85.44 31 GLY B CA 1
ATOM 5850 C C . GLY B 1 31 ? 5.875 49.094 31.141 1 85.44 31 GLY B C 1
ATOM 5851 O O . GLY B 1 31 ? 5.125 48.531 31.953 1 85.44 31 GLY B O 1
ATOM 5852 N N . VAL B 1 32 ? 6.285 48.406 30.078 1 91.12 32 VAL B N 1
ATOM 5853 C CA . VAL B 1 32 ? 5.996 46.969 29.906 1 91.12 32 VAL B CA 1
ATOM 5854 C C . VAL B 1 32 ? 6.789 46.156 30.906 1 91.12 32 VAL B C 1
ATOM 5856 O O . VAL B 1 32 ? 8.023 46.188 30.906 1 91.12 32 VAL B O 1
ATOM 5859 N N . ALA B 1 33 ? 6.074 45.469 31.781 1 94.69 33 ALA B N 1
ATOM 5860 C CA . ALA B 1 33 ? 6.727 44.531 32.688 1 94.69 33 ALA B CA 1
ATOM 5861 C C . ALA B 1 33 ? 7.035 43.219 31.984 1 94.69 33 ALA B C 1
ATOM 5863 O O . ALA B 1 33 ? 6.137 42.562 31.438 1 94.69 33 ALA B O 1
ATOM 5864 N N . LEU B 1 34 ? 8.211 42.812 32.062 1 96.5 34 LEU B N 1
ATOM 5865 C CA . LEU B 1 34 ? 8.656 41.688 31.234 1 96.5 34 LEU B CA 1
ATOM 5866 C C . LEU B 1 34 ? 8.359 40.344 31.938 1 96.5 34 LEU B C 1
ATOM 5868 O O . LEU B 1 34 ? 8.391 39.281 31.312 1 96.5 34 LEU B O 1
ATOM 5872 N N . GLY B 1 35 ? 8.094 40.375 33.281 1 95.5 35 GLY B N 1
ATOM 5873 C CA . GLY B 1 35 ? 7.777 39.156 34 1 95.5 35 GLY B CA 1
ATOM 5874 C C . GLY B 1 35 ? 8.812 38.062 33.812 1 95.5 35 GLY B C 1
ATOM 5875 O O . GLY B 1 35 ? 10 38.281 34.031 1 95.5 35 GLY B O 1
ATOM 5876 N N . ASN B 1 36 ? 8.477 36.938 33.25 1 95.69 36 ASN B N 1
ATOM 5877 C CA . ASN B 1 36 ? 9.32 35.75 33.062 1 95.69 36 ASN B CA 1
ATOM 5878 C C . ASN B 1 36 ? 10.445 36 32.062 1 95.69 36 ASN B C 1
ATOM 5880 O O . ASN B 1 36 ? 11.398 35.219 31.984 1 95.69 36 ASN B O 1
ATOM 5884 N N . TRP B 1 37 ? 10.422 37.094 31.328 1 97.88 37 TRP B N 1
ATOM 5885 C CA . TRP B 1 37 ? 11.438 37.406 30.328 1 97.88 37 TRP B CA 1
ATOM 5886 C C . TRP B 1 37 ? 12.57 38.219 30.953 1 97.88 37 TRP B C 1
ATOM 5888 O O . TRP B 1 37 ? 13.586 38.469 30.312 1 97.88 37 TRP B O 1
ATOM 5898 N N . GLU B 1 38 ? 12.398 38.625 32.219 1 97.38 38 GLU B N 1
ATOM 5899 C CA . GLU B 1 38 ? 13.344 39.531 32.875 1 97.38 38 GLU B CA 1
ATOM 5900 C C . GLU B 1 38 ? 14.75 38.938 32.906 1 97.38 38 GLU B C 1
ATOM 5902 O O . GLU B 1 38 ? 15.734 39.625 32.594 1 97.38 38 GLU B O 1
ATOM 5907 N N . ALA B 1 39 ? 14.812 37.688 33.312 1 97.94 39 ALA B N 1
ATOM 5908 C CA . ALA B 1 39 ? 16.125 37.062 33.375 1 97.94 39 ALA B CA 1
ATOM 5909 C C . ALA B 1 39 ? 16.781 37 32 1 97.94 39 ALA B C 1
ATOM 5911 O O . ALA B 1 39 ? 18 37.219 31.875 1 97.94 39 ALA B O 1
ATOM 5912 N N . ALA B 1 40 ? 16.047 36.625 30.984 1 98.44 40 ALA B N 1
ATOM 5913 C CA . ALA B 1 40 ? 16.562 36.594 29.609 1 98.44 40 ALA B CA 1
ATOM 5914 C C . ALA B 1 40 ? 17 37.969 29.156 1 98.44 40 ALA B C 1
ATOM 5916 O O . ALA B 1 40 ? 18.031 38.094 28.484 1 98.44 40 ALA B O 1
ATOM 5917 N N . TYR B 1 41 ? 16.25 38.969 29.547 1 97.56 41 TYR B N 1
ATOM 5918 C CA . TYR B 1 41 ? 16.578 40.344 29.203 1 97.56 41 TYR B CA 1
ATOM 5919 C C . TYR B 1 41 ? 17.906 40.75 29.844 1 97.56 41 TYR B C 1
ATOM 5921 O O . TYR B 1 41 ? 18.734 41.375 29.203 1 97.56 41 TYR B O 1
ATOM 5929 N N . GLU B 1 42 ? 18.062 40.438 31.047 1 97.56 42 GLU B N 1
ATOM 5930 C CA . GLU B 1 42 ? 19.281 40.781 31.766 1 97.56 42 GLU B CA 1
ATOM 5931 C C . GLU B 1 42 ? 20.516 40.125 31.125 1 97.56 42 GLU B C 1
ATOM 5933 O O . GLU B 1 42 ? 21.547 40.781 30.938 1 97.56 42 GLU B O 1
ATOM 5938 N N . LYS B 1 43 ? 20.328 38.906 30.766 1 97.38 43 LYS B N 1
ATOM 5939 C CA . LYS B 1 43 ? 21.438 38.188 30.125 1 97.38 43 LYS B CA 1
ATOM 5940 C C . LYS B 1 43 ? 21.766 38.812 28.766 1 97.38 43 LYS B C 1
ATOM 5942 O O . LYS B 1 43 ? 22.922 39.062 28.453 1 97.38 43 LYS B O 1
ATOM 5947 N N . ALA B 1 44 ? 20.734 39.031 28 1 97.88 44 ALA B N 1
ATOM 5948 C CA . ALA B 1 44 ? 20.922 39.594 26.672 1 97.88 44 ALA B CA 1
ATOM 5949 C C . ALA B 1 44 ? 21.547 41 26.75 1 97.88 44 ALA B C 1
ATOM 5951 O O . ALA B 1 44 ? 22.453 41.312 25.984 1 97.88 44 ALA B O 1
ATOM 5952 N N . SER B 1 45 ? 21.078 41.812 27.688 1 96.75 45 SER B N 1
ATOM 5953 C CA . SER B 1 45 ? 21.562 43.188 27.859 1 96.75 45 SER B CA 1
ATOM 5954 C C . SER B 1 45 ? 23.016 43.188 28.297 1 96.75 45 SER B C 1
ATOM 5956 O O . SER B 1 45 ? 23.812 44 27.828 1 96.75 45 SER B O 1
ATOM 5958 N N . ALA B 1 46 ? 23.281 42.344 29.203 1 96.94 46 ALA B N 1
ATOM 5959 C CA . ALA B 1 46 ? 24.656 42.25 29.672 1 96.94 46 ALA B CA 1
ATOM 5960 C C . ALA B 1 46 ? 25.609 41.875 28.531 1 96.94 46 ALA B C 1
ATOM 5962 O O . ALA B 1 46 ? 26.703 42.406 28.422 1 96.94 46 ALA B O 1
ATOM 5963 N N . PHE B 1 47 ? 25.25 40.906 27.766 1 97.12 47 PHE B N 1
ATOM 5964 C CA . PHE B 1 47 ? 26.047 40.5 26.625 1 97.12 47 PHE B CA 1
ATOM 5965 C C . PHE B 1 47 ? 26.234 41.656 25.656 1 97.12 47 PHE B C 1
ATOM 5967 O O . PHE B 1 47 ? 27.359 41.938 25.219 1 97.12 47 PHE B O 1
ATOM 5974 N N . VAL B 1 48 ? 25.125 42.344 25.312 1 97.06 48 VAL B N 1
ATOM 5975 C CA . VAL B 1 48 ? 25.141 43.406 24.312 1 97.06 48 VAL B CA 1
ATOM 5976 C C . VAL B 1 48 ? 25.969 44.594 24.828 1 97.06 48 VAL B C 1
ATOM 5978 O O . VAL B 1 48 ? 26.641 45.25 24.047 1 97.06 48 VAL B O 1
ATOM 5981 N N . ALA B 1 49 ? 25.938 44.844 26.141 1 95.5 49 ALA B N 1
ATOM 5982 C CA . ALA B 1 49 ? 26.672 45.969 26.734 1 95.5 49 ALA B CA 1
ATOM 5983 C C . ALA B 1 49 ? 28.172 45.812 26.516 1 95.5 49 ALA B C 1
ATOM 5985 O O . ALA B 1 49 ? 28.906 46.812 26.5 1 95.5 49 ALA B O 1
ATOM 5986 N N . GLY B 1 50 ? 28.609 44.625 26.344 1 95.25 50 GLY B N 1
ATOM 5987 C CA . GLY B 1 50 ? 30.031 44.375 26.141 1 95.25 50 GLY B CA 1
ATOM 5988 C C . GLY B 1 50 ? 30.422 44.344 24.672 1 95.25 50 GLY B C 1
ATOM 5989 O O . GLY B 1 50 ? 31.578 44.094 24.344 1 95.25 50 GLY B O 1
ATOM 5990 N N . LEU B 1 51 ? 29.547 44.656 23.75 1 97.19 51 LEU B N 1
ATOM 5991 C CA . LEU B 1 51 ? 29.812 44.5 22.328 1 97.19 51 LEU B CA 1
ATOM 5992 C C . LEU B 1 51 ? 30.172 45.844 21.703 1 97.19 51 LEU B C 1
ATOM 5994 O O . LEU B 1 51 ? 29.656 46.906 22.109 1 97.19 51 LEU B O 1
ATOM 5998 N N . THR B 1 52 ? 31.047 45.781 20.703 1 95.88 52 THR B N 1
ATOM 5999 C CA . THR B 1 52 ? 31.281 46.938 19.844 1 95.88 52 THR B CA 1
ATOM 6000 C C . THR B 1 52 ? 30.109 47.156 18.906 1 95.88 52 THR B C 1
ATOM 6002 O O . THR B 1 52 ? 29.234 46.281 18.766 1 95.88 52 THR B O 1
ATOM 6005 N N . THR B 1 53 ? 30.062 48.312 18.359 1 95.88 53 THR B N 1
ATOM 6006 C CA . THR B 1 53 ? 29.031 48.625 17.375 1 95.88 53 THR B CA 1
ATOM 6007 C C . THR B 1 53 ? 29.047 47.594 16.234 1 95.88 53 THR B C 1
ATOM 6009 O O . THR B 1 53 ? 27.984 47.125 15.812 1 95.88 53 THR B O 1
ATOM 6012 N N . ASP B 1 54 ? 30.25 47.219 15.844 1 95.31 54 ASP B N 1
ATOM 6013 C CA . ASP B 1 54 ? 30.375 46.25 14.766 1 95.31 54 ASP B CA 1
ATOM 6014 C C . ASP B 1 54 ? 29.781 44.906 15.164 1 95.31 54 ASP B C 1
ATOM 6016 O O . ASP B 1 54 ? 29.156 44.219 14.344 1 95.31 54 ASP B O 1
ATOM 6020 N N . GLN B 1 55 ? 30 44.562 16.328 1 96.44 55 GLN B N 1
ATOM 6021 C CA . GLN B 1 55 ? 29.5 43.281 16.828 1 96.44 55 GLN B CA 1
ATOM 6022 C C . GLN B 1 55 ? 27.984 43.312 16.984 1 96.44 55 GLN B C 1
ATOM 6024 O O . GLN B 1 55 ? 27.312 42.312 16.734 1 96.44 55 GLN B O 1
ATOM 6029 N N . LYS B 1 56 ? 27.453 44.406 17.375 1 97.12 56 LYS B N 1
ATOM 6030 C CA . LYS B 1 56 ? 26 44.594 17.422 1 97.12 56 LYS B CA 1
ATOM 6031 C C . LYS B 1 56 ? 25.391 44.5 16.031 1 97.12 56 LYS B C 1
ATOM 6033 O O . LYS B 1 56 ? 24.328 43.875 15.852 1 97.12 56 LYS B O 1
ATOM 6038 N N . LEU B 1 57 ? 26 45.094 15.078 1 96.25 57 LEU B N 1
ATOM 6039 C CA . LEU B 1 57 ? 25.547 45.031 13.695 1 96.25 57 LEU B CA 1
ATOM 6040 C C . LEU B 1 57 ? 25.609 43.594 13.188 1 96.25 57 LEU B C 1
ATOM 6042 O O . LEU B 1 57 ? 24.734 43.156 12.422 1 96.25 57 LEU B O 1
ATOM 6046 N N . ALA B 1 58 ? 26.578 42.812 13.602 1 95.5 58 ALA B N 1
ATOM 6047 C CA . ALA B 1 58 ? 26.672 41.406 13.227 1 95.5 58 ALA B CA 1
ATOM 6048 C C . ALA B 1 58 ? 25.469 40.625 13.742 1 95.5 58 ALA B C 1
ATOM 6050 O O . ALA B 1 58 ? 24.938 39.75 13.031 1 95.5 58 ALA B O 1
ATOM 6051 N N . LEU B 1 59 ? 25 40.906 14.875 1 95.69 59 LEU B N 1
ATOM 6052 C CA . LEU B 1 59 ? 23.844 40.219 15.453 1 95.69 59 LEU B CA 1
ATOM 6053 C C . LEU B 1 59 ? 22.594 40.469 14.609 1 95.69 59 LEU B C 1
ATOM 6055 O O . LEU B 1 59 ? 21.859 39.531 14.289 1 95.69 59 LEU B O 1
ATOM 6059 N N . ILE B 1 60 ? 22.344 41.719 14.211 1 96.62 60 ILE B N 1
ATOM 6060 C CA . ILE B 1 60 ? 21.062 42.062 13.586 1 96.62 60 ILE B CA 1
ATOM 6061 C C . ILE B 1 60 ? 21.109 41.75 12.102 1 96.62 60 ILE B C 1
ATOM 6063 O O . ILE B 1 60 ? 20.109 41.906 11.391 1 96.62 60 ILE B O 1
ATOM 6067 N N . THR B 1 61 ? 22.281 41.25 11.602 1 94.69 61 THR B N 1
ATOM 6068 C CA . THR B 1 61 ? 22.406 40.812 10.219 1 94.69 61 THR B CA 1
ATOM 6069 C C . THR B 1 61 ? 22.656 39.312 10.141 1 94.69 61 THR B C 1
ATOM 6071 O O . THR B 1 61 ? 23 38.781 9.078 1 94.69 61 THR B O 1
ATOM 6074 N N . GLY B 1 62 ? 22.547 38.625 11.273 1 93.31 62 GLY B N 1
ATOM 6075 C CA . GLY B 1 62 ? 22.516 37.188 11.297 1 93.31 62 GLY B CA 1
ATOM 6076 C C . GLY B 1 62 ? 23.906 36.562 11.273 1 93.31 62 GLY B C 1
ATOM 6077 O O . GLY B 1 62 ? 24.094 35.469 10.758 1 93.31 62 GLY B O 1
ATOM 6078 N N . SER B 1 63 ? 24.891 37.219 11.812 1 93.75 63 SER B N 1
ATOM 6079 C CA . SER B 1 63 ? 26.266 36.688 11.844 1 93.75 63 SER B CA 1
ATOM 6080 C C . SER B 1 63 ? 26.672 36.281 13.258 1 93.75 63 SER B C 1
ATOM 6082 O O . SER B 1 63 ? 26.078 36.75 14.234 1 93.75 63 SER B O 1
ATOM 6084 N N . ASN B 1 64 ? 27.641 35.469 13.297 1 95.38 64 ASN B N 1
ATOM 6085 C CA . ASN B 1 64 ? 28.25 35.094 14.57 1 95.38 64 ASN B CA 1
ATOM 6086 C C . ASN B 1 64 ? 28.953 36.312 15.203 1 95.38 64 ASN B C 1
ATOM 6088 O O . ASN B 1 64 ? 29.375 37.219 14.5 1 95.38 64 ASN B O 1
ATOM 6092 N N . VAL B 1 65 ? 28.984 36.219 16.5 1 96.38 65 VAL B N 1
ATOM 6093 C CA . VAL B 1 65 ? 29.703 37.281 17.219 1 96.38 65 VAL B CA 1
ATOM 6094 C C . VAL B 1 65 ? 30.734 36.625 18.156 1 96.38 65 VAL B C 1
ATOM 6096 O O . VAL B 1 65 ? 30.406 35.75 18.953 1 96.38 65 VAL B O 1
ATOM 6099 N N . GLU B 1 66 ? 31.953 37 18 1 94.19 66 GLU B N 1
ATOM 6100 C CA . GLU B 1 66 ? 33.031 36.688 18.922 1 94.19 66 GLU B CA 1
ATOM 6101 C C . GLU B 1 66 ? 33.469 37.906 19.719 1 94.19 66 GLU B C 1
ATOM 6103 O O . GLU B 1 66 ? 33.812 38.938 19.156 1 94.19 66 GLU B O 1
ATOM 6108 N N . SER B 1 67 ? 33.375 37.75 21.047 1 92.5 67 SER B N 1
ATOM 6109 C CA . SER B 1 67 ? 33.688 38.875 21.891 1 92.5 67 SER B CA 1
ATOM 6110 C C . SER B 1 67 ? 34.375 38.438 23.172 1 92.5 67 SER B C 1
ATOM 6112 O O . SER B 1 67 ? 34.438 37.25 23.469 1 92.5 67 SER B O 1
ATOM 6114 N N . THR B 1 68 ? 35 39.375 23.906 1 87.94 68 THR B N 1
ATOM 6115 C CA . THR B 1 68 ? 35.625 39.094 25.188 1 87.94 68 THR B CA 1
ATOM 6116 C C . THR B 1 68 ? 34.625 38.719 26.25 1 87.94 68 THR B C 1
ATOM 6118 O O . THR B 1 68 ? 34.969 38.094 27.25 1 87.94 68 THR B O 1
ATOM 6121 N N . ASN B 1 69 ? 33.344 39.062 25.953 1 85.88 69 ASN B N 1
ATOM 6122 C CA . ASN B 1 69 ? 32.25 38.781 26.875 1 85.88 69 ASN B CA 1
ATOM 6123 C C . ASN B 1 69 ? 31.531 37.5 26.484 1 85.88 69 ASN B C 1
ATOM 6125 O O . ASN B 1 69 ? 30.469 37.188 27.031 1 85.88 69 ASN B O 1
ATOM 6129 N N . GLY B 1 70 ? 32.188 36.75 25.562 1 90.62 70 GLY B N 1
ATOM 6130 C CA . GLY B 1 70 ? 31.594 35.5 25.109 1 90.62 70 GLY B CA 1
ATOM 6131 C C . GLY B 1 70 ? 31.312 35.469 23.625 1 90.62 70 GLY B C 1
ATOM 6132 O O . GLY B 1 70 ? 31.469 36.5 22.938 1 90.62 70 GLY B O 1
ATOM 6133 N N . ASN B 1 71 ? 30.953 34.312 23.141 1 93.69 71 ASN B N 1
ATOM 6134 C CA . ASN B 1 71 ? 30.641 34.125 21.734 1 93.69 71 ASN B CA 1
ATOM 6135 C C . ASN B 1 71 ? 29.172 33.75 21.531 1 93.69 71 ASN B C 1
ATOM 6137 O O . ASN B 1 71 ? 28.531 33.219 22.438 1 93.69 71 ASN B O 1
ATOM 6141 N N . PHE B 1 72 ? 28.656 34.156 20.422 1 95.75 72 PHE B N 1
ATOM 6142 C CA . PHE B 1 72 ? 27.281 33.844 20.031 1 95.75 72 PHE B CA 1
ATOM 6143 C C . PHE B 1 72 ? 27.234 33.344 18.594 1 95.75 72 PHE B C 1
ATOM 6145 O O . PHE B 1 72 ? 27.766 34 17.688 1 95.75 72 PHE B O 1
ATOM 6152 N N . THR B 1 73 ? 26.672 32.156 18.422 1 95.81 73 THR B N 1
ATOM 6153 C CA . THR B 1 73 ? 26.406 31.625 17.078 1 95.81 73 THR B CA 1
ATOM 6154 C C . THR B 1 73 ? 25.047 32.094 16.562 1 95.81 73 THR B C 1
ATOM 6156 O O . THR B 1 73 ? 24.047 32 17.281 1 95.81 73 THR B O 1
ATOM 6159 N N . ALA B 1 74 ? 25.031 32.562 15.359 1 95.25 74 ALA B N 1
ATOM 6160 C CA . ALA B 1 74 ? 23.812 33.062 14.742 1 95.25 74 ALA B CA 1
ATOM 6161 C C . ALA B 1 74 ? 22.703 32 14.789 1 95.25 74 ALA B C 1
ATOM 6163 O O . ALA B 1 74 ? 22.969 30.828 14.609 1 95.25 74 ALA B O 1
ATOM 6164 N N . LEU B 1 75 ? 21.5 32.469 15.008 1 96.5 75 LEU B N 1
ATOM 6165 C CA . LEU B 1 75 ? 20.328 31.594 15.023 1 96.5 75 LEU B CA 1
ATOM 6166 C C . LEU B 1 75 ? 20 31.109 13.617 1 96.5 75 LEU B C 1
ATOM 6168 O O . LEU B 1 75 ? 20.219 31.828 12.641 1 96.5 75 LEU B O 1
ATOM 6172 N N . TYR B 1 76 ? 19.531 29.891 13.547 1 96.38 76 TYR B N 1
ATOM 6173 C CA . TYR B 1 76 ? 19.047 29.344 12.281 1 96.38 76 TYR B CA 1
ATOM 6174 C C . TYR B 1 76 ? 17.516 29.266 12.289 1 96.38 76 TYR B C 1
ATOM 6176 O O . TYR B 1 76 ? 16.938 28.688 13.211 1 96.38 76 TYR B O 1
ATOM 6184 N N . PHE B 1 77 ? 16.859 29.891 11.219 1 95.5 77 PHE B N 1
ATOM 6185 C CA . PHE B 1 77 ? 15.414 29.906 11.047 1 95.5 77 PHE B CA 1
ATOM 6186 C C . PHE B 1 77 ? 14.992 28.844 10.031 1 95.5 77 PHE B C 1
ATOM 6188 O O . PHE B 1 77 ? 15.594 28.734 8.961 1 95.5 77 PHE B O 1
ATOM 6195 N N . LEU B 1 78 ? 14 28.047 10.359 1 95.38 78 LEU B N 1
ATOM 6196 C CA . LEU B 1 78 ? 13.547 27.016 9.438 1 95.38 78 LEU B CA 1
ATOM 6197 C C . LEU B 1 78 ? 12.023 26.875 9.477 1 95.38 78 LEU B C 1
ATOM 6199 O O . LEU B 1 78 ? 11.422 26.906 10.555 1 95.38 78 LEU B O 1
ATOM 6203 N N . ASP B 1 79 ? 11.438 26.734 8.281 1 92 79 ASP B N 1
ATOM 6204 C CA . ASP B 1 79 ? 10.023 26.406 8.203 1 92 79 ASP B CA 1
ATOM 6205 C C . ASP B 1 79 ? 9.758 25 8.766 1 92 79 ASP B C 1
ATOM 6207 O O . ASP B 1 79 ? 10.586 24.109 8.625 1 92 79 ASP B O 1
ATOM 6211 N N . GLY B 1 80 ? 8.531 24.906 9.414 1 87 80 GLY B N 1
ATOM 6212 C CA . GLY B 1 80 ? 8.312 23.547 9.914 1 87 80 GLY B CA 1
ATOM 6213 C C . GLY B 1 80 ? 7.125 23.453 10.852 1 87 80 GLY B C 1
ATOM 6214 O O . GLY B 1 80 ? 7.234 22.875 11.938 1 87 80 GLY B O 1
ATOM 6215 N N . ASP B 1 81 ? 5.926 23.922 10.453 1 83.25 81 ASP B N 1
ATOM 6216 C CA . ASP B 1 81 ? 4.727 23.766 11.273 1 83.25 81 ASP B CA 1
ATOM 6217 C C . ASP B 1 81 ? 4.371 22.297 11.445 1 83.25 81 ASP B C 1
ATOM 6219 O O . ASP B 1 81 ? 3.779 21.906 12.453 1 83.25 81 ASP B O 1
ATOM 6223 N N . MET B 1 82 ? 4.797 21.469 10.516 1 87.38 82 MET B N 1
ATOM 6224 C CA . MET B 1 82 ? 4.465 20.047 10.508 1 87.38 82 MET B CA 1
ATOM 6225 C C . MET B 1 82 ? 5.723 19.188 10.648 1 87.38 82 MET B C 1
ATOM 6227 O O . MET B 1 82 ? 5.688 17.984 10.391 1 87.38 82 MET B O 1
ATOM 6231 N N . GLY B 1 83 ? 6.777 19.828 10.992 1 94.12 83 GLY B N 1
ATOM 6232 C CA . GLY B 1 83 ? 8.07 19.156 11.023 1 94.12 83 GLY B CA 1
ATOM 6233 C C . GLY B 1 83 ? 9.125 19.859 10.18 1 94.12 83 GLY B C 1
ATOM 6234 O O . GLY B 1 83 ? 8.789 20.672 9.312 1 94.12 83 GLY B O 1
ATOM 6235 N N . LEU B 1 84 ? 10.367 19.5 10.391 1 96.06 84 LEU B N 1
ATOM 6236 C CA . LEU B 1 84 ? 11.484 20.156 9.711 1 96.06 84 LEU B CA 1
ATOM 6237 C C . LEU B 1 84 ? 11.367 19.984 8.203 1 96.06 84 LEU B C 1
ATOM 6239 O O . LEU B 1 84 ? 11.242 18.859 7.703 1 96.06 84 LEU B O 1
ATOM 6243 N N . GLN B 1 85 ? 11.422 21.047 7.484 1 92.56 85 GLN B N 1
ATOM 6244 C CA . GLN B 1 85 ? 11.352 21.031 6.027 1 92.56 85 GLN B CA 1
ATOM 6245 C C . GLN B 1 85 ? 12.672 20.578 5.418 1 92.56 85 GLN B C 1
ATOM 6247 O O . GLN B 1 85 ? 13.742 21.031 5.824 1 92.56 85 GLN B O 1
ATOM 6252 N N . ASP B 1 86 ? 12.617 19.609 4.547 1 91.06 86 ASP B N 1
ATOM 6253 C CA . ASP B 1 86 ? 13.688 19.203 3.639 1 91.06 86 ASP B CA 1
ATOM 6254 C C . ASP B 1 86 ? 14.758 18.391 4.375 1 91.06 86 ASP B C 1
ATOM 6256 O O . ASP B 1 86 ? 15.891 18.281 3.904 1 91.06 86 ASP B O 1
ATOM 6260 N N . TYR B 1 87 ? 14.484 17.906 5.582 1 94.75 87 TYR B N 1
ATOM 6261 C CA . TYR B 1 87 ? 15.445 17.141 6.359 1 94.75 87 TYR B CA 1
ATOM 6262 C C . TYR B 1 87 ? 15.148 15.641 6.266 1 94.75 87 TYR B C 1
ATOM 6264 O O . TYR B 1 87 ? 13.984 15.234 6.305 1 94.75 87 TYR B O 1
ATOM 6272 N N . TYR B 1 88 ? 16.172 14.844 6.129 1 95.06 88 TYR B N 1
ATOM 6273 C CA . TYR B 1 88 ? 16.031 13.398 6.32 1 95.06 88 TYR B CA 1
ATOM 6274 C C . TYR B 1 88 ? 15.875 13.062 7.797 1 95.06 88 TYR B C 1
ATOM 6276 O O . TYR B 1 88 ? 16.328 13.812 8.664 1 95.06 88 TYR B O 1
ATOM 6284 N N . TYR B 1 89 ? 15.219 11.977 8.117 1 97.19 89 TYR B N 1
ATOM 6285 C CA . TYR B 1 89 ? 15.141 11.344 9.43 1 97.19 89 TYR B CA 1
ATOM 6286 C C . TYR B 1 89 ? 14.398 12.227 10.422 1 97.19 89 TYR B C 1
ATOM 6288 O O . TYR B 1 89 ? 14.82 12.375 11.57 1 97.19 89 TYR B O 1
ATOM 6296 N N . VAL B 1 90 ? 13.414 12.859 9.93 1 97.88 90 VAL B N 1
ATOM 6297 C CA . VAL B 1 90 ? 12.445 13.617 10.711 1 97.88 90 VAL B CA 1
ATOM 6298 C C . VAL B 1 90 ? 11.039 13.086 10.438 1 97.88 90 VAL B C 1
ATOM 6300 O O . VAL B 1 90 ? 10.844 12.266 9.539 1 97.88 90 VAL B O 1
ATOM 6303 N N . SER B 1 91 ? 10.055 13.484 11.258 1 98.19 91 SER B N 1
ATOM 6304 C CA . SER B 1 91 ? 8.664 13.055 11.102 1 98.19 91 SER B CA 1
ATOM 6305 C C . SER B 1 91 ? 7.863 14.062 10.289 1 98.19 91 SER B C 1
ATOM 6307 O O . SER B 1 91 ? 8.219 15.242 10.227 1 98.19 91 SER B O 1
ATOM 6309 N N . ALA B 1 92 ? 6.863 13.578 9.617 1 97.75 92 ALA B N 1
ATOM 6310 C CA . ALA B 1 92 ? 5.848 14.43 9 1 97.75 92 ALA B CA 1
ATOM 6311 C C . ALA B 1 92 ? 4.555 14.414 9.812 1 97.75 92 ALA B C 1
ATOM 6313 O O . ALA B 1 92 ? 3.725 13.516 9.648 1 97.75 92 ALA B O 1
ATOM 6314 N N . PHE B 1 93 ? 4.375 15.406 10.609 1 98.31 93 PHE B N 1
ATOM 6315 C CA . PHE B 1 93 ? 3.246 15.516 11.523 1 98.31 93 PHE B CA 1
ATOM 6316 C C . PHE B 1 93 ? 2.008 16.031 10.797 1 98.31 93 PHE B C 1
ATOM 6318 O O . PHE B 1 93 ? 2.059 16.328 9.602 1 98.31 93 PHE B O 1
ATOM 6325 N N . SER B 1 94 ? 0.865 16.062 11.547 1 97.38 94 SER B N 1
ATOM 6326 C CA . SER B 1 94 ? -0.346 16.672 11.008 1 97.38 94 SER B CA 1
ATOM 6327 C C . SER B 1 94 ? -0.186 18.172 10.859 1 97.38 94 SER B C 1
ATOM 6329 O O . SER B 1 94 ? 0.426 18.828 11.711 1 97.38 94 SER B O 1
ATOM 6331 N N . LEU B 1 95 ? -0.722 18.703 9.789 1 96 95 LEU B N 1
ATOM 6332 C CA . LEU B 1 95 ? -0.655 20.156 9.594 1 96 95 LEU B CA 1
ATOM 6333 C C . LEU B 1 95 ? -1.567 20.875 10.586 1 96 95 LEU B C 1
ATOM 6335 O O . LEU B 1 95 ? -2.449 20.266 11.188 1 96 95 LEU B O 1
ATOM 6339 N N . SER B 1 96 ? -1.346 22.109 10.773 1 96.25 96 SER B N 1
ATOM 6340 C CA . SER B 1 96 ? -2.055 22.922 11.766 1 96.25 96 SER B CA 1
ATOM 6341 C C . SER B 1 96 ? -3.564 22.859 11.555 1 96.25 96 SER B C 1
ATOM 6343 O O . SER B 1 96 ? -4.332 22.797 12.516 1 96.25 96 SER B O 1
ATOM 6345 N N . SER B 1 97 ? -3.971 22.891 10.305 1 95.81 97 SER B N 1
ATOM 6346 C CA . SER B 1 97 ? -5.398 22.844 10.008 1 95.81 97 SER B CA 1
ATOM 6347 C C . SER B 1 97 ? -6.016 21.531 10.469 1 95.81 97 SER B C 1
ATOM 6349 O O . SER B 1 97 ? -7.168 21.5 10.906 1 95.81 97 SER B O 1
ATOM 6351 N N . ALA B 1 98 ? -5.27 20.453 10.344 1 97.62 98 ALA B N 1
ATOM 6352 C CA . ALA B 1 98 ? -5.734 19.172 10.867 1 97.62 98 ALA B CA 1
ATOM 6353 C C . ALA B 1 98 ? -5.668 19.141 12.391 1 97.62 98 ALA B C 1
ATOM 6355 O O . ALA B 1 98 ? -6.605 18.703 13.055 1 97.62 98 ALA B O 1
ATOM 6356 N N . LEU B 1 99 ? -4.625 19.609 12.914 1 97.75 99 LEU B N 1
ATOM 6357 C CA . LEU B 1 99 ? -4.379 19.562 14.344 1 97.75 99 LEU B CA 1
ATOM 6358 C C . LEU B 1 99 ? -5.469 20.312 15.109 1 97.75 99 LEU B C 1
ATOM 6360 O O . LEU B 1 99 ? -5.965 19.812 16.125 1 97.75 99 LEU B O 1
ATOM 6364 N N . VAL B 1 100 ? -5.855 21.438 14.641 1 98.31 100 VAL B N 1
ATOM 6365 C CA . VAL B 1 100 ? -6.832 22.25 15.359 1 98.31 100 VAL B CA 1
ATOM 6366 C C . VAL B 1 100 ? -8.211 21.594 15.281 1 98.31 100 VAL B C 1
ATOM 6368 O O . VAL B 1 100 ? -9.062 21.828 16.141 1 98.31 100 VAL B O 1
ATOM 6371 N N . MET B 1 101 ? -8.43 20.734 14.359 1 98.75 101 MET B N 1
ATOM 6372 C CA . MET B 1 101 ? -9.703 20.031 14.227 1 98.75 101 MET B CA 1
ATOM 6373 C C . MET B 1 101 ? -9.844 18.953 15.305 1 98.75 101 MET B C 1
ATOM 6375 O O . MET B 1 101 ? -10.922 18.406 15.492 1 98.75 101 MET B O 1
ATOM 6379 N N . THR B 1 102 ? -8.805 18.703 16.031 1 98.75 102 THR B N 1
ATOM 6380 C CA . THR B 1 102 ? -8.914 17.797 17.172 1 98.75 102 THR B CA 1
ATOM 6381 C C . THR B 1 102 ? -9.711 18.453 18.297 1 98.75 102 THR B C 1
ATOM 6383 O O . THR B 1 102 ? -10.258 17.75 19.156 1 98.75 102 THR B O 1
ATOM 6386 N N . TRP B 1 103 ? -9.641 19.812 18.359 1 98.69 103 TRP B N 1
ATOM 6387 C CA . TRP B 1 103 ? -10.211 20.547 19.484 1 98.69 103 TRP B CA 1
ATOM 6388 C C . TRP B 1 103 ? -9.734 19.969 20.812 1 98.69 103 TRP B C 1
ATOM 6390 O O . TRP B 1 103 ? -10.523 19.812 21.75 1 98.69 103 TRP B O 1
ATOM 6400 N N . ASP B 1 104 ? -8.539 19.531 20.812 1 98.75 104 ASP B N 1
ATOM 6401 C CA . ASP B 1 104 ? -7.902 18.906 21.953 1 98.75 104 ASP B CA 1
ATOM 6402 C C . ASP B 1 104 ? -6.641 19.672 22.375 1 98.75 104 ASP B C 1
ATOM 6404 O O . ASP B 1 104 ? -5.602 19.547 21.719 1 98.75 104 ASP B O 1
ATOM 6408 N N . ARG B 1 105 ? -6.75 20.359 23.5 1 98.5 105 ARG B N 1
ATOM 6409 C CA . ARG B 1 105 ? -5.645 21.188 23.969 1 98.5 105 ARG B CA 1
ATOM 6410 C C . ARG B 1 105 ? -4.387 20.344 24.188 1 98.5 105 ARG B C 1
ATOM 6412 O O . ARG B 1 105 ? -3.285 20.781 23.828 1 98.5 105 ARG B O 1
ATOM 6419 N N . ASP B 1 106 ? -4.539 19.172 24.703 1 98.44 106 ASP B N 1
ATOM 6420 C CA . ASP B 1 106 ? -3.398 18.297 24.969 1 98.44 106 ASP B CA 1
ATOM 6421 C C . ASP B 1 106 ? -2.758 17.828 23.672 1 98.44 106 ASP B C 1
ATOM 6423 O O . ASP B 1 106 ? -1.531 17.734 23.562 1 98.44 106 ASP B O 1
ATOM 6427 N N . ALA B 1 107 ? -3.588 17.484 22.672 1 98.56 107 ALA B N 1
ATOM 6428 C CA . ALA B 1 107 ? -3.07 17.047 21.375 1 98.56 107 ALA B CA 1
ATOM 6429 C C . ALA B 1 107 ? -2.262 18.141 20.703 1 98.56 107 ALA B C 1
ATOM 6431 O O . ALA B 1 107 ? -1.194 17.891 20.141 1 98.56 107 ALA B O 1
ATOM 6432 N N . ILE B 1 108 ? -2.76 19.375 20.75 1 98.56 108 ILE B N 1
ATOM 6433 C CA . ILE B 1 108 ? -2.1 20.516 20.125 1 98.56 108 ILE B CA 1
ATOM 6434 C C . ILE B 1 108 ? -0.75 20.75 20.797 1 98.56 108 ILE B C 1
ATOM 6436 O O . ILE B 1 108 ? 0.275 20.859 20.125 1 98.56 108 ILE B O 1
ATOM 6440 N N . TYR B 1 109 ? -0.739 20.734 22.109 1 98.69 109 TYR B N 1
ATOM 6441 C CA . TYR B 1 109 ? 0.488 20.953 22.859 1 98.69 109 TYR B CA 1
ATOM 6442 C C . TYR B 1 109 ? 1.486 19.828 22.625 1 98.69 109 TYR B C 1
ATOM 6444 O O . TYR B 1 109 ? 2.672 20.078 22.391 1 98.69 109 TYR B O 1
ATOM 6452 N N . ALA B 1 110 ? 0.997 18.609 22.641 1 98.69 110 ALA B N 1
ATOM 6453 C CA . ALA B 1 110 ? 1.875 17.453 22.516 1 98.69 110 ALA B CA 1
ATOM 6454 C C . ALA B 1 110 ? 2.564 17.438 21.156 1 98.69 110 ALA B C 1
ATOM 6456 O O . ALA B 1 110 ? 3.75 17.109 21.062 1 98.69 110 ALA B O 1
ATOM 6457 N N . GLN B 1 111 ? 1.857 17.719 20.125 1 98.5 111 GLN B N 1
ATOM 6458 C CA . GLN B 1 111 ? 2.486 17.734 18.797 1 98.5 111 GLN B CA 1
ATOM 6459 C C . GLN B 1 111 ? 3.508 18.875 18.703 1 98.5 111 GLN B C 1
ATOM 6461 O O . GLN B 1 111 ? 4.582 18.703 18.125 1 98.5 111 GLN B O 1
ATOM 6466 N N . ALA B 1 112 ? 3.143 20.016 19.25 1 98.44 112 ALA B N 1
ATOM 6467 C CA . ALA B 1 112 ? 4.078 21.141 19.203 1 98.44 112 ALA B CA 1
ATOM 6468 C C . ALA B 1 112 ? 5.379 20.781 19.922 1 98.44 112 ALA B C 1
ATOM 6470 O O . ALA B 1 112 ? 6.469 21.109 19.453 1 98.44 112 ALA B O 1
ATOM 6471 N N . LYS B 1 113 ? 5.238 20.172 21.047 1 98.62 113 LYS B N 1
ATOM 6472 C CA . LYS B 1 113 ? 6.418 19.75 21.797 1 98.62 113 LYS B CA 1
ATOM 6473 C C . LYS B 1 113 ? 7.246 18.734 21.016 1 98.62 113 LYS B C 1
ATOM 6475 O O . LYS B 1 113 ? 8.477 18.797 21.031 1 98.62 113 LYS B O 1
ATOM 6480 N N . ALA B 1 114 ? 6.59 17.844 20.312 1 98.69 114 ALA B N 1
ATOM 6481 C CA . ALA B 1 114 ? 7.277 16.844 19.5 1 98.69 114 ALA B CA 1
ATOM 6482 C C . ALA B 1 114 ? 8.016 17.484 18.328 1 98.69 114 ALA B C 1
ATOM 6484 O O . ALA B 1 114 ? 9.18 17.172 18.062 1 98.69 114 ALA B O 1
ATOM 6485 N N . VAL B 1 115 ? 7.367 18.375 17.625 1 98.38 115 VAL B N 1
ATOM 6486 C CA . VAL B 1 115 ? 8 19.109 16.531 1 98.38 115 VAL B CA 1
ATOM 6487 C C . VAL B 1 115 ? 9.203 19.891 17.062 1 98.38 115 VAL B C 1
ATOM 6489 O O . VAL B 1 115 ? 10.297 19.812 16.484 1 98.38 115 VAL B O 1
ATOM 6492 N N . GLY B 1 116 ? 9.016 20.609 18.188 1 98.5 116 GLY B N 1
ATOM 6493 C CA . GLY B 1 116 ? 10.102 21.359 18.797 1 98.5 116 GLY B CA 1
ATOM 6494 C C . GLY B 1 116 ? 11.281 20.5 19.172 1 98.5 116 GLY B C 1
ATOM 6495 O O . GLY B 1 116 ? 12.438 20.906 19 1 98.5 116 GLY B O 1
ATOM 6496 N N . SER B 1 117 ? 10.969 19.297 19.656 1 98.56 117 SER B N 1
ATOM 6497 C CA . SER B 1 117 ? 12.039 18.391 20.047 1 98.56 117 SER B CA 1
ATOM 6498 C C . SER B 1 117 ? 12.875 17.953 18.844 1 98.56 117 SER B C 1
ATOM 6500 O O . SER B 1 117 ? 14.086 17.781 18.969 1 98.56 117 SER B O 1
ATOM 6502 N N . GLU B 1 118 ? 12.227 17.75 17.734 1 98.56 118 GLU B N 1
ATOM 6503 C CA . GLU B 1 118 ? 13 17.391 16.547 1 98.56 118 GLU B CA 1
ATOM 6504 C C . GLU B 1 118 ? 13.852 18.562 16.062 1 98.56 118 GLU B C 1
ATOM 6506 O O . GLU B 1 118 ? 15 18.375 15.648 1 98.56 118 GLU B O 1
ATOM 6511 N N . PHE B 1 119 ? 13.344 19.766 16.109 1 98.5 119 PHE B N 1
ATOM 6512 C CA . PHE B 1 119 ? 14.133 20.953 15.82 1 98.5 119 PHE B CA 1
ATOM 6513 C C . PHE B 1 119 ? 15.344 21.047 16.75 1 98.5 119 PHE B C 1
ATOM 6515 O O . PHE B 1 119 ? 16.469 21.234 16.297 1 98.5 119 PHE B O 1
ATOM 6522 N N . TYR B 1 120 ? 15.094 20.922 18.062 1 98.69 120 TYR B N 1
ATOM 6523 C CA . TYR B 1 120 ? 16.156 21 19.062 1 98.69 120 TYR B CA 1
ATOM 6524 C C . TYR B 1 120 ? 17.25 19.984 18.781 1 98.69 120 TYR B C 1
ATOM 6526 O O . TYR B 1 120 ? 18.438 20.328 18.781 1 98.69 120 TYR B O 1
ATOM 6534 N N . ASN B 1 121 ? 16.859 18.828 18.422 1 98.56 121 ASN B N 1
ATOM 6535 C CA . ASN B 1 121 ? 17.812 17.734 18.281 1 98.56 121 ASN B CA 1
ATOM 6536 C C . ASN B 1 121 ? 18.547 17.797 16.953 1 98.56 121 ASN B C 1
ATOM 6538 O O . ASN B 1 121 ? 19.594 17.172 16.781 1 98.56 121 ASN B O 1
ATOM 6542 N N . LYS B 1 122 ? 18.016 18.531 15.984 1 98.25 122 LYS B N 1
ATOM 6543 C CA . LYS B 1 122 ? 18.734 18.781 14.734 1 98.25 122 LYS B CA 1
ATOM 6544 C C . LYS B 1 122 ? 19.578 20.047 14.836 1 98.25 122 LYS B C 1
ATOM 6546 O O . LYS B 1 122 ? 20.281 20.406 13.883 1 98.25 122 LYS B O 1
ATOM 6551 N N . GLY B 1 123 ? 19.547 20.734 15.961 1 98.31 123 GLY B N 1
ATOM 6552 C CA . GLY B 1 123 ? 20.359 21.922 16.203 1 98.31 123 GLY B CA 1
ATOM 6553 C C . GLY B 1 123 ? 19.75 23.188 15.609 1 98.31 123 GLY B C 1
ATOM 6554 O O . GLY B 1 123 ? 20.453 24.156 15.367 1 98.31 123 GLY B O 1
ATOM 6555 N N . VAL B 1 124 ? 18.484 23.156 15.32 1 98.12 124 VAL B N 1
ATOM 6556 C CA . VAL B 1 124 ? 17.797 24.328 14.766 1 98.12 124 VAL B CA 1
ATOM 6557 C C . VAL B 1 124 ? 17.109 25.109 15.883 1 98.12 124 VAL B C 1
ATOM 6559 O O . VAL B 1 124 ? 16.391 24.516 16.703 1 98.12 124 VAL B O 1
ATOM 6562 N N . GLN B 1 125 ? 17.25 26.422 15.93 1 98.19 125 GLN B N 1
ATOM 6563 C CA . GLN B 1 125 ? 16.859 27.172 17.125 1 98.19 125 GLN B CA 1
ATOM 6564 C C . GLN B 1 125 ? 15.477 27.797 16.922 1 98.19 125 GLN B C 1
ATOM 6566 O O . GLN B 1 125 ? 14.719 27.938 17.891 1 98.19 125 GLN B O 1
ATOM 6571 N N . VAL B 1 126 ? 15.164 28.266 15.727 1 97.94 126 VAL B N 1
ATOM 6572 C CA . VAL B 1 126 ? 13.93 29.031 15.539 1 97.94 126 VAL B CA 1
ATOM 6573 C C . VAL B 1 126 ? 13 28.281 14.594 1 97.94 126 VAL B C 1
ATOM 6575 O O . VAL B 1 126 ? 13.375 27.984 13.453 1 97.94 126 VAL B O 1
ATOM 6578 N N . VAL B 1 127 ? 11.828 28 15.023 1 97.69 127 VAL B N 1
ATOM 6579 C CA . VAL B 1 127 ? 10.781 27.453 14.18 1 97.69 127 VAL B CA 1
ATOM 6580 C C . VAL B 1 127 ? 9.984 28.594 13.531 1 97.69 127 VAL B C 1
ATOM 6582 O O . VAL B 1 127 ? 9.445 29.453 14.234 1 97.69 127 VAL B O 1
ATOM 6585 N N . ALA B 1 128 ? 9.938 28.609 12.242 1 96.44 128 ALA B N 1
ATOM 6586 C CA . ALA B 1 128 ? 9.023 29.547 11.594 1 96.44 128 ALA B CA 1
ATOM 6587 C C . ALA B 1 128 ? 7.574 29.094 11.719 1 96.44 128 ALA B C 1
ATOM 6589 O O . ALA B 1 128 ? 6.949 28.703 10.734 1 96.44 128 ALA B O 1
ATOM 6590 N N . GLY B 1 129 ? 7.062 29.109 12.867 1 94.25 129 GLY B N 1
ATOM 6591 C CA . GLY B 1 129 ? 5.75 28.719 13.359 1 94.25 129 GLY B CA 1
ATOM 6592 C C . GLY B 1 129 ? 5.535 29.062 14.82 1 94.25 129 GLY B C 1
ATOM 6593 O O . GLY B 1 129 ? 6.492 29.328 15.547 1 94.25 129 GLY B O 1
ATOM 6594 N N . PRO B 1 130 ? 4.344 29.078 15.258 1 96.56 130 PRO B N 1
ATOM 6595 C CA . PRO B 1 130 ? 3.119 28.625 14.594 1 96.56 130 PRO B CA 1
ATOM 6596 C C . PRO B 1 130 ? 2.627 29.609 13.531 1 96.56 130 PRO B C 1
ATOM 6598 O O . PRO B 1 130 ? 2.949 30.797 13.586 1 96.56 130 PRO B O 1
ATOM 6601 N N . THR B 1 131 ? 1.92 29.094 12.609 1 96.81 131 THR B N 1
ATOM 6602 C CA . THR B 1 131 ? 1.291 29.906 11.578 1 96.81 131 THR B CA 1
ATOM 6603 C C . THR B 1 131 ? -0.141 30.266 11.969 1 96.81 131 THR B C 1
ATOM 6605 O O . THR B 1 131 ? -1.055 29.453 11.805 1 96.81 131 THR B O 1
ATOM 6608 N N . SER B 1 132 ? -0.259 31.438 12.383 1 96.38 132 SER B N 1
ATOM 6609 C CA . SER B 1 132 ? -1.582 31.906 12.773 1 96.38 132 SER B CA 1
ATOM 6610 C C . SER B 1 132 ? -2.344 32.469 11.578 1 96.38 132 SER B C 1
ATOM 6612 O O . SER B 1 132 ? -3.576 32.438 11.547 1 96.38 132 SER B O 1
ATOM 6614 N N . GLN B 1 133 ? -1.589 33.156 10.727 1 95.19 133 GLN B N 1
ATOM 6615 C CA . GLN B 1 133 ? -2.176 33.75 9.531 1 95.19 133 GLN B CA 1
ATOM 6616 C C . GLN B 1 133 ? -1.515 33.188 8.266 1 95.19 133 GLN B C 1
ATOM 6618 O O . GLN B 1 133 ? -0.303 32.969 8.242 1 95.19 133 GLN B O 1
ATOM 6623 N N . PRO B 1 134 ? -2.334 32.875 7.207 1 95.5 134 PRO B N 1
ATOM 6624 C CA . PRO B 1 134 ? -3.697 33.406 7.031 1 95.5 134 PRO B CA 1
ATOM 6625 C C . PRO B 1 134 ? -4.68 32.812 8.047 1 95.5 134 PRO B C 1
ATOM 6627 O O . PRO B 1 134 ? -4.582 31.641 8.398 1 95.5 134 PRO B O 1
ATOM 6630 N N . LEU B 1 135 ? -5.531 33.719 8.453 1 96.38 135 LEU B N 1
ATOM 6631 C CA . LEU B 1 135 ? -6.547 33.312 9.422 1 96.38 135 LEU B CA 1
ATOM 6632 C C . LEU B 1 135 ? -7.691 32.562 8.75 1 96.38 135 LEU B C 1
ATOM 6634 O O . LEU B 1 135 ? -8.344 31.734 9.375 1 96.38 135 LEU B O 1
ATOM 6638 N N . GLY B 1 136 ? -7.93 32.844 7.594 1 95.88 136 GLY B N 1
ATOM 6639 C CA . GLY B 1 136 ? -9.031 32.25 6.863 1 95.88 136 GLY B CA 1
ATOM 6640 C C . GLY B 1 136 ? -10.102 33.25 6.461 1 95.88 136 GLY B C 1
ATOM 6641 O O . GLY B 1 136 ? -11.297 32.969 6.586 1 95.88 136 GLY B O 1
ATOM 6642 N N . ARG B 1 137 ? -9.664 34.375 5.984 1 97.25 137 ARG B N 1
ATOM 6643 C CA . ARG B 1 137 ? -10.57 35.438 5.531 1 97.25 137 ARG B CA 1
ATOM 6644 C C . ARG B 1 137 ? -11.484 34.938 4.418 1 97.25 137 ARG B C 1
ATOM 6646 O O . ARG B 1 137 ? -12.672 35.25 4.391 1 97.25 137 ARG B O 1
ATOM 6653 N N . THR B 1 138 ? -10.891 34.25 3.506 1 96.56 138 THR B N 1
ATOM 6654 C CA . THR B 1 138 ? -11.625 33.719 2.373 1 96.56 138 THR B CA 1
ATOM 6655 C C . THR B 1 138 ? -11.359 32.219 2.229 1 96.56 138 THR B C 1
ATOM 6657 O O . THR B 1 138 ? -10.242 31.75 2.449 1 96.56 138 THR B O 1
ATOM 6660 N N . PRO B 1 139 ? -12.422 31.469 1.842 1 95.75 139 PRO B N 1
ATOM 6661 C CA . PRO B 1 139 ? -12.211 30.031 1.651 1 95.75 139 PRO B CA 1
ATOM 6662 C C . PRO B 1 139 ? -11.336 29.719 0.442 1 95.75 139 PRO B C 1
ATOM 6664 O O . PRO B 1 139 ? -10.867 28.578 0.294 1 95.75 139 PRO B O 1
ATOM 6667 N N . TRP B 1 140 ? -11.055 30.656 -0.417 1 94.81 140 TRP B N 1
ATOM 6668 C CA . TRP B 1 140 ? -10.242 30.453 -1.608 1 94.81 140 TRP B CA 1
ATOM 6669 C C . TRP B 1 140 ? -8.766 30.672 -1.297 1 94.81 140 TRP B C 1
ATOM 6671 O O . TRP B 1 140 ? -7.895 30.344 -2.109 1 94.81 140 TRP B O 1
ATOM 6681 N N . GLY B 1 141 ? -8.438 31.203 -0.126 1 93.69 141 GLY B N 1
ATOM 6682 C CA . GLY B 1 141 ? -7.051 31.453 0.223 1 93.69 141 GLY B CA 1
ATOM 6683 C C . GLY B 1 141 ? -6.18 30.219 0.181 1 93.69 141 GLY B C 1
ATOM 6684 O O . GLY B 1 141 ? -6.531 29.188 0.76 1 93.69 141 GLY B O 1
ATOM 6685 N N . GLY B 1 142 ? -5.109 30.297 -0.47 1 90.62 142 GLY B N 1
ATOM 6686 C CA . GLY B 1 142 ? -4.277 29.141 -0.756 1 90.62 142 GLY B CA 1
ATOM 6687 C C . GLY B 1 142 ? -3.541 28.609 0.464 1 90.62 142 GLY B C 1
ATOM 6688 O O . GLY B 1 142 ? -3.34 27.406 0.604 1 90.62 142 GLY B O 1
ATOM 6689 N N . ARG B 1 143 ? -3.127 29.453 1.359 1 92.62 143 ARG B N 1
ATOM 6690 C CA . ARG B 1 143 ? -2.283 29.047 2.479 1 92.62 143 ARG B CA 1
ATOM 6691 C C . ARG B 1 143 ? -3.1 28.906 3.758 1 92.62 143 ARG B C 1
ATOM 6693 O O . ARG B 1 143 ? -2.539 28.766 4.848 1 92.62 143 ARG B O 1
ATOM 6700 N N . GLY B 1 144 ? -4.426 28.922 3.588 1 92.75 144 GLY B N 1
ATOM 6701 C CA . GLY B 1 144 ? -5.273 28.734 4.754 1 92.75 144 GLY B CA 1
ATOM 6702 C C . GLY B 1 144 ? -4.996 27.438 5.496 1 92.75 144 GLY B C 1
ATOM 6703 O O . GLY B 1 144 ? -5.164 27.359 6.711 1 92.75 144 GLY B O 1
ATOM 6704 N N . VAL B 1 145 ? -4.453 26.484 4.785 1 92.5 145 VAL B N 1
ATOM 6705 C CA . VAL B 1 145 ? -4.199 25.141 5.32 1 92.5 145 VAL B CA 1
ATOM 6706 C C . VAL B 1 145 ? -3.107 25.219 6.387 1 92.5 145 VAL B C 1
ATOM 6708 O O . VAL B 1 145 ? -3.037 24.359 7.27 1 92.5 145 VAL B O 1
ATOM 6711 N N . GLU B 1 146 ? -2.33 26.266 6.414 1 94.56 146 GLU B N 1
ATOM 6712 C CA . GLU B 1 146 ? -1.208 26.391 7.34 1 94.56 146 GLU B CA 1
ATOM 6713 C C . GLU B 1 146 ? -1.661 26.953 8.68 1 94.56 146 GLU B C 1
ATOM 6715 O O . GLU B 1 146 ? -0.924 26.906 9.664 1 94.56 146 GLU B O 1
ATOM 6720 N N . GLY B 1 147 ? -2.875 27.453 8.719 1 95.06 147 GLY B N 1
ATOM 6721 C CA . GLY B 1 147 ? -3.336 28.125 9.93 1 95.06 147 GLY B CA 1
ATOM 6722 C C . GLY B 1 147 ? -4.281 27.281 10.758 1 95.06 147 GLY B C 1
ATOM 6723 O O . GLY B 1 147 ? -4.41 26.078 10.523 1 95.06 147 GLY B O 1
ATOM 6724 N N . PHE B 1 148 ? -4.922 27.922 11.766 1 97.44 148 PHE B N 1
ATOM 6725 C CA . PHE B 1 148 ? -5.762 27.219 12.727 1 97.44 148 PHE B CA 1
ATOM 6726 C C . PHE B 1 148 ? -7.23 27.578 12.523 1 97.44 148 PHE B C 1
ATOM 6728 O O . PHE B 1 148 ? -8.07 27.297 13.383 1 97.44 148 PHE B O 1
ATOM 6735 N N . GLY B 1 149 ? -7.562 28.266 11.445 1 96.88 149 GLY B N 1
ATOM 6736 C CA . GLY B 1 149 ? -8.953 28.531 11.109 1 96.88 149 GLY B CA 1
ATOM 6737 C C . GLY B 1 149 ? -9.375 29.953 11.406 1 96.88 149 GLY B C 1
ATOM 6738 O O . GLY B 1 149 ? -8.625 30.719 12.008 1 96.88 149 GLY B O 1
ATOM 6739 N N . PRO B 1 150 ? -10.578 30.297 11.055 1 97.75 150 PRO B N 1
ATOM 6740 C CA . PRO B 1 150 ? -11 31.688 11.008 1 97.75 150 PRO B CA 1
ATOM 6741 C C . PRO B 1 150 ? -11.523 32.188 12.352 1 97.75 150 PRO B C 1
ATOM 6743 O O . PRO B 1 150 ? -11.758 33.406 12.523 1 97.75 150 PRO B O 1
ATOM 6746 N N . ASP B 1 151 ? -11.805 31.359 13.266 1 98.56 151 ASP B N 1
ATOM 6747 C CA . ASP B 1 151 ? -12.266 31.828 14.578 1 98.56 151 ASP B CA 1
ATOM 6748 C C . ASP B 1 151 ? -11.102 32.344 15.414 1 98.56 151 ASP B C 1
ATOM 6750 O O . ASP B 1 151 ? -10.18 31.578 15.742 1 98.56 151 ASP B O 1
ATOM 6754 N N . PRO B 1 152 ? -11.133 33.594 15.82 1 98.25 152 PRO B N 1
ATOM 6755 C CA . PRO B 1 152 ? -9.969 34.156 16.5 1 98.25 152 PRO B CA 1
ATOM 6756 C C . PRO B 1 152 ? -9.703 33.5 17.859 1 98.25 152 PRO B C 1
ATOM 6758 O O . PRO B 1 152 ? -8.547 33.344 18.25 1 98.25 152 PRO B O 1
ATOM 6761 N N . TYR B 1 153 ? -10.719 33.125 18.625 1 98.5 153 TYR B N 1
ATOM 6762 C CA . TYR B 1 153 ? -10.539 32.5 19.922 1 98.5 153 TYR B CA 1
ATOM 6763 C C . TYR B 1 153 ? -9.844 31.141 19.766 1 98.5 153 TYR B C 1
ATOM 6765 O O . TYR B 1 153 ? -8.852 30.875 20.453 1 98.5 153 TYR B O 1
ATOM 6773 N N . LEU B 1 154 ? -10.383 30.312 18.859 1 98.69 154 LEU B N 1
ATOM 6774 C CA . LEU B 1 154 ? -9.797 29 18.625 1 98.69 154 LEU B CA 1
ATOM 6775 C C . LEU B 1 154 ? -8.391 29.109 18.062 1 98.69 154 LEU B C 1
ATOM 6777 O O . LEU B 1 154 ? -7.477 28.406 18.484 1 98.69 154 LEU B O 1
ATOM 6781 N N . ASN B 1 155 ? -8.242 29.969 17.047 1 98.56 155 ASN B N 1
ATOM 6782 C CA . ASN B 1 155 ? -6.93 30.234 16.484 1 98.56 155 ASN B CA 1
ATOM 6783 C C . ASN B 1 155 ? -5.938 30.703 17.531 1 98.56 155 ASN B C 1
ATOM 6785 O O . ASN B 1 155 ? -4.797 30.25 17.578 1 98.56 155 ASN B O 1
ATOM 6789 N N . GLY B 1 156 ? -6.395 31.625 18.391 1 98.62 156 GLY B N 1
ATOM 6790 C CA . GLY B 1 156 ? -5.535 32.125 19.453 1 98.62 156 GLY B CA 1
ATOM 6791 C C . GLY B 1 156 ? -5.105 31.062 20.438 1 98.62 156 GLY B C 1
ATOM 6792 O O . GLY B 1 156 ? -3.926 30.969 20.797 1 98.62 156 GLY B O 1
ATOM 6793 N N . LEU B 1 157 ? -6.059 30.297 20.859 1 98.19 157 LEU B N 1
ATOM 6794 C CA . LEU B 1 157 ? -5.746 29.219 21.797 1 98.19 157 LEU B CA 1
ATOM 6795 C C . LEU B 1 157 ? -4.746 28.234 21.188 1 98.19 157 LEU B C 1
ATOM 6797 O O . LEU B 1 157 ? -3.771 27.859 21.844 1 98.19 157 LEU B O 1
ATOM 6801 N N . ALA B 1 158 ? -4.992 27.844 19.953 1 98.44 158 ALA B N 1
ATOM 6802 C CA . ALA B 1 158 ? -4.109 26.891 19.281 1 98.44 158 ALA B CA 1
ATOM 6803 C C . ALA B 1 158 ? -2.727 27.5 19.047 1 98.44 158 ALA B C 1
ATOM 6805 O O . ALA B 1 158 ? -1.708 26.828 19.25 1 98.44 158 ALA B O 1
ATOM 6806 N N . THR B 1 159 ? -2.678 28.734 18.641 1 98.44 159 THR B N 1
ATOM 6807 C CA . THR B 1 159 ? -1.417 29.438 18.453 1 98.44 159 THR B CA 1
ATOM 6808 C C . THR B 1 159 ? -0.638 29.516 19.766 1 98.44 159 THR B C 1
ATOM 6810 O O . THR B 1 159 ? 0.572 29.281 19.781 1 98.44 159 THR B O 1
ATOM 6813 N N . GLY B 1 160 ? -1.329 29.859 20.828 1 98.69 160 GLY B N 1
ATOM 6814 C CA . GLY B 1 160 ? -0.698 29.938 22.141 1 98.69 160 GLY B CA 1
ATOM 6815 C C . GLY B 1 160 ? -0.143 28.609 22.625 1 98.69 160 GLY B C 1
ATOM 6816 O O . GLY B 1 160 ? 0.997 28.531 23.078 1 98.69 160 GLY B O 1
ATOM 6817 N N . LEU B 1 161 ? -0.958 27.547 22.5 1 98.56 161 LEU B N 1
ATOM 6818 C CA . LEU B 1 161 ? -0.551 26.219 22.953 1 98.56 161 LEU B CA 1
ATOM 6819 C C . LEU B 1 161 ? 0.623 25.703 22.141 1 98.56 161 LEU B C 1
ATOM 6821 O O . LEU B 1 161 ? 1.52 25.047 22.672 1 98.56 161 LEU B O 1
ATOM 6825 N N . THR B 1 162 ? 0.605 25.922 20.828 1 98.62 162 THR B N 1
ATOM 6826 C CA . THR B 1 162 ? 1.721 25.531 19.984 1 98.62 162 THR B CA 1
ATOM 6827 C C . THR B 1 162 ? 2.988 26.281 20.375 1 98.62 162 THR B C 1
ATOM 6829 O O . THR B 1 162 ? 4.07 25.703 20.438 1 98.62 162 THR B O 1
ATOM 6832 N N . THR B 1 163 ? 2.84 27.578 20.625 1 98.62 163 THR B N 1
ATOM 6833 C CA . THR B 1 163 ? 3.961 28.391 21.094 1 98.62 163 THR B CA 1
ATOM 6834 C C . THR B 1 163 ? 4.562 27.797 22.359 1 98.62 163 THR B C 1
ATOM 6836 O O . THR B 1 163 ? 5.777 27.609 22.453 1 98.62 163 THR B O 1
ATOM 6839 N N . LYS B 1 164 ? 3.717 27.516 23.297 1 98.75 164 LYS B N 1
ATOM 6840 C CA . LYS B 1 164 ? 4.168 26.953 24.562 1 98.75 164 LYS B CA 1
ATOM 6841 C C . LYS B 1 164 ? 4.898 25.641 24.359 1 98.75 164 LYS B C 1
ATOM 6843 O O . LYS B 1 164 ? 5.914 25.375 25 1 98.75 164 LYS B O 1
ATOM 6848 N N . GLY B 1 165 ? 4.332 24.797 23.484 1 98.56 165 GLY B N 1
ATOM 6849 C CA . GLY B 1 165 ? 4.984 23.531 23.172 1 98.56 165 GLY B CA 1
ATOM 6850 C C . GLY B 1 165 ? 6.395 23.703 22.641 1 98.56 165 GLY B C 1
ATOM 6851 O O . GLY B 1 165 ? 7.309 22.969 23.047 1 98.56 165 GLY B O 1
ATOM 6852 N N . TYR B 1 166 ? 6.602 24.609 21.734 1 98.62 166 TYR B N 1
ATOM 6853 C CA . TYR B 1 166 ? 7.926 24.891 21.203 1 98.62 166 TYR B CA 1
ATOM 6854 C C . TYR B 1 166 ? 8.867 25.359 22.312 1 98.62 166 TYR B C 1
ATOM 6856 O O . TYR B 1 166 ? 10 24.891 22.422 1 98.62 166 TYR B O 1
ATOM 6864 N N . VAL B 1 167 ? 8.406 26.312 23.156 1 98.69 167 VAL B N 1
ATOM 6865 C CA . VAL B 1 167 ? 9.211 26.859 24.25 1 98.69 167 VAL B CA 1
ATOM 6866 C C . VAL B 1 167 ? 9.648 25.734 25.188 1 98.69 167 VAL B C 1
ATOM 6868 O O . VAL B 1 167 ? 10.82 25.656 25.562 1 98.69 167 VAL B O 1
ATOM 6871 N N . ASP B 1 168 ? 8.656 24.891 25.5 1 98.69 168 ASP B N 1
ATOM 6872 C CA . ASP B 1 168 ? 8.93 23.797 26.438 1 98.69 168 ASP B CA 1
ATOM 6873 C C . ASP B 1 168 ? 9.891 22.781 25.828 1 98.69 168 ASP B C 1
ATOM 6875 O O . ASP B 1 168 ? 10.57 22.047 26.562 1 98.69 168 ASP B O 1
ATOM 6879 N N . ALA B 1 169 ? 9.961 22.734 24.5 1 98.38 169 ALA B N 1
ATOM 6880 C CA . ALA B 1 169 ? 10.898 21.844 23.828 1 98.38 169 ALA B CA 1
ATOM 6881 C C . ALA B 1 169 ? 12.289 22.469 23.734 1 98.38 169 ALA B C 1
ATOM 6883 O O . ALA B 1 169 ? 13.258 21.797 23.359 1 98.38 169 ALA B O 1
ATOM 6884 N N . GLY B 1 170 ? 12.398 23.75 24.031 1 98.62 170 GLY B N 1
ATOM 6885 C CA . GLY B 1 170 ? 13.688 24.406 24.078 1 98.62 170 GLY B CA 1
ATOM 6886 C C . GLY B 1 170 ? 14.039 25.125 22.781 1 98.62 170 GLY B C 1
ATOM 6887 O O . GLY B 1 170 ? 15.211 25.312 22.469 1 98.62 170 GLY B O 1
ATOM 6888 N N . VAL B 1 171 ? 13.047 25.469 21.984 1 98.62 171 VAL B N 1
ATOM 6889 C CA . VAL B 1 171 ? 13.312 26.203 20.75 1 98.62 171 VAL B CA 1
ATOM 6890 C C . VAL B 1 171 ? 12.492 27.5 20.734 1 98.62 171 VAL B C 1
ATOM 6892 O O . VAL B 1 171 ? 11.586 27.688 21.547 1 98.62 171 VAL B O 1
ATOM 6895 N N . ILE B 1 172 ? 12.859 28.438 19.875 1 98.75 172 ILE B N 1
ATOM 6896 C CA . ILE B 1 172 ? 12.242 29.75 19.812 1 98.75 172 ILE B CA 1
ATOM 6897 C C . ILE B 1 172 ? 11.086 29.734 18.812 1 98.75 172 ILE B C 1
ATOM 6899 O O . ILE B 1 172 ? 11.289 29.516 17.625 1 98.75 172 ILE B O 1
ATOM 6903 N N . PRO B 1 173 ? 9.828 29.922 19.312 1 98.56 173 PRO B N 1
ATOM 6904 C CA . PRO B 1 173 ? 8.719 30.031 18.375 1 98.56 173 PRO B CA 1
ATOM 6905 C C . PRO B 1 173 ? 8.773 31.297 17.531 1 98.56 173 PRO B C 1
ATOM 6907 O O . PRO B 1 173 ? 9 32.406 18.062 1 98.56 173 PRO B O 1
ATOM 6910 N N . GLY B 1 174 ? 8.617 31.156 16.234 1 98.06 174 GLY B N 1
ATOM 6911 C CA . GLY B 1 174 ? 8.516 32.25 15.297 1 98.06 174 GLY B CA 1
ATOM 6912 C C . GLY B 1 174 ? 7.125 32.406 14.711 1 98.06 174 GLY B C 1
ATOM 6913 O O . GLY B 1 174 ? 6.852 31.938 13.609 1 98.06 174 GLY B O 1
ATOM 6914 N N . GLY B 1 175 ? 6.309 33.125 15.391 1 97.44 175 GLY B N 1
ATOM 6915 C CA . GLY B 1 175 ? 4.926 33.312 14.977 1 97.44 175 GLY B CA 1
ATOM 6916 C C . GLY B 1 175 ? 4.785 34 13.641 1 97.44 175 GLY B C 1
ATOM 6917 O O . GLY B 1 175 ? 5.5 34.969 13.375 1 97.44 175 GLY B O 1
ATOM 6918 N N . LYS B 1 176 ? 3.912 33.531 12.734 1 95.75 176 LYS B N 1
ATOM 6919 C CA . LYS B 1 176 ? 3.736 34.125 11.414 1 95.75 176 LYS B CA 1
ATOM 6920 C C . LYS B 1 176 ? 2.295 34 10.93 1 95.75 176 LYS B C 1
ATOM 6922 O O . LYS B 1 176 ? 1.553 33.125 11.422 1 95.75 176 LYS B O 1
ATOM 6927 N N . HIS B 1 177 ? 1.828 34.781 9.984 1 96.12 177 HIS B N 1
ATOM 6928 C CA . HIS B 1 177 ? 2.449 36 9.5 1 96.12 177 HIS B CA 1
ATOM 6929 C C . HIS B 1 177 ? 1.861 37.25 10.188 1 96.12 177 HIS B C 1
ATOM 6931 O O . HIS B 1 177 ? 0.643 37.344 10.344 1 96.12 177 HIS B O 1
ATOM 6937 N N . PHE B 1 178 ? 2.719 38.031 10.5 1 97.88 178 PHE B N 1
ATOM 6938 C CA . PHE B 1 178 ? 2.26 39.25 11.172 1 97.88 178 PHE B CA 1
ATOM 6939 C C . PHE B 1 178 ? 2.234 40.438 10.211 1 97.88 178 PHE B C 1
ATOM 6941 O O . PHE B 1 178 ? 3.283 40.906 9.773 1 97.88 178 PHE B O 1
ATOM 6948 N N . LEU B 1 179 ? 1.149 41.031 9.742 1 96.88 179 LEU B N 1
ATOM 6949 C CA . LEU B 1 179 ? -0.245 40.719 10.031 1 96.88 179 LEU B CA 1
ATOM 6950 C C . LEU B 1 179 ? -1.102 40.844 8.781 1 96.88 179 LEU B C 1
ATOM 6952 O O . LEU B 1 179 ? -0.679 41.469 7.793 1 96.88 179 LEU B O 1
ATOM 6956 N N . LEU B 1 180 ? -2.154 40.281 8.656 1 97.31 180 LEU B N 1
ATOM 6957 C CA . LEU B 1 180 ? -3.201 40.438 7.652 1 97.31 180 LEU B CA 1
ATOM 6958 C C . LEU B 1 180 ? -2.756 39.875 6.312 1 97.31 180 LEU B C 1
ATOM 6960 O O . LEU B 1 180 ? -3.037 40.438 5.258 1 97.31 180 LEU B O 1
ATOM 6964 N N . TYR B 1 181 ? -1.926 38.875 6.328 1 95.44 181 TYR B N 1
ATOM 6965 C CA . TYR B 1 181 ? -1.613 38.094 5.141 1 95.44 181 TYR B CA 1
ATOM 6966 C C . TYR B 1 181 ? -2.699 37.031 4.875 1 95.44 181 TYR B C 1
ATOM 6968 O O . TYR B 1 181 ? -2.723 36 5.504 1 95.44 181 TYR B O 1
ATOM 6976 N N . GLU B 1 182 ? -3.555 37.281 3.867 1 96.06 182 GLU B N 1
ATOM 6977 C CA . GLU B 1 182 ? -4.762 36.438 3.844 1 96.06 182 GLU B CA 1
ATOM 6978 C C . GLU B 1 182 ? -4.977 35.844 2.467 1 96.06 182 GLU B C 1
ATOM 6980 O O . GLU B 1 182 ? -5.918 35.062 2.268 1 96.06 182 GLU B O 1
ATOM 6985 N N . GLN B 1 183 ? -4.102 36.094 1.455 1 94.38 183 GLN B N 1
ATOM 6986 C CA . GLN B 1 183 ? -4.191 35.438 0.145 1 94.38 183 GLN B CA 1
ATOM 6987 C C . GLN B 1 183 ? -2.836 35.438 -0.556 1 94.38 183 GLN B C 1
ATOM 6989 O O . GLN B 1 183 ? -1.934 36.188 -0.183 1 94.38 183 GLN B O 1
ATOM 6994 N N . GLU B 1 184 ? -2.715 34.562 -1.521 1 91 184 GLU B N 1
ATOM 6995 C CA . GLU B 1 184 ? -1.497 34.438 -2.314 1 91 184 GLU B CA 1
ATOM 6996 C C . GLU B 1 184 ? -1.528 35.344 -3.525 1 91 184 GLU B C 1
ATOM 6998 O O . GLU B 1 184 ? -0.488 35.844 -3.957 1 91 184 GLU B O 1
ATOM 7003 N N . THR B 1 185 ? -2.707 35.594 -4.027 1 90.56 185 THR B N 1
ATOM 7004 C CA . THR B 1 185 ? -2.869 36.469 -5.188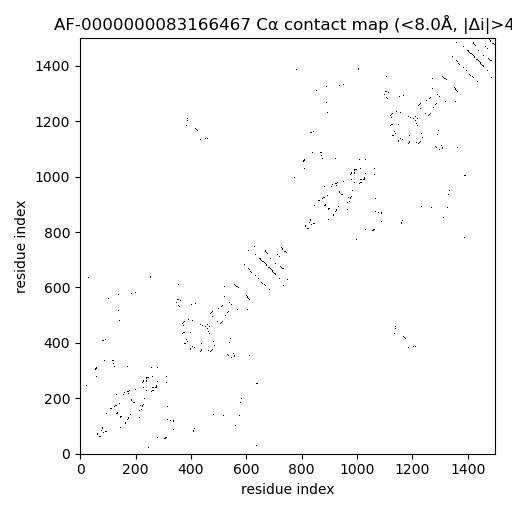 1 90.56 185 THR B CA 1
ATOM 7005 C C . THR B 1 185 ? -2.312 37.844 -4.895 1 90.56 185 THR B C 1
ATOM 7007 O O . THR B 1 185 ? -2.697 38.469 -3.91 1 90.56 185 THR B O 1
ATOM 7010 N N . ASN B 1 186 ? -1.365 38.344 -5.648 1 89.12 186 ASN B N 1
ATOM 7011 C CA . ASN B 1 186 ? -0.745 39.656 -5.578 1 89.12 186 ASN B CA 1
ATOM 7012 C C . ASN B 1 186 ? 0.056 39.844 -4.293 1 89.12 186 ASN B C 1
ATOM 7014 O O . ASN B 1 186 ? 0.194 40.938 -3.793 1 89.12 186 ASN B O 1
ATOM 7018 N N . ARG B 1 187 ? 0.59 38.812 -3.742 1 86.5 187 ARG B N 1
ATOM 7019 C CA . ARG B 1 187 ? 1.256 38.875 -2.447 1 86.5 187 ARG B CA 1
ATOM 7020 C C . ARG B 1 187 ? 2.643 39.5 -2.586 1 86.5 187 ARG B C 1
ATOM 7022 O O . ARG B 1 187 ? 3.217 40 -1.604 1 86.5 187 ARG B O 1
ATOM 7029 N N . THR B 1 188 ? 3.357 39.312 -3.711 1 76.69 188 THR B N 1
ATOM 7030 C CA . THR B 1 188 ? 4.684 39.875 -3.891 1 76.69 188 THR B CA 1
ATOM 7031 C C . THR B 1 188 ? 4.793 40.562 -5.242 1 76.69 188 THR B C 1
ATOM 7033 O O . THR B 1 188 ? 3.941 40.375 -6.113 1 76.69 188 THR B O 1
ATOM 7036 N N . SER B 1 189 ? 5.691 41.625 -5.309 1 57.59 189 SER B N 1
ATOM 7037 C CA . SER B 1 189 ? 5.988 42.25 -6.594 1 57.59 189 SER B CA 1
ATOM 7038 C C . SER B 1 189 ? 6.602 41.25 -7.566 1 57.59 189 SER B C 1
ATOM 7040 O O . SER B 1 189 ? 6.473 41.406 -8.781 1 57.59 189 SER B O 1
ATOM 7042 N N . GLY B 1 190 ? 7.305 40.406 -7.098 1 48.28 190 GLY B N 1
ATOM 7043 C CA . GLY B 1 190 ? 8.188 39.625 -7.945 1 48.28 190 GLY B CA 1
ATOM 7044 C C . GLY B 1 190 ? 7.527 38.344 -8.461 1 48.28 190 GLY B C 1
ATOM 7045 O O . GLY B 1 190 ? 7.516 38.094 -9.672 1 48.28 190 GLY B O 1
ATOM 7046 N N . PHE B 1 191 ? 7.285 37.312 -7.59 1 41.44 191 PHE B N 1
ATOM 7047 C CA . PHE B 1 191 ? 7.098 35.969 -8.07 1 41.44 191 PHE B CA 1
ATOM 7048 C C . PHE B 1 191 ? 5.699 35.781 -8.633 1 41.44 191 PHE B C 1
ATOM 7050 O O . PHE B 1 191 ? 4.707 36 -7.941 1 41.44 191 PHE B O 1
ATOM 7057 N N . GLY B 1 192 ? 5.469 35.438 -9.93 1 40.56 192 GLY B N 1
ATOM 7058 C CA . GLY B 1 192 ? 4.355 35.156 -10.812 1 40.56 192 GLY B CA 1
ATOM 7059 C C . GLY B 1 192 ? 3.551 36.375 -11.195 1 40.56 192 GLY B C 1
ATOM 7060 O O . GLY B 1 192 ? 2.625 36.312 -12 1 40.56 192 GLY B O 1
ATOM 7061 N N . SER B 1 193 ? 3.436 37.344 -10.18 1 42.34 193 SER B N 1
ATOM 7062 C CA . SER B 1 193 ? 2.547 38.469 -10.508 1 42.34 193 SER B CA 1
ATOM 7063 C C . SER B 1 193 ? 3.236 39.469 -11.422 1 42.34 193 SER B C 1
ATOM 7065 O O . SER B 1 193 ? 4.465 39.531 -11.477 1 42.34 193 SER B O 1
ATOM 7067 N N . SER B 1 194 ? 2.518 40.031 -12.367 1 40.62 194 SER B N 1
ATOM 7068 C CA . SER B 1 194 ? 2.719 41.094 -13.336 1 40.62 194 SER B CA 1
ATOM 7069 C C . SER B 1 194 ? 3.393 42.312 -12.688 1 40.62 194 SER B C 1
ATOM 7071 O O . SER B 1 194 ? 3.023 43.438 -12.961 1 40.62 194 SER B O 1
ATOM 7073 N N . GLY B 1 195 ? 4.582 42.25 -12.047 1 49.09 195 GLY B N 1
ATOM 7074 C CA . GLY B 1 195 ? 5.488 43.344 -11.789 1 49.09 195 GLY B CA 1
ATOM 7075 C C . GLY B 1 195 ? 4.957 44.344 -10.766 1 49.09 195 GLY B C 1
ATOM 7076 O O . GLY B 1 195 ? 5.512 45.406 -10.594 1 49.09 195 GLY B O 1
ATOM 7077 N N . GLY B 1 196 ? 3.832 44.125 -10.164 1 60.03 196 GLY B N 1
ATOM 7078 C CA . GLY B 1 196 ? 3.354 45.281 -9.383 1 60.03 196 GLY B CA 1
ATOM 7079 C C . GLY B 1 196 ? 3.594 45.125 -7.895 1 60.03 196 GLY B C 1
ATOM 7080 O O . GLY B 1 196 ? 4.074 44.062 -7.441 1 60.03 196 GLY B O 1
ATOM 7081 N N . ALA B 1 197 ? 3.607 46.094 -7.035 1 76.12 197 ALA B N 1
ATOM 7082 C CA . ALA B 1 197 ? 3.691 46.219 -5.578 1 76.12 197 ALA B CA 1
ATOM 7083 C C . ALA B 1 197 ? 2.711 45.25 -4.902 1 76.12 197 ALA B C 1
ATOM 7085 O O . ALA B 1 197 ? 1.635 44.969 -5.441 1 76.12 197 ALA B O 1
ATOM 7086 N N . PRO B 1 198 ? 3.164 44.562 -3.744 1 91.56 198 PRO B N 1
ATOM 7087 C CA . PRO B 1 198 ? 2.229 43.719 -3.004 1 91.56 198 PRO B CA 1
ATOM 7088 C C . PRO B 1 198 ? 0.932 44.438 -2.645 1 91.56 198 PRO B C 1
ATOM 7090 O O . PRO B 1 198 ? 0.917 45.688 -2.531 1 91.56 198 PRO B O 1
ATOM 7093 N N . TYR B 1 199 ? -0.117 43.688 -2.514 1 93.75 199 TYR B N 1
ATOM 7094 C CA . TYR B 1 199 ? -1.398 44.312 -2.172 1 93.75 199 TYR B CA 1
ATOM 7095 C C . TYR B 1 199 ? -1.382 44.844 -0.749 1 93.75 199 TYR B C 1
ATOM 7097 O O . TYR B 1 199 ? -0.506 44.5 0.046 1 93.75 199 TYR B O 1
ATOM 7105 N N . SER B 1 200 ? -2.27 45.844 -0.452 1 96.81 200 SER B N 1
ATOM 7106 C CA . SER B 1 200 ? -2.479 46.344 0.893 1 96.81 200 SER B CA 1
ATOM 7107 C C . SER B 1 200 ? -3.746 45.781 1.519 1 96.81 200 SER B C 1
ATOM 7109 O O . SER B 1 200 ? -4.832 45.906 0.95 1 96.81 200 SER B O 1
ATOM 7111 N N . SER B 1 201 ? -3.6 45.156 2.545 1 97.69 201 SER B N 1
ATOM 7112 C CA . SER B 1 201 ? -4.742 44.812 3.389 1 97.69 201 SER B CA 1
ATOM 7113 C C . SER B 1 201 ? -5.156 46 4.25 1 97.69 201 SER B C 1
ATOM 7115 O O . SER B 1 201 ? -4.387 46.469 5.098 1 97.69 201 SER B O 1
ATOM 7117 N N . ASN B 1 202 ? -6.312 46.469 4.004 1 98.44 202 ASN B N 1
ATOM 7118 C CA . ASN B 1 202 ? -6.809 47.625 4.723 1 98.44 202 ASN B CA 1
ATOM 7119 C C . ASN B 1 202 ? -7.941 47.25 5.676 1 98.44 202 ASN B C 1
ATOM 7121 O O . ASN B 1 202 ? -9.031 46.875 5.238 1 98.44 202 ASN B O 1
ATOM 7125 N N . ALA B 1 203 ? -7.676 47.406 6.957 1 98.38 203 ALA B N 1
ATOM 7126 C CA . ALA B 1 203 ? -8.648 47 7.98 1 98.38 203 ALA B CA 1
ATOM 7127 C C . ALA B 1 203 ? -8.75 48.062 9.07 1 98.38 203 ALA B C 1
ATOM 7129 O O . ALA B 1 203 ? -7.77 48.781 9.359 1 98.38 203 ALA B O 1
ATOM 7130 N N . ASP B 1 204 ? -9.93 48.25 9.617 1 97.88 204 ASP B N 1
ATOM 7131 C CA . ASP B 1 204 ? -10.109 49.188 10.719 1 97.88 204 ASP B CA 1
ATOM 7132 C C . ASP B 1 204 ? -9.562 48.625 12.023 1 97.88 204 ASP B C 1
ATOM 7134 O O . ASP B 1 204 ? -9.227 47.438 12.102 1 97.88 204 ASP B O 1
ATOM 7138 N N . ASP B 1 205 ? -9.5 49.438 13.016 1 97.5 205 ASP B N 1
ATOM 7139 C CA . ASP B 1 205 ? -8.859 49.094 14.289 1 97.5 205 ASP B CA 1
ATOM 7140 C C . ASP B 1 205 ? -9.609 47.969 15.008 1 97.5 205 ASP B C 1
ATOM 7142 O O . ASP B 1 205 ? -8.992 47.125 15.625 1 97.5 205 ASP B O 1
ATOM 7146 N N . LYS B 1 206 ? -10.891 48 15.023 1 98.12 206 LYS B N 1
ATOM 7147 C CA . LYS B 1 206 ? -11.695 46.938 15.641 1 98.12 206 LYS B CA 1
ATOM 7148 C C . LYS B 1 206 ? -11.422 45.594 15 1 98.12 206 LYS B C 1
ATOM 7150 O O . LYS B 1 206 ? -11.203 44.594 15.695 1 98.12 206 LYS B O 1
ATOM 7155 N N . THR B 1 207 ? -11.484 45.562 13.656 1 98.44 207 THR B N 1
ATOM 7156 C CA . THR B 1 207 ? -11.211 44.344 12.898 1 98.44 207 THR B CA 1
ATOM 7157 C C . THR B 1 207 ? -9.82 43.812 13.227 1 98.44 207 THR B C 1
ATOM 7159 O O . THR B 1 207 ? -9.648 42.625 13.453 1 98.44 207 THR B O 1
ATOM 7162 N N . ILE B 1 208 ? -8.82 44.625 13.273 1 98.56 208 ILE B N 1
ATOM 7163 C CA . ILE B 1 208 ? -7.441 44.25 13.547 1 98.56 208 ILE B CA 1
ATOM 7164 C C . ILE B 1 208 ? -7.352 43.594 14.938 1 98.56 208 ILE B C 1
ATOM 7166 O O . ILE B 1 208 ? -6.82 42.5 15.094 1 98.56 208 ILE B O 1
ATOM 7170 N N . HIS B 1 209 ? -7.945 44.219 15.969 1 98.56 209 HIS B N 1
ATOM 7171 C CA . HIS B 1 209 ? -7.777 43.781 17.344 1 98.56 209 HIS B CA 1
ATOM 7172 C C . HIS B 1 209 ? -8.617 42.562 17.641 1 98.56 209 HIS B C 1
ATOM 7174 O O . HIS B 1 209 ? -8.133 41.594 18.25 1 98.56 209 HIS B O 1
ATOM 7180 N N . GLU B 1 210 ? -9.844 42.531 17.203 1 98.62 210 GLU B N 1
ATOM 7181 C CA . GLU B 1 210 ? -10.789 41.5 17.609 1 98.62 210 GLU B CA 1
ATOM 7182 C C . GLU B 1 210 ? -10.625 40.219 16.766 1 98.62 210 GLU B C 1
ATOM 7184 O O . GLU B 1 210 ? -11.109 39.156 17.156 1 98.62 210 GLU B O 1
ATOM 7189 N N . THR B 1 211 ? -9.977 40.375 15.609 1 98.38 211 THR B N 1
ATOM 7190 C CA . THR B 1 211 ? -9.914 39.25 14.711 1 98.38 211 THR B CA 1
ATOM 7191 C C . THR B 1 211 ? -8.469 38.844 14.438 1 98.38 211 THR B C 1
ATOM 7193 O O . THR B 1 211 ? -8.016 37.781 14.883 1 98.38 211 THR B O 1
ATOM 7196 N N . TYR B 1 212 ? -7.68 39.656 13.938 1 98.44 212 TYR B N 1
ATOM 7197 C CA . TYR B 1 212 ? -6.398 39.25 13.375 1 98.44 212 TYR B CA 1
ATOM 7198 C C . TYR B 1 212 ? -5.293 39.344 14.414 1 98.44 212 TYR B C 1
ATOM 7200 O O . TYR B 1 212 ? -4.34 38.562 14.391 1 98.44 212 TYR B O 1
ATOM 7208 N N . LEU B 1 213 ? -5.359 40.312 15.328 1 98.44 213 LEU B N 1
ATOM 7209 C CA . LEU B 1 213 ? -4.352 40.469 16.375 1 98.44 213 LEU B CA 1
ATOM 7210 C C . LEU B 1 213 ? -4.625 39.531 17.547 1 98.44 213 LEU B C 1
ATOM 7212 O O . LEU B 1 213 ? -3.719 39.219 18.328 1 98.44 213 LEU B O 1
ATOM 7216 N N . TRP B 1 214 ? -5.84 39.094 17.688 1 98.44 214 TRP B N 1
ATOM 7217 C CA . TRP B 1 214 ? -6.289 38.312 18.812 1 98.44 214 TRP B CA 1
ATOM 7218 C C . TRP B 1 214 ? -5.363 37.094 19.047 1 98.44 214 TRP B C 1
ATOM 7220 O O . TRP B 1 214 ? -4.887 36.906 20.172 1 98.44 214 TRP B O 1
ATOM 7230 N N . PRO B 1 215 ? -5.02 36.281 18 1 98.5 215 PRO B N 1
ATOM 7231 C CA . PRO B 1 215 ? -4.152 35.125 18.234 1 98.5 215 PRO B CA 1
ATOM 7232 C C . PRO B 1 215 ? -2.758 35.531 18.703 1 98.5 215 PRO B C 1
ATOM 7234 O O . PRO B 1 215 ? -2.125 34.75 19.453 1 98.5 215 PRO B O 1
ATOM 7237 N N . PHE B 1 216 ? -2.293 36.625 18.344 1 98.62 216 PHE B N 1
ATOM 7238 C CA . PHE B 1 216 ? -0.941 37.031 18.703 1 98.62 216 PHE B CA 1
ATOM 7239 C C . PHE B 1 216 ? -0.88 37.469 20.156 1 98.62 216 PHE B C 1
ATOM 7241 O O . PHE B 1 216 ? 0.182 37.438 20.781 1 98.62 216 PHE B O 1
ATOM 7248 N N . TYR B 1 217 ? -2.035 37.938 20.75 1 98.56 217 TYR B N 1
ATOM 7249 C CA . TYR B 1 217 ? -2.062 38.094 22.203 1 98.56 217 TYR B CA 1
ATOM 7250 C C . TYR B 1 217 ? -1.682 36.781 22.891 1 98.56 217 TYR B C 1
ATOM 7252 O O . TYR B 1 217 ? -0.872 36.781 23.812 1 98.56 217 TYR B O 1
ATOM 7260 N N . ASP B 1 218 ? -2.256 35.719 22.391 1 98.56 218 ASP B N 1
ATOM 7261 C CA . ASP B 1 218 ? -1.993 34.406 22.938 1 98.56 218 ASP B CA 1
ATOM 7262 C C . ASP B 1 218 ? -0.549 33.969 22.688 1 98.56 218 ASP B C 1
ATOM 7264 O O . ASP B 1 218 ? 0.098 33.406 23.578 1 98.56 218 ASP B O 1
ATOM 7268 N N . ALA B 1 219 ? -0.053 34.188 21.484 1 98.62 219 ALA B N 1
ATOM 7269 C CA . ALA B 1 219 ? 1.324 33.844 21.156 1 98.62 219 ALA B CA 1
ATOM 7270 C C . ALA B 1 219 ? 2.309 34.562 22.094 1 98.62 219 ALA B C 1
ATOM 7272 O O . ALA B 1 219 ? 3.203 33.906 22.656 1 98.62 219 ALA B O 1
ATOM 7273 N N . VAL B 1 220 ? 2.141 35.844 22.25 1 98.62 220 VAL B N 1
ATOM 7274 C CA . VAL B 1 220 ? 3.047 36.656 23.062 1 98.62 220 VAL B CA 1
ATOM 7275 C C . VAL B 1 220 ? 2.963 36.25 24.531 1 98.62 220 VAL B C 1
ATOM 7277 O O . VAL B 1 220 ? 3.988 36.062 25.188 1 98.62 220 VAL B O 1
ATOM 7280 N N . LYS B 1 221 ? 1.764 36.031 24.984 1 98.44 221 LYS B N 1
ATOM 7281 C CA . LYS B 1 221 ? 1.55 35.594 26.375 1 98.44 221 LYS B CA 1
ATOM 7282 C C . LYS B 1 221 ? 2.244 34.25 26.641 1 98.44 221 LYS B C 1
ATOM 7284 O O . LYS B 1 221 ? 2.725 34.031 27.75 1 98.44 221 LYS B O 1
ATOM 7289 N N . ASN B 1 222 ? 2.328 33.438 25.609 1 98.56 222 ASN B N 1
ATOM 7290 C CA . ASN B 1 222 ? 2.838 32.062 25.812 1 98.56 222 ASN B CA 1
ATOM 7291 C C . ASN B 1 222 ? 4.305 31.953 25.391 1 98.56 222 ASN B C 1
ATOM 7293 O O . ASN B 1 222 ? 4.859 30.859 25.344 1 98.56 222 ASN B O 1
ATOM 7297 N N . GLY B 1 223 ? 4.926 33.062 25.047 1 98.56 223 GLY B N 1
ATOM 7298 C CA . GLY B 1 223 ? 6.379 33.031 24.969 1 98.56 223 GLY B CA 1
ATOM 7299 C C . GLY B 1 223 ? 6.902 33.062 23.547 1 98.56 223 GLY B C 1
ATOM 7300 O O . GLY B 1 223 ? 8.023 32.625 23.281 1 98.56 223 GLY B O 1
ATOM 7301 N N . VAL B 1 224 ? 6.199 33.625 22.594 1 98.62 224 VAL B N 1
ATOM 7302 C CA . VAL B 1 224 ? 6.723 33.75 21.25 1 98.62 224 VAL B CA 1
ATOM 7303 C C . VAL B 1 224 ? 7.965 34.625 21.25 1 98.62 224 VAL B C 1
ATOM 7305 O O . VAL B 1 224 ? 7.938 35.75 21.781 1 98.62 224 VAL B O 1
ATOM 7308 N N . GLY B 1 225 ? 9.062 34.094 20.688 1 98.56 225 GLY B N 1
ATOM 7309 C CA . GLY B 1 225 ? 10.328 34.812 20.781 1 98.56 225 GLY B CA 1
ATOM 7310 C C . GLY B 1 225 ? 10.719 35.5 19.484 1 98.56 225 GLY B C 1
ATOM 7311 O O . GLY B 1 225 ? 11.688 36.25 19.453 1 98.56 225 GLY B O 1
ATOM 7312 N N . ALA B 1 226 ? 10.016 35.188 18.453 1 98.38 226 ALA B N 1
ATOM 7313 C CA . ALA B 1 226 ? 10.188 35.812 17.141 1 98.38 226 ALA B CA 1
ATOM 7314 C C . ALA B 1 226 ? 8.852 35.938 16.422 1 98.38 226 ALA B C 1
ATOM 7316 O O . ALA B 1 226 ? 7.945 35.125 16.609 1 98.38 226 ALA B O 1
ATOM 7317 N N . VAL B 1 227 ? 8.734 37 15.625 1 98.31 227 VAL B N 1
ATOM 7318 C CA . VAL B 1 227 ? 7.539 37.188 14.812 1 98.31 227 VAL B CA 1
ATOM 7319 C C . VAL B 1 227 ? 7.945 37.562 13.383 1 98.31 227 VAL B C 1
ATOM 7321 O O . VAL B 1 227 ? 8.805 38.438 13.18 1 98.31 227 VAL B O 1
ATOM 7324 N N . MET B 1 228 ? 7.312 36.906 12.406 1 97.75 228 MET B N 1
ATOM 7325 C CA . MET B 1 228 ? 7.582 37.188 11 1 97.75 228 MET B CA 1
ATOM 7326 C C . MET B 1 228 ? 6.598 38.219 10.445 1 97.75 228 MET B C 1
ATOM 7328 O O . MET B 1 228 ? 5.398 37.938 10.359 1 97.75 228 MET B O 1
ATOM 7332 N N . CYS B 1 229 ? 7.109 39.375 10.109 1 96.81 229 CYS B N 1
ATOM 7333 C CA . CYS B 1 229 ? 6.242 40.344 9.461 1 96.81 229 CYS B CA 1
ATOM 7334 C C . CYS B 1 229 ? 5.922 39.938 8.031 1 96.81 229 CYS B C 1
ATOM 7336 O O . CYS B 1 229 ? 6.773 39.375 7.34 1 96.81 229 CYS B O 1
ATOM 7338 N N . ALA B 1 230 ? 4.746 40.188 7.609 1 95.06 230 ALA B N 1
ATOM 7339 C CA . ALA B 1 230 ? 4.215 39.688 6.34 1 95.06 230 ALA B CA 1
ATOM 7340 C C . ALA B 1 230 ? 4.852 40.406 5.16 1 95.06 230 ALA B C 1
ATOM 7342 O O . ALA B 1 230 ? 5.453 41.469 5.328 1 95.06 230 ALA B O 1
ATOM 7343 N N . MET B 1 231 ? 4.672 39.844 4.016 1 91.06 231 MET B N 1
ATOM 7344 C CA . MET B 1 231 ? 5.262 40.406 2.799 1 91.06 231 MET B CA 1
ATOM 7345 C C . MET B 1 231 ? 4.375 41.5 2.207 1 91.06 231 MET B C 1
ATOM 7347 O O . MET B 1 231 ? 4.805 42.25 1.319 1 91.06 231 MET B O 1
ATOM 7351 N N . THR B 1 232 ? 3.186 41.625 2.721 1 93.81 232 THR B N 1
ATOM 7352 C CA . THR B 1 232 ? 2.213 42.562 2.139 1 93.81 232 THR B CA 1
ATOM 7353 C C . THR B 1 232 ? 2.152 43.844 2.939 1 93.81 232 THR B C 1
ATOM 7355 O O . THR B 1 232 ? 2.904 44.031 3.898 1 93.81 232 THR B O 1
ATOM 7358 N N . LYS B 1 233 ? 1.325 44.75 2.383 1 95.62 233 LYS B N 1
ATOM 7359 C CA . LYS B 1 233 ? 1.097 46 3.082 1 95.62 233 LYS B CA 1
ATOM 7360 C C . LYS B 1 233 ? -0.103 45.906 4.02 1 95.62 233 LYS B C 1
ATOM 7362 O O . LYS B 1 233 ? -1.025 45.125 3.773 1 95.62 233 LYS B O 1
ATOM 7367 N N . VAL B 1 234 ? -0.019 46.656 5.078 1 97.44 234 VAL B N 1
ATOM 7368 C CA . VAL B 1 234 ? -1.13 46.875 6.004 1 97.44 234 VAL B CA 1
ATOM 7369 C C . VAL B 1 234 ? -1.488 48.344 6.078 1 97.44 234 VAL B C 1
ATOM 7371 O O . VAL B 1 234 ? -0.675 49.156 6.508 1 97.44 234 VAL B O 1
ATOM 7374 N N . ASN B 1 235 ? -2.705 48.625 5.637 1 97.75 235 ASN B N 1
ATOM 7375 C CA . ASN B 1 235 ? -3.197 50 5.594 1 97.75 235 ASN B CA 1
ATOM 7376 C C . ASN B 1 235 ? -2.215 50.938 4.887 1 97.75 235 ASN B C 1
ATOM 7378 O O . ASN B 1 235 ? -1.883 52 5.398 1 97.75 235 ASN B O 1
ATOM 7382 N N . GLY B 1 236 ? -1.703 50.406 3.904 1 95.88 236 GLY B N 1
ATOM 7383 C CA . GLY B 1 236 ? -0.955 51.25 2.967 1 95.88 236 GLY B CA 1
ATOM 7384 C C . GLY B 1 236 ? 0.543 51.188 3.199 1 95.88 236 GLY B C 1
ATOM 7385 O O . GLY B 1 236 ? 1.318 51.719 2.389 1 95.88 236 GLY B O 1
ATOM 7386 N N . THR B 1 237 ? 0.972 50.625 4.25 1 96 237 THR B N 1
ATOM 7387 C CA . THR B 1 237 ? 2.387 50.562 4.602 1 96 237 THR B CA 1
ATOM 7388 C C . THR B 1 237 ? 2.877 49.125 4.672 1 96 237 THR B C 1
ATOM 7390 O O . THR B 1 237 ? 2.178 48.25 5.191 1 96 237 THR B O 1
ATOM 7393 N N . MET B 1 238 ? 4.082 48.875 4.078 1 95.31 238 MET B N 1
ATOM 7394 C CA . MET B 1 238 ? 4.637 47.531 4.176 1 95.31 238 MET B CA 1
ATOM 7395 C C . MET B 1 238 ? 4.633 47.062 5.621 1 95.31 238 MET B C 1
ATOM 7397 O O . MET B 1 238 ? 5.023 47.781 6.527 1 95.31 238 MET B O 1
ATOM 7401 N N . ALA B 1 239 ? 4.219 45.812 5.789 1 96.56 239 ALA B N 1
ATOM 7402 C CA . ALA B 1 239 ? 4.086 45.281 7.141 1 96.56 239 ALA B CA 1
ATOM 7403 C C . ALA B 1 239 ? 5.414 45.344 7.895 1 96.56 239 ALA B C 1
ATOM 7405 O O . ALA B 1 239 ? 5.441 45.656 9.086 1 96.56 239 ALA B O 1
ATOM 7406 N N . CYS B 1 240 ? 6.516 45.156 7.238 1 95.94 240 CYS B N 1
ATOM 7407 C CA . CYS B 1 240 ? 7.828 45.094 7.871 1 95.94 240 CYS B CA 1
ATOM 7408 C C . CYS B 1 240 ? 8.406 46.5 8.07 1 95.94 240 CYS B C 1
ATOM 7410 O O . CYS B 1 240 ? 9.469 46.656 8.664 1 95.94 240 CYS B O 1
ATOM 7412 N N . GLU B 1 241 ? 7.73 47.5 7.648 1 95.88 241 GLU B N 1
ATOM 7413 C CA . GLU B 1 241 ? 8.148 48.906 7.773 1 95.88 241 GLU B CA 1
ATOM 7414 C C . GLU B 1 241 ? 7.137 49.688 8.586 1 95.88 241 GLU B C 1
ATOM 7416 O O . GLU B 1 241 ? 7.234 50.938 8.672 1 95.88 241 GLU B O 1
ATOM 7421 N N . ASN B 1 242 ? 6.25 49.094 9.156 1 97.44 242 ASN B N 1
ATOM 7422 C CA . ASN B 1 242 ? 5.051 49.719 9.703 1 97.44 242 ASN B CA 1
ATOM 7423 C C . ASN B 1 242 ? 5.184 49.969 11.203 1 97.44 242 ASN B C 1
ATOM 7425 O O . ASN B 1 242 ? 4.836 49.094 12.008 1 97.44 242 ASN B O 1
ATOM 7429 N N . SER B 1 243 ? 5.512 51.188 11.594 1 96.88 243 SER B N 1
ATOM 7430 C CA . SER B 1 243 ? 5.762 51.5 12.992 1 96.88 243 SER B CA 1
ATOM 7431 C C . SER B 1 243 ? 4.492 51.375 13.828 1 96.88 243 SER B C 1
ATOM 7433 O O . SER B 1 243 ? 4.551 50.969 14.992 1 96.88 243 SER B O 1
ATOM 7435 N N . ASP B 1 244 ? 3.342 51.688 13.266 1 96.94 244 ASP B N 1
ATOM 7436 C CA . ASP B 1 244 ? 2.08 51.531 13.984 1 96.94 244 ASP B CA 1
ATOM 7437 C C . ASP B 1 244 ? 1.816 50.062 14.305 1 96.94 244 ASP B C 1
ATOM 7439 O O . ASP B 1 244 ? 1.357 49.75 15.398 1 96.94 244 ASP B O 1
ATOM 7443 N N . LEU B 1 245 ? 2.16 49.25 13.383 1 97.69 245 LEU B N 1
ATOM 7444 C CA . LEU B 1 245 ? 1.919 47.812 13.531 1 97.69 245 LEU B CA 1
ATOM 7445 C C . LEU B 1 245 ? 2.967 47.188 14.438 1 97.69 245 LEU B C 1
ATOM 7447 O O . LEU B 1 245 ? 2.623 46.438 15.367 1 97.69 245 LEU B O 1
ATOM 7451 N N . LEU B 1 246 ? 4.223 47.469 14.242 1 98 246 LEU B N 1
ATOM 7452 C CA . LEU B 1 246 ? 5.293 46.75 14.914 1 98 246 LEU B CA 1
ATOM 7453 C C . LEU B 1 246 ? 5.672 47.438 16.219 1 98 246 LEU B C 1
ATOM 7455 O O . LEU B 1 246 ? 5.676 46.812 17.281 1 98 246 LEU B O 1
ATOM 7459 N N . MET B 1 247 ? 5.93 48.719 16.234 1 97.19 247 MET B N 1
ATOM 7460 C CA . MET B 1 247 ? 6.391 49.406 17.422 1 97.19 247 MET B CA 1
ATOM 7461 C C . MET B 1 247 ? 5.238 49.656 18.391 1 97.19 247 MET B C 1
ATOM 7463 O O . MET B 1 247 ? 5.359 49.375 19.594 1 97.19 247 MET B O 1
ATOM 7467 N N . LYS B 1 248 ? 4.18 50.094 17.844 1 96.44 248 LYS B N 1
ATOM 7468 C CA . LYS B 1 248 ? 3.059 50.469 18.703 1 96.44 248 LYS B CA 1
ATOM 7469 C C . LYS B 1 248 ? 2.236 49.25 19.094 1 96.44 248 LYS B C 1
ATOM 7471 O O . LYS B 1 248 ? 2.098 48.938 20.281 1 96.44 248 LYS B O 1
ATOM 7476 N N . THR B 1 249 ? 1.709 48.562 18.156 1 97.38 249 THR B N 1
ATOM 7477 C CA . THR B 1 249 ? 0.77 47.469 18.422 1 97.38 249 THR B CA 1
ATOM 7478 C C . THR B 1 249 ? 1.501 46.25 18.969 1 97.38 249 THR B C 1
ATOM 7480 O O . THR B 1 249 ? 1.197 45.75 20.047 1 97.38 249 THR B O 1
ATOM 7483 N N . LEU B 1 250 ? 2.5 45.688 18.312 1 98.19 250 LEU B N 1
ATOM 7484 C CA . LEU B 1 250 ? 3.162 44.438 18.672 1 98.19 250 LEU B CA 1
ATOM 7485 C C . LEU B 1 250 ? 4.066 44.656 19.875 1 98.19 250 LEU B C 1
ATOM 7487 O O . LEU B 1 250 ? 3.879 44 20.922 1 98.19 250 LEU B O 1
ATOM 7491 N N . LYS B 1 251 ? 4.988 45.594 19.875 1 97.69 251 LYS B N 1
ATOM 7492 C CA . LYS B 1 251 ? 6.039 45.719 20.891 1 97.69 251 LYS B CA 1
ATOM 7493 C C . LYS B 1 251 ? 5.527 46.438 22.125 1 97.69 251 LYS B C 1
ATOM 7495 O O . LYS B 1 251 ? 5.957 46.156 23.25 1 97.69 251 LYS B O 1
ATOM 7500 N N . THR B 1 252 ? 4.586 47.344 21.922 1 96.5 252 THR B N 1
ATOM 7501 C CA . THR B 1 252 ? 4.125 48.125 23.062 1 96.5 252 THR B CA 1
ATOM 7502 C C . THR B 1 252 ? 2.805 47.594 23.594 1 96.5 252 THR B C 1
ATOM 7504 O O . THR B 1 252 ? 2.742 47.062 24.703 1 96.5 252 THR B O 1
ATOM 7507 N N . GLU B 1 253 ? 1.816 47.562 22.781 1 96.06 253 GLU B N 1
ATOM 7508 C CA . GLU B 1 253 ? 0.498 47.156 23.25 1 96.06 253 GLU B CA 1
ATOM 7509 C C . GLU B 1 253 ? 0.513 45.688 23.703 1 96.06 253 GLU B C 1
ATOM 7511 O O . GLU B 1 253 ? 0.022 45.344 24.781 1 96.06 253 GLU B O 1
ATOM 7516 N N . LEU B 1 254 ? 1.085 44.781 22.906 1 97.62 254 LEU B N 1
ATOM 7517 C CA . LEU B 1 254 ? 1.129 43.375 23.25 1 97.62 254 LEU B CA 1
ATOM 7518 C C . LEU B 1 254 ? 2.299 43.062 24.172 1 97.62 254 LEU B C 1
ATOM 7520 O O . LEU B 1 254 ? 2.369 42 24.766 1 97.62 254 LEU B O 1
ATOM 7524 N N . GLY B 1 255 ? 3.221 44.062 24.297 1 96.88 255 GLY B N 1
ATOM 7525 C CA . GLY B 1 255 ? 4.379 43.875 25.156 1 96.88 255 GLY B CA 1
ATOM 7526 C C . GLY B 1 255 ? 5.34 42.812 24.625 1 96.88 255 GLY B C 1
ATOM 7527 O O . GLY B 1 255 ? 5.945 42.094 25.406 1 96.88 255 GLY B O 1
ATOM 7528 N N . PHE B 1 256 ? 5.508 42.656 23.344 1 97.88 256 PHE B N 1
ATOM 7529 C CA . PHE B 1 256 ? 6.34 41.656 22.719 1 97.88 256 PHE B CA 1
ATOM 7530 C C . PHE B 1 256 ? 7.816 41.938 22.953 1 97.88 256 PHE B C 1
ATOM 7532 O O . PHE B 1 256 ? 8.328 42.969 22.516 1 97.88 256 PHE B O 1
ATOM 7539 N N . PRO B 1 257 ? 8.5 40.969 23.531 1 98 257 PRO B N 1
ATOM 7540 C CA . PRO B 1 257 ? 9.922 41.219 23.797 1 98 257 PRO B CA 1
ATOM 7541 C C . PRO B 1 257 ? 10.836 40.688 22.688 1 98 257 PRO B C 1
ATOM 7543 O O . PRO B 1 257 ? 12.008 41.062 22.625 1 98 257 PRO B O 1
ATOM 7546 N N . GLY B 1 258 ? 10.375 39.906 21.844 1 98.19 258 GLY B N 1
ATOM 7547 C CA . GLY B 1 258 ? 11.211 39.156 20.922 1 98.19 258 GLY B CA 1
ATOM 7548 C C . GLY B 1 258 ? 11.617 39.938 19.688 1 98.19 258 GLY B C 1
ATOM 7549 O O . GLY B 1 258 ? 11.578 41.188 19.703 1 98.19 258 GLY B O 1
ATOM 7550 N N . MET B 1 259 ? 12.047 39.281 18.688 1 98 259 MET B N 1
ATOM 7551 C CA . MET B 1 259 ? 12.539 39.938 17.484 1 98 259 MET B CA 1
ATOM 7552 C C . MET B 1 259 ? 11.539 39.844 16.344 1 98 259 MET B C 1
ATOM 7554 O O . MET B 1 259 ? 10.789 38.875 16.25 1 98 259 MET B O 1
ATOM 7558 N N . VAL B 1 260 ? 11.5 40.844 15.508 1 98.25 260 VAL B N 1
ATOM 7559 C CA . VAL B 1 260 ? 10.75 40.844 14.258 1 98.25 260 VAL B CA 1
ATOM 7560 C C . VAL B 1 260 ? 11.695 40.594 13.086 1 98.25 260 VAL B C 1
ATOM 7562 O O . VAL B 1 260 ? 12.695 41.281 12.914 1 98.25 260 VAL B O 1
ATOM 7565 N N . TRP B 1 261 ? 11.461 39.531 12.352 1 96.62 261 TRP B N 1
ATOM 7566 C CA . TRP B 1 261 ? 12.211 39.281 11.125 1 96.62 261 TRP B CA 1
ATOM 7567 C C . TRP B 1 261 ? 11.289 39.25 9.914 1 96.62 261 TRP B C 1
ATOM 7569 O O . TRP B 1 261 ? 10.086 39 10.047 1 96.62 261 TRP B O 1
ATOM 7579 N N . PRO B 1 262 ? 11.781 39.5 8.719 1 95.19 262 PRO B N 1
ATOM 7580 C CA . PRO B 1 262 ? 10.906 39.625 7.551 1 95.19 262 PRO B CA 1
ATOM 7581 C C . PRO B 1 262 ? 10.648 38.281 6.871 1 95.19 262 PRO B C 1
ATOM 7583 O O . PRO B 1 262 ? 11.547 37.438 6.82 1 95.19 262 PRO B O 1
ATOM 7586 N N . ASP B 1 263 ? 9.461 38.156 6.352 1 92.06 263 ASP B N 1
ATOM 7587 C CA . ASP B 1 263 ? 9.219 37.094 5.375 1 92.06 263 ASP B CA 1
ATOM 7588 C C . ASP B 1 263 ? 10.062 37.281 4.121 1 92.06 263 ASP B C 1
ATOM 7590 O O . ASP B 1 263 ? 10.617 38.375 3.904 1 92.06 263 ASP B O 1
ATOM 7594 N N . MET B 1 264 ? 10.172 36.188 3.445 1 82.81 264 MET B N 1
ATOM 7595 C CA . MET B 1 264 ? 10.906 36.281 2.188 1 82.81 264 MET B CA 1
ATOM 7596 C C . MET B 1 264 ? 10.328 37.406 1.316 1 82.81 264 MET B C 1
ATOM 7598 O O . MET B 1 264 ? 9.117 37.469 1.097 1 82.81 264 MET B O 1
ATOM 7602 N N . ASN B 1 265 ? 11.055 38.375 0.976 1 79.94 265 ASN B N 1
ATOM 7603 C CA . ASN B 1 265 ? 10.688 39.5 0.123 1 79.94 265 ASN B CA 1
ATOM 7604 C C . ASN B 1 265 ? 9.828 40.5 0.872 1 79.94 265 ASN B C 1
ATOM 7606 O O . ASN B 1 265 ? 9.133 41.312 0.254 1 79.94 265 ASN B O 1
ATOM 7610 N N . GLY B 1 266 ? 9.805 40.469 2.125 1 87.44 266 GLY B N 1
ATOM 7611 C CA . GLY B 1 266 ? 8.977 41.375 2.914 1 87.44 266 GLY B CA 1
ATOM 7612 C C . GLY B 1 266 ? 9.625 42.719 3.17 1 87.44 266 GLY B C 1
ATOM 7613 O O . GLY B 1 266 ? 8.969 43.625 3.643 1 87.44 266 GLY B O 1
ATOM 7614 N N . GLN B 1 267 ? 10.875 42.844 2.777 1 86.88 267 GLN B N 1
ATOM 7615 C CA . GLN B 1 267 ? 11.594 44.094 3.002 1 86.88 267 GLN B CA 1
ATOM 7616 C C . GLN B 1 267 ? 11.789 44.844 1.695 1 86.88 267 GLN B C 1
ATOM 7618 O O . GLN B 1 267 ? 12.18 44.281 0.682 1 86.88 267 GLN B O 1
ATOM 7623 N N . SER B 1 268 ? 11.508 46.125 1.766 1 86.81 268 SER B N 1
ATOM 7624 C CA . SER B 1 268 ? 11.75 46.969 0.591 1 86.81 268 SER B CA 1
ATOM 7625 C C . SER B 1 268 ? 12.719 48.094 0.905 1 86.81 268 SER B C 1
ATOM 7627 O O . SER B 1 268 ? 13.344 48.656 0.001 1 86.81 268 SER B O 1
ATOM 7629 N N . SER B 1 269 ? 12.828 48.438 2.143 1 92.19 269 SER B N 1
ATOM 7630 C CA . SER B 1 269 ? 13.711 49.531 2.592 1 92.19 269 SER B CA 1
ATOM 7631 C C . SER B 1 269 ? 14.336 49.188 3.943 1 92.19 269 SER B C 1
ATOM 7633 O O . SER B 1 269 ? 13.625 48.906 4.914 1 92.19 269 SER B O 1
ATOM 7635 N N . ALA B 1 270 ? 15.625 49.312 3.977 1 94.06 270 ALA B N 1
ATOM 7636 C CA . ALA B 1 270 ? 16.297 49.062 5.25 1 94.06 270 ALA B CA 1
ATOM 7637 C C . ALA B 1 270 ? 15.977 50.156 6.266 1 94.06 270 ALA B C 1
ATOM 7639 O O . ALA B 1 270 ? 15.789 49.875 7.453 1 94.06 270 ALA B O 1
ATOM 7640 N N . LYS B 1 271 ? 15.969 51.344 5.824 1 94.44 271 LYS B N 1
ATOM 7641 C CA . LYS B 1 271 ? 15.703 52.5 6.699 1 94.44 271 LYS B CA 1
ATOM 7642 C C . LYS B 1 271 ? 14.312 52.406 7.32 1 94.44 271 LYS B C 1
ATOM 7644 O O . LYS B 1 271 ? 14.172 52.406 8.547 1 94.44 271 LYS B O 1
ATOM 7649 N N . GLU B 1 272 ? 13.344 52.281 6.445 1 95.31 272 GLU B N 1
ATOM 7650 C CA . GLU B 1 272 ? 11.969 52.219 6.93 1 95.31 272 GLU B CA 1
ATOM 7651 C C . GLU B 1 272 ? 11.719 50.969 7.777 1 95.31 272 GLU B C 1
ATOM 7653 O O . GLU B 1 272 ? 10.93 51.031 8.727 1 95.31 272 GLU B O 1
ATOM 7658 N N . SER B 1 273 ? 12.367 49.875 7.438 1 96.06 273 SER B N 1
ATOM 7659 C CA . SER B 1 273 ? 12.242 48.656 8.227 1 96.06 273 SER B CA 1
ATOM 7660 C C . SER B 1 273 ? 12.836 48.844 9.625 1 96.06 273 SER B C 1
ATOM 7662 O O . SER B 1 273 ? 12.211 48.469 10.617 1 96.06 273 SER B O 1
ATOM 7664 N N . ALA B 1 274 ? 14.008 49.438 9.711 1 95.5 274 ALA B N 1
ATOM 7665 C CA . ALA B 1 274 ? 14.695 49.625 10.984 1 95.5 274 ALA B CA 1
ATOM 7666 C C . ALA B 1 274 ? 13.906 50.594 11.883 1 95.5 274 ALA B C 1
ATOM 7668 O O . ALA B 1 274 ? 13.781 50.344 13.086 1 95.5 274 ALA B O 1
ATOM 7669 N N . LEU B 1 275 ? 13.406 51.594 11.273 1 95.12 275 LEU B N 1
ATOM 7670 C CA . LEU B 1 275 ? 12.641 52.562 12.031 1 95.12 275 LEU B CA 1
ATOM 7671 C C . LEU B 1 275 ? 11.242 52.031 12.344 1 95.12 275 LEU B C 1
ATOM 7673 O O . LEU B 1 275 ? 10.633 52.438 13.344 1 95.12 275 LEU B O 1
ATOM 7677 N N . GLY B 1 276 ? 10.789 51.188 11.453 1 95.94 276 GLY B N 1
ATOM 7678 C CA . GLY B 1 276 ? 9.438 50.656 11.57 1 95.94 276 GLY B CA 1
ATOM 7679 C C . GLY B 1 276 ? 9.305 49.562 12.594 1 95.94 276 GLY B C 1
ATOM 7680 O O . GLY B 1 276 ? 8.195 49.219 13.008 1 95.94 276 GLY B O 1
ATOM 7681 N N . GLY B 1 277 ? 10.406 49 13.023 1 96.44 277 GLY B N 1
ATOM 7682 C CA . GLY B 1 277 ? 10.312 48.031 14.109 1 96.44 277 GLY B CA 1
ATOM 7683 C C . GLY B 1 277 ? 10.945 46.688 13.781 1 96.44 277 GLY B C 1
ATOM 7684 O O . GLY B 1 277 ? 11 45.781 14.625 1 96.44 277 GLY B O 1
ATOM 7685 N N . GLU B 1 278 ? 11.43 46.469 12.555 1 96.81 278 GLU B N 1
ATOM 7686 C CA . GLU B 1 278 ? 12.164 45.25 12.219 1 96.81 278 GLU B CA 1
ATOM 7687 C C . GLU B 1 278 ? 13.469 45.156 13.008 1 96.81 278 GLU B C 1
ATOM 7689 O O . GLU B 1 278 ? 14.102 46.188 13.289 1 96.81 278 GLU B O 1
ATOM 7694 N N . ASP B 1 279 ? 13.859 43.969 13.375 1 97.5 279 ASP B N 1
ATOM 7695 C CA . ASP B 1 279 ? 15.008 43.812 14.258 1 97.5 279 ASP B CA 1
ATOM 7696 C C . ASP B 1 279 ? 16.125 43.031 13.586 1 97.5 279 ASP B C 1
ATOM 7698 O O . ASP B 1 279 ? 17.25 43 14.062 1 97.5 279 ASP B O 1
ATOM 7702 N N . TYR B 1 280 ? 15.719 42.344 12.555 1 93.75 280 TYR B N 1
ATOM 7703 C CA . TYR B 1 280 ? 16.625 41.406 11.891 1 93.75 280 TYR B CA 1
ATOM 7704 C C . TYR B 1 280 ? 16.422 41.438 10.383 1 93.75 280 TYR B C 1
ATOM 7706 O O . TYR B 1 280 ? 15.289 41.531 9.898 1 93.75 280 TYR B O 1
ATOM 7714 N N . GLY B 1 281 ? 17.5 41.344 9.664 1 85.38 281 GLY B N 1
ATOM 7715 C CA . GLY B 1 281 ? 17.453 41.125 8.234 1 85.38 281 GLY B CA 1
ATOM 7716 C C . GLY B 1 281 ? 18.734 40.562 7.668 1 85.38 281 GLY B C 1
ATOM 7717 O O . GLY B 1 281 ? 19.812 40.781 8.219 1 85.38 281 GLY B O 1
ATOM 7718 N N . SER B 1 282 ? 18.547 39.75 6.695 1 71.31 282 SER B N 1
ATOM 7719 C CA . SER B 1 282 ? 19.766 39.219 6.098 1 71.31 282 SER B CA 1
ATOM 7720 C C . SER B 1 282 ? 19.766 39.375 4.582 1 71.31 282 SER B C 1
ATOM 7722 O O . SER B 1 282 ? 20.453 38.625 3.869 1 71.31 282 SER B O 1
ATOM 7724 N N . SER B 1 283 ? 19.156 40.312 4.184 1 78.81 283 SER B N 1
ATOM 7725 C CA . SER B 1 283 ? 19.109 40.562 2.742 1 78.81 283 SER B CA 1
ATOM 7726 C C . SER B 1 283 ? 20.094 41.656 2.328 1 78.81 283 SER B C 1
ATOM 7728 O O . SER B 1 283 ? 20.703 42.281 3.18 1 78.81 283 SER B O 1
ATOM 7730 N N . SER B 1 284 ? 20.297 41.781 1.043 1 81.12 284 SER B N 1
ATOM 7731 C CA . SER B 1 284 ? 21.156 42.812 0.51 1 81.12 284 SER B CA 1
ATOM 7732 C C . SER B 1 284 ? 20.625 44.219 0.877 1 81.12 284 SER B C 1
ATOM 7734 O O . SER B 1 284 ? 21.391 45.156 0.938 1 81.12 284 SER B O 1
ATOM 7736 N N . ILE B 1 285 ? 19.422 44.281 1.16 1 86.5 285 ILE B N 1
ATOM 7737 C CA . ILE B 1 285 ? 18.797 45.531 1.559 1 86.5 285 ILE B CA 1
ATOM 7738 C C . ILE B 1 285 ? 19.234 45.906 2.975 1 86.5 285 ILE B C 1
ATOM 7740 O O . ILE B 1 285 ? 19.453 47.062 3.277 1 86.5 285 ILE B O 1
ATOM 7744 N N . TRP B 1 286 ? 19.422 44.969 3.785 1 91.81 286 TRP B N 1
ATOM 7745 C CA . TRP B 1 286 ? 19.766 45.094 5.199 1 91.81 286 TRP B CA 1
ATOM 7746 C C . TRP B 1 286 ? 21.188 44.656 5.465 1 91.81 286 TRP B C 1
ATOM 7748 O O . TRP B 1 286 ? 21.438 43.812 6.348 1 91.81 286 TRP B O 1
ATOM 7758 N N . SER B 1 287 ? 22.141 45.281 4.766 1 91.81 287 SER B N 1
ATOM 7759 C CA . SER B 1 287 ? 23.547 44.906 4.93 1 91.81 287 SER B CA 1
ATOM 7760 C C . SER B 1 287 ? 24.188 45.656 6.098 1 91.81 287 SER B C 1
ATOM 7762 O O . SER B 1 287 ? 23.672 46.688 6.527 1 91.81 287 SER B O 1
ATOM 7764 N N . THR B 1 288 ? 25.25 45.094 6.551 1 92.31 288 THR B N 1
ATOM 7765 C CA . THR B 1 288 ? 26.016 45.719 7.625 1 92.31 288 THR B CA 1
ATOM 7766 C C . THR B 1 288 ? 26.406 47.156 7.246 1 92.31 288 THR B C 1
ATOM 7768 O O . THR B 1 288 ? 26.266 48.062 8.055 1 92.31 288 THR B O 1
ATOM 7771 N N . SER B 1 289 ? 26.844 47.312 6.066 1 93.38 289 SER B N 1
ATOM 7772 C CA . SER B 1 289 ? 27.281 48.656 5.609 1 93.38 289 SER B CA 1
ATOM 7773 C C . SER B 1 289 ? 26.109 49.625 5.57 1 93.38 289 SER B C 1
ATOM 7775 O O . SER B 1 289 ? 26.266 50.812 5.922 1 93.38 289 SER B O 1
ATOM 7777 N N . THR B 1 290 ? 25 49.156 5.102 1 94.81 290 THR B N 1
ATOM 7778 C CA . THR B 1 290 ? 23.812 50 5.047 1 94.81 290 THR B CA 1
ATOM 7779 C C . THR B 1 290 ? 23.406 50.438 6.445 1 94.81 290 THR B C 1
ATOM 7781 O O . THR B 1 290 ? 23.156 51.625 6.68 1 94.81 290 THR B O 1
ATOM 7784 N N . MET B 1 291 ? 23.359 49.562 7.355 1 94.69 291 MET B N 1
ATOM 7785 C CA . MET B 1 291 ? 22.953 49.875 8.727 1 94.69 291 MET B CA 1
ATOM 7786 C C . MET B 1 291 ? 23.969 50.781 9.406 1 94.69 291 MET B C 1
ATOM 7788 O O . MET B 1 291 ? 23.594 51.688 10.18 1 94.69 291 MET B O 1
ATOM 7792 N N . GLU B 1 292 ? 25.219 50.562 9.148 1 94.75 292 GLU B N 1
ATOM 7793 C CA . GLU B 1 292 ? 26.281 51.406 9.695 1 94.75 292 GLU B CA 1
ATOM 7794 C C . GLU B 1 292 ? 26.109 52.875 9.258 1 94.75 292 GLU B C 1
ATOM 7796 O O . GLU B 1 292 ? 26.344 53.781 10.039 1 94.75 292 GLU B O 1
ATOM 7801 N N . SER B 1 293 ? 25.781 53 8.086 1 95.88 293 SER B N 1
ATOM 7802 C CA . SER B 1 293 ? 25.578 54.375 7.566 1 95.88 293 SER B CA 1
ATOM 7803 C C . SER B 1 293 ? 24.438 55.062 8.305 1 95.88 293 SER B C 1
ATOM 7805 O O . SER B 1 293 ? 24.516 56.281 8.547 1 95.88 293 SER B O 1
ATOM 7807 N N . PHE B 1 294 ? 23.375 54.375 8.609 1 95.69 294 PHE B N 1
ATOM 7808 C CA . PHE B 1 294 ? 22.25 54.969 9.305 1 95.69 294 PHE B CA 1
ATOM 7809 C C . PHE B 1 294 ? 22.625 55.312 10.742 1 95.69 294 PHE B C 1
ATOM 7811 O O . PHE B 1 294 ? 22.094 56.281 11.297 1 95.69 294 PHE B O 1
ATOM 7818 N N . LEU B 1 295 ? 23.516 54.594 11.336 1 95.38 295 LEU B N 1
ATOM 7819 C CA . LEU B 1 295 ? 24.031 54.938 12.664 1 95.38 295 LEU B CA 1
ATOM 7820 C C . LEU B 1 295 ? 24.891 56.188 12.617 1 95.38 295 LEU B C 1
ATOM 7822 O O . LEU B 1 295 ? 24.766 57.062 13.469 1 95.38 295 LEU B O 1
ATOM 7826 N N . SER B 1 296 ? 25.734 56.188 11.648 1 95.25 296 SER B N 1
ATOM 7827 C CA . SER B 1 296 ? 26.703 57.281 11.508 1 95.25 296 SER B CA 1
ATOM 7828 C C . SER B 1 296 ? 26 58.625 11.281 1 95.25 296 SER B C 1
ATOM 7830 O O . SER B 1 296 ? 26.453 59.656 11.766 1 95.25 296 SER B O 1
ATOM 7832 N N . ASN B 1 297 ? 24.922 58.531 10.547 1 96 297 ASN B N 1
ATOM 7833 C CA . ASN B 1 297 ? 24.25 59.781 10.227 1 96 297 ASN B CA 1
ATOM 7834 C C . ASN B 1 297 ? 23.109 60.094 11.203 1 96 297 ASN B C 1
ATOM 7836 O O . ASN B 1 297 ? 22.359 61.031 11.016 1 96 297 ASN B O 1
ATOM 7840 N N . GLY B 1 298 ? 22.906 59.188 12.164 1 94.38 298 GLY B N 1
ATOM 7841 C CA . GLY B 1 298 ? 21.969 59.469 13.258 1 94.38 298 GLY B CA 1
ATOM 7842 C C . GLY B 1 298 ? 20.562 59 12.961 1 94.38 298 GLY B C 1
ATOM 7843 O O . GLY B 1 298 ? 19.656 59.188 13.789 1 94.38 298 GLY B O 1
ATOM 7844 N N . THR B 1 299 ? 20.328 58.531 11.734 1 94.75 299 THR B N 1
ATOM 7845 C CA . THR B 1 299 ? 19.016 58 11.352 1 94.75 299 THR B CA 1
ATOM 7846 C C . THR B 1 299 ? 18.562 56.906 12.32 1 94.75 299 THR B C 1
ATOM 7848 O O . THR B 1 299 ? 17.391 56.875 12.727 1 94.75 299 THR B O 1
ATOM 7851 N N . VAL B 1 300 ? 19.422 56 12.633 1 94.88 300 VAL B N 1
ATOM 7852 C CA . VAL B 1 300 ? 19.203 54.969 13.656 1 94.88 300 VAL B CA 1
ATOM 7853 C C . VAL B 1 300 ? 20 55.312 14.914 1 94.88 300 VAL B C 1
ATOM 7855 O O . VAL B 1 300 ? 21.219 55.562 14.844 1 94.88 300 VAL B O 1
ATOM 7858 N N . THR B 1 301 ? 19.328 55.406 16.031 1 94.5 301 THR B N 1
ATOM 7859 C CA . THR B 1 301 ? 20 55.781 17.281 1 94.5 301 THR B CA 1
ATOM 7860 C C . THR B 1 301 ? 20.719 54.594 17.875 1 94.5 301 THR B C 1
ATOM 7862 O O . THR B 1 301 ? 20.438 53.438 17.531 1 94.5 301 THR B O 1
ATOM 7865 N N . GLU B 1 302 ? 21.625 54.875 18.766 1 94.5 302 GLU B N 1
ATOM 7866 C CA . GLU B 1 302 ? 22.297 53.812 19.5 1 94.5 302 GLU B CA 1
ATOM 7867 C C . GLU B 1 302 ? 21.312 53 20.344 1 94.5 302 GLU B C 1
ATOM 7869 O O . GLU B 1 302 ? 21.469 51.781 20.531 1 94.5 302 GLU B O 1
ATOM 7874 N N . ALA B 1 303 ? 20.359 53.688 20.875 1 94.5 303 ALA B N 1
ATOM 7875 C CA . ALA B 1 303 ? 19.328 53.031 21.672 1 94.5 303 ALA B CA 1
ATOM 7876 C C . ALA B 1 303 ? 18.562 52 20.828 1 94.5 303 ALA B C 1
ATOM 7878 O O . ALA B 1 303 ? 18.25 50.906 21.297 1 94.5 303 ALA B O 1
ATOM 7879 N N . ARG B 1 304 ? 18.219 52.406 19.609 1 95.88 304 ARG B N 1
ATOM 7880 C CA . ARG B 1 304 ? 17.516 51.5 18.703 1 95.88 304 ARG B CA 1
ATOM 7881 C C . ARG B 1 304 ? 18.406 50.312 18.297 1 95.88 304 ARG B C 1
ATOM 7883 O O . ARG B 1 304 ? 17.938 49.188 18.234 1 95.88 304 ARG B O 1
ATOM 7890 N N . LEU B 1 305 ? 19.641 50.562 18.016 1 96.75 305 LEU B N 1
ATOM 7891 C CA . LEU B 1 305 ? 20.562 49.469 17.719 1 96.75 305 LEU B CA 1
ATOM 7892 C C . LEU B 1 305 ? 20.656 48.5 18.875 1 96.75 305 LEU B C 1
ATOM 7894 O O . LEU B 1 305 ? 20.625 47.281 18.672 1 96.75 305 LEU B O 1
ATOM 7898 N N . ASN B 1 306 ? 20.812 49.031 20.078 1 96.69 306 ASN B N 1
ATOM 7899 C CA . ASN B 1 306 ? 20.875 48.188 21.266 1 96.69 306 ASN B CA 1
ATOM 7900 C C . ASN B 1 306 ? 19.594 47.375 21.422 1 96.69 306 ASN B C 1
ATOM 7902 O O . ASN B 1 306 ? 19.656 46.188 21.766 1 96.69 306 ASN B O 1
ATOM 7906 N N . ASP B 1 307 ? 18.5 48 21.203 1 97.25 307 ASP B N 1
ATOM 7907 C CA . ASP B 1 307 ? 17.203 47.312 21.266 1 97.25 307 ASP B CA 1
ATOM 7908 C C . ASP B 1 307 ? 17.156 46.125 20.281 1 97.25 307 ASP B C 1
ATOM 7910 O O . ASP B 1 307 ? 16.781 45.031 20.656 1 97.25 307 ASP B O 1
ATOM 7914 N N . MET B 1 308 ? 17.516 46.344 19.016 1 97.62 308 MET B N 1
ATOM 7915 C CA . MET B 1 308 ? 17.531 45.312 18 1 97.62 308 MET B CA 1
ATOM 7916 C C . MET B 1 308 ? 18.469 44.188 18.422 1 97.62 308 MET B C 1
ATOM 7918 O O . MET B 1 308 ? 18.109 43 18.312 1 97.62 308 MET B O 1
ATOM 7922 N N . ALA B 1 309 ? 19.609 44.531 18.875 1 97.88 309 ALA B N 1
ATOM 7923 C CA . ALA B 1 309 ? 20.609 43.562 19.266 1 97.88 309 ALA B CA 1
ATOM 7924 C C . ALA B 1 309 ? 20.109 42.656 20.391 1 97.88 309 ALA B C 1
ATOM 7926 O O . ALA B 1 309 ? 20.234 41.438 20.344 1 97.88 309 ALA B O 1
ATOM 7927 N N . ILE B 1 310 ? 19.547 43.281 21.422 1 98 310 ILE B N 1
ATOM 7928 C CA . ILE B 1 310 ? 19.031 42.531 22.562 1 98 310 ILE B CA 1
ATOM 7929 C C . ILE B 1 310 ? 17.922 41.594 22.094 1 98 310 ILE B C 1
ATOM 7931 O O . ILE B 1 310 ? 17.875 40.438 22.484 1 98 310 ILE B O 1
ATOM 7935 N N . ARG B 1 311 ? 17.062 42.031 21.219 1 98.25 311 ARG B N 1
ATOM 7936 C CA . ARG B 1 311 ? 15.93 41.25 20.734 1 98.25 311 ARG B CA 1
ATOM 7937 C C . ARG B 1 311 ? 16.406 40.062 19.906 1 98.25 311 ARG B C 1
ATOM 7939 O O . ARG B 1 311 ? 15.711 39.062 19.812 1 98.25 311 ARG B O 1
ATOM 7946 N N . ASN B 1 312 ? 17.531 40.156 19.281 1 97.94 312 ASN B N 1
ATOM 7947 C CA . ASN B 1 312 ? 18.094 39.031 18.516 1 97.94 312 ASN B CA 1
ATOM 7948 C C . ASN B 1 312 ? 18.625 37.969 19.453 1 97.94 312 ASN B C 1
ATOM 7950 O O . ASN B 1 312 ? 18.906 36.844 19.016 1 97.94 312 ASN B O 1
ATOM 7954 N N . LEU B 1 313 ? 18.719 38.219 20.797 1 98 313 LEU B N 1
ATOM 7955 C CA . LEU B 1 313 ? 19.328 37.281 21.734 1 98 313 LEU B CA 1
ATOM 7956 C C . LEU B 1 313 ? 18.312 36.812 22.766 1 98 313 LEU B C 1
ATOM 7958 O O . LEU B 1 313 ? 18.453 35.719 23.312 1 98 313 LEU B O 1
ATOM 7962 N N . ILE B 1 314 ? 17.344 37.625 23.078 1 98.31 314 ILE B N 1
ATOM 7963 C CA . ILE B 1 314 ? 16.516 37.406 24.266 1 98.31 314 ILE B CA 1
ATOM 7964 C C . ILE B 1 314 ? 15.766 36.094 24.156 1 98.31 314 ILE B C 1
ATOM 7966 O O . ILE B 1 314 ? 15.609 35.375 25.156 1 98.31 314 ILE B O 1
ATOM 7970 N N . GLY B 1 315 ? 15.258 35.75 22.984 1 98.5 315 GLY B N 1
ATOM 7971 C CA . GLY B 1 315 ? 14.617 34.438 22.797 1 98.5 315 GLY B CA 1
ATOM 7972 C C . GLY B 1 315 ? 15.539 33.281 23.078 1 98.5 315 GLY B C 1
ATOM 7973 O O . GLY B 1 315 ? 15.109 32.25 23.641 1 98.5 315 GLY B O 1
ATOM 7974 N N . TYR B 1 316 ? 16.797 33.344 22.641 1 98.31 316 TYR B N 1
ATOM 7975 C CA . TYR B 1 316 ? 17.828 32.344 22.875 1 98.31 316 TYR B CA 1
ATOM 7976 C C . TYR B 1 316 ? 18 32.062 24.359 1 98.31 316 TYR B C 1
ATOM 7978 O O . TYR B 1 316 ? 18.031 30.906 24.781 1 98.31 316 TYR B O 1
ATOM 7986 N N . TYR B 1 317 ? 18.047 33.094 25.125 1 98.31 317 TYR B N 1
ATOM 7987 C CA . TYR B 1 317 ? 18.188 32.969 26.562 1 98.31 317 TYR B CA 1
ATOM 7988 C C . TYR B 1 317 ? 16.891 32.5 27.203 1 98.31 317 TYR B C 1
ATOM 7990 O O . TYR B 1 317 ? 16.906 31.734 28.172 1 98.31 317 TYR B O 1
ATOM 7998 N N . TYR B 1 318 ? 15.773 32.938 26.703 1 98.69 318 TYR B N 1
ATOM 7999 C CA . TYR B 1 318 ? 14.477 32.625 27.297 1 98.69 318 TYR B CA 1
ATOM 8000 C C . TYR B 1 318 ? 14.203 31.125 27.266 1 98.69 318 TYR B C 1
ATOM 8002 O O . TYR B 1 318 ? 13.672 30.578 28.234 1 98.69 318 TYR B O 1
ATOM 8010 N N . VAL B 1 319 ? 14.586 30.469 26.141 1 98.69 319 VAL B N 1
ATOM 8011 C CA . VAL B 1 319 ? 14.312 29.047 26.016 1 98.69 319 VAL B CA 1
ATOM 8012 C C . VAL B 1 319 ? 15.516 28.234 26.5 1 98.69 319 VAL B C 1
ATOM 8014 O O . VAL B 1 319 ? 15.609 27.047 26.234 1 98.69 319 VAL B O 1
ATOM 8017 N N . ASN B 1 320 ? 16.484 28.875 27.125 1 98.19 320 ASN B N 1
ATOM 8018 C CA . ASN B 1 320 ? 17.609 28.25 27.797 1 98.19 320 ASN B CA 1
ATOM 8019 C C . ASN B 1 320 ? 18.562 27.594 26.812 1 98.19 320 ASN B C 1
AT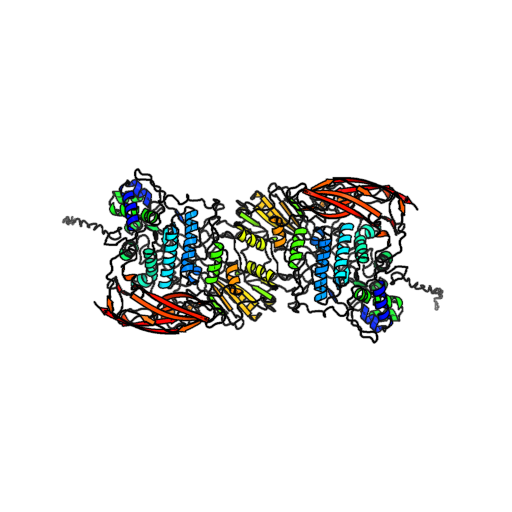OM 8021 O O . ASN B 1 320 ? 19.094 26.516 27.078 1 98.19 320 ASN B O 1
ATOM 8025 N N . LEU B 1 321 ? 18.75 28.141 25.656 1 98.12 321 LEU B N 1
ATOM 8026 C CA . LEU B 1 321 ? 19.656 27.578 24.656 1 98.12 321 LEU B CA 1
ATOM 8027 C C . LEU B 1 321 ? 21.109 27.828 25.031 1 98.12 321 LEU B C 1
ATOM 8029 O O . LEU B 1 321 ? 22.031 27.219 24.469 1 98.12 321 LEU B O 1
ATOM 8033 N N . ASP B 1 322 ? 21.375 28.688 25.984 1 96.38 322 ASP B N 1
ATOM 8034 C CA . ASP B 1 322 ? 22.734 28.984 26.422 1 96.38 322 ASP B CA 1
ATOM 8035 C C . ASP B 1 322 ? 23.234 27.938 27.406 1 96.38 322 ASP B C 1
ATOM 8037 O O . ASP B 1 322 ? 24.344 28.031 27.906 1 96.38 322 ASP B O 1
ATOM 8041 N N . ASN B 1 323 ? 22.484 26.922 27.578 1 96.44 323 ASN B N 1
ATOM 8042 C CA . ASN B 1 323 ? 22.906 25.891 28.516 1 96.44 323 ASN B CA 1
ATOM 8043 C C . ASN B 1 323 ? 23.938 24.953 27.891 1 96.44 323 ASN B C 1
ATOM 8045 O O . ASN B 1 323 ? 24.5 24.094 28.578 1 96.44 323 ASN B O 1
ATOM 8049 N N . GLY B 1 324 ? 24.172 25.062 26.688 1 94.75 324 GLY B N 1
ATOM 8050 C CA . GLY B 1 324 ? 25.234 24.359 26 1 94.75 324 GLY B CA 1
ATOM 8051 C C . GLY B 1 324 ? 24.875 22.938 25.641 1 94.75 324 GLY B C 1
ATOM 8052 O O . GLY B 1 324 ? 25.734 22.172 25.188 1 94.75 324 GLY B O 1
ATOM 8053 N N . LEU B 1 325 ? 23.625 22.562 25.734 1 97.06 325 LEU B N 1
ATOM 8054 C CA . LEU B 1 325 ? 23.266 21.156 25.594 1 97.06 325 LEU B CA 1
ATOM 8055 C C . LEU B 1 325 ? 22.688 20.891 24.203 1 97.06 325 LEU B C 1
ATOM 8057 O O . LEU B 1 325 ? 22.625 19.734 23.781 1 97.06 325 LEU B O 1
ATOM 8061 N N . GLN B 1 326 ? 22.172 21.891 23.469 1 97.44 326 GLN B N 1
ATOM 8062 C CA . GLN B 1 326 ? 21.656 21.625 22.125 1 97.44 326 GLN B CA 1
ATOM 8063 C C . GLN B 1 326 ? 22.766 21.125 21.203 1 97.44 326 GLN B C 1
ATOM 8065 O O . GLN B 1 326 ? 23.859 21.703 21.172 1 97.44 326 GLN B O 1
ATOM 8070 N N . PRO B 1 327 ? 22.516 20.094 20.422 1 97.56 327 PRO B N 1
ATOM 8071 C CA . PRO B 1 327 ? 23.484 19.656 19.422 1 97.56 327 PRO B CA 1
ATOM 8072 C C . PRO B 1 327 ? 23.766 20.734 18.375 1 97.56 327 PRO B C 1
ATOM 8074 O O . PRO B 1 327 ? 22.938 21.625 18.156 1 97.56 327 PRO B O 1
ATOM 8077 N N . THR B 1 328 ? 25 20.656 17.766 1 96.56 328 THR B N 1
ATOM 8078 C CA . THR B 1 328 ? 25.297 21.547 16.656 1 96.56 328 THR B CA 1
ATOM 8079 C C . THR B 1 328 ? 24.328 21.312 15.5 1 96.56 328 THR B C 1
ATOM 8081 O O . THR B 1 328 ? 23.812 20.203 15.32 1 96.56 328 THR B O 1
ATOM 8084 N N . ARG B 1 329 ? 24.047 22.344 14.773 1 97.12 329 ARG B N 1
ATOM 8085 C CA . ARG B 1 329 ? 23.141 22.266 13.648 1 97.12 329 ARG B CA 1
ATOM 8086 C C . ARG B 1 329 ? 23.578 21.203 12.648 1 97.12 329 ARG B C 1
ATOM 8088 O O . ARG B 1 329 ? 24.734 21.188 12.219 1 97.12 329 ARG B O 1
ATOM 8095 N N . GLN B 1 330 ? 22.641 20.422 12.234 1 96.12 330 GLN B N 1
ATOM 8096 C CA . GLN B 1 330 ? 22.906 19.344 11.297 1 96.12 330 GLN B CA 1
ATOM 8097 C C . GLN B 1 330 ? 22.594 19.75 9.867 1 96.12 330 GLN B C 1
ATOM 8099 O O . GLN B 1 330 ? 21.703 20.578 9.633 1 96.12 330 GLN B O 1
ATOM 8104 N N . THR B 1 331 ? 23.328 19.172 8.93 1 94.81 331 THR B N 1
ATOM 8105 C CA . THR B 1 331 ? 22.938 19.297 7.531 1 94.81 331 THR B CA 1
ATOM 8106 C C . THR B 1 331 ? 21.688 18.469 7.242 1 94.81 331 THR B C 1
ATOM 8108 O O . THR B 1 331 ? 21.328 17.578 8.023 1 94.81 331 THR B O 1
ATOM 8111 N N . THR B 1 332 ? 21 18.781 6.176 1 94.31 332 THR B N 1
ATOM 8112 C CA . THR B 1 332 ? 19.719 18.188 5.867 1 94.31 332 THR B CA 1
ATOM 8113 C C . THR B 1 332 ? 19.859 16.672 5.668 1 94.31 332 THR B C 1
ATOM 8115 O O . THR B 1 332 ? 18.906 15.922 5.902 1 94.31 332 THR B O 1
ATOM 8118 N N . ASP B 1 333 ? 21.016 16.188 5.305 1 92.88 333 ASP B N 1
ATOM 8119 C CA . ASP B 1 333 ? 21.188 14.781 4.973 1 92.88 333 ASP B CA 1
ATOM 8120 C C . ASP B 1 333 ? 21.969 14.055 6.066 1 92.88 333 ASP B C 1
ATOM 8122 O O . ASP B 1 333 ? 22.25 12.859 5.949 1 92.88 333 ASP B O 1
ATOM 8126 N N . ALA B 1 334 ? 22.375 14.742 7.156 1 94.88 334 ALA B N 1
ATOM 8127 C CA . ALA B 1 334 ? 23.109 14.102 8.242 1 94.88 334 ALA B CA 1
ATOM 8128 C C . ALA B 1 334 ? 22.281 12.992 8.883 1 94.88 334 ALA B C 1
ATOM 8130 O O . ALA B 1 334 ? 21.078 13.156 9.094 1 94.88 334 ALA B O 1
ATOM 8131 N N . TYR B 1 335 ? 22.922 11.883 9.211 1 94.62 335 TYR B N 1
ATOM 8132 C CA . TYR B 1 335 ? 22.188 10.781 9.836 1 94.62 335 TYR B CA 1
ATOM 8133 C C . TYR B 1 335 ? 22.062 11.008 11.336 1 94.62 335 TYR B C 1
ATOM 8135 O O . TYR B 1 335 ? 22.781 10.391 12.125 1 94.62 335 TYR B O 1
ATOM 8143 N N . VAL B 1 336 ? 21.172 11.797 11.688 1 97.25 336 VAL B N 1
ATOM 8144 C CA . VAL B 1 336 ? 20.688 12.031 13.039 1 97.25 336 VAL B CA 1
ATOM 8145 C C . VAL B 1 336 ? 19.172 11.812 13.086 1 97.25 336 VAL B C 1
ATOM 8147 O O . VAL B 1 336 ? 18.406 12.68 12.672 1 97.25 336 VAL B O 1
ATOM 8150 N N . ASP B 1 337 ? 18.766 10.633 13.578 1 97.62 337 ASP B N 1
ATOM 8151 C CA . ASP B 1 337 ? 17.359 10.25 13.602 1 97.62 337 ASP B CA 1
ATOM 8152 C C . ASP B 1 337 ? 16.656 10.812 14.828 1 97.62 337 ASP B C 1
ATOM 8154 O O . ASP B 1 337 ? 16.906 10.383 15.953 1 97.62 337 ASP B O 1
ATOM 8158 N N . VAL B 1 338 ? 15.789 11.758 14.562 1 98.44 338 VAL B N 1
ATOM 8159 C CA . VAL B 1 338 ? 15.133 12.445 15.672 1 98.44 338 VAL B CA 1
ATOM 8160 C C . VAL B 1 338 ? 13.656 12.055 15.719 1 98.44 338 VAL B C 1
ATOM 8162 O O . VAL B 1 338 ? 12.867 12.688 16.422 1 98.44 338 VAL B O 1
ATOM 8165 N N . ARG B 1 339 ? 13.188 11.047 15.117 1 97.94 339 ARG B N 1
ATOM 8166 C CA . ARG B 1 339 ? 11.789 10.703 14.922 1 97.94 339 ARG B CA 1
ATOM 8167 C C . ARG B 1 339 ? 11.203 10.055 16.172 1 97.94 339 ARG B C 1
ATOM 8169 O O . ARG B 1 339 ? 10.008 10.188 16.438 1 97.94 339 ARG B O 1
ATOM 8176 N N . ALA B 1 340 ? 12.016 9.336 16.844 1 97.06 340 ALA B N 1
ATOM 8177 C CA . ALA B 1 340 ? 11.539 8.633 18.047 1 97.06 340 ALA B CA 1
ATOM 8178 C C . ALA B 1 340 ? 10.297 7.809 17.734 1 97.06 340 ALA B C 1
ATOM 8180 O O . ALA B 1 340 ? 10.266 7.059 16.75 1 97.06 340 ALA B O 1
ATOM 8181 N N . ASN B 1 341 ? 9.266 7.887 18.609 1 97 341 ASN B N 1
ATOM 8182 C CA . ASN B 1 341 ? 8 7.191 18.359 1 97 341 ASN B CA 1
ATOM 8183 C C . ASN B 1 341 ? 6.898 8.156 17.938 1 97 341 ASN B C 1
ATOM 8185 O O . ASN B 1 341 ? 5.719 7.922 18.219 1 97 341 ASN B O 1
ATOM 8189 N N . HIS B 1 342 ? 7.293 9.227 17.281 1 98.62 342 HIS B N 1
ATOM 8190 C CA . HIS B 1 342 ? 6.34 10.273 16.938 1 98.62 342 HIS B CA 1
ATOM 8191 C C . HIS B 1 342 ? 5.262 9.75 16 1 98.62 342 HIS B C 1
ATOM 8193 O O . HIS B 1 342 ? 4.176 10.328 15.914 1 98.62 342 HIS B O 1
ATOM 8199 N N . SER B 1 343 ? 5.516 8.617 15.281 1 98.5 343 SER B N 1
ATOM 8200 C CA . SER B 1 343 ? 4.512 8.039 14.398 1 98.5 343 SER B CA 1
ATOM 8201 C C . SER B 1 343 ? 3.24 7.684 15.156 1 98.5 343 SER B C 1
ATOM 8203 O O . SER B 1 343 ? 2.137 7.789 14.617 1 98.5 343 SER B O 1
ATOM 8205 N N . LYS B 1 344 ? 3.342 7.32 16.391 1 98.5 344 LYS B N 1
ATOM 8206 C CA . LYS B 1 344 ? 2.18 7.008 17.203 1 98.5 344 LYS B CA 1
ATOM 8207 C C . LYS B 1 344 ? 1.331 8.25 17.453 1 98.5 344 LYS B C 1
ATOM 8209 O O . LYS B 1 344 ? 0.104 8.203 17.344 1 98.5 344 LYS B O 1
ATOM 8214 N N . LEU B 1 345 ? 2.012 9.32 17.797 1 98.69 345 LEU B N 1
ATOM 8215 C CA . LEU B 1 345 ? 1.33 10.586 18.016 1 98.69 345 LEU B CA 1
ATOM 8216 C C . LEU B 1 345 ? 0.644 11.078 16.75 1 98.69 345 LEU B C 1
ATOM 8218 O O . LEU B 1 345 ? -0.486 11.562 16.797 1 98.69 345 LEU B O 1
ATOM 8222 N N . ILE B 1 346 ? 1.312 10.953 15.625 1 98.75 346 ILE B N 1
ATOM 8223 C CA . ILE B 1 346 ? 0.786 11.391 14.336 1 98.75 346 ILE B CA 1
ATOM 8224 C C . ILE B 1 346 ? -0.477 10.602 14 1 98.75 346 ILE B C 1
ATOM 8226 O O . ILE B 1 346 ? -1.479 11.18 13.57 1 98.75 346 ILE B O 1
ATOM 8230 N N . ARG B 1 347 ? -0.448 9.297 14.18 1 98.81 347 ARG B N 1
ATOM 8231 C CA . ARG B 1 347 ? -1.608 8.445 13.922 1 98.81 347 ARG B CA 1
ATOM 8232 C C . ARG B 1 347 ? -2.775 8.828 14.828 1 98.81 347 ARG B C 1
ATOM 8234 O O . ARG B 1 347 ? -3.91 8.961 14.367 1 98.81 347 ARG B O 1
ATOM 8241 N N . GLU B 1 348 ? -2.518 9.023 16.094 1 98.69 348 GLU B N 1
ATOM 8242 C CA . GLU B 1 348 ? -3.555 9.367 17.062 1 98.69 348 GLU B CA 1
ATOM 8243 C C . GLU B 1 348 ? -4.184 10.719 16.75 1 98.69 348 GLU B C 1
ATOM 8245 O O . GLU B 1 348 ? -5.406 10.859 16.75 1 98.69 348 GLU B O 1
ATOM 8250 N N . ASN B 1 349 ? -3.348 11.719 16.484 1 98.69 349 ASN B N 1
ATOM 8251 C CA . ASN B 1 349 ? -3.861 13.047 16.172 1 98.69 349 ASN B CA 1
ATOM 8252 C C . ASN B 1 349 ? -4.633 13.055 14.852 1 98.69 349 ASN B C 1
ATOM 8254 O O . ASN B 1 349 ? -5.625 13.773 14.711 1 98.69 349 ASN B O 1
ATOM 8258 N N . GLY B 1 350 ? -4.062 12.266 13.883 1 98.75 350 GLY B N 1
ATOM 8259 C CA . GLY B 1 350 ? -4.797 12.148 12.633 1 98.75 350 GLY B CA 1
ATOM 8260 C C . GLY B 1 350 ? -6.219 11.656 12.82 1 98.75 350 GLY B C 1
ATOM 8261 O O . GLY B 1 350 ? -7.16 12.242 12.281 1 98.75 350 GLY B O 1
ATOM 8262 N N . ALA B 1 351 ? -6.406 10.656 13.594 1 98.75 351 ALA B N 1
ATOM 8263 C CA . ALA B 1 351 ? -7.734 10.109 13.852 1 98.75 351 ALA B CA 1
ATOM 8264 C C . ALA B 1 351 ? -8.586 11.086 14.656 1 98.75 351 ALA B C 1
ATOM 8266 O O . ALA B 1 351 ? -9.75 11.32 14.32 1 98.75 351 ALA B O 1
ATOM 8267 N N . LYS B 1 352 ? -8.016 11.773 15.617 1 98.56 352 LYS B N 1
ATOM 8268 C CA . LYS B 1 352 ? -8.719 12.727 16.469 1 98.56 352 LYS B CA 1
ATOM 8269 C C . LYS B 1 352 ? -9.203 13.93 15.664 1 98.56 352 LYS B C 1
ATOM 8271 O O . LYS B 1 352 ? -10.164 14.594 16.047 1 98.56 352 LYS B O 1
ATOM 8276 N N . SER B 1 353 ? -8.547 14.164 14.57 1 98.56 353 SER B N 1
ATOM 8277 C CA . SER B 1 353 ? -8.734 15.438 13.875 1 98.56 353 SER B CA 1
ATOM 8278 C C . SER B 1 353 ? -9.836 15.328 12.828 1 98.56 353 SER B C 1
ATOM 8280 O O . SER B 1 353 ? -10.32 16.344 12.32 1 98.56 353 SER B O 1
ATOM 8282 N N . MET B 1 354 ? -10.227 14.18 12.461 1 98.69 354 MET B N 1
ATOM 8283 C CA . MET B 1 354 ? -11.211 14.055 11.391 1 98.69 354 MET B CA 1
ATOM 8284 C C . MET B 1 354 ? -12.633 14.156 11.945 1 98.69 354 MET B C 1
ATOM 8286 O O . MET B 1 354 ? -12.953 13.539 12.961 1 98.69 354 MET B O 1
ATOM 8290 N N . ALA B 1 355 ? -13.492 14.922 11.32 1 98.88 355 ALA B N 1
ATOM 8291 C CA . ALA B 1 355 ? -14.891 15.094 11.703 1 98.88 355 ALA B CA 1
ATOM 8292 C C . ALA B 1 355 ? -15.797 14.141 10.93 1 98.88 355 ALA B C 1
ATOM 8294 O O . ALA B 1 355 ? -15.688 14.031 9.703 1 98.88 355 ALA B O 1
ATOM 8295 N N . LEU B 1 356 ? -16.625 13.383 11.625 1 98.88 356 LEU B N 1
ATOM 8296 C CA . LEU B 1 356 ? -17.719 12.672 11 1 98.88 356 LEU B CA 1
ATOM 8297 C C . LEU B 1 356 ? -18.891 13.617 10.727 1 98.88 356 LEU B C 1
ATOM 8299 O O . LEU B 1 356 ? -19.516 14.117 11.656 1 98.88 356 LEU B O 1
ATOM 8303 N N . LEU B 1 357 ? -19.156 13.852 9.469 1 98.88 357 LEU B N 1
ATOM 8304 C CA . LEU B 1 357 ? -20.156 14.852 9.125 1 98.88 357 LEU B CA 1
ATOM 8305 C C . LEU B 1 357 ? -21.547 14.211 9.016 1 98.88 357 LEU B C 1
ATOM 8307 O O . LEU B 1 357 ? -22.547 14.852 9.32 1 98.88 357 LEU B O 1
ATOM 8311 N N . LYS B 1 358 ? -21.547 13.055 8.492 1 98.69 358 LYS B N 1
ATOM 8312 C CA . LYS B 1 358 ? -22.766 12.289 8.219 1 98.69 358 LYS B CA 1
ATOM 8313 C C . LYS B 1 358 ? -22.547 10.797 8.477 1 98.69 358 LYS B C 1
ATOM 8315 O O . LYS B 1 358 ? -21.484 10.258 8.164 1 98.69 358 LYS B O 1
ATOM 8320 N N . ASN B 1 359 ? -23.484 10.18 9.078 1 98.69 359 ASN B N 1
ATOM 8321 C CA . ASN B 1 359 ? -23.469 8.734 9.266 1 98.69 359 ASN B CA 1
ATOM 8322 C C . ASN B 1 359 ? -24.875 8.172 9.438 1 98.69 359 ASN B C 1
ATOM 8324 O O . ASN B 1 359 ? -25.547 8.453 10.43 1 98.69 359 ASN B O 1
ATOM 8328 N N . GLU B 1 360 ? -25.344 7.457 8.531 1 98 360 GLU B N 1
ATOM 8329 C CA . GLU B 1 360 ? -26.672 6.848 8.586 1 98 360 GLU B CA 1
ATOM 8330 C C . GLU B 1 360 ? -26.594 5.414 9.102 1 98 360 GLU B C 1
ATOM 8332 O O . GLU B 1 360 ? -27.297 4.531 8.594 1 98 360 GLU B O 1
ATOM 8337 N N . GLY B 1 361 ? -25.594 5.188 9.93 1 96.56 361 GLY B N 1
ATOM 8338 C CA . GLY B 1 361 ? -25.5 3.916 10.633 1 96.56 361 GLY B CA 1
ATOM 8339 C C . GLY B 1 361 ? -24.531 2.945 9.977 1 96.56 361 GLY B C 1
ATOM 8340 O O . GLY B 1 361 ? -24.266 1.871 10.516 1 96.56 361 GLY B O 1
ATOM 8341 N N . VAL B 1 362 ? -23.969 3.338 8.859 1 97.81 362 VAL B N 1
ATOM 8342 C CA . VAL B 1 362 ? -23.125 2.412 8.117 1 97.81 362 VAL B CA 1
ATOM 8343 C C . VAL B 1 362 ? -21.781 2.252 8.828 1 97.81 362 VAL B C 1
ATOM 8345 O O . VAL B 1 362 ? -21.156 1.189 8.758 1 97.81 362 VAL B O 1
ATOM 8348 N N . LEU B 1 363 ? -21.234 3.279 9.5 1 98.38 363 LEU B N 1
ATOM 8349 C CA . LEU B 1 363 ? -19.984 3.219 10.258 1 98.38 363 LEU B CA 1
ATOM 8350 C C . LEU B 1 363 ? -20.266 3.027 11.75 1 98.38 363 LEU B C 1
ATOM 8352 O O . LEU B 1 363 ? -21.281 3.506 12.258 1 98.38 363 LEU B O 1
ATOM 8356 N N . PRO B 1 364 ? -19.375 2.322 12.43 1 98.31 364 PRO B N 1
ATOM 8357 C CA . PRO B 1 364 ? -18.109 1.762 11.938 1 98.31 364 PRO B CA 1
ATOM 8358 C C . PRO B 1 364 ? -18.312 0.478 11.133 1 98.31 364 PRO B C 1
ATOM 8360 O O . PRO B 1 364 ? -19.312 -0.217 11.312 1 98.31 364 PRO B O 1
ATOM 8363 N N . LEU B 1 365 ? -17.328 0.213 10.32 1 98.5 365 LEU B N 1
ATOM 8364 C CA . LEU B 1 365 ? -17.359 -0.99 9.492 1 98.5 365 LEU B CA 1
ATOM 8365 C C . LEU B 1 365 ? -17.078 -2.23 10.336 1 98.5 365 LEU B C 1
ATOM 8367 O O . LEU B 1 365 ? -16.312 -2.17 11.305 1 98.5 365 LEU B O 1
ATOM 8371 N N . SER B 1 366 ? -17.656 -3.273 9.992 1 96.94 366 SER B N 1
ATOM 8372 C CA . SER B 1 366 ? -17.406 -4.578 10.602 1 96.94 366 SER B CA 1
ATOM 8373 C C . SER B 1 366 ? -17.328 -5.676 9.547 1 96.94 366 SER B C 1
ATOM 8375 O O . SER B 1 366 ? -18.312 -6.34 9.25 1 96.94 366 SER B O 1
ATOM 8377 N N . LYS B 1 367 ? -16.219 -5.957 9.023 1 94.38 367 LYS B N 1
ATOM 8378 C CA . LYS B 1 367 ? -15.844 -7.039 8.117 1 94.38 367 LYS B CA 1
ATOM 8379 C C . LYS B 1 367 ? -16.797 -7.098 6.922 1 94.38 367 LYS B C 1
ATOM 8381 O O . LYS B 1 367 ? -17.438 -8.125 6.676 1 94.38 367 LYS B O 1
ATOM 8386 N N . PRO B 1 368 ? -16.859 -5.996 6.184 1 97.62 368 PRO B N 1
ATOM 8387 C CA . PRO B 1 368 ? -17.672 -6.117 4.965 1 97.62 368 PRO B CA 1
ATOM 8388 C C . PRO B 1 368 ? -17.188 -7.246 4.055 1 97.62 368 PRO B C 1
ATOM 8390 O O . PRO B 1 368 ? -16.016 -7.598 4.066 1 97.62 368 PRO B O 1
ATOM 8393 N N . ARG B 1 369 ? -18.172 -7.883 3.322 1 97.06 369 ARG B N 1
ATOM 8394 C CA . ARG B 1 369 ? -17.797 -8.969 2.422 1 97.06 369 ARG B CA 1
ATOM 8395 C C . ARG B 1 369 ? -17.016 -8.438 1.225 1 97.06 369 ARG B C 1
ATOM 8397 O O . ARG B 1 369 ? -15.938 -8.938 0.91 1 97.06 369 ARG B O 1
ATOM 8404 N N . VAL B 1 370 ? -17.578 -7.426 0.526 1 96.81 370 VAL B N 1
ATOM 8405 C CA . VAL B 1 370 ? -16.922 -6.789 -0.62 1 96.81 370 VAL B CA 1
ATOM 8406 C C . VAL B 1 370 ? -16.828 -5.285 -0.39 1 96.81 370 VAL B C 1
ATOM 8408 O O . VAL B 1 370 ? -17.828 -4.629 -0.103 1 96.81 370 VAL B O 1
ATOM 8411 N N . MET B 1 371 ? -15.656 -4.738 -0.441 1 98.44 371 MET B N 1
ATOM 8412 C CA . MET B 1 371 ? -15.391 -3.311 -0.319 1 98.44 371 MET B CA 1
ATOM 8413 C C . MET B 1 371 ? -14.711 -2.773 -1.577 1 98.44 371 MET B C 1
ATOM 8415 O O . MET B 1 371 ? -13.719 -3.334 -2.043 1 98.44 371 MET B O 1
ATOM 8419 N N . SER B 1 372 ? -15.203 -1.748 -2.193 1 98.25 372 SER B N 1
ATOM 8420 C CA . SER B 1 372 ? -14.594 -1.086 -3.34 1 98.25 372 SER B CA 1
ATOM 8421 C C . SER B 1 372 ? -14.047 0.285 -2.959 1 98.25 372 SER B C 1
ATOM 8423 O O . SER B 1 372 ? -14.703 1.046 -2.244 1 98.25 372 SER B O 1
ATOM 8425 N N . ILE B 1 373 ? -12.82 0.564 -3.35 1 98.88 373 ILE B N 1
ATOM 8426 C CA . ILE B 1 373 ? -12.102 1.799 -3.051 1 98.88 373 ILE B CA 1
ATOM 8427 C C . ILE B 1 373 ? -11.96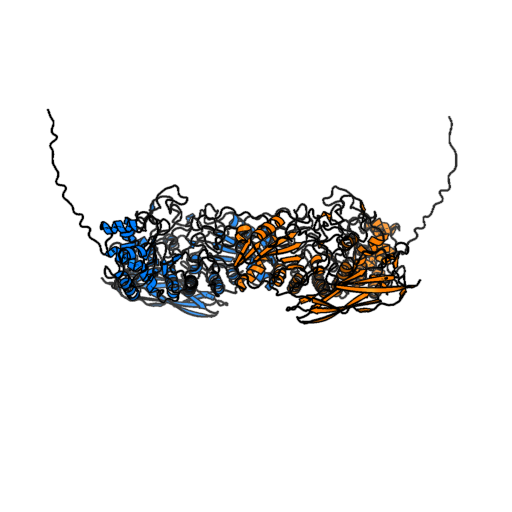1 2.633 -4.324 1 98.88 373 ILE B C 1
ATOM 8429 O O . ILE B 1 373 ? -11.5 2.133 -5.352 1 98.88 373 ILE B O 1
ATOM 8433 N N . PHE B 1 374 ? -12.32 3.893 -4.246 1 98.69 374 PHE B N 1
ATOM 8434 C CA . PHE B 1 374 ? -12.281 4.738 -5.43 1 98.69 374 PHE B CA 1
ATOM 8435 C C . PHE B 1 374 ? -11.531 6.035 -5.148 1 98.69 374 PHE B C 1
ATOM 8437 O O . PHE B 1 374 ? -11.586 6.559 -4.035 1 98.69 374 PHE B O 1
ATOM 8444 N N . GLY B 1 375 ? -10.812 6.578 -6.219 1 98.19 375 GLY B N 1
ATOM 8445 C CA . GLY B 1 375 ? -10.242 7.914 -6.199 1 98.19 375 GLY B CA 1
ATOM 8446 C C . GLY B 1 375 ? -8.727 7.91 -6.094 1 98.19 375 GLY B C 1
ATOM 8447 O O . GLY B 1 375 ? -8.148 7.086 -5.383 1 98.19 375 GLY B O 1
ATOM 8448 N N . ALA B 1 376 ? -8.109 8.93 -6.723 1 96.44 376 ALA B N 1
ATOM 8449 C CA . ALA B 1 376 ? -6.656 9.078 -6.688 1 96.44 376 ALA B CA 1
ATOM 8450 C C . ALA B 1 376 ? -6.156 9.273 -5.262 1 96.44 376 ALA B C 1
ATOM 8452 O O . ALA B 1 376 ? -5.066 8.828 -4.906 1 96.44 376 ALA B O 1
ATOM 8453 N N . HIS B 1 377 ? -7.016 9.891 -4.445 1 97.44 377 HIS B N 1
ATOM 8454 C CA . HIS B 1 377 ? -6.648 10.258 -3.08 1 97.44 377 HIS B CA 1
ATOM 8455 C C . HIS B 1 377 ? -6.547 9.023 -2.188 1 97.44 377 HIS B C 1
ATOM 8457 O O . HIS B 1 377 ? -6.094 9.117 -1.046 1 97.44 377 HIS B O 1
ATOM 8463 N N . ALA B 1 378 ? -6.926 7.832 -2.711 1 98.56 378 ALA B N 1
ATOM 8464 C CA . ALA B 1 378 ? -6.836 6.609 -1.913 1 98.56 378 ALA B CA 1
ATOM 8465 C C . ALA B 1 378 ? -5.426 6.031 -1.951 1 98.56 378 ALA B C 1
ATOM 8467 O O . ALA B 1 378 ? -5.016 5.32 -1.031 1 98.56 378 ALA B O 1
ATOM 8468 N N . GLY B 1 379 ? -4.711 6.289 -2.986 1 97.69 379 GLY B N 1
ATOM 8469 C CA . GLY B 1 379 ? -3.441 5.617 -3.209 1 97.69 379 GLY B CA 1
ATOM 8470 C C . GLY B 1 379 ? -2.268 6.574 -3.289 1 97.69 379 GLY B C 1
ATOM 8471 O O . GLY B 1 379 ? -2.43 7.781 -3.094 1 97.69 379 GLY B O 1
ATOM 8472 N N . PRO B 1 380 ? -1.047 6.027 -3.543 1 95.75 380 PRO B N 1
ATOM 8473 C CA . PRO B 1 380 ? 0.158 6.855 -3.637 1 95.75 380 PRO B CA 1
ATOM 8474 C C . PRO B 1 380 ? 0.258 7.602 -4.965 1 95.75 380 PRO B C 1
ATOM 8476 O O . PRO B 1 380 ? -0.322 7.172 -5.965 1 95.75 380 PRO B O 1
ATOM 8479 N N . ILE B 1 381 ? 1.021 8.664 -4.973 1 92.19 381 ILE B N 1
ATOM 8480 C CA . ILE B 1 381 ? 1.448 9.266 -6.227 1 92.19 381 ILE B CA 1
ATOM 8481 C C . ILE B 1 381 ? 2.43 8.344 -6.941 1 92.19 381 ILE B C 1
ATOM 8483 O O . ILE B 1 381 ? 3.076 7.504 -6.305 1 92.19 381 ILE B O 1
ATOM 8487 N N . MET B 1 382 ? 2.572 8.453 -8.281 1 92.44 382 MET B N 1
ATOM 8488 C CA . MET B 1 382 ? 3.412 7.562 -9.078 1 92.44 382 MET B CA 1
ATOM 8489 C C . MET B 1 382 ? 4.883 7.727 -8.711 1 92.44 382 MET B C 1
ATOM 8491 O O . MET B 1 382 ? 5.633 6.75 -8.695 1 92.44 382 MET B O 1
ATOM 8495 N N . GLY B 1 383 ? 5.352 8.938 -8.508 1 92.81 383 GLY B N 1
ATOM 8496 C CA . GLY B 1 383 ? 6.684 9.266 -8.031 1 92.81 383 GLY B CA 1
ATOM 8497 C C . GLY B 1 383 ? 6.672 10.07 -6.742 1 92.81 383 GLY B C 1
ATOM 8498 O O . GLY B 1 383 ? 6.18 11.203 -6.715 1 92.81 383 GLY B O 1
ATOM 8499 N N . GLY B 1 384 ? 7.09 9.414 -5.594 1 91.56 384 GLY B N 1
ATOM 8500 C CA . GLY B 1 384 ? 7.07 10.086 -4.305 1 91.56 384 GLY B CA 1
ATOM 8501 C C . GLY B 1 384 ? 7.922 9.398 -3.256 1 91.56 384 GLY B C 1
ATOM 8502 O O . GLY B 1 384 ? 8.758 8.555 -3.584 1 91.56 384 GLY B O 1
ATOM 8503 N N . PRO B 1 385 ? 7.918 9.781 -2.061 1 89.94 385 PRO B N 1
ATOM 8504 C CA . PRO B 1 385 ? 7.188 10.953 -1.569 1 89.94 385 PRO B CA 1
ATOM 8505 C C . PRO B 1 385 ? 7.969 12.25 -1.751 1 89.94 385 PRO B C 1
ATOM 8507 O O . PRO B 1 385 ? 9.055 12.25 -2.34 1 89.94 385 PRO B O 1
ATOM 8510 N N . ASN B 1 386 ? 7.461 13.398 -1.239 1 87.44 386 ASN B N 1
ATOM 8511 C CA . ASN B 1 386 ? 8.125 14.695 -1.072 1 87.44 386 ASN B CA 1
ATOM 8512 C C . ASN B 1 386 ? 8.359 15.375 -2.414 1 87.44 386 ASN B C 1
ATOM 8514 O O . ASN B 1 386 ? 9.266 16.203 -2.541 1 87.44 386 ASN B O 1
ATOM 8518 N N . SER B 1 387 ? 7.605 14.891 -3.439 1 78.12 387 SER B N 1
ATOM 8519 C CA . SER B 1 387 ? 7.652 15.648 -4.684 1 78.12 387 SER B CA 1
ATOM 8520 C C . SER B 1 387 ? 7.062 17.047 -4.508 1 78.12 387 SER B C 1
ATOM 8522 O O . SER B 1 387 ? 6.074 17.219 -3.793 1 78.12 387 SER B O 1
ATOM 8524 N N . ASN B 1 388 ? 7.781 17.984 -5.086 1 72.19 388 ASN B N 1
ATOM 8525 C CA . ASN B 1 388 ? 7.254 19.344 -4.988 1 72.19 388 ASN B CA 1
ATOM 8526 C C . ASN B 1 388 ? 5.887 19.469 -5.656 1 72.19 388 ASN B C 1
ATOM 8528 O O . ASN B 1 388 ? 5.75 19.203 -6.852 1 72.19 388 ASN B O 1
ATOM 8532 N N . VAL B 1 389 ? 4.922 19.766 -4.852 1 67.31 389 VAL B N 1
ATOM 8533 C CA . VAL B 1 389 ? 3.549 19.859 -5.336 1 67.31 389 VAL B CA 1
ATOM 8534 C C . VAL B 1 389 ? 3.354 21.172 -6.082 1 67.31 389 VAL B C 1
ATOM 8536 O O . VAL B 1 389 ? 3.645 22.25 -5.551 1 67.31 389 VAL B O 1
ATOM 8539 N N . ASP B 1 390 ? 3.172 21.125 -7.359 1 63 390 ASP B N 1
ATOM 8540 C CA . ASP B 1 390 ? 2.883 22.328 -8.133 1 63 390 ASP B CA 1
ATOM 8541 C C . ASP B 1 390 ? 1.454 22.797 -7.895 1 63 390 ASP B C 1
ATOM 8543 O O . ASP B 1 390 ? 0.494 22.141 -8.281 1 63 390 ASP B O 1
ATOM 8547 N N . VAL B 1 391 ? 1.344 23.875 -7.133 1 64.94 391 VAL B N 1
ATOM 8548 C CA . VAL B 1 391 ? 0.012 24.406 -6.848 1 64.94 391 VAL B CA 1
ATOM 8549 C C . VAL B 1 391 ? -0.357 25.469 -7.883 1 64.94 391 VAL B C 1
ATOM 8551 O O . VAL B 1 391 ? -1.502 25.922 -7.934 1 64.94 391 VAL B O 1
ATOM 8554 N N . THR B 1 392 ? 0.806 25.828 -8.703 1 57.56 392 THR B N 1
ATOM 8555 C CA . THR B 1 392 ? 0.517 26.875 -9.68 1 57.56 392 THR B CA 1
ATOM 8556 C C . THR B 1 392 ? -0.311 26.328 -10.836 1 57.56 392 THR B C 1
ATOM 8558 O O . THR B 1 392 ? 0.098 25.375 -11.5 1 57.56 392 THR B O 1
ATOM 8561 N N . GLY B 1 393 ? -1.308 26.844 -11.18 1 49.75 393 GLY B N 1
ATOM 8562 C CA . GLY B 1 393 ? -2.133 26.344 -12.266 1 49.75 393 GLY B CA 1
ATOM 8563 C C . GLY B 1 393 ? -2.744 24.984 -11.961 1 49.75 393 GLY B C 1
ATOM 8564 O O . GLY B 1 393 ? -3.424 24.406 -12.812 1 49.75 393 GLY B O 1
ATOM 8565 N N . SER B 1 394 ? -2.012 24.312 -11.039 1 50.44 394 SER B N 1
ATOM 8566 C CA . SER B 1 394 ? -2.479 22.969 -10.703 1 50.44 394 SER B CA 1
ATOM 8567 C C . SER B 1 394 ? -3.988 22.953 -10.492 1 50.44 394 SER B C 1
ATOM 8569 O O . SER B 1 394 ? -4.578 23.938 -10.062 1 50.44 394 SER B O 1
ATOM 8571 N N . GLY B 1 395 ? -4.473 22.5 -11.383 1 55.72 395 GLY B N 1
ATOM 8572 C CA . GLY B 1 395 ? -5.867 22.156 -11.141 1 55.72 395 GLY B CA 1
ATOM 8573 C C . GLY B 1 395 ? -6.125 21.688 -9.719 1 55.72 395 GLY B C 1
ATOM 8574 O O . GLY B 1 395 ? -5.184 21.422 -8.961 1 55.72 395 GLY B O 1
ATOM 8575 N N . PRO B 1 396 ? -7.289 21.688 -9.219 1 63.56 396 PRO B N 1
ATOM 8576 C CA . PRO B 1 396 ? -7.926 21.672 -7.895 1 63.56 396 PRO B CA 1
ATOM 8577 C C . PRO B 1 396 ? -7.746 20.359 -7.16 1 63.56 396 PRO B C 1
ATOM 8579 O O . PRO B 1 396 ? -8.18 20.219 -6.016 1 63.56 396 PRO B O 1
ATOM 8582 N N . THR B 1 397 ? -6.75 19.391 -7.848 1 74.69 397 THR B N 1
ATOM 8583 C CA . THR B 1 397 ? -6.715 18.141 -7.109 1 74.69 397 THR B CA 1
ATOM 8584 C C . THR B 1 397 ? -5.324 17.516 -7.16 1 74.69 397 THR B C 1
ATOM 8586 O O . THR B 1 397 ? -4.508 17.875 -8.008 1 74.69 397 THR B O 1
ATOM 8589 N N . TYR B 1 398 ? -4.848 16.797 -6.203 1 84.19 398 TYR B N 1
ATOM 8590 C CA . TYR B 1 398 ? -3.609 16.031 -6.078 1 84.19 398 TYR B CA 1
ATOM 8591 C C . TYR B 1 398 ? -3.816 14.586 -6.496 1 84.19 398 TYR B C 1
ATOM 8593 O O . TYR B 1 398 ? -4.734 13.914 -6.012 1 84.19 398 TYR B O 1
ATOM 8601 N N . GLN B 1 399 ? -3.029 14.062 -7.469 1 87.5 399 GLN B N 1
ATOM 8602 C CA . GLN B 1 399 ? -3.191 12.711 -7.988 1 87.5 399 GLN B CA 1
ATOM 8603 C C . GLN B 1 399 ? -2.434 11.695 -7.133 1 87.5 399 GLN B C 1
ATOM 8605 O O . GLN B 1 399 ? -1.559 10.984 -7.633 1 87.5 399 GLN B O 1
ATOM 8610 N N . GLY B 1 400 ? -2.723 11.562 -5.984 1 93.44 400 GLY B N 1
ATOM 8611 C CA . GLY B 1 400 ? -2.186 10.766 -4.891 1 93.44 400 GLY B CA 1
ATOM 8612 C C . GLY B 1 400 ? -2.764 11.141 -3.541 1 93.44 400 GLY B C 1
ATOM 8613 O O . GLY B 1 400 ? -3.615 12.023 -3.447 1 93.44 400 GLY B O 1
ATOM 8614 N N . HIS B 1 401 ? -2.363 10.469 -2.535 1 96.19 401 HIS B N 1
ATOM 8615 C CA . HIS B 1 401 ? -2.875 10.781 -1.207 1 96.19 401 HIS B CA 1
ATOM 8616 C C . HIS B 1 401 ? -2.244 12.055 -0.659 1 96.19 401 HIS B C 1
ATOM 8618 O O . HIS B 1 401 ? -1.024 12.133 -0.501 1 96.19 401 HIS B O 1
ATOM 8624 N N . LEU B 1 402 ? -3.012 13.039 -0.425 1 94.06 402 LEU B N 1
ATOM 8625 C CA . LEU B 1 402 ? -2.57 14.32 0.119 1 94.06 402 LEU B CA 1
ATOM 8626 C C . LEU B 1 402 ? -2.322 14.219 1.62 1 94.06 402 LEU B C 1
ATOM 8628 O O . LEU B 1 402 ? -3.268 14.102 2.404 1 94.06 402 LEU B O 1
ATOM 8632 N N . ALA B 1 403 ? -0.967 14.305 1.978 1 94.5 403 ALA B N 1
ATOM 8633 C CA . ALA B 1 403 ? -0.621 14.117 3.383 1 94.5 403 ALA B CA 1
ATOM 8634 C C . ALA B 1 403 ? 0.306 15.227 3.873 1 94.5 403 ALA B C 1
ATOM 8636 O O . ALA B 1 403 ? 0.674 15.266 5.051 1 94.5 403 ALA B O 1
ATOM 8637 N N . THR B 1 404 ? 0.67 16.141 3.029 1 91.12 404 THR B N 1
ATOM 8638 C CA . THR B 1 404 ? 1.506 17.281 3.367 1 91.12 404 THR B CA 1
ATOM 8639 C C . THR B 1 404 ? 1.096 18.516 2.559 1 91.12 404 THR B C 1
ATOM 8641 O O . THR B 1 404 ? 0.328 18.406 1.601 1 91.12 404 THR B O 1
ATOM 8644 N N . GLY B 1 405 ? 1.599 19.625 3.033 1 87.12 405 GLY B N 1
ATOM 8645 C CA . GLY B 1 405 ? 1.32 20.859 2.318 1 87.12 405 GLY B CA 1
ATOM 8646 C C . GLY B 1 405 ? 2.336 21.156 1.231 1 87.12 405 GLY B C 1
ATOM 8647 O O . GLY B 1 405 ? 3.01 20.25 0.736 1 87.12 405 GLY B O 1
ATOM 8648 N N . SER B 1 406 ? 2.357 22.406 0.725 1 84.19 406 SER B N 1
ATOM 8649 C CA . SER B 1 406 ? 3.301 22.891 -0.278 1 84.19 406 SER B CA 1
ATOM 8650 C C . SER B 1 406 ? 4.141 24.047 0.262 1 84.19 406 SER B C 1
ATOM 8652 O O . SER B 1 406 ? 3.787 24.656 1.275 1 84.19 406 SER B O 1
ATOM 8654 N N . GLY B 1 407 ? 5.25 24.297 -0.366 1 83.81 407 GLY B N 1
ATOM 8655 C CA . GLY B 1 407 ? 6.09 25.406 0.045 1 83.81 407 GLY B CA 1
ATOM 8656 C C . GLY B 1 407 ? 6.508 25.328 1.501 1 83.81 407 GLY B C 1
ATOM 8657 O O . GLY B 1 407 ? 7.012 24.297 1.956 1 83.81 407 GLY B O 1
ATOM 8658 N N . SER B 1 408 ? 6.207 26.375 2.223 1 84.75 408 SER B N 1
ATOM 8659 C CA . SER B 1 408 ? 6.609 26.453 3.625 1 84.75 408 SER B CA 1
ATOM 8660 C C . SER B 1 408 ? 5.805 25.469 4.484 1 84.75 408 SER B C 1
ATOM 8662 O O . SER B 1 408 ? 6.184 25.188 5.617 1 84.75 408 SER B O 1
ATOM 8664 N N . GLY B 1 409 ? 4.703 24.984 3.953 1 85.5 409 GLY B N 1
ATOM 8665 C CA . GLY B 1 409 ? 3.879 24.031 4.684 1 85.5 409 GLY B CA 1
ATOM 8666 C C . GLY B 1 409 ? 4.234 22.578 4.391 1 85.5 409 GLY B C 1
ATOM 8667 O O . GLY B 1 409 ? 3.623 21.672 4.941 1 85.5 409 GLY B O 1
ATOM 8668 N N . MET B 1 410 ? 5.262 22.406 3.578 1 88.56 410 MET B N 1
ATOM 8669 C CA . MET B 1 410 ? 5.648 21.047 3.191 1 88.56 410 MET B CA 1
ATOM 8670 C C . MET B 1 410 ? 6.434 20.359 4.305 1 88.56 410 MET B C 1
ATOM 8672 O O . MET B 1 410 ? 7.301 20.984 4.926 1 88.56 410 MET B O 1
ATOM 8676 N N . ALA B 1 411 ? 6.09 19.141 4.598 1 91.31 411 ALA B N 1
ATOM 8677 C CA . ALA B 1 411 ? 6.844 18.312 5.539 1 91.31 411 ALA B CA 1
ATOM 8678 C C . ALA B 1 411 ? 7.711 17.297 4.801 1 91.31 411 ALA B C 1
ATOM 8680 O O . ALA B 1 411 ? 7.617 17.156 3.578 1 91.31 411 ALA B O 1
ATOM 8681 N N . SER B 1 412 ? 8.602 16.703 5.559 1 94.56 412 SER B N 1
ATOM 8682 C CA . SER B 1 412 ? 9.477 15.672 5.023 1 94.56 412 SER B CA 1
ATOM 8683 C C . SER B 1 412 ? 8.984 14.281 5.391 1 94.56 412 SER B C 1
ATOM 8685 O O . SER B 1 412 ? 9.227 13.805 6.5 1 94.56 412 SER B O 1
ATOM 8687 N N . LEU B 1 413 ? 8.391 13.625 4.457 1 96.31 413 LEU B N 1
ATOM 8688 C CA . LEU B 1 413 ? 7.84 12.297 4.699 1 96.31 413 LEU B CA 1
ATOM 8689 C C . LEU B 1 413 ? 8.938 11.234 4.645 1 96.31 413 LEU B C 1
ATOM 8691 O O . LEU B 1 413 ? 9.578 11.055 3.609 1 96.31 413 LEU B O 1
ATOM 8695 N N . PRO B 1 414 ? 9.148 10.492 5.793 1 97.38 414 PRO B N 1
ATOM 8696 C CA . PRO B 1 414 ? 10.047 9.344 5.684 1 97.38 414 PRO B CA 1
ATOM 8697 C C . PRO B 1 414 ? 9.414 8.172 4.938 1 97.38 414 PRO B C 1
ATOM 8699 O O . PRO B 1 414 ? 10.133 7.348 4.355 1 97.38 414 PRO B O 1
ATOM 8702 N N . TYR B 1 415 ? 8.148 8 5.07 1 97.81 415 TYR B N 1
ATOM 8703 C CA . TYR B 1 415 ? 7.234 7.098 4.383 1 97.81 415 TYR B CA 1
ATOM 8704 C C . TYR B 1 415 ? 5.812 7.641 4.406 1 97.81 415 TYR B C 1
ATOM 8706 O O . TYR B 1 415 ? 5.535 8.648 5.059 1 97.81 415 TYR B O 1
ATOM 8714 N N . LEU B 1 416 ? 4.93 7.051 3.648 1 98.19 416 LEU B N 1
ATOM 8715 C CA . LEU B 1 416 ? 3.525 7.449 3.684 1 98.19 416 LEU B CA 1
ATOM 8716 C C . LEU B 1 416 ? 2.613 6.23 3.68 1 98.19 416 LEU B C 1
ATOM 8718 O O . LEU B 1 416 ? 2.627 5.441 2.732 1 98.19 416 LEU B O 1
ATOM 8722 N N . ILE B 1 417 ? 1.841 6.043 4.754 1 98.69 417 ILE B N 1
ATOM 8723 C CA . ILE B 1 417 ? 0.758 5.066 4.762 1 98.69 417 ILE B CA 1
ATOM 8724 C C . ILE B 1 417 ? -0.479 5.66 4.09 1 98.69 417 ILE B C 1
ATOM 8726 O O . ILE B 1 417 ? -1.06 6.625 4.59 1 98.69 417 ILE B O 1
ATOM 8730 N N . THR B 1 418 ? -0.906 5.141 2.949 1 98.69 418 THR B N 1
ATOM 8731 C CA . THR B 1 418 ? -2.094 5.605 2.242 1 98.69 418 THR B CA 1
ATOM 8732 C C . THR B 1 418 ? -3.332 4.84 2.697 1 98.69 418 THR B C 1
ATOM 8734 O O . THR B 1 418 ? -3.219 3.764 3.289 1 98.69 418 THR B O 1
ATOM 8737 N N . PRO B 1 419 ? -4.543 5.391 2.441 1 98.81 419 PRO B N 1
ATOM 8738 C CA . PRO B 1 419 ? -5.762 4.641 2.754 1 98.81 419 PRO B CA 1
ATOM 8739 C C . PRO B 1 419 ? -5.828 3.295 2.035 1 98.81 419 PRO B C 1
ATOM 8741 O O . PRO B 1 419 ? -6.188 2.283 2.643 1 98.81 419 PRO B O 1
ATOM 8744 N N . TYR B 1 420 ? -5.434 3.295 0.78 1 98.75 420 TYR B N 1
ATOM 8745 C CA . TYR B 1 420 ? -5.426 2.045 0.03 1 98.75 420 TYR B CA 1
ATOM 8746 C C . TYR B 1 420 ? -4.543 1.005 0.715 1 98.75 420 TYR B C 1
ATOM 8748 O O . TYR B 1 420 ? -4.953 -0.145 0.89 1 98.75 420 TYR B O 1
ATOM 8756 N N . GLY B 1 421 ? -3.328 1.373 1.025 1 98.5 421 GLY B N 1
ATOM 8757 C CA . GLY B 1 421 ? -2.418 0.464 1.702 1 98.5 421 GLY B CA 1
ATOM 8758 C C . GLY B 1 421 ? -2.961 -0.055 3.02 1 98.5 421 GLY B C 1
ATOM 8759 O O . GLY B 1 421 ? -2.918 -1.259 3.285 1 98.5 421 GLY B O 1
ATOM 8760 N N . ALA B 1 422 ? -3.482 0.853 3.877 1 98.75 422 ALA B N 1
ATOM 8761 C CA . ALA B 1 422 ? -3.998 0.48 5.191 1 98.75 422 ALA B CA 1
ATOM 8762 C C . ALA B 1 422 ? -5.219 -0.427 5.062 1 98.75 422 ALA B C 1
ATOM 8764 O O . ALA B 1 422 ? -5.383 -1.371 5.84 1 98.75 422 ALA B O 1
ATOM 8765 N N . LEU B 1 423 ? -6.105 -0.16 4.121 1 98.81 423 LEU B N 1
ATOM 8766 C CA . LEU B 1 423 ? -7.305 -0.959 3.9 1 98.81 423 LEU B CA 1
ATOM 8767 C C . LEU B 1 423 ? -6.945 -2.34 3.361 1 98.81 423 LEU B C 1
ATOM 8769 O O . LEU B 1 423 ? -7.613 -3.328 3.68 1 98.81 423 LEU B O 1
ATOM 8773 N N . THR B 1 424 ? -5.934 -2.422 2.463 1 98.69 424 THR B N 1
ATOM 8774 C CA . THR B 1 424 ? -5.473 -3.713 1.965 1 98.69 424 THR B CA 1
ATOM 8775 C C . THR B 1 424 ? -4.969 -4.586 3.111 1 98.69 424 THR B C 1
ATOM 8777 O O . THR B 1 424 ? -5.277 -5.777 3.17 1 98.69 424 THR B O 1
ATOM 8780 N N . ASN B 1 425 ? -4.188 -4 4.035 1 97.88 425 ASN B N 1
ATOM 8781 C CA . ASN B 1 425 ? -3.734 -4.73 5.215 1 97.88 425 ASN B CA 1
ATOM 8782 C C . ASN B 1 425 ? -4.91 -5.227 6.051 1 97.88 425 ASN B C 1
ATOM 8784 O O . ASN B 1 425 ? -4.902 -6.363 6.523 1 97.88 425 ASN B O 1
ATOM 8788 N N . LYS B 1 426 ? -5.895 -4.332 6.227 1 98.12 426 LYS B N 1
ATOM 8789 C CA . LYS B 1 426 ? -7.07 -4.715 7.004 1 98.12 426 LYS B CA 1
ATOM 8790 C C . LYS B 1 426 ? -7.84 -5.84 6.316 1 98.12 426 LYS B C 1
ATOM 8792 O O . LYS B 1 426 ? -8.297 -6.773 6.977 1 98.12 426 LYS B O 1
ATOM 8797 N N . ALA B 1 427 ? -7.996 -5.758 5.004 1 98 427 ALA B N 1
ATOM 8798 C CA . ALA B 1 427 ? -8.688 -6.789 4.234 1 98 427 ALA B CA 1
ATOM 8799 C C . ALA B 1 427 ? -8 -8.141 4.387 1 98 427 ALA B C 1
ATOM 8801 O O . ALA B 1 427 ? -8.664 -9.172 4.496 1 98 427 ALA B O 1
ATOM 8802 N N . SER B 1 428 ? -6.695 -8.195 4.367 1 97.44 428 SER B N 1
ATOM 8803 C CA . SER B 1 428 ? -5.938 -9.43 4.527 1 97.44 428 SER B CA 1
ATOM 8804 C C . SER B 1 428 ? -6.164 -10.039 5.906 1 97.44 428 SER B C 1
ATOM 8806 O O . SER B 1 428 ? -5.973 -11.242 6.094 1 97.44 428 SER B O 1
ATOM 8808 N N . GLN B 1 429 ? -6.621 -9.25 6.859 1 96.62 429 GLN B N 1
ATOM 8809 C CA . GLN B 1 429 ? -6.801 -9.711 8.234 1 96.62 429 GLN B CA 1
ATOM 8810 C C . GLN B 1 429 ? -8.234 -10.172 8.477 1 96.62 429 GLN B C 1
ATOM 8812 O O . GLN B 1 429 ? -8.469 -11.094 9.258 1 96.62 429 GLN B O 1
ATOM 8817 N N . ASP B 1 430 ? -9.219 -9.508 7.785 1 96.81 430 ASP B N 1
ATOM 8818 C CA . ASP B 1 430 ? -10.586 -9.758 8.234 1 96.81 430 ASP B CA 1
ATOM 8819 C C . ASP B 1 430 ? -11.398 -10.461 7.152 1 96.81 430 ASP B C 1
ATOM 8821 O O . ASP B 1 430 ? -12.586 -10.734 7.336 1 96.81 430 ASP B O 1
ATOM 8825 N N . GLY B 1 431 ? -10.844 -10.758 6.051 1 96.69 431 GLY B N 1
ATOM 8826 C CA . GLY B 1 431 ? -11.484 -11.57 5.031 1 96.69 431 GLY B CA 1
ATOM 8827 C C . GLY B 1 431 ? -12.273 -10.758 4.023 1 96.69 431 GLY B C 1
ATOM 8828 O O . GLY B 1 431 ? -12.945 -11.32 3.154 1 96.69 431 GLY B O 1
ATOM 8829 N N . THR B 1 432 ? -12.164 -9.406 4.055 1 98.06 432 THR B N 1
ATOM 8830 C CA . THR B 1 432 ? -12.828 -8.523 3.098 1 98.06 432 THR B CA 1
ATOM 8831 C C . THR B 1 432 ? -12.227 -8.695 1.705 1 98.06 432 THR B C 1
ATOM 8833 O O . THR B 1 432 ? -11.008 -8.789 1.554 1 98.06 432 THR B O 1
ATOM 8836 N N . VAL B 1 433 ? -13.117 -8.859 0.658 1 97.5 433 VAL B N 1
ATOM 8837 C CA . VAL B 1 433 ? -12.672 -8.828 -0.732 1 97.5 433 VAL B CA 1
ATOM 8838 C C . VAL B 1 433 ? -12.586 -7.383 -1.214 1 97.5 433 VAL B C 1
ATOM 8840 O O . VAL B 1 433 ? -13.516 -6.598 -1.02 1 97.5 433 VAL B O 1
ATOM 8843 N N . LEU B 1 434 ? -11.484 -7.062 -1.885 1 97.75 434 LEU B N 1
ATOM 8844 C CA . LEU B 1 434 ? -11.242 -5.672 -2.24 1 97.75 434 LEU B CA 1
ATOM 8845 C C . LEU B 1 434 ? -11.266 -5.484 -3.754 1 97.75 434 LEU B C 1
ATOM 8847 O O . LEU B 1 434 ? -10.758 -6.324 -4.496 1 97.75 434 LEU B O 1
ATOM 8851 N N . ARG B 1 435 ? -11.812 -4.363 -4.191 1 96.38 435 ARG B N 1
ATOM 8852 C CA . ARG B 1 435 ? -11.664 -3.777 -5.52 1 96.38 435 ARG B CA 1
ATOM 8853 C C . ARG B 1 435 ? -11.219 -2.32 -5.426 1 96.38 435 ARG B C 1
ATOM 8855 O O . ARG B 1 435 ? -11.438 -1.664 -4.406 1 96.38 435 ARG B O 1
ATOM 8862 N N . TRP B 1 436 ? -10.492 -1.852 -6.492 1 97.56 436 TRP B N 1
ATOM 8863 C CA . TRP B 1 436 ? -10.094 -0.452 -6.371 1 97.56 436 TRP B CA 1
ATOM 8864 C C . TRP B 1 436 ? -9.961 0.197 -7.746 1 97.56 436 TRP B C 1
ATOM 8866 O O . TRP B 1 436 ? -9.719 -0.489 -8.742 1 97.56 436 TRP B O 1
ATOM 8876 N N . ILE B 1 437 ? -10.219 1.426 -7.824 1 97.06 437 ILE B N 1
ATOM 8877 C CA . ILE B 1 437 ? -9.805 2.35 -8.875 1 97.06 437 ILE B CA 1
ATOM 8878 C C . ILE B 1 437 ? -9.117 3.562 -8.25 1 97.06 437 ILE B C 1
ATOM 8880 O O . ILE B 1 437 ? -9.766 4.383 -7.598 1 97.06 437 ILE B O 1
ATOM 8884 N N . LEU B 1 438 ? -7.809 3.746 -8.469 1 97.12 438 LEU B N 1
ATOM 8885 C CA . LEU B 1 438 ? -7.004 4.77 -7.816 1 97.12 438 LEU B CA 1
ATOM 8886 C C . LEU B 1 438 ? -6.773 5.957 -8.75 1 97.12 438 LEU B C 1
ATOM 8888 O O . LEU B 1 438 ? -5.645 6.43 -8.891 1 97.12 438 LEU B O 1
ATOM 8892 N N . ASN B 1 439 ? -7.879 6.379 -9.305 1 94.44 439 ASN B N 1
ATOM 8893 C CA . ASN B 1 439 ? -7.918 7.469 -10.273 1 94.44 439 ASN B CA 1
ATOM 8894 C C . ASN B 1 439 ? -9.273 8.172 -10.273 1 94.44 439 ASN B C 1
ATOM 8896 O O . ASN B 1 439 ? -10.312 7.52 -10.133 1 94.44 439 ASN B O 1
ATOM 8900 N N . ASP B 1 440 ? -9.312 9.5 -10.555 1 94.62 440 ASP B N 1
ATOM 8901 C CA . ASP B 1 440 ? -10.555 10.25 -10.461 1 94.62 440 ASP B CA 1
ATOM 8902 C C . ASP B 1 440 ? -11.336 10.195 -11.766 1 94.62 440 ASP B C 1
ATOM 8904 O O . ASP B 1 440 ? -12.531 10.492 -11.797 1 94.62 440 ASP B O 1
ATOM 8908 N N . THR B 1 441 ? -10.656 9.914 -12.922 1 92.88 441 THR B N 1
ATOM 8909 C CA . THR B 1 441 ? -11.273 9.922 -14.242 1 92.88 441 THR B CA 1
ATOM 8910 C C . THR B 1 441 ? -11.016 8.609 -14.969 1 92.88 441 THR B C 1
ATOM 8912 O O . THR B 1 441 ? -10.758 8.602 -16.172 1 92.88 441 THR B O 1
ATOM 8915 N N . TYR B 1 442 ? -11.125 7.539 -14.375 1 88.56 442 TYR B N 1
ATOM 8916 C CA . TYR B 1 442 ? -10.695 6.238 -14.883 1 88.56 442 TYR B CA 1
ATOM 8917 C C . TYR B 1 442 ? -11.625 5.754 -15.984 1 88.56 442 TYR B C 1
ATOM 8919 O O . TYR B 1 442 ? -12.852 5.832 -15.859 1 88.56 442 TYR B O 1
ATOM 8927 N N . SER B 1 443 ? -11.062 5.344 -17.094 1 78.5 443 SER B N 1
ATOM 8928 C CA . SER B 1 443 ? -11.734 4.633 -18.172 1 78.5 443 SER B CA 1
ATOM 8929 C C . SER B 1 443 ? -10.953 3.395 -18.594 1 78.5 443 SER B C 1
ATOM 8931 O O . SER B 1 443 ? -9.727 3.449 -18.75 1 78.5 443 SER B O 1
ATOM 8933 N N . SER B 1 444 ? -11.57 2.223 -18.359 1 70.44 444 SER B N 1
ATOM 8934 C CA . SER B 1 444 ? -10.859 0.993 -18.688 1 70.44 444 SER B CA 1
ATOM 8935 C C . SER B 1 444 ? -10.719 0.82 -20.203 1 70.44 444 SER B C 1
ATOM 8937 O O . SER B 1 444 ? -11.602 1.229 -20.953 1 70.44 444 SER B O 1
ATOM 8939 N N . GLY B 1 445 ? -9.523 0.595 -20.641 1 59.19 445 GLY B N 1
ATOM 8940 C CA . GLY B 1 445 ? -9.414 0.113 -22.016 1 59.19 445 GLY B CA 1
ATOM 8941 C C . GLY B 1 445 ? -9.883 -1.318 -22.188 1 59.19 445 GLY B C 1
ATOM 8942 O O . GLY B 1 445 ? -10.031 -2.049 -21.203 1 59.19 445 GLY B O 1
ATOM 8943 N N . GLY B 1 446 ? -10.578 -1.69 -23.234 1 56.38 446 GLY B N 1
ATOM 8944 C CA . GLY B 1 446 ? -11.109 -3 -23.578 1 56.38 446 GLY B CA 1
ATOM 8945 C C . GLY B 1 446 ? -10.258 -4.145 -23.062 1 56.38 446 GLY B C 1
ATOM 8946 O O . GLY B 1 446 ? -9.031 -4.094 -23.141 1 56.38 446 GLY B O 1
ATOM 8947 N N . GLY B 1 447 ? -10.594 -4.973 -22 1 55.97 447 GLY B N 1
ATOM 8948 C CA . GLY B 1 447 ? -9.969 -6.148 -21.406 1 55.97 447 GLY B CA 1
ATOM 8949 C C . GLY B 1 447 ? -9.914 -7.328 -22.359 1 55.97 447 GLY B C 1
ATOM 8950 O O . GLY B 1 447 ? -10.305 -7.211 -23.531 1 55.97 447 GLY B O 1
ATOM 8951 N N . SER B 1 448 ? -9.258 -8.477 -21.922 1 58.94 448 SER B N 1
ATOM 8952 C CA . SER B 1 448 ? -9.148 -9.727 -22.656 1 58.94 448 SER B CA 1
ATOM 8953 C C . SER B 1 448 ? -10.523 -10.328 -22.938 1 58.94 448 SER B C 1
ATOM 8955 O O . SER B 1 448 ? -11.422 -10.234 -22.094 1 58.94 448 SER B O 1
ATOM 8957 N N . SER B 1 449 ? -10.711 -10.812 -24.094 1 56.59 449 SER B N 1
ATOM 8958 C CA . SER B 1 449 ? -11.93 -11.508 -24.5 1 56.59 449 SER B CA 1
ATOM 8959 C C . SER B 1 449 ? -11.922 -12.953 -24.016 1 56.59 449 SER B C 1
ATOM 8961 O O . SER B 1 449 ? -12.922 -13.656 -24.125 1 56.59 449 SER B O 1
ATOM 8963 N N . LEU B 1 450 ? -10.922 -13.328 -23.375 1 55.69 450 LEU B N 1
ATOM 8964 C CA . LEU B 1 450 ? -10.797 -14.75 -23.047 1 55.69 450 LEU B CA 1
ATOM 8965 C C . LEU B 1 450 ? -11.602 -15.102 -21.812 1 55.69 450 LEU B C 1
ATOM 8967 O O . LEU B 1 450 ? -12.031 -16.25 -21.641 1 55.69 450 LEU B O 1
ATOM 8971 N N . VAL B 1 451 ? -11.742 -14.172 -20.938 1 55.78 451 VAL B N 1
ATOM 8972 C CA . VAL B 1 451 ? -12.578 -14.344 -19.766 1 55.78 451 VAL B CA 1
ATOM 8973 C C . VAL B 1 451 ? -13.719 -13.328 -19.781 1 55.78 451 VAL B C 1
ATOM 8975 O O . VAL B 1 451 ? -13.492 -12.125 -19.703 1 55.78 451 VAL B O 1
ATOM 8978 N N . PRO B 1 452 ? -14.906 -13.898 -20.062 1 60.84 452 PRO B N 1
ATOM 8979 C CA . PRO B 1 452 ? -16.031 -12.953 -20.109 1 60.84 452 PRO B CA 1
ATOM 8980 C C . PRO B 1 452 ? -16.203 -12.195 -18.797 1 60.84 452 PRO B C 1
ATOM 8982 O O . PRO B 1 452 ? -16.141 -12.797 -17.719 1 60.84 452 PRO B O 1
ATOM 8985 N N . SER B 1 453 ? -16.297 -10.977 -18.938 1 68.38 453 SER B N 1
ATOM 8986 C CA . SER B 1 453 ? -16.516 -10.125 -17.766 1 68.38 453 SER B CA 1
ATOM 8987 C C . SER B 1 453 ? -17.969 -10.195 -17.281 1 68.38 453 SER B C 1
ATOM 8989 O O . SER B 1 453 ? -18.875 -10.281 -18.094 1 68.38 453 SER B O 1
ATOM 8991 N N . SER B 1 454 ? -18.125 -10.469 -15.992 1 69.31 454 SER B N 1
ATOM 8992 C CA . SER B 1 454 ? -19.438 -10.461 -15.367 1 69.31 454 SER B CA 1
ATOM 8993 C C . SER B 1 454 ? -19.375 -9.844 -13.969 1 69.31 454 SER B C 1
ATOM 8995 O O . SER B 1 454 ? -18.406 -10.055 -13.234 1 69.31 454 SER B O 1
ATOM 8997 N N . THR B 1 455 ? -20.438 -9.102 -13.688 1 65.44 455 THR B N 1
ATOM 8998 C CA . THR B 1 455 ? -20.516 -8.516 -12.352 1 65.44 455 THR B CA 1
ATOM 8999 C C . THR B 1 455 ? -20.859 -9.578 -11.312 1 65.44 455 THR B C 1
ATOM 9001 O O . THR B 1 455 ? -20.734 -9.344 -10.109 1 65.44 455 THR B O 1
ATOM 9004 N N . SER B 1 456 ? -21.172 -10.719 -11.836 1 72.88 456 SER B N 1
ATOM 9005 C CA . SER B 1 456 ? -21.5 -11.812 -10.93 1 72.88 456 SER B CA 1
ATOM 9006 C C . SER B 1 456 ? -20.297 -12.734 -10.727 1 72.88 456 SER B C 1
ATOM 9008 O O . SER B 1 456 ? -20.469 -13.891 -10.344 1 72.88 456 SER B O 1
ATOM 9010 N N . SER B 1 457 ? -19.172 -12.172 -11.133 1 83.12 457 SER B N 1
ATOM 9011 C CA . SER B 1 457 ? -17.906 -12.867 -10.898 1 83.12 457 SER B CA 1
ATOM 9012 C C . SER B 1 457 ? -16.781 -11.883 -10.578 1 83.12 457 SER B C 1
ATOM 9014 O O . SER B 1 457 ? -17 -10.664 -10.594 1 83.12 457 SER B O 1
ATOM 9016 N N . THR B 1 458 ? -15.648 -12.391 -10.188 1 85 458 THR B N 1
ATOM 9017 C CA . THR B 1 458 ? -14.523 -11.508 -9.898 1 85 458 THR B CA 1
ATOM 9018 C C . THR B 1 458 ? -13.922 -10.945 -11.18 1 85 458 THR B C 1
ATOM 9020 O O . THR B 1 458 ? -13.164 -9.977 -11.148 1 85 458 THR B O 1
ATOM 9023 N N . ALA B 1 459 ? -14.219 -11.539 -12.305 1 81.19 459 ALA B N 1
ATOM 9024 C CA . ALA B 1 459 ? -13.742 -11.039 -13.594 1 81.19 459 ALA B CA 1
ATOM 9025 C C . ALA B 1 459 ? -14.617 -9.883 -14.078 1 81.19 459 ALA B C 1
ATOM 9027 O O . ALA B 1 459 ? -15.484 -10.07 -14.93 1 81.19 459 ALA B O 1
ATOM 9028 N N . VAL B 1 460 ? -14.375 -8.75 -13.594 1 81.25 460 VAL B N 1
ATOM 9029 C CA . VAL B 1 460 ? -15.18 -7.574 -13.883 1 81.25 460 VAL B CA 1
ATOM 9030 C C . VAL B 1 460 ? -14.32 -6.512 -14.57 1 81.25 460 VAL B C 1
ATOM 9032 O O . VAL B 1 460 ? -13.18 -6.281 -14.172 1 81.25 460 VAL B O 1
ATOM 9035 N N . GLU B 1 461 ? -14.867 -5.98 -15.656 1 84.12 461 GLU B N 1
ATOM 9036 C CA . GLU B 1 461 ? -14.172 -4.848 -16.266 1 84.12 461 GLU B CA 1
ATOM 9037 C C . GLU B 1 461 ? -14.125 -3.658 -15.305 1 84.12 461 GLU B C 1
ATOM 9039 O O . GLU B 1 461 ? -15.164 -3.193 -14.828 1 84.12 461 GLU B O 1
ATOM 9044 N N . PRO B 1 462 ? -12.969 -3.127 -15.062 1 89.25 462 PRO B N 1
ATOM 9045 C CA . PRO B 1 462 ? -12.875 -2.033 -14.094 1 89.25 462 PRO B CA 1
ATOM 9046 C C . PRO B 1 462 ? -13.57 -0.761 -14.578 1 89.25 462 PRO B C 1
ATOM 9048 O O . PRO B 1 462 ? -13.289 -0.278 -15.68 1 89.25 462 PRO B O 1
ATOM 9051 N N . SER B 1 463 ? -14.414 -0.249 -13.945 1 92.94 463 SER B N 1
ATOM 9052 C CA . SER B 1 463 ? -15.086 1.044 -14.031 1 92.94 463 SER B CA 1
ATOM 9053 C C . SER B 1 463 ? -15.734 1.421 -12.695 1 92.94 463 SER B C 1
ATOM 9055 O O . SER B 1 463 ? -15.875 0.577 -11.812 1 92.94 463 SER B O 1
ATOM 9057 N N . PHE B 1 464 ? -16.078 2.688 -12.555 1 96.62 464 PHE B N 1
ATOM 9058 C CA . PHE B 1 464 ? -16.719 3.098 -11.312 1 96.62 464 PHE B CA 1
ATOM 9059 C C . PHE B 1 464 ? -18.031 2.332 -11.102 1 96.62 464 PHE B C 1
ATOM 9061 O O . PHE B 1 464 ? -18.297 1.844 -10 1 96.62 464 PHE B O 1
ATOM 9068 N N . GLU B 1 465 ? -18.828 2.166 -12.164 1 95.25 465 GLU B N 1
ATOM 9069 C CA . GLU B 1 465 ? -20.109 1.487 -12.109 1 95.25 465 GLU B CA 1
ATOM 9070 C C . GLU B 1 465 ? -19.953 0.011 -11.758 1 95.25 465 GLU B C 1
ATOM 9072 O O . GLU B 1 465 ? -20.594 -0.492 -10.836 1 95.25 465 GLU B O 1
ATOM 9077 N N . ASN B 1 466 ? -19.047 -0.679 -12.453 1 92.62 466 ASN B N 1
ATOM 9078 C CA . ASN B 1 466 ? -18.906 -2.123 -12.305 1 92.62 466 ASN B CA 1
ATOM 9079 C C . ASN B 1 466 ? -18.344 -2.49 -10.93 1 92.62 466 ASN B C 1
ATOM 9081 O O . ASN B 1 466 ? -18.797 -3.463 -10.312 1 92.62 466 ASN B O 1
ATOM 9085 N N . PHE B 1 467 ? -17.391 -1.746 -10.453 1 94.81 467 PHE B N 1
ATOM 9086 C CA . PHE B 1 467 ? -16.781 -2.066 -9.172 1 94.81 467 PHE B CA 1
ATOM 9087 C C . PHE B 1 467 ? -17.688 -1.655 -8.016 1 94.81 467 PHE B C 1
ATOM 9089 O O . PHE B 1 467 ? -17.641 -2.246 -6.938 1 94.81 467 PHE B O 1
ATOM 9096 N N . ALA B 1 468 ? -18.531 -0.63 -8.227 1 96.81 468 ALA B N 1
ATOM 9097 C CA . ALA B 1 468 ? -19.5 -0.223 -7.207 1 96.81 468 ALA B CA 1
ATOM 9098 C C . ALA B 1 468 ? -20.625 -1.245 -7.074 1 96.81 468 ALA B C 1
ATOM 9100 O O . ALA B 1 468 ? -21.062 -1.544 -5.965 1 96.81 468 ALA B O 1
ATOM 9101 N N . THR B 1 469 ? -21.047 -1.797 -8.188 1 94.69 469 THR B N 1
ATOM 9102 C CA . THR B 1 469 ? -22.156 -2.744 -8.211 1 94.69 469 THR B CA 1
ATOM 9103 C C . THR B 1 469 ? -21.797 -4.008 -7.434 1 94.69 469 THR B C 1
ATOM 9105 O O . THR B 1 469 ? -20.75 -4.613 -7.66 1 94.69 469 THR B O 1
ATOM 9108 N N . GLY B 1 470 ? -22.656 -4.371 -6.5 1 91.25 470 GLY B N 1
ATOM 9109 C CA . GLY B 1 470 ? -22.469 -5.602 -5.746 1 91.25 470 GLY B CA 1
ATOM 9110 C C . GLY B 1 470 ? -21.578 -5.426 -4.523 1 91.25 470 GLY B C 1
ATOM 9111 O O . GLY B 1 470 ? -21.422 -6.355 -3.732 1 91.25 470 GLY B O 1
ATOM 9112 N N . SER B 1 471 ? -21 -4.258 -4.324 1 95.62 471 SER B N 1
ATOM 9113 C CA . SER B 1 471 ? -20.188 -3.998 -3.141 1 95.62 471 SER B CA 1
ATOM 9114 C C . SER B 1 471 ? -21.062 -3.701 -1.925 1 95.62 471 SER B C 1
ATOM 9116 O O . SER B 1 471 ? -22.094 -3.031 -2.041 1 95.62 471 SER B O 1
ATOM 9118 N N . ASP B 1 472 ? -20.609 -4.254 -0.729 1 97.12 472 ASP B N 1
ATOM 9119 C CA . ASP B 1 472 ? -21.281 -3.918 0.521 1 97.12 472 ASP B CA 1
ATOM 9120 C C . ASP B 1 472 ? -21.031 -2.461 0.903 1 97.12 472 ASP B C 1
ATOM 9122 O O . ASP B 1 472 ? -21.906 -1.812 1.49 1 97.12 472 ASP B O 1
ATOM 9126 N N . ILE B 1 473 ? -19.859 -2.004 0.614 1 98.5 473 ILE B N 1
ATOM 9127 C CA . ILE B 1 473 ? -19.438 -0.658 0.978 1 98.5 473 ILE B CA 1
ATOM 9128 C C . ILE B 1 473 ? -18.547 -0.082 -0.125 1 98.5 473 ILE B C 1
ATOM 9130 O O . ILE B 1 473 ? -17.719 -0.792 -0.696 1 98.5 473 ILE B O 1
ATOM 9134 N N . CYS B 1 474 ? -18.797 1.084 -0.539 1 98.88 474 CYS B N 1
ATOM 9135 C CA . CYS B 1 474 ? -17.969 1.847 -1.457 1 98.88 474 CYS B CA 1
ATOM 9136 C C . CYS B 1 474 ? -17.328 3.043 -0.754 1 98.88 474 CYS B C 1
ATOM 9138 O O . CYS B 1 474 ? -18.031 3.867 -0.169 1 98.88 474 CYS B O 1
ATOM 9140 N N . LEU B 1 475 ? -16.031 3.09 -0.716 1 98.94 475 LEU B N 1
ATOM 9141 C CA . LEU B 1 475 ? -15.289 4.223 -0.168 1 98.94 475 LEU B CA 1
ATOM 9142 C C . LEU B 1 475 ? -14.766 5.121 -1.283 1 98.94 475 LEU B C 1
ATOM 9144 O O . LEU B 1 475 ? -14.055 4.66 -2.178 1 98.94 475 LEU B O 1
ATOM 9148 N N . VAL B 1 476 ? -15.078 6.352 -1.297 1 98.94 476 VAL B N 1
ATOM 9149 C CA . VAL B 1 476 ? -14.602 7.316 -2.277 1 98.94 476 VAL B CA 1
ATOM 9150 C C . VAL B 1 476 ? -13.719 8.359 -1.591 1 98.94 476 VAL B C 1
ATOM 9152 O O . VAL B 1 476 ? -14.172 9.062 -0.685 1 98.94 476 VAL B O 1
ATOM 9155 N N . PHE B 1 477 ? -12.469 8.43 -2.037 1 98.81 477 PHE B N 1
ATOM 9156 C CA . PHE B 1 477 ? -11.508 9.359 -1.468 1 98.81 477 PHE B CA 1
ATOM 9157 C C . PHE B 1 477 ? -11.297 10.555 -2.389 1 98.81 477 PHE B C 1
ATOM 9159 O O . PHE B 1 477 ? -10.898 10.398 -3.545 1 98.81 477 PHE B O 1
ATOM 9166 N N . ILE B 1 478 ? -11.508 11.758 -1.878 1 97.75 478 ILE B N 1
ATOM 9167 C CA . ILE B 1 478 ? -11.305 12.953 -2.682 1 97.75 478 ILE B CA 1
ATOM 9168 C C . ILE B 1 478 ? -10.484 13.969 -1.894 1 97.75 478 ILE B C 1
ATOM 9170 O O . ILE B 1 478 ? -10.383 13.883 -0.667 1 97.75 478 ILE B O 1
ATOM 9174 N N . ASN B 1 479 ? -9.773 14.859 -2.602 1 95 479 ASN B N 1
ATOM 9175 C CA . ASN B 1 479 ? -8.961 15.898 -1.981 1 95 479 ASN B CA 1
ATOM 9176 C C . ASN B 1 479 ? -9.117 17.234 -2.699 1 95 479 ASN B C 1
ATOM 9178 O O . ASN B 1 479 ? -9.758 17.312 -3.744 1 95 479 ASN B O 1
ATOM 9182 N N . ALA B 1 480 ? -8.695 18.281 -2.074 1 91.94 480 ALA B N 1
ATOM 9183 C CA . ALA B 1 480 ? -8.492 19.609 -2.65 1 91.94 480 ALA B CA 1
ATOM 9184 C C . ALA B 1 480 ? -7.117 20.172 -2.289 1 91.94 480 ALA B C 1
ATOM 9186 O O . ALA B 1 480 ? -6.68 20.062 -1.141 1 91.94 480 ALA B O 1
ATOM 9187 N N . LEU B 1 481 ? -6.48 20.703 -3.35 1 86.38 481 LEU B N 1
ATOM 9188 C CA . LEU B 1 481 ? -5.105 21.141 -3.139 1 86.38 481 LEU B CA 1
ATOM 9189 C C . LEU B 1 481 ? -4.973 22.641 -3.412 1 86.38 481 LEU B C 1
ATOM 9191 O O . LEU B 1 481 ? -5.496 23.141 -4.406 1 86.38 481 LEU B O 1
ATOM 9195 N N . SER B 1 482 ? -4.363 23.297 -2.488 1 86.5 482 SER B N 1
ATOM 9196 C CA . SER B 1 482 ? -3.789 24.625 -2.613 1 86.5 482 SER B CA 1
ATOM 9197 C C . SER B 1 482 ? -2.646 24.828 -1.625 1 86.5 482 SER B C 1
ATOM 9199 O O . SER B 1 482 ? -2.42 24 -0.747 1 86.5 482 SER B O 1
ATOM 9201 N N . GLY B 1 483 ? -1.9 25.859 -1.801 1 87 483 GLY B N 1
ATOM 9202 C CA . GLY B 1 483 ? -0.803 26.172 -0.902 1 87 483 GLY B CA 1
ATOM 9203 C C . GLY B 1 483 ? -0.037 27.422 -1.313 1 87 483 GLY B C 1
ATOM 9204 O O . GLY B 1 483 ? -0.563 28.266 -2.039 1 87 483 GLY B O 1
ATOM 9205 N N . GLU B 1 484 ? 1.076 27.5 -0.69 1 85.06 484 GLU B N 1
ATOM 9206 C CA . GLU B 1 484 ? 1.931 28.641 -1.028 1 85.06 484 GLU B CA 1
ATOM 9207 C C . GLU B 1 484 ? 2.182 28.719 -2.531 1 85.06 484 GLU B C 1
ATOM 9209 O O . GLU B 1 484 ? 2.584 27.719 -3.148 1 85.06 484 GLU B O 1
ATOM 9214 N N . GLY B 1 485 ? 1.843 29.781 -3.027 1 80.38 485 GLY B N 1
ATOM 9215 C CA . GLY B 1 485 ? 2.09 30.016 -4.441 1 80.38 485 GLY B CA 1
ATOM 9216 C C . GLY B 1 485 ? 0.815 30.172 -5.25 1 80.38 485 GLY B C 1
ATOM 9217 O O . GLY B 1 485 ? 0.838 30.719 -6.355 1 80.38 485 GLY B O 1
ATOM 9218 N N . ALA B 1 486 ? -0.293 29.672 -4.641 1 84.12 486 ALA B N 1
ATOM 9219 C CA . ALA B 1 486 ? -1.524 29.797 -5.414 1 84.12 486 ALA B CA 1
ATOM 9220 C C . ALA B 1 486 ? -2.754 29.688 -4.52 1 84.12 486 ALA B C 1
ATOM 9222 O O . ALA B 1 486 ? -2.791 28.844 -3.615 1 84.12 486 ALA B O 1
ATOM 9223 N N . ASP B 1 487 ? -3.75 30.578 -4.855 1 91.88 487 ASP B N 1
ATOM 9224 C CA . ASP B 1 487 ? -5.078 30.453 -4.262 1 91.88 487 ASP B CA 1
ATOM 9225 C C . ASP B 1 487 ? -5.945 29.484 -5.047 1 91.88 487 ASP B C 1
ATOM 9227 O O . ASP B 1 487 ? -5.617 29.125 -6.18 1 91.88 487 ASP B O 1
ATOM 9231 N N . ARG B 1 488 ? -6.984 29 -4.41 1 91.5 488 ARG B N 1
ATOM 9232 C CA . ARG B 1 488 ? -7.902 28.062 -5.066 1 91.5 488 ARG B CA 1
ATOM 9233 C C . ARG B 1 488 ? -8.789 28.797 -6.074 1 91.5 488 ARG B C 1
ATOM 9235 O O . ARG B 1 488 ? -9.227 29.922 -5.824 1 91.5 488 ARG B O 1
ATOM 9242 N N . THR B 1 489 ? -9.078 28.094 -7.164 1 88.69 489 THR B N 1
ATOM 9243 C CA . THR B 1 489 ? -9.945 28.656 -8.195 1 88.69 489 THR B CA 1
ATOM 9244 C C . THR B 1 489 ? -11.367 28.109 -8.062 1 88.69 489 THR B C 1
ATOM 9246 O O . THR B 1 489 ? -12.297 28.656 -8.656 1 88.69 489 THR B O 1
ATOM 9249 N N . GLU B 1 490 ? -11.492 27.062 -7.297 1 91.5 490 GLU B N 1
ATOM 9250 C CA . GLU B 1 490 ? -12.789 26.422 -7.07 1 91.5 490 GLU B CA 1
ATOM 9251 C C . GLU B 1 490 ? -12.859 25.812 -5.676 1 91.5 490 GLU B C 1
ATOM 9253 O O . GLU B 1 490 ? -11.828 25.531 -5.059 1 91.5 490 GLU B O 1
ATOM 9258 N N . LEU B 1 491 ? -14.102 25.672 -5.23 1 95 491 LEU B N 1
ATOM 9259 C CA . LEU B 1 491 ? -14.281 25.062 -3.918 1 95 491 LEU B CA 1
ATOM 9260 C C . LEU B 1 491 ? -14.914 23.672 -4.047 1 95 491 LEU B C 1
ATOM 9262 O O . LEU B 1 491 ? -15.281 23.062 -3.041 1 95 491 LEU B O 1
ATOM 9266 N N . TYR B 1 492 ? -15.195 23.219 -5.223 1 94.56 492 TYR B N 1
ATOM 9267 C CA . TYR B 1 492 ? -15.586 21.859 -5.582 1 94.56 492 TYR B CA 1
ATOM 9268 C C . TYR B 1 492 ? -14.859 21.406 -6.84 1 94.56 492 TYR B C 1
ATOM 9270 O O . TYR B 1 492 ? -14.141 22.172 -7.469 1 94.56 492 TYR B O 1
ATOM 9278 N N . ASN B 1 493 ? -14.875 20.141 -7.207 1 94.94 493 ASN B N 1
ATOM 9279 C CA . ASN B 1 493 ? -14.258 19.641 -8.422 1 94.94 493 ASN B CA 1
ATOM 9280 C C . ASN B 1 493 ? -15.219 18.734 -9.203 1 94.94 493 ASN B C 1
ATOM 9282 O O . ASN B 1 493 ? -15.703 17.734 -8.672 1 94.94 493 ASN B O 1
ATOM 9286 N N . ALA B 1 494 ? -15.391 19.141 -10.438 1 95.31 494 ALA B N 1
ATOM 9287 C CA . ALA B 1 494 ? -16.406 18.5 -11.258 1 95.31 494 ALA B CA 1
ATOM 9288 C C . ALA B 1 494 ? -16.109 17 -11.438 1 95.31 494 ALA B C 1
ATOM 9290 O O . ALA B 1 494 ? -17.016 16.172 -11.391 1 95.31 494 ALA B O 1
ATOM 9291 N N . ASP B 1 495 ? -14.891 16.609 -11.672 1 94.69 495 ASP B N 1
ATOM 9292 C CA . ASP B 1 495 ? -14.516 15.211 -11.906 1 94.69 495 ASP B CA 1
ATOM 9293 C C . ASP B 1 495 ? -14.711 14.375 -10.641 1 94.69 495 ASP B C 1
ATOM 9295 O O . ASP B 1 495 ? -15.266 13.273 -10.703 1 94.69 495 ASP B O 1
ATOM 9299 N N . GLN B 1 496 ? -14.219 14.844 -9.547 1 96.75 496 GLN B N 1
ATOM 9300 C CA . GLN B 1 496 ? -14.383 14.133 -8.281 1 96.75 496 GLN B CA 1
ATOM 9301 C C . GLN B 1 496 ? -15.859 13.984 -7.922 1 96.75 496 GLN B C 1
ATOM 9303 O O . GLN B 1 496 ? -16.281 12.922 -7.453 1 96.75 496 GLN B O 1
ATOM 9308 N N . ASP B 1 497 ? -16.625 15.078 -8.125 1 97.94 497 ASP B N 1
ATOM 9309 C CA . ASP B 1 497 ? -18.047 15.039 -7.789 1 97.94 497 ASP B CA 1
ATOM 9310 C C . ASP B 1 497 ? -18.797 14.062 -8.695 1 97.94 497 ASP B C 1
ATOM 9312 O O . ASP B 1 497 ? -19.703 13.359 -8.242 1 97.94 497 ASP B O 1
ATOM 9316 N N . ALA B 1 498 ? -18.422 14.078 -9.984 1 97.94 498 ALA B N 1
ATOM 9317 C CA . ALA B 1 498 ? -19 13.109 -10.898 1 97.94 498 ALA B CA 1
ATOM 9318 C C . ALA B 1 498 ? -18.703 11.68 -10.461 1 97.94 498 ALA B C 1
ATOM 9320 O O . ALA B 1 498 ? -19.547 10.797 -10.547 1 97.94 498 ALA B O 1
ATOM 9321 N N . MET B 1 499 ? -17.469 11.406 -10.031 1 97.88 499 MET B N 1
ATOM 9322 C CA . MET B 1 499 ? -17.078 10.102 -9.516 1 97.88 499 MET B CA 1
ATOM 9323 C C . MET B 1 499 ? -17.922 9.711 -8.312 1 97.88 499 MET B C 1
ATOM 9325 O O . MET B 1 499 ? -18.438 8.594 -8.25 1 97.88 499 MET B O 1
ATOM 9329 N N . VAL B 1 500 ? -18.125 10.617 -7.324 1 98.75 500 VAL B N 1
ATOM 9330 C CA . VAL B 1 500 ? -18.938 10.328 -6.137 1 98.75 500 VAL B CA 1
ATOM 9331 C C . VAL B 1 500 ? -20.359 9.953 -6.555 1 98.75 500 VAL B C 1
ATOM 9333 O O . VAL B 1 500 ? -20.906 8.961 -6.078 1 98.75 500 VAL B O 1
ATOM 9336 N N . ASN B 1 501 ? -20.922 10.75 -7.414 1 98.81 501 ASN B N 1
ATOM 9337 C CA . ASN B 1 501 ? -22.297 10.5 -7.852 1 98.81 501 ASN B CA 1
ATOM 9338 C C . ASN B 1 501 ? -22.422 9.172 -8.578 1 98.81 501 ASN B C 1
ATOM 9340 O O . ASN B 1 501 ? -23.375 8.414 -8.344 1 98.81 501 ASN B O 1
ATOM 9344 N N . THR B 1 502 ? -21.5 8.844 -9.492 1 98.38 502 THR B N 1
ATOM 9345 C CA . THR B 1 502 ? -21.531 7.586 -10.234 1 98.38 502 THR B CA 1
ATOM 9346 C C . THR B 1 502 ? -21.438 6.395 -9.289 1 98.38 502 THR B C 1
ATOM 9348 O O . THR B 1 502 ? -22.188 5.418 -9.438 1 98.38 502 THR B O 1
ATOM 9351 N N . VAL B 1 503 ? -20.516 6.449 -8.352 1 98.69 503 VAL B N 1
ATOM 9352 C CA . VAL B 1 503 ? -20.359 5.375 -7.375 1 98.69 503 VAL B CA 1
ATOM 9353 C C . VAL B 1 503 ? -21.625 5.25 -6.535 1 98.69 503 VAL B C 1
ATOM 9355 O O . VAL B 1 503 ? -22.156 4.148 -6.355 1 98.69 503 VAL B O 1
ATOM 9358 N N . ALA B 1 504 ? -22.188 6.352 -6.047 1 98.88 504 ALA B N 1
ATOM 9359 C CA . ALA B 1 504 ? -23.375 6.344 -5.203 1 98.88 504 ALA B CA 1
ATOM 9360 C C . ALA B 1 504 ? -24.594 5.816 -5.965 1 98.88 504 ALA B C 1
ATOM 9362 O O . ALA B 1 504 ? -25.453 5.16 -5.391 1 98.88 504 ALA B O 1
ATOM 9363 N N . ASP B 1 505 ? -24.672 6.133 -7.234 1 98.75 505 ASP B N 1
ATOM 9364 C CA . ASP B 1 505 ? -25.75 5.637 -8.07 1 98.75 505 ASP B CA 1
ATOM 9365 C C . ASP B 1 505 ? -25.75 4.109 -8.125 1 98.75 505 ASP B C 1
ATOM 9367 O O . ASP B 1 505 ? -26.781 3.49 -8.43 1 98.75 505 ASP B O 1
ATOM 9371 N N . ASN B 1 506 ? -24.641 3.48 -7.848 1 98.19 506 ASN B N 1
ATOM 9372 C CA . ASN B 1 506 ? -24.484 2.051 -8.094 1 98.19 506 ASN B CA 1
ATOM 9373 C C . ASN B 1 506 ? -24.125 1.295 -6.824 1 98.19 506 ASN B C 1
ATOM 9375 O O . ASN B 1 506 ? -23.891 0.086 -6.859 1 98.19 506 ASN B O 1
ATOM 9379 N N . CYS B 1 507 ? -24 1.919 -5.703 1 98.19 507 CYS B N 1
ATOM 9380 C CA . CYS B 1 507 ? -23.672 1.338 -4.406 1 98.19 507 CYS B CA 1
ATOM 9381 C C . CYS B 1 507 ? -24.562 1.903 -3.307 1 98.19 507 CYS B C 1
ATOM 9383 O O . CYS B 1 507 ? -24.562 3.111 -3.064 1 98.19 507 CYS B O 1
ATOM 9385 N N . ASN B 1 508 ? -25.25 1.077 -2.535 1 97.94 508 ASN B N 1
ATOM 9386 C CA . ASN B 1 508 ? -26.234 1.516 -1.56 1 97.94 508 ASN B CA 1
ATOM 9387 C C . ASN B 1 508 ? -25.578 2.223 -0.376 1 97.94 508 ASN B C 1
ATOM 9389 O O . ASN B 1 508 ? -26.219 3.033 0.297 1 97.94 508 ASN B O 1
ATOM 9393 N N . ASN B 1 509 ? -24.359 1.913 -0.087 1 98.5 509 ASN B N 1
ATOM 9394 C CA . ASN B 1 509 ? -23.594 2.527 1 1 98.5 509 ASN B CA 1
ATOM 9395 C C . ASN B 1 509 ? -22.281 3.129 0.501 1 98.5 509 ASN B C 1
ATOM 9397 O O . ASN B 1 509 ? -21.25 2.455 0.491 1 98.5 509 ASN B O 1
ATOM 9401 N N . THR B 1 510 ? -22.359 4.355 0.151 1 98.88 510 THR B N 1
ATOM 9402 C CA . THR B 1 510 ? -21.188 5.109 -0.278 1 98.88 510 THR B CA 1
ATOM 9403 C C . THR B 1 510 ? -20.672 6.008 0.847 1 98.88 510 THR B C 1
ATOM 9405 O O . THR B 1 510 ? -21.406 6.863 1.342 1 98.88 510 THR B O 1
ATOM 9408 N N . VAL B 1 511 ? -19.469 5.77 1.306 1 98.94 511 VAL B N 1
ATOM 9409 C CA . VAL B 1 511 ? -18.781 6.594 2.293 1 98.94 511 VAL B CA 1
ATOM 9410 C C . VAL B 1 511 ? -17.75 7.488 1.599 1 98.94 511 VAL B C 1
ATOM 9412 O O . VAL B 1 511 ? -16.875 7 0.879 1 98.94 511 VAL B O 1
ATOM 9415 N N . VAL B 1 512 ? -17.844 8.758 1.725 1 98.94 512 VAL B N 1
ATOM 9416 C CA . VAL B 1 512 ? -16.891 9.688 1.126 1 98.94 512 VAL B CA 1
ATOM 9417 C C . VAL B 1 512 ? -15.906 10.18 2.188 1 98.94 512 VAL B C 1
ATOM 9419 O O . VAL B 1 512 ? -16.312 10.602 3.271 1 98.94 512 VAL B O 1
ATOM 9422 N N . VAL B 1 513 ? -14.633 10.039 1.943 1 98.94 513 VAL B N 1
ATOM 9423 C CA . VAL B 1 513 ? -13.562 10.555 2.797 1 98.94 513 VAL B CA 1
ATOM 9424 C C . VAL B 1 513 ? -12.891 11.742 2.117 1 98.94 513 VAL B C 1
ATOM 9426 O O . VAL B 1 513 ? -12.367 11.617 1.006 1 98.94 513 VAL B O 1
ATOM 9429 N N . VAL B 1 514 ? -12.828 12.844 2.779 1 98.38 514 VAL B N 1
ATOM 9430 C CA . VAL B 1 514 ? -12.336 14.094 2.207 1 98.38 514 VAL B CA 1
ATOM 9431 C C . VAL B 1 514 ? -11.164 14.617 3.037 1 98.38 514 VAL B C 1
ATOM 9433 O O . VAL B 1 514 ? -11.297 14.836 4.242 1 98.38 514 VAL B O 1
ATOM 9436 N N . ASN B 1 515 ? -10.031 14.773 2.469 1 97.31 515 ASN B N 1
ATOM 9437 C CA . ASN B 1 515 ? -8.953 15.602 3.012 1 97.31 515 ASN B CA 1
ATOM 9438 C C . ASN B 1 515 ? -8.734 16.859 2.17 1 97.31 515 ASN B C 1
ATOM 9440 O O . ASN B 1 515 ? -8.508 16.766 0.962 1 97.31 515 ASN B O 1
ATOM 9444 N N . THR B 1 516 ? -8.781 17.953 2.809 1 93.69 516 THR B N 1
ATOM 9445 C CA . THR B 1 516 ? -8.805 19.203 2.062 1 93.69 516 THR B CA 1
ATOM 9446 C C . THR B 1 516 ? -7.961 20.266 2.762 1 93.69 516 THR B C 1
ATOM 9448 O O . THR B 1 516 ? -7.664 20.141 3.953 1 93.69 516 THR B O 1
ATOM 9451 N N . VAL B 1 517 ? -7.594 21.328 2.078 1 91.12 517 VAL B N 1
ATOM 9452 C CA . VAL B 1 517 ? -6.758 22.406 2.576 1 91.12 517 VAL B CA 1
ATOM 9453 C C . VAL B 1 517 ? -7.641 23.547 3.078 1 91.12 517 VAL B C 1
ATOM 9455 O O . VAL B 1 517 ? -7.133 24.562 3.562 1 91.12 517 VAL B O 1
ATOM 9458 N N . GLY B 1 518 ? -8.883 23.5 3.025 1 93.31 518 GLY B N 1
ATOM 9459 C CA . GLY B 1 518 ? -9.922 24.438 3.406 1 93.31 518 GLY B CA 1
ATOM 9460 C C . GLY B 1 518 ? -11.32 23.938 3.111 1 93.31 518 GLY B C 1
ATOM 9461 O O . GLY B 1 518 ? -11.508 22.766 2.799 1 93.31 518 GLY B O 1
ATOM 9462 N N . PRO B 1 519 ? -12.266 24.812 3.154 1 96.12 519 PRO B N 1
ATOM 9463 C CA . PRO B 1 519 ? -13.641 24.375 2.9 1 96.12 519 PRO B CA 1
ATOM 9464 C C . PRO B 1 519 ? -13.82 23.766 1.512 1 96.12 519 PRO B C 1
ATOM 9466 O O . PRO B 1 519 ? -13.375 24.344 0.518 1 96.12 519 PRO B O 1
ATOM 9469 N N . ARG B 1 520 ? -14.336 22.641 1.447 1 96.06 520 ARG B N 1
ATOM 9470 C CA . ARG B 1 520 ? -14.75 21.953 0.233 1 96.06 520 ARG B CA 1
ATOM 9471 C C . ARG B 1 520 ? -16.25 21.734 0.207 1 96.06 520 ARG B C 1
ATOM 9473 O O . ARG B 1 520 ? -16.812 21.109 1.117 1 96.06 520 ARG B O 1
ATOM 9480 N N . LEU B 1 521 ? -16.906 22.297 -0.861 1 97.94 521 LEU B N 1
ATOM 9481 C CA . LEU B 1 521 ? -18.359 22.156 -0.972 1 97.94 521 LEU B CA 1
ATOM 9482 C C . LEU B 1 521 ? -18.75 20.703 -1.211 1 97.94 521 LEU B C 1
ATOM 9484 O O . LEU B 1 521 ? -18.062 19.984 -1.938 1 97.94 521 LEU B O 1
ATOM 9488 N N . LEU B 1 522 ? -19.891 20.312 -0.619 1 98.62 522 LEU B N 1
ATOM 9489 C CA . LEU B 1 522 ? -20.328 18.922 -0.654 1 98.62 522 LEU B CA 1
ATOM 9490 C C . LEU B 1 522 ? -21.719 18.797 -1.256 1 98.62 522 LEU B C 1
ATOM 9492 O O . LEU B 1 522 ? -22.203 17.688 -1.495 1 98.62 522 LEU B O 1
ATOM 9496 N N . ASP B 1 523 ? -22.406 19.875 -1.528 1 98.44 523 ASP B N 1
ATOM 9497 C CA . ASP B 1 523 ? -23.812 19.875 -1.893 1 98.44 523 ASP B CA 1
ATOM 9498 C C . ASP B 1 523 ? -24.031 19.203 -3.25 1 98.44 523 ASP B C 1
ATOM 9500 O O . ASP B 1 523 ? -25.156 18.844 -3.598 1 98.44 523 ASP B O 1
ATOM 9504 N N . GLN B 1 524 ? -22.984 19.031 -3.98 1 98.06 524 GLN B N 1
ATOM 9505 C CA . GLN B 1 524 ? -23.078 18.359 -5.27 1 98.06 524 GLN B CA 1
ATOM 9506 C C . GLN B 1 524 ? -23.516 16.906 -5.102 1 98.06 524 GLN B C 1
ATOM 9508 O O . GLN B 1 524 ? -24.016 16.281 -6.047 1 98.06 524 GLN B O 1
ATOM 9513 N N . TRP B 1 525 ? -23.344 16.297 -3.883 1 98.75 525 TRP B N 1
ATOM 9514 C CA . TRP B 1 525 ? -23.641 14.883 -3.75 1 98.75 525 TRP B CA 1
ATOM 9515 C C . TRP B 1 525 ? -24.062 14.547 -2.322 1 98.75 525 TRP B C 1
ATOM 9517 O O . TRP B 1 525 ? -24.516 13.43 -2.045 1 98.75 525 TRP B O 1
ATOM 9527 N N . ILE B 1 526 ? -24.031 15.43 -1.327 1 98.81 526 ILE B N 1
ATOM 9528 C CA . ILE B 1 526 ? -24.172 15.148 0.097 1 98.81 526 ILE B CA 1
ATOM 9529 C C . ILE B 1 526 ? -25.594 14.656 0.385 1 98.81 526 ILE B C 1
ATOM 9531 O O . ILE B 1 526 ? -25.812 13.898 1.33 1 98.81 526 ILE B O 1
ATOM 9535 N N . GLU B 1 527 ? -26.578 15.047 -0.364 1 98.31 527 GLU B N 1
ATOM 9536 C CA . GLU B 1 527 ? -27.969 14.68 -0.132 1 98.31 527 GLU B CA 1
ATOM 9537 C C . GLU B 1 527 ? -28.344 13.43 -0.924 1 98.31 527 GLU B C 1
ATOM 9539 O O . GLU B 1 527 ? -29.516 13.016 -0.913 1 98.31 527 GLU B O 1
ATOM 9544 N N . HIS B 1 528 ? -27.406 12.883 -1.695 1 98.69 528 HIS B N 1
ATOM 9545 C CA . HIS B 1 528 ? -27.656 11.617 -2.371 1 98.69 528 HIS B CA 1
ATOM 9546 C C . HIS B 1 528 ? -28.016 10.523 -1.37 1 98.69 528 HIS B C 1
ATOM 9548 O O . HIS B 1 528 ? -27.297 10.312 -0.393 1 98.69 528 HIS B O 1
ATOM 9554 N N . ASP B 1 529 ? -29.047 9.781 -1.587 1 98.38 529 ASP B N 1
ATOM 9555 C CA . ASP B 1 529 ? -29.594 8.82 -0.628 1 98.38 529 ASP B CA 1
ATOM 9556 C C . ASP B 1 529 ? -28.578 7.734 -0.302 1 98.38 529 ASP B C 1
ATOM 9558 O O . ASP B 1 529 ? -28.578 7.188 0.803 1 98.38 529 ASP B O 1
ATOM 9562 N N . ASN B 1 530 ? -27.672 7.488 -1.289 1 98.75 530 ASN B N 1
ATOM 9563 C CA . ASN B 1 530 ? -26.734 6.391 -1.112 1 98.75 530 ASN B CA 1
ATOM 9564 C C . ASN B 1 530 ? -25.406 6.879 -0.546 1 98.75 530 ASN B C 1
ATOM 9566 O O . ASN B 1 530 ? -24.484 6.082 -0.315 1 98.75 530 ASN B O 1
ATOM 9570 N N . VAL B 1 531 ? -25.219 8.18 -0.416 1 98.88 531 VAL B N 1
ATOM 9571 C CA . VAL B 1 531 ? -24.125 8.688 0.406 1 98.88 531 VAL B CA 1
ATOM 9572 C C . VAL B 1 531 ? -24.5 8.602 1.882 1 98.88 531 VAL B C 1
ATOM 9574 O O . VAL B 1 531 ? -25.266 9.438 2.377 1 98.88 531 VAL B O 1
ATOM 9577 N N . THR B 1 532 ? -23.938 7.648 2.574 1 98.81 532 THR B N 1
ATOM 9578 C CA . THR B 1 532 ? -24.5 7.293 3.871 1 98.81 532 THR B CA 1
ATOM 9579 C C . THR B 1 532 ? -23.562 7.711 5.004 1 98.81 532 THR B C 1
ATOM 9581 O O . THR B 1 532 ? -23.969 7.738 6.168 1 98.81 532 THR B O 1
ATOM 9584 N N . ALA B 1 533 ? -22.312 8.07 4.691 1 98.88 533 ALA B N 1
ATOM 9585 C CA . ALA B 1 533 ? -21.406 8.633 5.68 1 98.88 533 ALA B CA 1
ATOM 9586 C C . ALA B 1 533 ? -20.344 9.516 5.012 1 98.88 533 ALA B C 1
ATOM 9588 O O . ALA B 1 533 ? -20.016 9.32 3.842 1 98.88 533 ALA B O 1
ATOM 9589 N N . VAL B 1 534 ? -19.828 10.461 5.707 1 98.94 534 VAL B N 1
ATOM 9590 C CA . VAL B 1 534 ? -18.781 11.352 5.223 1 98.94 534 VAL B CA 1
ATOM 9591 C C . VAL B 1 534 ? -17.797 11.641 6.348 1 98.94 534 VAL B C 1
ATOM 9593 O O . VAL B 1 534 ? -18.188 12.094 7.426 1 98.94 534 VAL B O 1
ATOM 9596 N N . LEU B 1 535 ? -16.547 11.281 6.156 1 98.88 535 LEU B N 1
ATOM 9597 C CA . LEU B 1 535 ? -15.43 11.719 6.992 1 98.88 535 LEU B CA 1
ATOM 9598 C C . LEU B 1 535 ? -14.688 12.883 6.348 1 98.88 535 LEU B C 1
ATOM 9600 O O . LEU B 1 535 ? -14.43 12.875 5.145 1 98.88 535 LEU B O 1
ATOM 9604 N N . TYR B 1 536 ? -14.383 13.867 7.156 1 98.75 536 TYR B N 1
ATOM 9605 C CA . TYR B 1 536 ? -13.852 15.133 6.66 1 98.75 536 TYR B CA 1
ATOM 9606 C C . TYR B 1 536 ? -12.688 15.609 7.52 1 98.75 536 TYR B C 1
ATOM 9608 O O . TYR B 1 536 ? -12.797 15.672 8.75 1 98.75 536 TYR B O 1
ATOM 9616 N N . GLY B 1 537 ? -11.578 15.891 6.898 1 97.94 537 GLY B N 1
ATOM 9617 C CA . GLY B 1 537 ? -10.422 16.406 7.609 1 97.94 537 GLY B CA 1
ATOM 9618 C C . GLY B 1 537 ? -9.414 17.078 6.699 1 97.94 537 GLY B C 1
ATOM 9619 O O . GLY B 1 537 ? -9.664 17.25 5.504 1 97.94 537 GLY B O 1
ATOM 9620 N N . SER B 1 538 ? -8.344 17.516 7.273 1 97.31 538 SER B N 1
ATOM 9621 C CA . SER B 1 538 ? -7.262 18.172 6.547 1 97.31 538 SER B CA 1
ATOM 9622 C C . SER B 1 538 ? -6.082 17.234 6.34 1 97.31 538 SER B C 1
ATOM 9624 O O . SER B 1 538 ? -6.27 16.031 6.121 1 97.31 538 SER B O 1
ATOM 9626 N N . VAL B 1 539 ? -4.879 17.734 6.27 1 95.69 539 VAL B N 1
ATOM 9627 C CA . VAL B 1 539 ? -3.666 17 5.934 1 95.69 539 VAL B CA 1
ATOM 9628 C C . VAL B 1 539 ? -3.119 16.312 7.184 1 95.69 539 VAL B C 1
ATOM 9630 O O . VAL B 1 539 ? -2.674 16.969 8.117 1 95.69 539 VAL B O 1
ATOM 9633 N N . LEU B 1 540 ? -2.969 14.914 7.168 1 98.25 540 LEU B N 1
ATOM 9634 C CA . LEU B 1 540 ? -2.871 14.156 8.414 1 98.25 540 LEU B CA 1
ATOM 9635 C C . LEU B 1 540 ? -1.437 13.711 8.664 1 98.25 540 LEU B C 1
ATOM 9637 O O . LEU B 1 540 ? -1.112 13.227 9.75 1 98.25 540 LEU B O 1
ATOM 9641 N N . GLY B 1 541 ? -0.538 13.797 7.703 1 97.75 541 GLY B N 1
ATOM 9642 C CA . GLY B 1 541 ? 0.841 13.383 7.91 1 97.75 541 GLY B CA 1
ATOM 9643 C C . GLY B 1 541 ? 1.105 11.953 7.48 1 97.75 541 GLY B C 1
ATOM 9644 O O . GLY B 1 541 ? 0.317 11.359 6.738 1 97.75 541 GLY B O 1
ATOM 9645 N N . GLN B 1 542 ? 2.273 11.398 7.941 1 98.31 542 GLN B N 1
ATOM 9646 C CA . GLN B 1 542 ? 2.85 10.18 7.379 1 98.31 542 GLN B CA 1
ATOM 9647 C C . GLN B 1 542 ? 2 8.961 7.719 1 98.31 542 GLN B C 1
ATOM 9649 O O . GLN B 1 542 ? 2.096 7.922 7.055 1 98.31 542 GLN B O 1
ATOM 9654 N N . GLU B 1 543 ? 1.08 9.055 8.719 1 98.69 543 GLU B N 1
ATOM 9655 C CA . GLU B 1 543 ? 0.278 7.922 9.18 1 98.69 543 GLU B CA 1
ATOM 9656 C C . GLU B 1 543 ? -1.174 8.055 8.727 1 98.69 543 GLU B C 1
ATOM 9658 O O . GLU B 1 543 ? -2.059 7.383 9.258 1 98.69 543 GLU B O 1
ATOM 9663 N N . SER B 1 544 ? -1.428 8.844 7.727 1 98.62 544 SER B N 1
ATOM 9664 C CA . SER B 1 544 ? -2.764 9.25 7.305 1 98.62 544 SER B CA 1
ATOM 9665 C C . SER B 1 544 ? -3.664 8.039 7.082 1 98.62 544 SER B C 1
ATOM 9667 O O . SER B 1 544 ? -4.785 7.984 7.594 1 98.62 544 SER B O 1
ATOM 9669 N N . GLY B 1 545 ? -3.189 7.051 6.332 1 98.81 545 GLY B N 1
ATOM 9670 C CA . GLY B 1 545 ? -3.988 5.871 6.051 1 98.81 545 GLY B CA 1
ATOM 9671 C C . GLY B 1 545 ? -4.422 5.133 7.305 1 98.81 545 GLY B C 1
ATOM 9672 O O . GLY B 1 545 ? -5.574 4.715 7.418 1 98.81 545 GLY B O 1
ATOM 9673 N N . ASN B 1 546 ? -3.529 4.949 8.258 1 98.81 546 ASN B N 1
ATOM 9674 C CA . ASN B 1 546 ? -3.848 4.273 9.508 1 98.81 546 ASN B CA 1
ATOM 9675 C C . ASN B 1 546 ? -4.883 5.051 10.312 1 98.81 546 ASN B C 1
ATOM 9677 O O . ASN B 1 546 ? -5.789 4.457 10.906 1 98.81 546 ASN B O 1
ATOM 9681 N N . SER B 1 547 ? -4.715 6.375 10.344 1 98.88 547 SER B N 1
ATOM 9682 C CA . SER B 1 547 ? -5.668 7.219 11.062 1 98.88 547 SER B CA 1
ATOM 9683 C C . SER B 1 547 ? -7.078 7.047 10.508 1 98.88 547 SER B C 1
ATOM 9685 O O . SER B 1 547 ? -8.031 6.898 11.273 1 98.88 547 SER B O 1
ATOM 9687 N N . ILE B 1 548 ? -7.219 7.051 9.25 1 98.94 548 ILE B N 1
ATOM 9688 C CA . ILE B 1 548 ? -8.516 6.973 8.586 1 98.94 548 ILE B CA 1
ATOM 9689 C C . ILE B 1 548 ? -9.133 5.598 8.828 1 98.94 548 ILE B C 1
ATOM 9691 O O . ILE B 1 548 ? -10.328 5.492 9.133 1 98.94 548 ILE B O 1
ATOM 9695 N N . VAL B 1 549 ? -8.344 4.535 8.703 1 98.88 549 VAL B N 1
ATOM 9696 C CA . VAL B 1 549 ? -8.844 3.178 8.875 1 98.88 549 VAL B CA 1
ATOM 9697 C C . VAL B 1 549 ? -9.266 2.961 10.328 1 98.88 549 VAL B C 1
ATOM 9699 O O . VAL B 1 549 ? -10.242 2.258 10.594 1 98.88 549 VAL B O 1
ATOM 9702 N N . ASP B 1 550 ? -8.547 3.572 11.312 1 98.75 550 ASP B N 1
ATOM 9703 C CA . ASP B 1 550 ? -8.953 3.5 12.711 1 98.75 550 ASP B CA 1
ATOM 9704 C C . ASP B 1 550 ? -10.367 4.035 12.906 1 98.75 550 ASP B C 1
ATOM 9706 O O . ASP B 1 550 ? -11.133 3.502 13.703 1 98.75 550 ASP B O 1
ATOM 9710 N N . LEU B 1 551 ? -10.688 5.07 12.203 1 98.88 551 LEU B N 1
ATOM 9711 C CA . LEU B 1 551 ? -12.023 5.66 12.297 1 98.88 551 LEU B CA 1
ATOM 9712 C C . LEU B 1 551 ? -13.055 4.797 11.57 1 98.88 551 LEU B C 1
ATOM 9714 O O . LEU B 1 551 ? -14.117 4.512 12.117 1 98.88 551 LEU B O 1
ATOM 9718 N N . LEU B 1 552 ? -12.727 4.375 10.328 1 98.88 552 LEU B N 1
ATOM 9719 C CA . LEU B 1 552 ? -13.664 3.605 9.523 1 98.88 552 LEU B CA 1
ATOM 9720 C C . LEU B 1 552 ? -14.102 2.34 10.25 1 98.88 552 LEU B C 1
ATOM 9722 O O . LEU B 1 552 ? -15.266 1.945 10.18 1 98.88 552 LEU B O 1
ATOM 9726 N N . TYR B 1 553 ? -13.211 1.72 10.984 1 98.62 553 TYR B N 1
ATOM 9727 C CA . TYR B 1 553 ? -13.5 0.433 11.602 1 98.62 553 TYR B CA 1
ATOM 9728 C C . TYR B 1 553 ? -13.836 0.606 13.078 1 98.62 553 TYR B C 1
ATOM 9730 O O . TYR B 1 553 ? -14.148 -0.368 13.773 1 98.62 553 TYR B O 1
ATOM 9738 N N . GLY B 1 554 ? -13.727 1.816 13.672 1 98.44 554 GLY B N 1
ATOM 9739 C CA . GLY B 1 554 ? -14.211 2.111 15.008 1 98.44 554 GLY B CA 1
ATOM 9740 C C . GLY B 1 554 ? -13.188 1.841 16.094 1 98.44 554 GLY B C 1
ATOM 9741 O O . GLY B 1 554 ? -13.508 1.842 17.281 1 98.44 554 GLY B O 1
ATOM 9742 N N . ASN B 1 555 ? -11.938 1.526 15.617 1 98 555 ASN B N 1
ATOM 9743 C CA . ASN B 1 555 ? -10.891 1.473 16.625 1 98 555 ASN B CA 1
ATOM 9744 C C . ASN B 1 555 ? -10.758 2.799 17.375 1 98 555 ASN B C 1
ATOM 9746 O O . ASN B 1 555 ? -10.352 2.824 18.547 1 98 555 ASN B O 1
ATOM 9750 N N . VAL B 1 556 ? -11.039 3.873 16.688 1 98.56 556 VAL B N 1
ATOM 9751 C CA . VAL B 1 556 ? -11.172 5.203 17.266 1 98.56 556 VAL B CA 1
ATOM 9752 C C . VAL B 1 556 ? -12.562 5.762 16.969 1 98.56 556 VAL B C 1
ATOM 9754 O O . VAL B 1 556 ? -13.031 5.695 15.836 1 98.56 556 VAL B O 1
ATOM 9757 N N . ASN B 1 557 ? -13.273 6.141 18.016 1 98.75 557 ASN B N 1
ATOM 9758 C CA . ASN B 1 557 ? -14.531 6.859 17.828 1 98.75 557 ASN B CA 1
ATOM 9759 C C . ASN B 1 557 ? -14.297 8.297 17.375 1 98.75 557 ASN B C 1
ATOM 9761 O O . ASN B 1 557 ? -13.562 9.047 18.031 1 98.75 557 ASN B O 1
ATOM 9765 N N . PRO B 1 558 ? -14.859 8.695 16.219 1 98.75 558 PRO B N 1
ATOM 9766 C CA . PRO B 1 558 ? -14.625 10.055 15.734 1 98.75 558 PRO B CA 1
ATOM 9767 C C . PRO B 1 558 ? -14.984 11.125 16.766 1 98.75 558 PRO B C 1
ATOM 9769 O O . PRO B 1 558 ? -15.977 10.992 17.469 1 98.75 558 PRO B O 1
ATOM 9772 N N . SER B 1 559 ? -14.172 12.156 16.812 1 98.69 559 SER B N 1
ATOM 9773 C CA . SER B 1 559 ? -14.383 13.234 17.766 1 98.69 559 SER B CA 1
ATOM 9774 C C . SER B 1 559 ? -13.953 14.578 17.188 1 98.69 559 SER B C 1
ATOM 9776 O O . SER B 1 559 ? -14.047 15.602 17.859 1 98.69 559 SER B O 1
ATOM 9778 N N . GLY B 1 560 ? -13.383 14.617 15.961 1 98.81 560 GLY B N 1
ATOM 9779 C CA . GLY B 1 560 ? -12.984 15.867 15.336 1 98.81 560 GLY B CA 1
ATOM 9780 C C . GLY B 1 560 ? -14.141 16.812 15.102 1 98.81 560 GLY B C 1
ATOM 9781 O O . GLY B 1 560 ? -15.289 16.391 14.977 1 98.81 560 GLY B O 1
ATOM 9782 N N . ARG B 1 561 ? -13.883 18.094 15.125 1 98.88 561 ARG B N 1
ATOM 9783 C CA . ARG B 1 561 ? -14.875 19.125 14.852 1 98.88 561 ARG B CA 1
ATOM 9784 C C . ARG B 1 561 ? -14.383 20.078 13.773 1 98.88 561 ARG B C 1
ATOM 9786 O O . ARG B 1 561 ? -13.188 20.375 13.688 1 98.88 561 ARG B O 1
ATOM 9793 N N . LEU B 1 562 ? -15.289 20.578 13.008 1 98.81 562 LEU B N 1
ATOM 9794 C CA . LEU B 1 562 ? -14.961 21.531 11.961 1 98.81 562 LEU B CA 1
ATOM 9795 C C . LEU B 1 562 ? -14.422 22.828 12.562 1 98.81 562 LEU B C 1
ATOM 9797 O O . LEU B 1 562 ? -14.883 23.266 13.609 1 98.81 562 LEU B O 1
ATOM 9801 N N . VAL B 1 563 ? -13.531 23.438 11.836 1 98.62 563 VAL B N 1
ATOM 9802 C CA . VAL B 1 563 ? -12.953 24.703 12.266 1 98.62 563 VAL B CA 1
ATOM 9803 C C . VAL B 1 563 ? -13.383 25.828 11.32 1 98.62 563 VAL B C 1
ATOM 9805 O O . VAL B 1 563 ? -12.969 26.969 11.477 1 98.62 563 VAL B O 1
ATOM 9808 N N . HIS B 1 564 ? -14.148 25.5 10.352 1 98.44 564 HIS B N 1
ATOM 9809 C CA . HIS B 1 564 ? -14.781 26.422 9.406 1 98.44 564 HIS B CA 1
ATOM 9810 C C . HIS B 1 564 ? -16.172 25.922 9.008 1 98.44 564 HIS B C 1
ATOM 9812 O O . HIS B 1 564 ? -16.469 24.734 9.148 1 98.44 564 HIS B O 1
ATOM 9818 N N . THR B 1 565 ? -16.969 26.844 8.586 1 98.56 565 THR B N 1
ATOM 9819 C CA . THR B 1 565 ? -18.297 26.531 8.07 1 98.56 565 THR B CA 1
ATOM 9820 C C . THR B 1 565 ? -18.219 26 6.648 1 98.56 565 THR B C 1
ATOM 9822 O O . THR B 1 565 ? -17.453 26.5 5.828 1 98.56 565 THR B O 1
ATOM 9825 N N . ILE B 1 566 ? -18.891 24.891 6.367 1 98.75 566 ILE B N 1
ATOM 9826 C CA . ILE B 1 566 ? -19.062 24.438 4.992 1 98.75 566 ILE B CA 1
ATOM 9827 C C . ILE B 1 566 ? -20.391 24.953 4.445 1 98.75 566 ILE B C 1
ATOM 9829 O O . ILE B 1 566 ? -21.469 24.578 4.938 1 98.75 566 ILE B O 1
ATOM 9833 N N . ALA B 1 567 ? -20.297 25.781 3.465 1 98.69 567 ALA B N 1
ATOM 9834 C CA . ALA B 1 567 ? -21.484 26.391 2.867 1 98.69 567 ALA B CA 1
ATOM 9835 C C . ALA B 1 567 ? -22.156 25.438 1.882 1 98.69 567 ALA B C 1
ATOM 9837 O O . ALA B 1 567 ? -21.578 24.422 1.5 1 98.69 567 ALA B O 1
ATOM 9838 N N . LYS B 1 568 ? -23.391 25.766 1.54 1 98.44 568 LYS B N 1
ATOM 9839 C CA . LYS B 1 568 ? -24.078 25.016 0.49 1 98.44 568 LYS B CA 1
ATOM 9840 C C . LYS B 1 568 ? -23.594 25.438 -0.894 1 98.44 568 LYS B C 1
ATOM 9842 O O . LYS B 1 568 ? -23.422 24.594 -1.78 1 98.44 568 LYS B O 1
ATOM 9847 N N . ASN B 1 569 ? -23.391 26.734 -1.043 1 97.5 569 ASN B N 1
ATOM 9848 C CA . ASN B 1 569 ? -22.969 27.328 -2.311 1 97.5 569 ASN B CA 1
ATOM 9849 C C . ASN B 1 569 ? -21.781 28.266 -2.129 1 97.5 569 ASN B C 1
ATOM 9851 O O . ASN B 1 569 ? -21.594 28.844 -1.055 1 97.5 569 ASN B O 1
ATOM 9855 N N . GLU B 1 570 ? -21.016 28.375 -3.184 1 96.69 570 GLU B N 1
ATOM 9856 C CA . GLU B 1 570 ? -19.891 29.312 -3.152 1 96.69 570 GLU B CA 1
ATOM 9857 C C . GLU B 1 570 ? -20.375 30.734 -2.832 1 96.69 570 GLU B C 1
ATOM 9859 O O . GLU B 1 570 ? -19.703 31.469 -2.098 1 96.69 570 GLU B O 1
ATOM 9864 N N . SER B 1 571 ? -21.562 31.078 -3.342 1 97.19 571 SER B N 1
ATOM 9865 C CA . SER B 1 571 ? -22.078 32.438 -3.223 1 97.19 571 SER B CA 1
ATOM 9866 C C . SER B 1 571 ? -22.469 32.75 -1.781 1 97.19 571 SER B C 1
ATOM 9868 O O . SER B 1 571 ? -22.703 33.906 -1.437 1 97.19 571 SER B O 1
ATOM 9870 N N . ASP B 1 572 ? -22.5 31.734 -0.945 1 98.12 572 ASP B N 1
ATOM 9871 C CA . ASP B 1 572 ? -22.891 31.953 0.446 1 98.12 572 ASP B CA 1
ATOM 9872 C C . ASP B 1 572 ? -21.734 32.562 1.237 1 98.12 572 ASP B C 1
ATOM 9874 O O . ASP B 1 572 ? -21.953 33.125 2.32 1 98.12 572 ASP B O 1
ATOM 9878 N N . TYR B 1 573 ? -20.578 32.438 0.771 1 98 573 TYR B N 1
ATOM 9879 C CA . TYR B 1 573 ? -19.438 33.062 1.428 1 98 573 TYR B CA 1
ATOM 9880 C C . TYR B 1 573 ? -19.375 34.562 1.085 1 98 573 TYR B C 1
ATOM 9882 O O . TYR B 1 573 ? -19.688 34.938 -0.04 1 98 573 TYR B O 1
ATOM 9890 N N . ASN B 1 574 ? -18.922 35.375 1.972 1 97.06 574 ASN B N 1
ATOM 9891 C CA . ASN B 1 574 ? -19.047 36.812 1.801 1 97.06 574 ASN B CA 1
ATOM 9892 C C . ASN B 1 574 ? -17.75 37.438 1.306 1 97.06 574 ASN B C 1
ATOM 9894 O O . ASN B 1 574 ? -17.719 38.594 0.902 1 97.06 574 ASN B O 1
ATOM 9898 N N . VAL B 1 575 ? -16.641 36.781 1.358 1 97.25 575 VAL B N 1
ATOM 9899 C CA . VAL B 1 575 ? -15.367 37.375 0.982 1 97.25 575 VAL B CA 1
ATOM 9900 C C . VAL B 1 575 ? -14.711 36.562 -0.124 1 97.25 575 VAL B C 1
ATOM 9902 O O . VAL B 1 575 ? -14.375 35.375 0.08 1 97.25 575 VAL B O 1
ATOM 9905 N N . GLU B 1 576 ? -14.508 37.094 -1.25 1 95.44 576 GLU B N 1
ATOM 9906 C CA . GLU B 1 576 ? -13.789 36.5 -2.373 1 95.44 576 GLU B CA 1
ATOM 9907 C C . GLU B 1 576 ? -12.336 36.969 -2.416 1 95.44 576 GLU B C 1
ATOM 9909 O O . GLU B 1 576 ? -11.906 37.75 -1.562 1 95.44 576 GLU B O 1
ATOM 9914 N N . LEU B 1 577 ? -11.57 36.438 -3.305 1 95.06 577 LEU B N 1
ATOM 9915 C CA . LEU B 1 577 ? -10.203 36.906 -3.496 1 95.06 577 LEU B CA 1
ATOM 9916 C C . LEU B 1 577 ? -10.18 38.344 -3.996 1 95.06 577 LEU B C 1
ATOM 9918 O O . LEU B 1 577 ? -11.047 38.75 -4.773 1 95.06 577 LEU B O 1
ATOM 9922 N N . CYS B 1 578 ? -9.242 39 -3.471 1 95.69 578 CYS B N 1
ATOM 9923 C CA . CYS B 1 578 ? -8.984 40.375 -3.932 1 95.69 578 CYS B CA 1
ATOM 9924 C C . CYS B 1 578 ? -7.945 40.375 -5.047 1 95.69 578 CYS B C 1
ATOM 9926 O O . CYS B 1 578 ? -6.828 39.875 -4.867 1 95.69 578 CYS B O 1
ATOM 9928 N N . TYR B 1 579 ? -8.258 41.062 -6.145 1 93.06 579 TYR B N 1
ATOM 9929 C CA . TYR B 1 579 ? -7.359 41.031 -7.289 1 93.06 579 TYR B CA 1
ATOM 9930 C C . TYR B 1 579 ? -6.734 42.406 -7.523 1 93.06 579 TYR B C 1
ATOM 9932 O O . TYR B 1 579 ? -5.953 42.594 -8.461 1 93.06 579 TYR B O 1
ATOM 9940 N N . THR B 1 580 ? -7.035 43.281 -6.645 1 92.81 580 THR B N 1
ATOM 9941 C CA . THR B 1 580 ? -6.5 44.625 -6.793 1 92.81 580 THR B CA 1
ATOM 9942 C C . THR B 1 580 ? -5.379 44.906 -5.793 1 92.81 580 THR B C 1
ATOM 9944 O O . THR B 1 580 ? -5.098 44.031 -4.941 1 92.81 580 THR B O 1
ATOM 9947 N N . SER B 1 581 ? -4.797 46.094 -5.891 1 93.31 581 SER B N 1
ATOM 9948 C CA . SER B 1 581 ? -3.701 46.469 -5.004 1 93.31 581 SER B CA 1
ATOM 9949 C C . SER B 1 581 ? -4.219 46.906 -3.633 1 93.31 581 SER B C 1
ATOM 9951 O O . SER B 1 581 ? -3.455 46.969 -2.666 1 93.31 581 SER B O 1
ATOM 9953 N N . GLN B 1 582 ? -5.441 47.312 -3.629 1 95.88 582 GLN B N 1
ATOM 9954 C CA . GLN B 1 582 ? -6.086 47.688 -2.373 1 95.88 582 GLN B CA 1
ATOM 9955 C C . GLN B 1 582 ? -7.164 46.656 -1.987 1 95.88 582 GLN B C 1
ATOM 9957 O O . GLN B 1 582 ? -8.195 46.562 -2.658 1 95.88 582 GLN B O 1
ATOM 9962 N N . CYS B 1 583 ? -6.984 45.938 -0.998 1 97.31 583 CYS B N 1
ATOM 9963 C CA . CYS B 1 583 ? -7.934 44.938 -0.492 1 97.31 583 CYS B CA 1
ATOM 9964 C C . CYS B 1 583 ? -8.547 45.406 0.827 1 97.31 583 CYS B C 1
ATOM 9966 O O . CYS B 1 583 ? -7.914 45.312 1.879 1 97.31 583 CYS B O 1
ATOM 9968 N N . ASN B 1 584 ? -9.742 45.906 0.747 1 98.12 584 ASN B N 1
ATOM 9969 C CA . ASN B 1 584 ? -10.43 46.438 1.916 1 98.12 584 ASN B CA 1
ATOM 9970 C C . ASN B 1 584 ? -11.164 45.344 2.689 1 98.12 584 ASN B C 1
ATOM 9972 O O . ASN B 1 584 ? -11.961 44.625 2.117 1 98.12 584 ASN B O 1
ATOM 9976 N N . PHE B 1 585 ? -10.836 45.25 3.951 1 98.19 585 PHE B N 1
ATOM 9977 C CA . PHE B 1 585 ? -11.453 44.281 4.828 1 98.19 585 PHE B CA 1
ATOM 9978 C C . PHE B 1 585 ? -12.758 44.812 5.406 1 98.19 585 PHE B C 1
ATOM 9980 O O . PHE B 1 585 ? -12.898 44.969 6.621 1 98.19 585 PHE B O 1
ATOM 9987 N N . THR B 1 586 ? -13.734 44.969 4.59 1 97.25 586 THR B N 1
ATOM 9988 C CA . THR B 1 586 ? -14.984 45.656 4.941 1 97.25 586 THR B CA 1
ATOM 9989 C C . THR B 1 586 ? -15.898 44.719 5.734 1 97.25 586 THR B C 1
ATOM 9991 O O . THR B 1 586 ? -16.828 45.156 6.406 1 97.25 586 THR B O 1
ATOM 9994 N N . GLU B 1 587 ? -15.664 43.406 5.68 1 97.56 587 GLU B N 1
ATOM 9995 C CA . GLU B 1 587 ? -16.469 42.438 6.422 1 97.56 587 GLU B CA 1
ATOM 9996 C C . GLU B 1 587 ? -16.219 42.562 7.926 1 97.56 587 GLU B C 1
ATOM 9998 O O . GLU B 1 587 ? -17 42.031 8.727 1 97.56 587 GLU B O 1
ATOM 10003 N N . GLY B 1 588 ? -15.148 43.25 8.336 1 97.62 588 GLY B N 1
ATOM 10004 C CA . GLY B 1 588 ? -14.867 43.469 9.75 1 97.62 588 GLY B CA 1
ATOM 10005 C C . GLY B 1 588 ? -14.68 42.156 10.516 1 97.62 588 GLY B C 1
ATOM 10006 O O . GLY B 1 588 ? -13.906 41.312 10.109 1 97.62 588 GLY B O 1
ATOM 10007 N N . VAL B 1 589 ? -15.5 42.031 11.57 1 98 589 VAL B N 1
ATOM 10008 C CA . VAL B 1 589 ? -15.352 40.875 12.461 1 98 589 VAL B CA 1
ATOM 10009 C C . VAL B 1 589 ? -16.266 39.75 12.008 1 98 589 VAL B C 1
ATOM 10011 O O . VAL B 1 589 ? -16.359 38.719 12.664 1 98 589 VAL B O 1
ATOM 10014 N N . TYR B 1 590 ? -16.953 39.906 10.898 1 98.25 590 TYR B N 1
ATOM 10015 C CA . TYR B 1 590 ? -17.953 38.938 10.422 1 98.25 590 TYR B CA 1
ATOM 10016 C C . TYR B 1 590 ? -17.344 38 9.391 1 98.25 590 TYR B C 1
ATOM 10018 O O . TYR B 1 590 ? -17.641 38.094 8.195 1 98.25 590 TYR B O 1
ATOM 10026 N N . LEU B 1 591 ? -16.641 37.094 9.898 1 97.31 591 LEU B N 1
ATOM 10027 C CA . LEU B 1 591 ? -16.062 36 9.109 1 97.31 591 LEU B CA 1
ATOM 10028 C C . LEU B 1 591 ? -16.719 34.656 9.484 1 97.31 591 LEU B C 1
ATOM 10030 O O . LEU B 1 591 ? -17.094 34.438 10.633 1 97.31 591 LEU B O 1
ATOM 10034 N N . ASP B 1 592 ? -16.844 33.781 8.492 1 98 592 ASP B N 1
ATOM 10035 C CA . ASP B 1 592 ? -17.297 32.406 8.703 1 98 592 ASP B CA 1
ATOM 10036 C C . ASP B 1 592 ? -18.625 32.375 9.445 1 98 592 ASP B C 1
ATOM 10038 O O . ASP B 1 592 ? -19.578 33.062 9.047 1 98 592 ASP B O 1
ATOM 10042 N N . TYR B 1 593 ? -18.781 31.547 10.57 1 98.44 593 TYR B N 1
ATOM 10043 C CA . TYR B 1 593 ? -20.078 31.344 11.195 1 98.44 593 TYR B CA 1
ATOM 10044 C C . TYR B 1 593 ? -20.625 32.656 11.758 1 98.44 593 TYR B C 1
ATOM 10046 O O . TYR B 1 593 ? -21.828 32.844 11.852 1 98.44 593 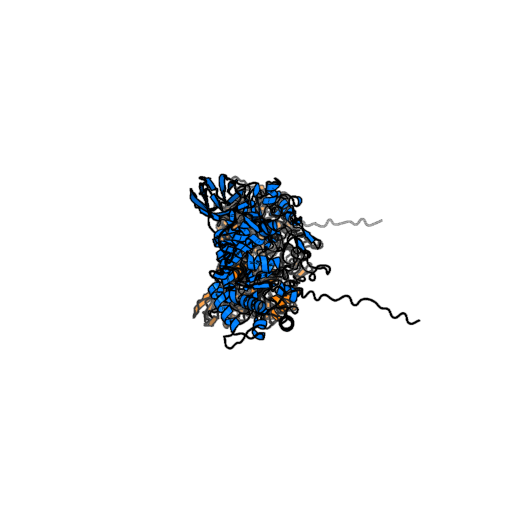TYR B O 1
ATOM 10054 N N . ARG B 1 594 ? -19.734 33.594 12.109 1 98.56 594 ARG B N 1
ATOM 10055 C CA . ARG B 1 594 ? -20.172 34.875 12.617 1 98.56 594 ARG B CA 1
ATOM 10056 C C . ARG B 1 594 ? -20.922 35.688 11.547 1 98.56 594 ARG B C 1
ATOM 10058 O O . ARG B 1 594 ? -21.922 36.344 11.844 1 98.56 594 ARG B O 1
ATOM 10065 N N . TYR B 1 595 ? -20.422 35.625 10.336 1 98.31 595 TYR B N 1
ATOM 10066 C CA . TYR B 1 595 ? -21.141 36.188 9.211 1 98.31 595 TYR B CA 1
ATOM 10067 C C . TYR B 1 595 ? -22.422 35.438 8.93 1 98.31 595 TYR B C 1
ATOM 10069 O O . TYR B 1 595 ? -23.484 36.062 8.758 1 98.31 595 TYR B O 1
ATOM 10077 N N . PHE B 1 596 ? -22.328 34.094 8.859 1 98.62 596 PHE B N 1
ATOM 10078 C CA . PHE B 1 596 ? -23.484 33.281 8.555 1 98.62 596 PHE B CA 1
ATOM 10079 C C . PHE B 1 596 ? -24.609 33.5 9.555 1 98.62 596 PHE B C 1
ATOM 10081 O O . PHE B 1 596 ? -25.781 33.625 9.18 1 98.62 596 PHE B O 1
ATOM 10088 N N . ASP B 1 597 ? -24.281 33.594 10.797 1 97.88 597 ASP B N 1
ATOM 10089 C CA . ASP B 1 597 ? -25.266 33.844 11.852 1 97.88 597 ASP B CA 1
ATOM 10090 C C . ASP B 1 597 ? -25.859 35.25 11.719 1 97.88 597 ASP B C 1
ATOM 10092 O O . ASP B 1 597 ? -27.078 35.406 11.828 1 97.88 597 ASP B O 1
ATOM 10096 N N . ALA B 1 598 ? -25.016 36.219 11.523 1 97.81 598 ALA B N 1
ATOM 10097 C CA . ALA B 1 598 ? -25.453 37.594 11.438 1 97.81 598 ALA B CA 1
ATOM 10098 C C . ALA B 1 598 ? -26.422 37.812 10.273 1 97.81 598 ALA B C 1
ATOM 10100 O O . ALA B 1 598 ? -27.328 38.656 10.344 1 97.81 598 ALA B O 1
ATOM 10101 N N . HIS B 1 599 ? -26.266 36.969 9.266 1 97.94 599 HIS B N 1
ATOM 10102 C CA . HIS B 1 599 ? -27.094 37.156 8.07 1 97.94 599 HIS B CA 1
ATOM 10103 C C . HIS B 1 599 ? -28.078 36 7.902 1 97.94 599 HIS B C 1
ATOM 10105 O O . HIS B 1 599 ? -28.688 35.875 6.84 1 97.94 599 HIS B O 1
ATOM 10111 N N . ASN B 1 600 ? -28.203 35.188 8.828 1 97.25 600 ASN B N 1
ATOM 10112 C CA . ASN B 1 600 ? -29.156 34.062 8.875 1 97.25 600 ASN B CA 1
ATOM 10113 C C . ASN B 1 600 ? -29.016 33.156 7.648 1 97.25 600 ASN B C 1
ATOM 10115 O O . ASN B 1 600 ? -30.016 32.844 7.008 1 97.25 600 ASN B O 1
ATOM 10119 N N . ILE B 1 601 ? -27.797 32.875 7.242 1 98.31 601 ILE B N 1
ATOM 10120 C CA . ILE B 1 601 ? -27.531 31.938 6.148 1 98.31 601 ILE B CA 1
ATOM 10121 C C . ILE B 1 601 ? -27.359 30.516 6.703 1 98.31 601 ILE B C 1
ATOM 10123 O O . ILE B 1 601 ? -26.547 30.297 7.609 1 98.31 601 ILE B O 1
ATOM 10127 N N . THR B 1 602 ? -28.125 29.594 6.207 1 98.06 602 THR B N 1
ATOM 10128 C CA . THR B 1 602 ? -28.047 28.219 6.668 1 98.06 602 THR B CA 1
ATOM 10129 C C . THR B 1 602 ? -26.891 27.484 5.984 1 98.06 602 THR B C 1
ATOM 10131 O O . THR B 1 602 ? -26.891 27.297 4.766 1 98.06 602 THR B O 1
ATOM 10134 N N . PRO B 1 603 ? -25.875 27.109 6.73 1 98.5 603 PRO B N 1
ATOM 10135 C CA . PRO B 1 603 ? -24.766 26.359 6.125 1 98.5 603 PRO B CA 1
ATOM 10136 C C . PRO B 1 603 ? -25.094 24.891 5.887 1 98.5 603 PRO B C 1
ATOM 10138 O O . PRO B 1 603 ? -26.125 24.406 6.375 1 98.5 603 PRO B O 1
ATOM 10141 N N . ARG B 1 604 ? -24.344 24.188 5.039 1 98.69 604 ARG B N 1
ATOM 10142 C CA . ARG B 1 604 ? -24.422 22.734 4.969 1 98.69 604 ARG B CA 1
ATOM 10143 C C . ARG B 1 604 ? -23.984 22.109 6.289 1 98.69 604 ARG B C 1
ATOM 10145 O O . ARG B 1 604 ? -24.703 21.266 6.844 1 98.69 604 ARG B O 1
ATOM 10152 N N . TYR B 1 605 ? -22.859 22.484 6.82 1 98.81 605 TYR B N 1
ATOM 10153 C CA . TYR B 1 605 ? -22.391 22.109 8.148 1 98.81 605 TYR B CA 1
ATOM 10154 C C . TYR B 1 605 ? -21.812 23.297 8.891 1 98.81 605 TYR B C 1
ATOM 10156 O O . TYR B 1 605 ? -20.984 24.031 8.344 1 98.81 605 TYR B O 1
ATOM 10164 N N . PRO B 1 606 ? -22.234 23.531 10.125 1 98.75 606 PRO B N 1
ATOM 10165 C CA . PRO B 1 606 ? -21.797 24.719 10.867 1 98.75 606 PRO B CA 1
ATOM 10166 C C . PRO B 1 606 ? -20.422 24.531 11.508 1 98.75 606 PRO B C 1
ATOM 10168 O O . PRO B 1 606 ? -19.969 23.406 11.695 1 98.75 606 PRO B O 1
ATOM 10171 N N . PHE B 1 607 ? -19.797 25.641 11.812 1 98.62 607 PHE B N 1
ATOM 10172 C CA . PHE B 1 607 ? -18.594 25.672 12.617 1 98.62 607 PHE B CA 1
ATOM 10173 C C . PHE B 1 607 ? -18.75 24.844 13.891 1 98.62 607 PHE B C 1
ATOM 10175 O O . PHE B 1 607 ? -19.797 24.922 14.555 1 98.62 607 PHE B O 1
ATOM 10182 N N . GLY B 1 608 ? -17.797 23.922 14.117 1 98.75 608 GLY B N 1
ATOM 10183 C CA . GLY B 1 608 ? -17.797 23.125 15.328 1 98.75 608 GLY B CA 1
ATOM 10184 C C . GLY B 1 608 ? -18.516 21.797 15.18 1 98.75 608 GLY B C 1
ATOM 10185 O O . GLY B 1 608 ? -18.5 20.969 16.094 1 98.75 608 GLY B O 1
ATOM 10186 N N . HIS B 1 609 ? -19.078 21.562 14.023 1 98.81 609 HIS B N 1
ATOM 10187 C CA . HIS B 1 609 ? -19.844 20.344 13.797 1 98.81 609 HIS B CA 1
ATOM 10188 C C . HIS B 1 609 ? -18.938 19.125 13.742 1 98.81 609 HIS B C 1
ATOM 10190 O O . HIS B 1 609 ? -17.828 19.188 13.203 1 98.81 609 HIS B O 1
ATOM 10196 N N . GLY B 1 610 ? -19.375 17.984 14.195 1 98.81 610 GLY B N 1
ATOM 10197 C CA . GLY B 1 610 ? -18.797 16.656 14.133 1 98.81 610 GLY B CA 1
ATOM 10198 C C . GLY B 1 610 ? -19.562 15.625 14.945 1 98.81 610 GLY B C 1
ATOM 10199 O O . GLY B 1 610 ? -19.891 15.859 16.109 1 98.81 610 GLY B O 1
ATOM 10200 N N . LEU B 1 611 ? -19.812 14.531 14.336 1 98.56 611 LEU B N 1
ATOM 10201 C CA . LEU B 1 611 ? -20.594 13.469 14.969 1 98.56 611 LEU B CA 1
ATOM 10202 C C . LEU B 1 611 ? -19.688 12.492 15.695 1 98.56 611 LEU B C 1
ATOM 10204 O O . LEU B 1 611 ? -18.469 12.688 15.75 1 98.56 611 LEU B O 1
ATOM 10208 N N . SER B 1 612 ? -20.266 11.602 16.391 1 98.5 612 SER B N 1
ATOM 10209 C CA . SER B 1 612 ? -19.656 10.477 17.094 1 98.5 612 SER B CA 1
ATOM 10210 C C . SER B 1 612 ? -20.438 9.195 16.875 1 98.5 612 SER B C 1
ATOM 10212 O O . SER B 1 612 ? -21.578 9.234 16.391 1 98.5 612 SER B O 1
ATOM 10214 N N . TYR B 1 613 ? -19.797 8.008 17.094 1 98.31 613 TYR B N 1
ATOM 10215 C CA . TYR B 1 613 ? -20.516 6.738 17.016 1 98.31 613 TYR B CA 1
ATOM 10216 C C . TYR B 1 613 ? -21.359 6.516 18.266 1 98.31 613 TYR B C 1
ATOM 10218 O O . TYR B 1 613 ? -22.125 5.547 18.344 1 98.31 613 TYR B O 1
ATOM 10226 N N . THR B 1 614 ? -21.297 7.434 19.203 1 97.94 614 THR B N 1
ATOM 10227 C CA . THR B 1 614 ? -22.141 7.43 20.391 1 97.94 614 THR B CA 1
ATOM 10228 C C . THR B 1 614 ? -22.891 8.75 20.531 1 97.94 614 THR B C 1
ATOM 10230 O O . THR B 1 614 ? -22.875 9.578 19.609 1 97.94 614 THR B O 1
ATOM 10233 N N . THR B 1 615 ? -23.688 8.883 21.578 1 97.69 615 THR B N 1
ATOM 10234 C CA . THR B 1 615 ? -24.484 10.086 21.766 1 97.69 615 THR B CA 1
ATOM 10235 C C . THR B 1 615 ? -24.203 10.711 23.141 1 97.69 615 THR B C 1
ATOM 10237 O O . THR B 1 615 ? -23.766 10.023 24.062 1 97.69 615 THR B O 1
ATOM 10240 N N . PHE B 1 616 ? -24.438 11.977 23.25 1 98.5 616 PHE B N 1
ATOM 10241 C CA . PHE B 1 616 ? -24.172 12.711 24.469 1 98.5 616 PHE B CA 1
ATOM 10242 C C . PHE B 1 616 ? -25.344 13.602 24.844 1 98.5 616 PHE B C 1
ATOM 10244 O O . PHE B 1 616 ? -26.031 14.133 23.969 1 98.5 616 PHE B O 1
ATOM 10251 N N . HIS B 1 617 ? -25.547 13.711 26.062 1 98.5 617 HIS B N 1
ATOM 10252 C CA . HIS B 1 617 ? -26.594 14.562 26.609 1 98.5 617 HIS B CA 1
ATOM 10253 C C . HIS B 1 617 ? -26 15.688 27.453 1 98.5 617 HIS B C 1
ATOM 10255 O O . HIS B 1 617 ? -25.062 15.469 28.219 1 98.5 617 HIS B O 1
ATOM 10261 N N . TYR B 1 618 ? -26.531 16.953 27.297 1 98.69 618 TYR B N 1
ATOM 10262 C CA . TYR B 1 618 ? -26.109 18.156 28.031 1 98.69 618 TYR B CA 1
ATOM 10263 C C . TYR B 1 618 ? -27.141 18.547 29.078 1 98.69 618 TYR B C 1
ATOM 10265 O O . TYR B 1 618 ? -28.344 18.516 28.812 1 98.69 618 TYR B O 1
ATOM 10273 N N . SER B 1 619 ? -26.656 18.906 30.25 1 98.44 619 SER B N 1
ATOM 10274 C CA . SER B 1 619 ? -27.594 19.359 31.266 1 9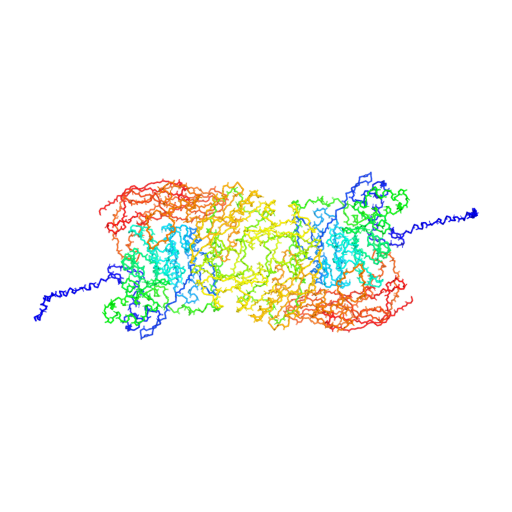8.44 619 SER B CA 1
ATOM 10275 C C . SER B 1 619 ? -26.875 20.203 32.312 1 98.44 619 SER B C 1
ATOM 10277 O O . SER B 1 619 ? -25.656 20.375 32.281 1 98.44 619 SER B O 1
ATOM 10279 N N . SER B 1 620 ? -27.609 20.891 33.25 1 98 620 SER B N 1
ATOM 10280 C CA . SER B 1 620 ? -27.141 21.531 34.469 1 98 620 SER B CA 1
ATOM 10281 C C . SER B 1 620 ? -26.219 22.688 34.188 1 98 620 SER B C 1
ATOM 10283 O O . SER B 1 620 ? -25.094 22.766 34.719 1 98 620 SER B O 1
ATOM 10285 N N . LEU B 1 621 ? -26.766 23.641 33.406 1 98.56 621 LEU B N 1
ATOM 10286 C CA . LEU B 1 621 ? -25.984 24.844 33.125 1 98.56 621 LEU B CA 1
ATOM 10287 C C . LEU B 1 621 ? -25.812 25.688 34.375 1 98.56 621 LEU B C 1
ATOM 10289 O O . LEU B 1 621 ? -26.781 25.969 35.094 1 98.56 621 LEU B O 1
ATOM 10293 N N . ALA B 1 622 ? -24.562 25.969 34.719 1 98.56 622 ALA B N 1
ATOM 10294 C CA . ALA B 1 622 ? -24.25 26.844 35.844 1 98.56 622 ALA B CA 1
ATOM 10295 C C . ALA B 1 622 ? -23.344 28 35.375 1 98.56 622 ALA B C 1
ATOM 10297 O O . ALA B 1 622 ? -22.344 27.781 34.719 1 98.56 622 ALA B O 1
ATOM 10298 N N . ILE B 1 623 ? -23.766 29.219 35.719 1 98.31 623 ILE B N 1
ATOM 10299 C CA . ILE B 1 623 ? -23.016 30.422 35.344 1 98.31 623 ILE B CA 1
ATOM 10300 C C . ILE B 1 623 ? -22.625 31.188 36.594 1 98.31 623 ILE B C 1
ATOM 10302 O O . ILE B 1 623 ? -23.469 31.531 37.438 1 98.31 623 ILE B O 1
ATOM 10306 N N . LYS B 1 624 ? -21.375 31.344 36.781 1 97.62 624 LYS B N 1
ATOM 10307 C CA . LYS B 1 624 ? -20.828 32.125 37.906 1 97.62 624 LYS B CA 1
ATOM 10308 C C . LYS B 1 624 ? -20.031 33.312 37.375 1 97.62 624 LYS B C 1
ATOM 10310 O O . LYS B 1 624 ? -18.938 33.125 36.812 1 97.62 624 LYS B O 1
ATOM 10315 N N . THR B 1 625 ? -20.5 34.531 37.5 1 93.31 625 THR B N 1
ATOM 10316 C CA . THR B 1 625 ? -19.828 35.75 37.125 1 93.31 625 THR B CA 1
ATOM 10317 C C . THR B 1 625 ? -19.984 36.812 38.188 1 93.31 625 THR B C 1
ATOM 10319 O O . THR B 1 625 ? -20.859 36.719 39.062 1 93.31 625 THR B O 1
ATOM 10322 N N . PRO B 1 626 ? -19.078 37.812 38.188 1 88.69 626 PRO B N 1
ATOM 10323 C CA . PRO B 1 626 ? -19.328 38.906 39.125 1 88.69 626 PRO B CA 1
ATOM 10324 C C . PRO B 1 626 ? -20.531 39.75 38.719 1 88.69 626 PRO B C 1
ATOM 10326 O O . PRO B 1 626 ? -20.984 39.688 37.562 1 88.69 626 PRO B O 1
ATOM 10329 N N . SER B 1 627 ? -20.938 40.438 39.75 1 89.06 627 SER B N 1
ATOM 10330 C CA . SER B 1 627 ? -22.047 41.344 39.469 1 89.06 627 SER B CA 1
ATOM 10331 C C . SER B 1 627 ? -21.547 42.625 38.781 1 89.06 627 SER B C 1
ATOM 10333 O O . SER B 1 627 ? -22.297 43.281 38.062 1 89.06 627 SER B O 1
ATOM 10335 N N . SER B 1 628 ? -20.297 42.875 39.125 1 93.19 628 SER B N 1
ATOM 10336 C CA . SER B 1 628 ? -19.719 44.094 38.562 1 93.19 628 SER B CA 1
ATOM 10337 C C . SER B 1 628 ? -18.25 43.875 38.219 1 93.19 628 SER B C 1
ATOM 10339 O O . SER B 1 628 ? -17.562 43.062 38.812 1 93.19 628 SER B O 1
ATOM 10341 N N . ILE B 1 629 ? -17.875 44.625 37.25 1 94.81 629 ILE B N 1
ATOM 10342 C CA . ILE B 1 629 ? -16.5 44.594 36.781 1 94.81 629 ILE B CA 1
ATOM 10343 C C . ILE B 1 629 ? -16.109 45.938 36.188 1 94.81 629 ILE B C 1
ATOM 10345 O O . ILE B 1 629 ? -16.984 46.719 35.75 1 94.81 629 ILE B O 1
ATOM 10349 N N . THR B 1 630 ? -14.867 46.344 36.312 1 95.44 630 THR B N 1
ATOM 10350 C CA . THR B 1 630 ? -14.414 47.594 35.75 1 95.44 630 THR B CA 1
ATOM 10351 C C . THR B 1 630 ? -14.562 47.594 34.219 1 95.44 630 THR B C 1
ATOM 10353 O O . THR B 1 630 ? -14.344 46.562 33.562 1 95.44 630 THR B O 1
ATOM 10356 N N . LYS B 1 631 ? -14.898 48.719 33.656 1 96.25 631 LYS B N 1
ATOM 10357 C CA . LYS B 1 631 ? -15.102 48.844 32.219 1 96.25 631 LYS B CA 1
ATOM 10358 C C . LYS B 1 631 ? -13.797 48.594 31.469 1 96.25 631 LYS B C 1
ATOM 10360 O O . LYS B 1 631 ? -13.758 47.812 30.531 1 96.25 631 LYS B O 1
ATOM 10365 N N . ALA B 1 632 ? -12.75 49.344 31.859 1 96.56 632 ALA B N 1
ATOM 10366 C CA . ALA B 1 632 ? -11.43 49.25 31.219 1 96.56 632 ALA B CA 1
ATOM 10367 C C . ALA B 1 632 ? -10.5 48.375 32.062 1 96.56 632 ALA B C 1
ATOM 10369 O O . ALA B 1 632 ? -10.695 48.219 33.281 1 96.56 632 ALA B O 1
ATOM 10370 N N . PRO B 1 633 ? -9.539 47.781 31.391 1 95.94 633 PRO B N 1
ATOM 10371 C CA . PRO B 1 633 ? -8.539 47.062 32.188 1 95.94 633 PRO B CA 1
ATOM 10372 C C . PRO B 1 633 ? -7.77 47.969 33.125 1 95.94 633 PRO B C 1
ATOM 10374 O O . PRO B 1 633 ? -7.5 49.125 32.812 1 95.94 633 PRO B O 1
ATOM 10377 N N . LYS B 1 634 ? -7.34 47.406 34.281 1 95 634 LYS B N 1
ATOM 10378 C CA . LYS B 1 634 ? -6.602 48.188 35.281 1 95 634 LYS B CA 1
ATOM 10379 C C . LYS B 1 634 ? -5.234 47.562 35.562 1 95 634 LYS B C 1
ATOM 10381 O O . LYS B 1 634 ? -4.406 48.125 36.25 1 95 634 LYS B O 1
ATOM 10386 N N . GLY B 1 635 ? -5.078 46.406 35.031 1 95.19 635 GLY B N 1
ATOM 10387 C CA . GLY B 1 635 ? -3.803 45.719 35.25 1 95.19 635 GLY B CA 1
ATOM 10388 C C . GLY B 1 635 ? -2.645 46.438 34.562 1 95.19 635 GLY B C 1
ATOM 10389 O O . GLY B 1 635 ? -2.844 47.219 33.656 1 95.19 635 GLY B O 1
ATOM 10390 N N . ASN B 1 636 ? -1.436 46.125 35 1 95 636 ASN B N 1
ATOM 10391 C CA . ASN B 1 636 ? -0.23 46.656 34.406 1 95 636 ASN B CA 1
ATOM 10392 C C . ASN B 1 636 ? -0.025 46.125 33 1 95 636 ASN B C 1
ATOM 10394 O O . ASN B 1 636 ? -0.527 45.062 32.656 1 95 636 ASN B O 1
ATOM 10398 N N . LEU B 1 637 ? 0.613 46.938 32.188 1 95 637 LEU B N 1
ATOM 10399 C CA . LEU B 1 637 ? 1.029 46.469 30.875 1 95 637 LEU B CA 1
ATOM 10400 C C . LEU B 1 637 ? 2.16 45.469 31 1 95 637 LEU B C 1
ATOM 10402 O O . LEU B 1 637 ? 3.205 45.75 31.594 1 95 637 LEU B O 1
ATOM 10406 N N . THR B 1 638 ? 1.96 44.25 30.547 1 96.38 638 THR B N 1
ATOM 10407 C CA . THR B 1 638 ? 2.898 43.156 30.609 1 96.38 638 THR B CA 1
ATOM 10408 C C . THR B 1 638 ? 3.051 42.5 29.234 1 96.38 638 THR B C 1
ATOM 10410 O O . THR B 1 638 ? 2.469 42.938 28.25 1 96.38 638 THR B O 1
ATOM 10413 N N . VAL B 1 639 ? 3.941 41.469 29.141 1 97.38 639 VAL B N 1
ATOM 10414 C CA . VAL B 1 639 ? 3.988 40.594 27.969 1 97.38 639 VAL B CA 1
ATOM 10415 C C . VAL B 1 639 ? 2.633 39.906 27.766 1 97.38 639 VAL B C 1
ATOM 10417 O O . VAL B 1 639 ? 2.164 39.188 28.641 1 97.38 639 VAL B O 1
ATOM 10420 N N . GLY B 1 640 ? 1.966 40.219 26.688 1 97.25 640 GLY B N 1
ATOM 10421 C CA . GLY B 1 640 ? 0.626 39.719 26.406 1 97.25 640 GLY B CA 1
ATOM 10422 C C . GLY B 1 640 ? -0.453 40.75 26.641 1 97.25 640 GLY B C 1
ATOM 10423 O O . GLY B 1 640 ? -1.643 40.438 26.656 1 97.25 640 GLY B O 1
ATOM 10424 N N . GLY B 1 641 ? -0.061 42.031 26.859 1 96.94 641 GLY B N 1
ATOM 10425 C CA . GLY B 1 641 ? -1.013 43.094 27.109 1 96.94 641 GLY B CA 1
ATOM 10426 C C . GLY B 1 641 ? -1.267 43.312 28.594 1 96.94 641 GLY B C 1
ATOM 10427 O O . GLY B 1 641 ? -0.474 42.875 29.438 1 96.94 641 GLY B O 1
ATOM 10428 N N . HIS B 1 642 ? -2.361 44.031 28.891 1 97.25 642 HIS B N 1
ATOM 10429 C CA . HIS B 1 642 ? -2.701 44.25 30.297 1 97.25 642 HIS B CA 1
ATOM 10430 C C . HIS B 1 642 ? -2.891 42.938 31.047 1 97.25 642 HIS B C 1
ATOM 10432 O O . HIS B 1 642 ? -3.57 42.031 30.562 1 97.25 642 HIS B O 1
ATOM 10438 N N . SER B 1 643 ? -2.303 42.875 32.219 1 97.62 643 SER B N 1
ATOM 10439 C CA . SER B 1 643 ? -2.229 41.594 32.969 1 97.62 643 SER B CA 1
ATOM 10440 C C . SER B 1 643 ? -3.619 41.062 33.281 1 97.62 643 SER B C 1
ATOM 10442 O O . SER B 1 643 ? -3.838 39.844 33.25 1 97.62 643 SER B O 1
ATOM 10444 N N . ASP B 1 644 ? -4.566 41.906 33.5 1 97.69 644 ASP B N 1
ATOM 10445 C CA . ASP B 1 644 ? -5.875 41.469 33.938 1 97.69 644 ASP B CA 1
ATOM 10446 C C . ASP B 1 644 ? -6.734 40.969 32.781 1 97.69 644 ASP B C 1
ATOM 10448 O O . ASP B 1 644 ? -7.816 40.438 32.969 1 97.69 644 ASP B O 1
ATOM 10452 N N . LEU B 1 645 ? -6.285 41.156 31.516 1 98.19 645 LEU B N 1
ATOM 10453 C CA . LEU B 1 645 ? -6.957 40.531 30.375 1 98.19 645 LEU B CA 1
ATOM 10454 C C . LEU B 1 645 ? -6.98 39.031 30.516 1 98.19 645 LEU B C 1
ATOM 10456 O O . LEU B 1 645 ? -7.848 38.344 29.953 1 98.19 645 LEU B O 1
ATOM 10460 N N . TRP B 1 646 ? -6.051 38.5 31.281 1 98.19 646 TRP B N 1
ATOM 10461 C CA . TRP B 1 646 ? -5.863 37.062 31.391 1 98.19 646 TRP B CA 1
ATOM 10462 C C . TRP B 1 646 ? -6.488 36.531 32.656 1 98.19 646 TRP B C 1
ATOM 10464 O O . TRP B 1 646 ? -6.477 35.312 32.906 1 98.19 646 TRP B O 1
ATOM 10474 N N . ASP B 1 647 ? -7.074 37.406 33.5 1 98 647 ASP B N 1
ATOM 10475 C CA . ASP B 1 647 ? -7.723 36.969 34.75 1 98 647 ASP B CA 1
ATOM 10476 C C . ASP B 1 647 ? -9.023 36.219 34.469 1 98 647 ASP B C 1
ATOM 10478 O O . ASP B 1 647 ? -9.805 36.625 33.594 1 98 647 ASP B O 1
ATOM 10482 N N . VAL B 1 648 ? -9.156 35.094 35.094 1 98.06 648 VAL B N 1
ATOM 10483 C CA . VAL B 1 648 ? -10.453 34.438 35.062 1 98.06 648 VAL B CA 1
ATOM 10484 C C . VAL B 1 648 ? -11.477 35.219 35.875 1 98.06 648 VAL B C 1
ATOM 10486 O O . VAL B 1 648 ? -11.305 35.375 37.094 1 98.06 648 VAL B O 1
ATOM 10489 N N . VAL B 1 649 ? -12.508 35.656 35.25 1 97.5 649 VAL B N 1
ATOM 10490 C CA . VAL B 1 649 ? -13.438 36.531 35.938 1 97.5 649 VAL B CA 1
ATOM 10491 C C . VAL B 1 649 ? -14.781 35.844 36.125 1 97.5 649 VAL B C 1
ATOM 10493 O O . VAL B 1 649 ? -15.672 36.344 36.812 1 97.5 649 VAL B O 1
ATOM 10496 N N . GLY B 1 650 ? -14.914 34.688 35.531 1 97.81 650 GLY B N 1
ATOM 10497 C CA . GLY B 1 650 ? -16.125 33.906 35.656 1 97.81 650 GLY B CA 1
ATOM 10498 C C . GLY B 1 650 ? -15.969 32.5 35.094 1 97.81 650 GLY B C 1
ATOM 10499 O O . GLY B 1 650 ? -14.938 32.156 34.5 1 97.81 650 GLY B O 1
ATOM 10500 N N . THR B 1 651 ? -17 31.719 35.375 1 98.44 651 THR B N 1
ATOM 10501 C CA . THR B 1 651 ? -17 30.344 34.875 1 98.44 651 THR B CA 1
ATOM 10502 C C . THR B 1 651 ? -18.391 29.938 34.406 1 98.44 651 THR B C 1
ATOM 10504 O O . THR B 1 651 ? -19.391 30.453 34.906 1 98.44 651 THR B O 1
ATOM 10507 N N . VAL B 1 652 ? -18.453 29.172 33.375 1 98.69 652 VAL B N 1
ATOM 10508 C CA . VAL B 1 652 ? -19.656 28.5 32.906 1 98.69 652 VAL B CA 1
ATOM 10509 C C . VAL B 1 652 ? -19.453 26.984 32.938 1 98.69 652 VAL B C 1
ATOM 10511 O O . VAL B 1 652 ? -18.422 26.484 32.5 1 98.69 652 VAL B O 1
ATOM 10514 N N . SER B 1 653 ? -20.375 26.266 33.531 1 98.56 653 SER B N 1
ATOM 10515 C CA . SER B 1 653 ? -20.234 24.812 33.594 1 98.56 653 SER B CA 1
ATOM 10516 C C . SER B 1 653 ? -21.484 24.109 33.062 1 98.56 653 SER B C 1
ATOM 10518 O O . SER B 1 653 ? -22.578 24.672 33.125 1 98.56 653 SER B O 1
ATOM 10520 N N . ALA B 1 654 ? -21.312 22.953 32.594 1 98.75 654 ALA B N 1
ATOM 10521 C CA . ALA B 1 654 ? -22.391 22.078 32.125 1 98.75 654 ALA B CA 1
ATOM 10522 C C . ALA B 1 654 ? -22.047 20.609 32.375 1 98.75 654 ALA B C 1
ATOM 10524 O O . ALA B 1 654 ? -20.875 20.219 32.375 1 98.75 654 ALA B O 1
ATOM 10525 N N . ARG B 1 655 ? -23.031 19.812 32.594 1 98.62 655 ARG B N 1
ATOM 10526 C CA . ARG B 1 655 ? -22.859 18.375 32.75 1 98.62 655 ARG B CA 1
ATOM 10527 C C . ARG B 1 655 ? -23.062 17.672 31.391 1 98.62 655 ARG B C 1
ATOM 10529 O O . ARG B 1 655 ? -24.047 17.891 30.703 1 98.62 655 ARG B O 1
ATOM 10536 N N . ILE B 1 656 ? -22.094 16.875 31.016 1 98.75 656 ILE B N 1
ATOM 10537 C CA . ILE B 1 656 ? -22.141 16.094 29.781 1 98.75 656 ILE B CA 1
ATOM 10538 C C . ILE B 1 656 ? -22.219 14.602 30.125 1 98.75 656 ILE B C 1
ATOM 10540 O O . ILE B 1 656 ? -21.422 14.094 30.906 1 98.75 656 ILE B O 1
ATOM 10544 N N . ALA B 1 657 ? -23.156 13.914 29.578 1 98.69 657 ALA B N 1
ATOM 10545 C CA . ALA B 1 657 ? -23.312 12.484 29.797 1 98.69 657 ALA B CA 1
ATOM 10546 C C . ALA B 1 657 ? -23.281 11.711 28.469 1 98.69 657 ALA B C 1
ATOM 10548 O O . ALA B 1 657 ? -23.875 12.141 27.484 1 98.69 657 ALA B O 1
ATOM 10549 N N . ASN B 1 658 ? -22.469 10.633 28.453 1 98.62 658 ASN B N 1
ATOM 10550 C CA . ASN B 1 658 ? -22.547 9.695 27.328 1 98.62 658 ASN B CA 1
ATOM 10551 C C . ASN B 1 658 ? -23.734 8.742 27.484 1 98.62 658 ASN B C 1
ATOM 10553 O O . ASN B 1 658 ? -23.656 7.754 28.203 1 98.62 658 ASN B O 1
ATOM 10557 N N . ASN B 1 659 ? -24.734 9.016 26.828 1 98.19 659 ASN B N 1
ATOM 10558 C CA . ASN B 1 659 ? -25.938 8.195 26.953 1 98.19 659 ASN B CA 1
ATOM 10559 C C . ASN B 1 659 ? -26.047 7.195 25.812 1 98.19 659 ASN B C 1
ATOM 10561 O O . ASN B 1 659 ? -27.141 6.695 25.516 1 98.19 659 ASN B O 1
ATOM 10565 N N . GLY B 1 660 ? -25.016 7.043 25.062 1 97.62 660 GLY B N 1
ATOM 10566 C CA . GLY B 1 660 ? -24.938 6.004 24.047 1 97.62 660 GLY B CA 1
ATOM 10567 C C . GLY B 1 660 ? -24.344 4.707 24.562 1 97.62 660 GLY B C 1
ATOM 10568 O O . GLY B 1 660 ? -24.344 4.453 25.766 1 97.62 660 GLY B O 1
ATOM 10569 N N . THR B 1 661 ? -23.859 3.766 23.672 1 96.75 661 THR B N 1
ATOM 10570 C CA . THR B 1 661 ? -23.453 2.418 24.047 1 96.75 661 THR B CA 1
ATOM 10571 C C . THR B 1 661 ? -21.938 2.234 23.859 1 96.75 661 THR B C 1
ATOM 10573 O O . THR B 1 661 ? -21.391 1.209 24.266 1 96.75 661 THR B O 1
ATOM 10576 N N . LEU B 1 662 ? -21.281 3.229 23.25 1 97.94 662 LEU B N 1
ATOM 10577 C CA . LEU B 1 662 ? -19.844 3.146 23.016 1 97.94 662 LEU B CA 1
ATOM 10578 C C . LEU B 1 662 ? -19.109 4.254 23.766 1 97.94 662 LEU B C 1
ATOM 10580 O O . LEU B 1 662 ? -19.688 5.289 24.094 1 97.94 662 LEU B O 1
ATOM 10584 N N . SER B 1 663 ? -17.812 3.941 24.109 1 98.25 663 SER B N 1
ATOM 10585 C CA . SER B 1 663 ? -16.953 5.023 24.594 1 98.25 663 SER B CA 1
ATOM 10586 C C . SER B 1 663 ? -16.688 6.047 23.5 1 98.25 663 SER B C 1
ATOM 10588 O O . SER B 1 663 ? -16.656 5.707 22.312 1 98.25 663 SER B O 1
ATOM 10590 N N . GLY B 1 664 ? -16.578 7.297 23.812 1 98.31 664 GLY B N 1
ATOM 10591 C CA . GLY B 1 664 ? -16.281 8.359 22.859 1 98.31 664 GLY B CA 1
ATOM 10592 C C . GLY B 1 664 ? -15.914 9.672 23.531 1 98.31 664 GLY B C 1
ATOM 10593 O O . GLY B 1 664 ? -16.031 9.805 24.75 1 98.31 664 GLY B O 1
ATOM 10594 N N . ALA B 1 665 ? -15.438 10.547 22.75 1 98.69 665 ALA B N 1
ATOM 10595 C CA . ALA B 1 665 ? -15.102 11.883 23.219 1 98.69 665 ALA B CA 1
ATOM 10596 C C . ALA B 1 665 ? -16.109 12.914 22.703 1 98.69 665 ALA B C 1
ATOM 10598 O O . ALA B 1 665 ? -16.547 12.836 21.562 1 98.69 665 ALA B O 1
ATOM 10599 N N . GLU B 1 666 ? -16.484 13.82 23.609 1 98.5 666 GLU B N 1
ATOM 10600 C CA . GLU B 1 666 ? -17.312 14.969 23.266 1 98.5 666 GLU B CA 1
ATOM 10601 C C . GLU B 1 666 ? -16.547 16.281 23.422 1 98.5 666 GLU B C 1
ATOM 10603 O O . GLU B 1 666 ? -15.57 16.344 24.172 1 98.5 666 GLU B O 1
ATOM 10608 N N . VAL B 1 667 ? -16.953 17.297 22.594 1 98.75 667 VAL B N 1
ATOM 10609 C CA . VAL B 1 667 ? -16.344 18.625 22.688 1 98.75 667 VAL B CA 1
ATOM 10610 C C . VAL B 1 667 ? -17.422 19.672 22.922 1 98.75 667 VAL B C 1
ATOM 10612 O O . VAL B 1 667 ? -17.844 20.359 22 1 98.75 667 VAL B O 1
ATOM 10615 N N . PRO B 1 668 ? -17.844 19.797 24.203 1 98.81 668 PRO B N 1
ATOM 10616 C CA . PRO B 1 668 ? -18.734 20.922 24.484 1 98.81 668 PRO B CA 1
ATOM 10617 C C . PRO B 1 668 ? -18.109 22.281 24.156 1 98.81 668 PRO B C 1
ATOM 10619 O O . PRO B 1 668 ? -16.922 22.5 24.438 1 98.81 668 PRO B O 1
ATOM 10622 N N . GLN B 1 669 ? -18.922 23.141 23.547 1 98.88 669 GLN B N 1
ATOM 10623 C CA . GLN B 1 669 ? -18.5 24.469 23.094 1 98.88 669 GLN B CA 1
ATOM 10624 C C . GLN B 1 669 ? -19.328 25.562 23.766 1 98.88 669 GLN B C 1
ATOM 10626 O O . GLN B 1 669 ? -20.547 25.453 23.844 1 98.88 669 GLN B O 1
ATOM 10631 N N . LEU B 1 670 ? -18.672 26.594 24.234 1 98.88 670 LEU B N 1
ATOM 10632 C CA . LEU B 1 670 ? -19.328 27.75 24.828 1 98.88 670 LEU B CA 1
ATOM 10633 C C . LEU B 1 670 ? -19.312 28.938 23.875 1 98.88 670 LEU B C 1
ATOM 10635 O O . LEU B 1 670 ? -18.234 29.344 23.391 1 98.88 670 LEU B O 1
ATOM 10639 N N . TYR B 1 671 ? -20.453 29.484 23.594 1 98.81 671 TYR B N 1
ATOM 10640 C CA . TYR B 1 671 ? -20.609 30.703 22.797 1 98.81 671 TYR B CA 1
ATOM 10641 C C . TYR B 1 671 ? -21.25 31.812 23.609 1 98.81 671 TYR B C 1
ATOM 10643 O O . TYR B 1 671 ? -22.141 31.562 24.422 1 98.81 671 TYR B O 1
ATOM 10651 N N . LEU B 1 672 ? -20.828 33.062 23.391 1 98.69 672 LEU B N 1
ATOM 10652 C CA . LEU B 1 672 ? -21.375 34.219 24.094 1 98.69 672 LEU B CA 1
ATOM 10653 C C . LEU B 1 672 ? -22 35.188 23.125 1 98.69 672 LEU B C 1
ATOM 10655 O O . LEU B 1 672 ? -21.469 35.406 22.031 1 98.69 672 LEU B O 1
ATOM 10659 N N . GLY B 1 673 ? -23.094 35.719 23.453 1 98.38 673 GLY B N 1
ATOM 10660 C CA . GLY B 1 673 ? -23.641 36.938 22.875 1 98.38 673 GLY B CA 1
ATOM 10661 C C . GLY B 1 673 ? -23.453 38.156 23.766 1 98.38 673 GLY B C 1
ATOM 10662 O O . GLY B 1 673 ? -23.609 38.062 24.984 1 98.38 673 GLY B O 1
ATOM 10663 N N . PHE B 1 674 ? -23.094 39.25 23.219 1 98.19 674 PHE B N 1
ATOM 10664 C CA . PHE B 1 674 ? -22.75 40.438 23.953 1 98.19 674 PHE B CA 1
ATOM 10665 C C . PHE B 1 674 ? -23.906 41.438 23.969 1 98.19 674 PHE B C 1
ATOM 10667 O O . PHE B 1 674 ? -24.812 41.344 23.125 1 98.19 674 PHE B O 1
ATOM 10674 N N . PRO B 1 675 ? -23.859 42.375 24.922 1 97 675 PRO B N 1
ATOM 10675 C CA . PRO B 1 675 ? -24.797 43.469 24.828 1 97 675 PRO B CA 1
ATOM 10676 C C . PRO B 1 675 ? -24.656 44.281 23.531 1 97 675 PRO B C 1
ATOM 10678 O O . PRO B 1 675 ? -23.562 44.375 22.984 1 97 675 PRO B O 1
ATOM 10681 N N . ASP B 1 676 ? -25.688 44.938 23.094 1 95.62 676 ASP B N 1
ATOM 10682 C CA . ASP B 1 676 ? -25.734 45.625 21.812 1 95.62 676 ASP B CA 1
ATOM 10683 C C . ASP B 1 676 ? -24.672 46.719 21.75 1 95.62 676 ASP B C 1
ATOM 10685 O O . ASP B 1 676 ? -24.141 47.031 20.688 1 95.62 676 ASP B O 1
ATOM 10689 N N . SER B 1 677 ? -24.391 47.25 22.891 1 94.44 677 SER B N 1
ATOM 10690 C CA . SER B 1 677 ? -23.453 48.375 22.938 1 94.44 677 SER B CA 1
ATOM 10691 C C . SER B 1 677 ? -22.047 47.938 22.5 1 94.44 677 SER B C 1
ATOM 10693 O O . SER B 1 677 ? -21.219 48.781 22.141 1 94.44 677 SER B O 1
ATOM 10695 N N . ALA B 1 678 ? -21.797 46.688 22.594 1 95.75 678 ALA B N 1
ATOM 10696 C CA . ALA B 1 678 ? -20.484 46.188 22.203 1 95.75 678 ALA B CA 1
ATOM 10697 C C . ALA B 1 678 ? -20.391 45.969 20.703 1 95.75 678 ALA B C 1
ATOM 10699 O O . ALA B 1 678 ? -19.297 45.781 20.156 1 95.75 678 ALA B O 1
ATOM 10700 N N . ASP B 1 679 ? -21.438 45.969 19.938 1 95.5 679 ASP B N 1
ATOM 10701 C CA . ASP B 1 679 ? -21.484 45.75 18.5 1 95.5 679 ASP B CA 1
ATOM 10702 C C . ASP B 1 679 ? -20.703 44.5 18.078 1 95.5 679 ASP B C 1
ATOM 10704 O O . ASP B 1 679 ? -19.797 44.594 17.266 1 95.5 679 ASP B O 1
ATOM 10708 N N . GLN B 1 680 ? -21.094 43.375 18.703 1 97.25 680 GLN B N 1
ATOM 10709 C CA . GLN B 1 680 ? -20.438 42.094 18.469 1 97.25 680 GLN B CA 1
ATOM 10710 C C . GLN B 1 680 ? -21.328 41.188 17.641 1 97.25 680 GLN B C 1
ATOM 10712 O O . GLN B 1 680 ? -22.531 41.406 17.531 1 97.25 680 GLN B O 1
ATOM 10717 N N . PRO B 1 681 ? -20.75 40.156 16.922 1 97.56 681 PRO B N 1
ATOM 10718 C CA . PRO B 1 681 ? -21.547 39.125 16.25 1 97.56 681 PRO B CA 1
ATOM 10719 C C . PRO B 1 681 ? -22.594 38.5 17.172 1 97.56 681 PRO B C 1
ATOM 10721 O O . PRO B 1 681 ? -22.484 38.594 18.391 1 97.56 681 PRO B O 1
ATOM 10724 N N . VAL B 1 682 ? -23.578 37.75 16.547 1 97.62 682 VAL B N 1
ATOM 10725 C CA . VAL B 1 682 ? -24.703 37.156 17.25 1 97.62 682 VAL B CA 1
ATOM 10726 C C . VAL B 1 682 ? -24.188 36.281 18.406 1 97.62 682 VAL B C 1
ATOM 10728 O O . VAL B 1 682 ? -24.734 36.281 19.5 1 97.62 682 VAL B O 1
ATOM 10731 N N . ARG B 1 683 ? -23.203 35.531 18.188 1 97.25 683 ARG B N 1
ATOM 10732 C CA . ARG B 1 683 ? -22.516 34.719 19.172 1 97.25 683 ARG B CA 1
ATOM 10733 C C . ARG B 1 683 ? -21.094 34.406 18.719 1 97.25 683 ARG B C 1
ATOM 10735 O O . ARG B 1 683 ? -20.797 34.406 17.531 1 97.25 683 ARG B O 1
ATOM 10742 N N . GLN B 1 684 ? -20.203 34.219 19.656 1 97.56 684 GLN B N 1
ATOM 10743 C CA . GLN B 1 684 ? -18.812 33.906 19.375 1 97.56 684 GLN B CA 1
ATOM 10744 C C . GLN B 1 684 ? -18.25 32.875 20.344 1 97.56 684 GLN B C 1
ATOM 10746 O O . GLN B 1 684 ? -18.594 32.875 21.531 1 97.56 684 GLN B O 1
ATOM 10751 N N . LEU B 1 685 ? -17.422 31.922 19.844 1 98.81 685 LEU B N 1
ATOM 10752 C CA . LEU B 1 685 ? -16.797 30.891 20.656 1 98.81 685 LEU B CA 1
ATOM 10753 C C . LEU B 1 685 ? -15.914 31.516 21.734 1 98.81 685 LEU B C 1
ATOM 10755 O O . LEU B 1 685 ? -15.094 32.406 21.453 1 98.81 685 LEU B O 1
ATOM 10759 N N . ARG B 1 686 ? -16.078 31.125 23 1 98.69 686 ARG B N 1
ATOM 10760 C CA . ARG B 1 686 ? -15.281 31.641 24.094 1 98.69 686 ARG B CA 1
ATOM 10761 C C . ARG B 1 686 ? -14.898 30.531 25.062 1 98.69 686 ARG B C 1
ATOM 10763 O O . ARG B 1 686 ? -14.484 30.797 26.188 1 98.69 686 ARG B O 1
ATOM 10770 N N . GLY B 1 687 ? -15.055 29.297 24.594 1 98.56 687 GLY B N 1
ATOM 10771 C CA . GLY B 1 687 ? -14.625 28.156 25.406 1 98.56 687 GLY B CA 1
ATOM 10772 C C . GLY B 1 687 ? -14.914 26.828 24.75 1 98.56 687 GLY B C 1
ATOM 10773 O O . GLY B 1 687 ? -15.844 26.703 23.953 1 98.56 687 GLY B O 1
ATOM 10774 N N . PHE B 1 688 ? -14.164 25.812 25.062 1 98.5 688 PHE B N 1
ATOM 10775 C CA . PHE B 1 688 ? -14.406 24.406 24.734 1 98.5 688 PHE B CA 1
ATOM 10776 C C . PHE B 1 688 ? -13.555 23.484 25.594 1 98.5 688 PHE B C 1
ATOM 10778 O O . PHE B 1 688 ? -12.586 23.938 26.219 1 98.5 688 PHE B O 1
ATOM 10785 N N . ASP B 1 689 ? -13.977 22.312 25.656 1 97.62 689 ASP B N 1
ATOM 10786 C CA . ASP B 1 689 ? -13.195 21.266 26.312 1 97.62 689 ASP B CA 1
ATOM 10787 C C . ASP B 1 689 ? -13.484 19.906 25.688 1 97.62 689 ASP B C 1
ATOM 10789 O O . ASP B 1 689 ? -14.617 19.609 25.312 1 97.62 689 ASP B O 1
ATOM 10793 N N . ARG B 1 690 ? -12.461 19.125 25.469 1 98.12 690 ARG B N 1
ATOM 10794 C CA . ARG B 1 690 ? -12.641 17.75 25 1 98.12 690 ARG B CA 1
ATOM 10795 C C . ARG B 1 690 ? -12.68 16.781 26.172 1 98.12 690 ARG B C 1
ATOM 10797 O O . ARG B 1 690 ? -11.75 16.734 26.984 1 98.12 690 ARG B O 1
ATOM 10804 N N . VAL B 1 691 ? -13.711 15.977 26.312 1 98.31 691 VAL B N 1
ATOM 10805 C CA . VAL B 1 691 ? -13.852 15.047 27.422 1 98.31 691 VAL B CA 1
ATOM 10806 C C . VAL B 1 691 ? -14.133 13.648 26.891 1 98.31 691 VAL B C 1
ATOM 10808 O O . VAL B 1 691 ? -14.961 13.469 26 1 98.31 691 VAL B O 1
ATOM 10811 N N . GLU B 1 692 ? -13.383 12.68 27.328 1 98.25 692 GLU B N 1
ATOM 10812 C CA . GLU B 1 692 ? -13.594 11.273 26.984 1 98.25 692 GLU B CA 1
ATOM 10813 C C . GLU B 1 692 ? -14.469 10.586 28.031 1 98.25 692 GLU B C 1
ATOM 10815 O O . GLU B 1 692 ? -14.164 10.617 29.219 1 98.25 692 GLU B O 1
ATOM 10820 N N . LEU B 1 693 ? -15.555 9.953 27.578 1 98.69 693 LEU B N 1
ATOM 10821 C CA . LEU B 1 693 ? -16.516 9.336 28.484 1 98.69 693 LEU B CA 1
ATOM 10822 C C . LEU B 1 693 ? -16.859 7.922 28.031 1 98.69 693 LEU B C 1
ATOM 10824 O O . LEU B 1 693 ? -17.172 7.703 26.859 1 98.69 693 LEU B O 1
ATOM 10828 N N . SER B 1 694 ? -16.797 7.016 28.906 1 98.38 694 SER B N 1
ATOM 10829 C CA . SER B 1 694 ? -17.344 5.688 28.625 1 98.38 694 SER B CA 1
ATOM 10830 C C . SER B 1 694 ? -18.859 5.711 28.547 1 98.38 694 SER B C 1
ATOM 10832 O O . SER B 1 694 ? -19.5 6.676 28.969 1 98.38 694 SER B O 1
ATOM 10834 N N . ALA B 1 695 ? -19.406 4.637 28.031 1 98.06 695 ALA B N 1
ATOM 10835 C CA . ALA B 1 695 ? -20.859 4.527 27.984 1 98.06 695 ALA B CA 1
ATOM 10836 C C . ALA B 1 695 ? -21.453 4.668 29.391 1 98.06 695 ALA B C 1
ATOM 10838 O O . ALA B 1 695 ? -21.031 3.988 30.312 1 98.06 695 ALA B O 1
ATOM 10839 N N . GLY B 1 696 ? -22.281 5.57 29.562 1 98.12 696 GLY B N 1
ATOM 10840 C CA . GLY B 1 696 ? -22.984 5.758 30.812 1 98.12 696 GLY B CA 1
ATOM 10841 C C . GLY B 1 696 ? -22.266 6.727 31.75 1 98.12 696 GLY B C 1
ATOM 10842 O O . GLY B 1 696 ? -22.844 7.168 32.75 1 98.12 696 GLY B O 1
ATOM 10843 N N . GLN B 1 697 ? -21.125 7.121 31.422 1 98.56 697 GLN B N 1
ATOM 10844 C CA . GLN B 1 697 ? -20.344 8.016 32.281 1 98.56 697 GLN B CA 1
ATOM 10845 C C . GLN B 1 697 ? -20.75 9.469 32.062 1 98.56 697 GLN B C 1
ATOM 10847 O O . GLN B 1 697 ? -21.234 9.844 31 1 98.56 697 GLN B O 1
ATOM 10852 N N . GLU B 1 698 ? -20.594 10.305 33.094 1 98.19 698 GLU B N 1
ATOM 10853 C CA . GLU B 1 698 ? -20.844 11.742 33.031 1 98.19 698 GLU B CA 1
ATOM 10854 C C . GLU B 1 698 ? -19.656 12.539 33.594 1 98.19 698 GLU B C 1
ATOM 10856 O O . GLU B 1 698 ? -18.844 12 34.312 1 98.19 698 GLU B O 1
ATOM 10861 N N . ALA B 1 699 ? -19.562 13.75 33.156 1 98.44 699 ALA B N 1
ATOM 10862 C CA . ALA B 1 699 ? -18.547 14.68 33.656 1 98.44 699 ALA B CA 1
ATOM 10863 C C . ALA B 1 699 ? -19.047 16.109 33.625 1 98.44 699 ALA B C 1
ATOM 10865 O O . ALA B 1 699 ? -19.922 16.453 32.844 1 98.44 699 ALA B O 1
ATOM 10866 N N . VAL B 1 700 ? -18.547 16.891 34.5 1 98.56 700 VAL B N 1
ATOM 10867 C CA . VAL B 1 700 ? -18.812 18.328 34.469 1 98.56 700 VAL B CA 1
ATOM 10868 C C . VAL B 1 700 ? -17.688 19.031 33.719 1 98.56 700 VAL B C 1
ATOM 10870 O O . VAL B 1 700 ? -16.5 18.859 34.031 1 98.56 700 VAL B O 1
ATOM 10873 N N . VAL B 1 701 ? -18.062 19.734 32.719 1 98.5 701 VAL B N 1
ATOM 10874 C CA . VAL B 1 701 ? -17.125 20.562 31.984 1 98.5 701 VAL B CA 1
ATOM 10875 C C . VAL B 1 701 ? -17.234 22.016 32.438 1 98.5 701 VAL B C 1
ATOM 10877 O O . VAL B 1 701 ? -18.344 22.562 32.531 1 98.5 701 VAL B O 1
ATOM 10880 N N . THR B 1 702 ? -16.109 22.594 32.75 1 98.62 702 THR B N 1
ATOM 10881 C CA . THR B 1 702 ? -16.078 23.984 33.188 1 98.62 702 THR B CA 1
ATOM 10882 C C . THR B 1 702 ? -15.258 24.844 32.219 1 98.62 702 THR B C 1
ATOM 10884 O O . THR B 1 702 ? -14.102 24.516 31.922 1 98.62 702 THR B O 1
ATOM 10887 N N . PHE B 1 703 ? -15.898 25.922 31.781 1 98.5 703 PHE B N 1
ATOM 10888 C CA . PHE B 1 703 ? -15.242 26.906 30.938 1 98.5 703 PHE B CA 1
ATOM 10889 C C . PHE B 1 703 ? -14.836 28.125 31.75 1 98.5 703 PHE B C 1
ATOM 10891 O O . PHE B 1 703 ? -15.68 28.781 32.375 1 98.5 703 PHE B O 1
ATOM 10898 N N . ASN B 1 704 ? -13.586 28.422 31.75 1 98.25 704 ASN B N 1
ATOM 10899 C CA . ASN B 1 704 ? -13.102 29.656 32.375 1 98.25 704 ASN B CA 1
ATOM 10900 C C . ASN B 1 704 ? -13.227 30.859 31.453 1 98.25 704 ASN B C 1
ATOM 10902 O O . ASN B 1 704 ? -12.781 30.797 30.297 1 98.25 704 ASN B O 1
ATOM 10906 N N . LEU B 1 705 ? -13.82 31.875 31.906 1 98.25 705 LEU B N 1
ATOM 10907 C CA . LEU B 1 705 ? -13.93 33.125 31.156 1 98.25 705 LEU B CA 1
ATOM 10908 C C . LEU B 1 705 ? -12.883 34.125 31.625 1 98.25 705 LEU B C 1
ATOM 10910 O O . LEU B 1 705 ? -12.961 34.656 32.75 1 98.25 705 LEU B O 1
ATOM 10914 N N . ARG B 1 706 ? -11.984 34.469 30.766 1 98.38 706 ARG B N 1
ATOM 10915 C CA . ARG B 1 706 ? -11.039 35.562 31.031 1 98.38 706 ARG B CA 1
ATOM 10916 C C . ARG B 1 706 ? -11.703 36.906 30.828 1 98.38 706 ARG B C 1
ATOM 10918 O O . ARG B 1 706 ? -12.719 37 30.141 1 98.38 706 ARG B O 1
ATOM 10925 N N . ARG B 1 707 ? -11.109 37.906 31.422 1 98.12 707 ARG B N 1
ATOM 10926 C CA . ARG B 1 707 ? -11.609 39.25 31.172 1 98.12 707 ARG B CA 1
ATOM 10927 C C . ARG B 1 707 ? -11.656 39.531 29.672 1 98.12 707 ARG B C 1
ATOM 10929 O O . ARG B 1 707 ? -12.625 40.125 29.172 1 98.12 707 ARG B O 1
ATOM 10936 N N . ARG B 1 708 ? -10.57 39.156 28.922 1 98.19 708 ARG B N 1
ATOM 10937 C CA . ARG B 1 708 ? -10.492 39.406 27.484 1 98.19 708 ARG B CA 1
ATOM 10938 C C . ARG B 1 708 ? -11.648 38.719 26.75 1 98.19 708 ARG B C 1
ATOM 10940 O O . ARG B 1 708 ? -12.156 39.25 25.766 1 98.19 708 ARG B O 1
ATOM 10947 N N . ASP B 1 709 ? -12.156 37.594 27.25 1 98 709 ASP B N 1
ATOM 10948 C CA . ASP B 1 709 ? -13.188 36.781 26.594 1 98 709 ASP B CA 1
ATOM 10949 C C . ASP B 1 709 ? -14.539 37.5 26.641 1 98 709 ASP B C 1
ATOM 10951 O O . ASP B 1 709 ? -15.414 37.219 25.812 1 98 709 ASP B O 1
ATOM 10955 N N . ILE B 1 710 ? -14.719 38.438 27.547 1 97.69 710 ILE B N 1
ATOM 10956 C CA . ILE B 1 710 ? -15.984 39.156 27.641 1 97.69 710 ILE B CA 1
ATOM 10957 C C . ILE B 1 710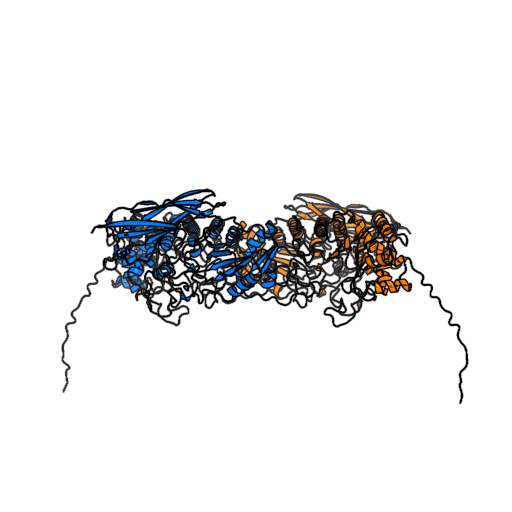 ? -15.781 40.594 27.25 1 97.69 710 ILE B C 1
ATOM 10959 O O . ILE B 1 710 ? -16.594 41.469 27.609 1 97.69 710 ILE B O 1
ATOM 10963 N N . SER B 1 711 ? -14.656 40.906 26.641 1 98 711 SER B N 1
ATOM 10964 C CA . SER B 1 711 ? -14.328 42.281 26.25 1 98 711 SER B CA 1
ATOM 10965 C C . SER B 1 711 ? -14.531 42.5 24.766 1 98 711 SER B C 1
ATOM 10967 O O . SER B 1 711 ? -14.602 41.531 23.984 1 98 711 SER B O 1
ATOM 10969 N N . TYR B 1 712 ? -14.703 43.688 24.297 1 98.06 712 TYR B N 1
ATOM 10970 C CA . TYR B 1 712 ? -14.672 44.188 22.922 1 98.06 712 TYR B CA 1
ATOM 10971 C C . TYR B 1 712 ? -13.695 45.344 22.766 1 98.06 712 TYR B C 1
ATOM 10973 O O . TYR B 1 712 ? -13.352 46 23.75 1 98.06 712 TYR B O 1
ATOM 10981 N N . TRP B 1 713 ? -13.188 45.562 21.609 1 98.19 713 TRP B N 1
ATOM 10982 C CA . TRP B 1 713 ? -12.242 46.656 21.375 1 98.19 713 TRP B CA 1
ATOM 10983 C C . TRP B 1 713 ? -12.984 47.969 21.141 1 98.19 713 TRP B C 1
ATOM 10985 O O . TRP B 1 713 ? -13.773 48.094 20.188 1 98.19 713 TRP B O 1
ATOM 10995 N N . ASN B 1 714 ? -12.688 48.906 21.938 1 97.44 714 ASN B N 1
ATOM 10996 C CA . ASN B 1 714 ? -13.242 50.219 21.75 1 97.44 714 ASN B CA 1
ATOM 10997 C C . ASN B 1 714 ? -12.289 51.125 20.953 1 97.44 714 ASN B C 1
ATOM 10999 O O . ASN B 1 714 ? -11.203 51.469 21.422 1 97.44 714 ASN B O 1
ATOM 11003 N N . VAL B 1 715 ? -12.703 51.562 19.859 1 96.38 715 VAL B N 1
ATOM 11004 C CA . VAL B 1 715 ? -11.852 52.281 18.922 1 96.38 715 VAL B CA 1
ATOM 11005 C C . VAL B 1 715 ? -11.555 53.688 19.469 1 96.38 715 VAL B C 1
ATOM 11007 O O . VAL B 1 715 ? -10.461 54.219 19.266 1 96.38 715 VAL B O 1
ATOM 11010 N N . LYS B 1 716 ? -12.414 54.25 20.172 1 95.81 716 LYS B N 1
ATOM 11011 C CA . LYS B 1 716 ? -12.25 55.625 20.672 1 95.81 716 LYS B CA 1
ATOM 11012 C C . LYS B 1 716 ? -11.211 55.656 21.797 1 95.81 716 LYS B C 1
ATOM 11014 O O . LYS B 1 716 ? -10.32 56.5 21.781 1 95.81 716 LYS B O 1
ATOM 11019 N N . THR B 1 717 ? -11.297 54.75 22.688 1 95.19 717 THR B N 1
ATOM 11020 C CA . THR B 1 717 ? -10.406 54.75 23.844 1 95.19 717 THR B CA 1
ATOM 11021 C C . THR B 1 717 ? -9.172 53.906 23.594 1 95.19 717 THR B C 1
ATOM 11023 O O . THR B 1 717 ? -8.203 53.938 24.359 1 95.19 717 THR B O 1
ATOM 11026 N N . GLN B 1 718 ? -9.242 53.094 22.547 1 95.5 718 GLN B N 1
ATOM 11027 C CA . GLN B 1 718 ? -8.133 52.219 22.188 1 95.5 718 GLN B CA 1
ATOM 11028 C C . GLN B 1 718 ? -7.824 51.219 23.312 1 95.5 718 GLN B C 1
ATOM 11030 O O . GLN B 1 718 ? -6.668 51.094 23.719 1 95.5 718 GLN B O 1
ATOM 11035 N N . GLN B 1 719 ? -8.922 50.562 23.844 1 96.38 719 GLN B N 1
ATOM 11036 C CA . GLN B 1 719 ? -8.797 49.625 24.953 1 96.38 719 GLN B CA 1
ATOM 11037 C C . GLN B 1 719 ? -9.812 48.5 24.812 1 96.38 719 GLN B C 1
ATOM 11039 O O . GLN B 1 719 ? -10.852 48.656 24.172 1 96.38 719 GLN B O 1
ATOM 11044 N N . TRP B 1 720 ? -9.43 47.375 25.359 1 98.06 720 TRP B N 1
ATOM 11045 C CA . TRP B 1 720 ? -10.391 46.281 25.547 1 98.06 720 TRP B CA 1
ATOM 11046 C C . TRP B 1 720 ? -11.367 46.625 26.672 1 98.06 720 TRP B C 1
ATOM 11048 O O . TRP B 1 720 ? -11.008 46.531 27.844 1 98.06 720 TRP B O 1
ATOM 11058 N N . LEU B 1 721 ? -12.594 46.906 26.312 1 97.88 721 LEU B N 1
ATOM 11059 C CA . LEU B 1 721 ? -13.586 47.281 27.312 1 97.88 721 LEU B CA 1
ATOM 11060 C C . LEU B 1 721 ? -14.578 46.156 27.531 1 97.88 721 LEU B C 1
ATOM 11062 O O . LEU B 1 721 ? -14.797 45.344 26.641 1 97.88 721 LEU B O 1
ATOM 11066 N N . VAL B 1 722 ? -15.164 46.094 28.734 1 97.5 722 VAL B N 1
ATOM 11067 C CA . VAL B 1 722 ? -16.297 45.219 29.031 1 97.5 722 VAL B CA 1
ATOM 11068 C C . VAL B 1 722 ? -17.594 46 28.906 1 97.5 722 VAL B C 1
ATOM 11070 O O . VAL B 1 722 ? -17.719 47.125 29.422 1 97.5 722 VAL B O 1
ATOM 11073 N N . ALA B 1 723 ? -18.484 45.5 28.109 1 97.12 723 ALA B N 1
ATOM 11074 C CA . ALA B 1 723 ? -19.781 46.156 27.953 1 97.12 723 ALA B CA 1
ATOM 11075 C C . ALA B 1 723 ? -20.703 45.812 29.125 1 97.12 723 ALA B C 1
ATOM 11077 O O . ALA B 1 723 ? -20.766 44.656 29.562 1 97.12 723 ALA B O 1
ATOM 11078 N N . GLY B 1 724 ? -21.344 46.812 29.625 1 96 724 GLY B N 1
ATOM 11079 C CA . GLY B 1 724 ? -22.391 46.562 30.609 1 96 724 GLY B CA 1
ATOM 11080 C C . GLY B 1 724 ? -23.672 46.062 29.984 1 96 724 GLY B C 1
ATOM 11081 O O . GLY B 1 724 ? -24.047 46.5 28.891 1 96 724 GLY B O 1
ATOM 11082 N N . GLY B 1 725 ? -24.281 45.125 30.688 1 96.69 725 GLY B N 1
ATOM 11083 C CA . GLY B 1 725 ? -25.562 44.625 30.203 1 96.69 725 GLY B CA 1
ATOM 11084 C C . GLY B 1 725 ? -25.688 43.125 30.234 1 96.69 725 GLY B C 1
ATOM 11085 O O . GLY B 1 725 ? -24.984 42.438 31 1 96.69 725 GLY B O 1
ATOM 11086 N N . LYS B 1 726 ? -26.641 42.688 29.484 1 97.31 726 LYS B N 1
ATOM 11087 C CA . LYS B 1 726 ? -26.984 41.281 29.516 1 97.31 726 LYS B CA 1
ATOM 11088 C C . LYS B 1 726 ? -26.172 40.5 28.469 1 97.31 726 LYS B C 1
ATOM 11090 O O . LYS B 1 726 ? -26.188 40.844 27.281 1 97.31 726 LYS B O 1
ATOM 11095 N N . TYR B 1 727 ? -25.484 39.531 28.891 1 98.06 727 TYR B N 1
ATOM 11096 C CA . TYR B 1 727 ? -24.781 38.562 28.031 1 98.06 727 TYR B CA 1
ATOM 11097 C C . TYR B 1 727 ? -25.594 37.281 27.859 1 98.06 727 TYR B C 1
ATOM 11099 O O . TYR B 1 727 ? -26.234 36.812 28.812 1 98.06 727 TYR B O 1
ATOM 11107 N N . LYS B 1 728 ? -25.625 36.781 26.688 1 98.5 728 LYS B N 1
ATOM 11108 C CA . LYS B 1 728 ? -26.234 35.469 26.422 1 98.5 728 LYS B CA 1
ATOM 11109 C C . LYS B 1 728 ? -25.188 34.375 26.422 1 98.5 728 LYS B C 1
ATOM 11111 O O . LYS B 1 728 ? -24.062 34.562 25.953 1 98.5 728 LYS B O 1
ATOM 11116 N N . VAL B 1 729 ? -25.547 33.25 27.016 1 98.62 729 VAL B N 1
ATOM 11117 C CA . VAL B 1 729 ? -24.656 32.094 27.125 1 98.62 729 VAL B CA 1
ATOM 11118 C C . VAL B 1 729 ? -25.281 30.891 26.406 1 98.62 729 VAL B C 1
ATOM 11120 O O . VAL B 1 729 ? -26.438 30.547 26.625 1 98.62 729 VAL B O 1
ATOM 11123 N N . PHE B 1 730 ? -24.531 30.297 25.484 1 98.75 730 PHE B N 1
ATOM 11124 C CA . PHE B 1 730 ? -24.938 29.094 24.781 1 98.75 730 PHE B CA 1
ATOM 11125 C C . PHE B 1 730 ? -23.891 28 24.922 1 98.75 730 PHE B C 1
ATOM 11127 O O . PHE B 1 730 ? -22.703 28.234 24.734 1 98.75 730 PHE B O 1
ATOM 11134 N N . VAL B 1 731 ? -24.266 26.812 25.375 1 98.81 731 VAL B N 1
ATOM 11135 C CA . VAL B 1 731 ? -23.391 25.656 25.391 1 98.81 731 VAL B CA 1
ATOM 11136 C C . VAL B 1 731 ? -23.969 24.562 24.484 1 98.81 731 VAL B C 1
ATOM 11138 O O . VAL B 1 731 ? -25.156 24.25 24.562 1 98.81 731 VAL B O 1
ATOM 11141 N N . GLY B 1 732 ? -23.172 24.047 23.609 1 98.56 732 GLY B N 1
ATOM 11142 C CA . GLY B 1 732 ? -23.641 23.016 22.688 1 98.56 732 GLY B CA 1
ATOM 11143 C C . GLY B 1 732 ? -22.531 22.297 21.969 1 98.56 732 GLY B C 1
ATOM 11144 O O . GLY B 1 732 ? -21.375 22.297 22.422 1 98.56 732 GLY B O 1
ATOM 11145 N N . GLY B 1 733 ? -22.938 21.594 20.922 1 98.19 733 GLY B N 1
ATOM 11146 C CA . GLY B 1 733 ? -21.984 20.766 20.203 1 98.19 733 GLY B CA 1
ATOM 11147 C C . GLY B 1 733 ? -21.438 21.422 18.953 1 98.19 733 GLY B C 1
ATOM 11148 O O . GLY B 1 733 ? -20.531 20.891 18.312 1 98.19 733 GLY B O 1
ATOM 11149 N N . SER B 1 734 ? -21.984 22.578 18.531 1 98.56 734 SER B N 1
ATOM 11150 C CA . SER B 1 734 ? -21.531 23.406 17.422 1 98.56 734 SER B CA 1
ATOM 11151 C C . SER B 1 734 ? -22.094 24.812 17.5 1 98.56 734 SER B C 1
ATOM 11153 O O . SER B 1 734 ? -22.844 25.141 18.438 1 98.56 734 SER B O 1
ATOM 11155 N N . SER B 1 735 ? -21.703 25.625 16.516 1 98.5 735 SER B N 1
ATOM 11156 C CA . SER B 1 735 ? -22.188 27 16.484 1 98.5 735 SER B CA 1
ATOM 11157 C C . SER B 1 735 ? -23.688 27.062 16.25 1 98.5 735 SER B C 1
ATOM 11159 O O . SER B 1 735 ? -24.312 28.094 16.469 1 98.5 735 SER B O 1
ATOM 11161 N N . ARG B 1 736 ? -24.312 25.906 15.844 1 97.62 736 ARG B N 1
ATOM 11162 C CA . ARG B 1 736 ? -25.75 25.891 15.562 1 97.62 736 ARG B CA 1
ATOM 11163 C C . ARG B 1 736 ? -26.469 24.828 16.391 1 97.62 736 ARG B C 1
ATOM 11165 O O . ARG B 1 736 ? -27.688 24.719 16.359 1 97.62 736 ARG B O 1
ATOM 11172 N N . ASP B 1 737 ? -25.75 23.938 17 1 98 737 ASP B N 1
ATOM 11173 C CA . ASP B 1 737 ? -26.312 22.969 17.938 1 98 737 ASP B CA 1
ATOM 11174 C C . ASP B 1 737 ? -26.156 23.453 19.375 1 98 737 ASP B C 1
ATOM 11176 O O . ASP B 1 737 ? -25.234 23.031 20.078 1 98 737 ASP B O 1
ATOM 11180 N N . LEU B 1 738 ? -27.047 24.266 19.812 1 98.25 738 LEU B N 1
ATOM 11181 C CA . LEU B 1 738 ? -27.016 24.922 21.109 1 98.25 738 LEU B CA 1
ATOM 11182 C C . LEU B 1 738 ? -28 24.25 22.078 1 98.25 738 LEU B C 1
ATOM 11184 O O . LEU B 1 738 ? -29.219 24.469 21.969 1 98.25 738 LEU B O 1
ATOM 11188 N N . ARG B 1 739 ? -27.547 23.594 23.047 1 98.44 739 ARG B N 1
ATOM 11189 C CA . ARG B 1 739 ? -28.359 22.688 23.859 1 98.44 739 ARG B CA 1
ATOM 11190 C C . ARG B 1 739 ? -28.766 23.359 25.172 1 98.44 739 ARG B C 1
ATOM 11192 O O . ARG B 1 739 ? -29.797 23.031 25.75 1 98.44 739 ARG B O 1
ATOM 11199 N N . LEU B 1 740 ? -27.859 24.094 25.703 1 98.75 740 LEU B N 1
ATOM 11200 C CA . LEU B 1 740 ? -28.125 24.828 26.938 1 98.75 740 LEU B CA 1
ATOM 11201 C C . LEU B 1 740 ? -28.031 26.344 26.703 1 98.75 740 LEU B C 1
ATOM 11203 O O . LEU B 1 740 ? -27.141 26.797 25.969 1 98.75 740 LEU B O 1
ATOM 11207 N N . ASN B 1 741 ? -28.953 27.109 27.281 1 98.25 741 ASN B N 1
ATOM 11208 C CA . ASN B 1 741 ? -28.984 28.562 27.141 1 98.25 741 ASN B CA 1
ATOM 11209 C C . ASN B 1 741 ? -29.172 29.25 28.484 1 98.25 741 ASN B C 1
ATOM 11211 O O . ASN B 1 741 ? -29.922 28.766 29.344 1 98.25 741 ASN B O 1
ATOM 11215 N N . GLY B 1 742 ? -28.453 30.344 28.656 1 98.31 742 GLY B N 1
ATOM 11216 C CA . GLY B 1 742 ? -28.547 31.172 29.844 1 98.31 742 GLY B CA 1
ATOM 11217 C C . GLY B 1 742 ? -28.094 32.594 29.625 1 98.31 742 GLY B C 1
ATOM 11218 O O . GLY B 1 742 ? -27.891 33.031 28.484 1 98.31 742 GLY B O 1
ATOM 11219 N N . THR B 1 743 ? -28.109 33.344 30.688 1 98 743 THR B N 1
ATOM 11220 C CA . THR B 1 743 ? -27.656 34.719 30.625 1 98 743 THR B CA 1
ATOM 11221 C C . THR B 1 743 ? -26.969 35.125 31.922 1 98 743 THR B C 1
ATOM 11223 O O . THR B 1 743 ? -27.125 34.469 32.938 1 98 743 THR B O 1
ATOM 11226 N N . PHE B 1 744 ? -26.219 36.156 31.859 1 97.38 744 PHE B N 1
ATOM 11227 C CA . PHE B 1 744 ? -25.734 36.875 33.031 1 97.38 744 PHE B CA 1
ATOM 11228 C C . PHE B 1 744 ? -25.656 38.375 32.75 1 97.38 744 PHE B C 1
ATOM 11230 O O . PHE B 1 744 ? -25.656 38.781 31.594 1 97.38 744 PHE B O 1
ATOM 11237 N N . PHE B 1 745 ? -25.734 39.094 33.781 1 96.62 745 PHE B N 1
ATOM 11238 C CA . PHE B 1 745 ? -25.719 40.562 33.656 1 96.62 745 PHE B CA 1
ATOM 11239 C C . PHE B 1 745 ? -24.484 41.125 34.344 1 96.62 745 PHE B C 1
ATOM 11241 O O . PHE B 1 745 ? -24.125 40.719 35.438 1 96.62 745 PHE B O 1
ATOM 11248 N N . LEU B 1 746 ? -23.828 42.094 33.719 1 96.25 746 LEU B N 1
ATOM 11249 C CA . LEU B 1 746 ? -22.688 42.781 34.281 1 96.25 746 LEU B CA 1
ATOM 11250 C C . LEU B 1 746 ? -22.953 44.281 34.406 1 96.25 746 LEU B C 1
ATOM 11252 O O . LEU B 1 746 ? -23.328 44.938 33.438 1 96.25 746 LEU B O 1
ATOM 11256 N N . TRP B 1 747 ? -22.719 44.781 35.594 1 94.38 747 TRP B N 1
ATOM 11257 C CA . TRP B 1 747 ? -22.641 46.219 35.781 1 94.38 747 TRP B CA 1
ATOM 11258 C C . TRP B 1 747 ? -21.219 46.719 35.562 1 94.38 747 TRP B C 1
ATOM 11260 O O . TRP B 1 747 ? -20.266 46.062 36 1 94.38 747 TRP B O 1
ATOM 11270 N N . VAL B 1 748 ? -21.188 47.719 34.75 1 90 748 VAL B N 1
ATOM 11271 C CA . VAL B 1 748 ? -19.828 48.219 34.5 1 90 748 VAL B CA 1
ATOM 11272 C C . VAL B 1 748 ? -19.672 49.625 35.094 1 90 748 VAL B C 1
ATOM 11274 O O . VAL B 1 748 ? -20.531 50.469 34.938 1 90 748 VAL B O 1
ATOM 11277 N N . GLY B 1 749 ? -18.891 49.719 36.156 1 76.44 749 GLY B N 1
ATOM 11278 C CA . GLY B 1 749 ? -18.562 51 36.75 1 76.44 749 GLY B CA 1
ATOM 11279 C C . GLY B 1 749 ? -17.531 51.781 35.969 1 76.44 749 GLY B C 1
ATOM 11280 O O . GLY B 1 749 ? -16.906 51.25 35.031 1 76.44 749 GLY B O 1
ATOM 11281 N N . SER B 1 750 ? -17.422 53.219 36.188 1 64.94 750 SER B N 1
ATOM 11282 C CA . SER B 1 750 ? -16.438 54.094 35.531 1 64.94 750 SER B CA 1
ATOM 11283 C C . SER B 1 750 ? -15.016 53.594 35.781 1 64.94 750 SER B C 1
ATOM 11285 O O . SER B 1 750 ? -14.742 53 36.844 1 64.94 750 SER B O 1
#

Sequence (1500 aa):
MRFVSLAVAAALLGCAGASHSSNLGLLKANGVALGNWEAAYEKASAFVAGLTTDQKLALITGSNVESTNGNFTALYFLDGDMGLQDYYYVSAFSLSSALVMTWDRDAIYAQAKAVGSEFYNKGVQVVAGPTSQPLGRTPWGGRGVEGFGPDPYLNGLATGLTTKGYVDAGVIPGGKHFLLYEQETNRTSGFGSSGGAPYSSNADDKTIHETYLWPFYDAVKNGVGAVMCAMTKVNGTMACENSDLLMKTLKTELGFPGMVWPDMNGQSSAKESALGGEDYGSSSIWSTSTMESFLSNGTVTEARLNDMAIRNLIGYYYVNLDNGLQPTRQTTDAYVDVRANHSKLIRENGAKSMALLKNEGVLPLSKPRVMSIFGAHAGPIMGGPNSNVDVTGSGPTYQGHLATGSGSGMASLPYLITPYGALTNKASQDGTVLRWILNDTYSSGGGSSLVPSSTSSTAVEPSFENFATGSDICLVFINALSGEGADRTELYNADQDAMVNTVADNCNNTVVVVNTVGPRLLDQWIEHDNVTAVLYGSVLGQESGNSIVDLLYGNVNPSGRLVHTIAKNESDYNVELCYTSQCNFTEGVYLDYRYFDAHNITPRYPFGHGLSYTTFHYSSLAIKTPSSITKAPKGNLTVGGHSDLWDVVGTVSARIANNGTLSGAEVPQLYLGFPDSADQPVRQLRGFDRVELSAGQEAVVTFNLRRRDISYWNVKTQQWLVAGGKYKVFVGGSSRDLRLNGTFFLWVGSMRFVSLAVAAALLGCAGASHSSNLGLLKANGVALGNWEAAYEKASAFVAGLTTDQKLALITGSNVESTNGNFTALYFLDGDMGLQDYYYVSAFSLSSALVMTWDRDAIYAQAKAVGSEFYNKGVQVVAGPTSQPLGRTPWGGRGVEGFGPDPYLNGLATGLTTKGYVDAGVIPGGKHFLLYEQETNRTSGFGSSGGAPYSSNADDKTIHETYLWPFYDAVKNGVGAVMCAMTKVNGTMACENSDLLMKTLKTELGFPGMVWPDMNGQSSAKESALGGEDYGSSSIWSTSTMESFLSNGTVTEARLNDMAIRNLIGYYYVNLDNGLQPTRQTTDAYVDVRANHSKLIRENGAKSMALLKNEGVLPLSKPRVMSIFGAHAGPIMGGPNSNVDVTGSGPTYQGHLATGSGSGMASLPYLITPYGALTNKASQDGTVLRWILNDTYSSGGGSSLVPSSTSSTAVEPSFENFATGSDICLVFINALSGEGADRTELYNADQDAMVNTVADNCNNTVVVVNTVGPRLLDQWIEHDNVTAVLYGSVLGQESGNSIVDLLYGNVNPSGRLVHTIAKNESDYNVELCYTSQCNFTEGVYLDYRYFDAHNITPRYPFGHGLSYTTFHYSSLAIKTPSSITKAPKGNLTVGGHSDLWDVVGTVSARIANNGTLSGAEVPQLYLGFPDSADQPVRQLRGFDRVELSAGQEAVVTFNLRRRDISYWNVKTQQWLVAGGKYKVFVGGSSRDLRLNGTFFLWVGS

Radius of gyration: 41.26 Å; Cα contacts (8 Å, |Δi|>4): 3968; chains: 2; bounding box: 70×159×126 Å

pLDDT: mean 92.45, std 14.23, range [17.22, 98.94]